Protein AF-A0A8J7JGV0-F1 (afdb_monomer)

Secondary structure (DSSP, 8-state):
-----PPPSB---HHHHEEEEE-TTT--EEEEEEE--TT-EEEE-HHHHHHHTB-SSSSPPPHHHHHHHHHH----PPPB--TTPPEEEE-TT-SSGGGSEEEEEEEEE-SS-----EEEEESSPPPTT--PPPB--TTSSSS-SS-EEEEEEEEEEETTEEEEEEEEEEEEE-PPPTT---SSPPEEEE-SS--TT-TT-EEEETTTTEEEEEEEEE--TTT-SSTTEEEEEEHHHHTTSTTSTTTSHHHHH-S-----TT----------TTS------SS--SSSEE-TTSPPPPTT----HHHHHHHHHHHH-TT--EEEEE--TTS-HHHHHHHHHHHHHHH-SSPPSEEEEEETTT---HHHHHHHHHHHH-TT--GGG--SHHHHHHHHHHHHHH--S-EEEEEE-GGGGB--SSTTTTSBS-HHHHHHHHHHHHH-SS-EEEEEESS--GGGTTBTTEEEEE--PPPHHHHHHHHHHTT-B--HHHHHHHHHHHTT-HHHHHHHHHHHHHHSTTBGGGS-GGGSPPTT--HHHHHHHHHHHHHHHS-HHHHHHHHHHTT-SSPEEGGGGGGGS-GGG--HHHHHHHHHHHHHTTSEEEETTTTEEEE-HHHHHHHHHHHTTSHHHHHHHHHHHHHHHHHHH-SPPSS--HHHHHHHHHHHHHHHHTT-HHHIIIIIIIIIII-GGG-HHHHTS--HHHHHHHHHTTSGGG-TTSPP--S-HHHHHHHHHHHHHHHHHTT-GGGSHHHHHHHHHHHHHTT-HHHHHHHHHHHHHHHHHTT-HHHHHHHHHHHHHHHTT-SSHHHHHHHHHHHHHHHHHHHHHTT-HHHHHHHHHHHHHH-SSSS--HHHHHHHHHHHHHTT-HHHHHHHHHHHHHHHHHTT-HHHHHHHHHHHHHHHTTT-HHHHHHHHHHHHHHHHTSS-HHHHHHHHHHHHHHHHHTT-HHHHHHHHHHHHHHHHHHT-HHHHHHHHHHHHHHHHHTT-HHHHHHHHHHHHHHHHHHT-HHHHHHHHHHHHHHHHHHT-

Solvent-accessible surface area (backbone atoms only — not comparable to full-atom values): 52807 Å² total; per-residue (Å²): 133,85,79,80,74,77,75,72,44,62,49,70,49,55,61,35,23,36,30,38,34,20,18,64,85,78,63,45,78,50,14,13,19,29,26,65,35,82,77,21,31,30,39,28,24,38,52,35,41,43,48,21,42,34,44,73,46,98,65,86,75,63,70,70,46,54,54,50,28,48,72,78,47,80,66,92,70,77,59,43,68,56,69,75,48,66,37,39,33,37,32,65,52,25,73,46,74,82,51,18,62,46,44,26,27,62,69,28,58,66,84,91,43,64,58,61,47,31,34,30,34,38,81,54,78,58,38,58,63,50,44,60,50,53,61,62,58,84,88,64,78,61,88,59,89,77,84,40,47,34,39,33,41,22,51,22,73,58,91,93,45,69,56,43,72,27,48,37,35,46,79,23,64,43,85,64,60,95,91,56,53,57,93,64,54,34,30,37,31,45,26,83,52,66,55,74,29,24,37,10,10,47,34,28,33,65,87,79,51,24,30,53,23,29,33,62,50,65,47,61,73,91,73,67,61,62,59,35,38,32,34,22,44,42,40,55,60,62,70,67,36,82,73,53,77,84,81,60,63,70,65,73,72,60,60,70,74,73,79,61,91,68,68,77,67,72,86,67,85,78,69,69,74,69,58,76,83,73,77,68,73,92,60,76,38,97,66,36,68,40,53,75,59,48,70,73,80,63,93,63,69,64,76,61,60,70,61,50,52,52,48,50,51,42,65,58,34,91,64,38,26,32,40,35,40,30,30,63,90,53,43,46,58,66,57,49,51,42,50,48,50,53,48,32,68,74,70,37,75,76,54,61,66,25,37,43,41,46,36,35,68,59,50,78,53,63,62,57,50,52,50,51,53,43,44,51,69,41,71,85,62,69,57,85,77,35,42,4,56,59,27,42,42,55,48,50,51,57,49,52,50,70,42,90,60,29,37,38,37,36,40,35,46,50,40,83,49,26,36,89,57,72,76,54,43,22,27,62,74,46,66,61,60,49,50,40,55,48,51,44,42,64,61,46,55,78,33,35,35,44,32,27,26,65,48,61,64,61,82,45,67,27,30,66,11,42,52,75,45,79,46,61,57,43,49,50,66,41,34,35,50,35,30,41,64,60,53,37,43,73,55,70,70,59,42,33,48,51,26,57,67,69,57,17,36,45,47,51,50,49,43,50,24,36,48,29,35,77,77,32,79,6,34,60,88,60,57,60,79,89,70,61,76,59,98,84,59,54,80,69,55,54,47,56,53,56,48,55,52,48,60,72,70,43,52,73,64,55,48,48,27,47,20,45,55,30,71,55,72,50,65,45,42,65,90,53,46,37,75,34,38,60,80,96,54,54,39,64,67,54,37,52,52,45,51,54,49,34,36,68,41,64,56,33,44,75,39,81,85,69,45,25,36,44,60,51,68,75,58,28,55,55,29,30,56,54,32,62,74,40,52,73,58,42,28,55,48,24,44,53,55,16,51,50,25,47,61,71,40,56,81,73,59,98,80,66,53,72,78,62,43,47,34,47,53,52,18,30,44,24,22,30,73,39,67,38,30,53,55,23,41,54,68,38,45,35,52,58,55,21,49,49,95,61,33,37,46,55,75,67,43,35,36,34,69,61,49,43,60,60,58,34,45,42,16,71,93,50,39,74,93,51,69,49,64,38,83,50,69,67,58,34,30,48,54,28,38,51,44,18,48,26,28,43,33,70,32,40,41,84,71,17,55,72,29,38,52,54,20,30,54,49,28,53,76,68,67,39,24,65,56,23,15,51,39,21,42,53,45,16,53,53,25,40,38,55,28,39,42,65,59,10,35,53,25,10,53,50,6,31,60,25,11,75,61,30,84,53,67,71,61,18,37,54,38,34,20,53,18,27,26,47,35,11,46,34,26,42,47,52,55,40,53,68,61,12,53,51,26,37,52,55,15,35,72,50,44,91,51,97,51,46,45,66,70,54,15,51,52,48,22,52,53,29,41,78,70,68,40,50,73,61,19,48,54,33,36,54,55,31,36,57,55,26,61,78,70,63,38,51,69,57,41,15,53,34,25,34,53,52,12,66,71,23,50,89,83,35,57,66,62,13,52,56,23,26,40,49,7,36,37,39,18,39,39,39,44,44,44,67,54,35,31,51,22,25,33,55,46,13,33,55,32,7,75,69,50,38,21,76,70,10,46,64,29,33,53,54,23,39,51,54,19,59,74,15,43,27,44,49,58,34,24,51,34,28,32,30,49,14,40,18,28,44,44,67,68,35,56,69,60,13,49,52,30,16,53,48,12,29,54,52,14,57,76,36,51,32,33,59,32,35,53,54,11,49,52,54,51,52,54,55,53,58,61,76,76,109

pLDDT: mean 85.63, std 14.45, range [22.05, 98.31]

Sequence (1028 aa):
MAESSTPSRKIQNLRSFTVQIRHIKTQAIVGTGFVVSEEGLIVTCTHVVVTAGVNPRFGEIPGHWELIRSSFFPSSDPLQTDRRAAIPVYFAQAKQKDQREQTAIVVGCFEDYSDDVVLLKLERDLPEGVEVALVDSVDDSVNVPDNRLFRSFGYRRLGNYQGLQAGGEIFGTVEPPADRILLKDPVQLLSSTVDSGMSGAAVLDVVRDRVVGIIAETSDIRTGADRDTSFAVDYAVVQMLPDLSETSLEVSLAQPDRPTSSTRSQAIPAASPGVKPVALSATLPPNPFDLKRAPKPLDEWVGRGELLENLDQDWESGDRCITGLIGFGGEGKSSLAQHWVDRVMQSGSPQPDGVFWWGFYENLDVEQFFEALLRYLEPTLDLSQYPSSSAKVAYLKATLHRSRHRYLLVLDGLEVLQHPQGDDYGLFTSVDLKNWLRNFAEATRGSFCLITTRAPLLDLIDYRTYTYREVEHLSANEGVELLQKLGVSGSEPELQQVVRQWGGYALVLSLLGSYLVDHCNGDIQQLPADLAPTATEAKYDRVSRVLRRYDEALTPVDREFLEGFSASRLPVPQEALTLLLPDLAADEATAINIVARLVKYRILRYNPDTATYTTHPLIRDHYLQRLNQHSDRAVALHRQIADFYLTTAGDTPEFPTLADLTPLMEAVHHRCQAGDYDQAFDEIAWEQIYQGNRAVLIYQLGAYGTDLNLLQDFFPVGNTNQTPQVSSPDKQRFILNEIGLSLMNMGRLIEAPPFYERSAAGVVSAEDWRNASAAYQNLAELYAYLGDLSASATAAESALTYAHRVDDEQQKKQKESNSLAYQGWAAHLKGNLDAAQTAFQQAEQLEQQQYLYSVPGIQHAEHLYRRRDTDYARRITEANQVICEQNRWQFILSLCHRLLGDLDAAHNPQAAQEHYNEALRLARSISKKNVLIEALLARGRWAAQRGEGAAAASDLEEALNYAVEGGYRIHEADIRVALAWMHRAQGNSGAAQREAERAQRMSQAMGYYWGQHDAAEVLTELTAVAGA

Nearest PDB structures (foldseek):
  6hc2-assembly1_C  TM=4.857E-01  e=9.477E-07  Homo sapiens
  4gyo-assembly3_B  TM=5.459E-01  e=1.047E-04  Bacillus subtilis subsp. subtilis str. 168
  4gyo-assembly2_A  TM=4.879E-01  e=1.587E-04  Bacillus subtilis subsp. subtilis str. 168
  8rsv-assembly1_A  TM=4.297E-01  e=6.814E-04  Bacillus phage phi3T
  8rte-assembly1_A  TM=4.168E-01  e=1.633E-03  Bacillus phage phi105

Foldseek 3Di:
DDDPQDFALFFDQLLQFKKFWAAPPPRHGQAIWGAAFQQAKIKFFQLSLVLSQANLDLDDDDPVSVVVNCVVPVDPRHRHNDQAPWTWMARLQFLDPVLRTFTWGWDWDDPPFPGGMTMIGTPDGDGHSHDHFQADDLPDDQPDDDWWKWKWWFQDDDPQDGIDIWMFTWHGFDQDDPPGGHPDGKTKTFTLGDDRRHGNIFTAGLRVSHGQFTWHFADDVVVVPPRRITITHGCSSVCPIPPNPDPGPCPSVPPDPPPSPPPPPPDPPPPLLFDDPPPFDLDAFPAQEACLVQFDADPLDFDPPVVLVVVLVLQVDQSAAEEEAAEDFQLCLSNSVVVSLVCLCVPHVVRFSGEAEDECLQPVAPQVVLVVVCCNRPVPDDCLLFLALLSSLVVVLSNQQVDPGAYEYEYEACQVQADCDGSRWLEGPAPSVLSSVCSSLRGGGRYHYYYYYHTHNSSCSRGSNYDYDYSAADQLVRLLSSLVSLPADDDSVLSSVQCVQLPRRNRLSLLVSLCCVVPVVNYSVSPDPVLGDDPPDDNLVNNLSSVVVVVVVDDPFLLQLLLLVLVDSHFAALVCQLLSGDPVQSDSVSSVVSVVSCVSSVQKGARPSRNTIDGRNSSSVSSPVVNVVVLVSLLVSLQSQLVVLCVVLPAADPQHDVVSLVSLLSSLLSCLSSLVNQCSVPVRVACRCCVHPVHCCCPSSVSLVSLLVSLLSQDDVSPPVDFRSHPDLLVSLVSLVSNLVSCQQLLNLVPNPVSLVVSLVSCVVVLVLLVNLVSLLSQLVSCVQLLQLVSNLVSLVSSLVSLCSDPDPLSSLLSNLSSLLSNLLSCLQLVVLVSSLVSLVSSCVSDPDNHDEDPSLLSNLVSCVVVVVLVVSLVSLVVNCVVCVVVVVLLSVLSSLLSVLVSCLPPPVPSSQVSLSSSCSSVSSHSGLVSNLSSLLSNLLSCLQVLNLVVNCVSLVVSCVSSSSSSRLLSNLSSLLSNLSSCVSVVNLVSSLVSLVVSLVSCVVSSGDVSNVSSVVSVVVSVVVVVD

Structure (mmCIF, N/CA/C/O backbone):
data_AF-A0A8J7JGV0-F1
#
_entry.id   AF-A0A8J7JGV0-F1
#
loop_
_atom_site.group_PDB
_atom_site.id
_atom_site.type_symbol
_atom_site.label_atom_id
_atom_site.label_alt_id
_atom_site.label_comp_id
_atom_site.label_asym_id
_atom_site.label_entity_id
_atom_site.label_seq_id
_atom_site.pdbx_PDB_ins_code
_atom_site.Cartn_x
_atom_site.Cartn_y
_atom_site.Cartn_z
_atom_site.occupancy
_atom_site.B_iso_or_equiv
_atom_site.auth_seq_id
_atom_site.auth_comp_id
_atom_site.auth_asym_id
_atom_site.auth_atom_id
_atom_site.pdbx_PDB_model_num
ATOM 1 N N . MET A 1 1 ? 25.355 -26.435 29.650 1.00 30.19 1 MET A N 1
ATOM 2 C CA . MET A 1 1 ? 24.413 -25.300 29.675 1.00 30.19 1 MET A CA 1
ATOM 3 C C . MET A 1 1 ? 23.802 -25.243 28.293 1.00 30.19 1 MET A C 1
ATOM 5 O O . MET A 1 1 ? 24.539 -24.988 27.353 1.00 30.19 1 MET A O 1
ATOM 9 N N . ALA A 1 2 ? 22.538 -25.642 28.164 1.00 27.20 2 ALA A N 1
ATOM 10 C CA . ALA A 1 2 ? 21.825 -25.613 26.894 1.00 27.20 2 ALA A CA 1
ATOM 11 C C . ALA A 1 2 ? 21.635 -24.146 26.484 1.00 27.20 2 ALA A C 1
ATOM 13 O O . ALA A 1 2 ? 21.039 -23.372 27.232 1.00 27.20 2 ALA A O 1
ATOM 14 N N . GLU A 1 3 ? 22.212 -23.748 25.353 1.00 25.81 3 GLU A N 1
ATOM 15 C CA . GLU A 1 3 ? 21.893 -22.470 24.725 1.00 25.81 3 GLU A CA 1
ATOM 16 C C . GLU A 1 3 ? 20.441 -22.562 24.240 1.00 25.81 3 GLU A C 1
ATOM 18 O O . GLU A 1 3 ? 20.131 -23.365 23.364 1.00 25.81 3 GLU A O 1
ATOM 23 N N . SER A 1 4 ? 19.531 -21.798 24.851 1.00 30.84 4 SER A N 1
ATOM 24 C CA . SER A 1 4 ? 18.144 -21.723 24.397 1.00 30.84 4 SER A CA 1
ATOM 25 C C . SER A 1 4 ? 18.117 -21.050 23.022 1.00 30.84 4 SER A C 1
ATOM 27 O O . SER A 1 4 ? 18.290 -19.831 22.922 1.00 30.84 4 SER A O 1
ATOM 29 N N . SER A 1 5 ? 17.922 -21.826 21.958 1.00 38.97 5 SER A N 1
ATOM 30 C CA . SER A 1 5 ? 17.563 -21.301 20.643 1.00 38.97 5 SER A CA 1
ATOM 31 C C . SER A 1 5 ? 16.238 -20.552 20.780 1.00 38.97 5 SER A C 1
ATOM 33 O O . SER A 1 5 ? 15.200 -21.162 21.032 1.00 38.97 5 SER A O 1
ATOM 35 N N . THR A 1 6 ? 16.262 -19.224 20.682 1.00 51.97 6 THR A N 1
ATOM 36 C CA . THR A 1 6 ? 15.028 -18.433 20.637 1.00 51.97 6 THR A CA 1
ATOM 37 C C . THR A 1 6 ? 14.239 -18.871 19.394 1.00 51.97 6 THR A C 1
ATOM 39 O O . THR A 1 6 ? 14.835 -18.895 18.314 1.00 51.97 6 THR A O 1
ATOM 42 N N . PRO A 1 7 ? 12.955 -19.257 19.513 1.00 60.06 7 PRO A N 1
ATOM 43 C CA . PRO A 1 7 ? 12.159 -19.684 18.364 1.00 60.06 7 PRO A CA 1
ATOM 44 C C . PRO A 1 7 ? 12.112 -18.597 17.282 1.00 60.06 7 PRO A C 1
ATOM 46 O O . PRO A 1 7 ? 12.160 -17.406 17.601 1.00 60.06 7 PRO A O 1
ATOM 49 N N . SER A 1 8 ? 11.984 -18.994 16.011 1.00 72.00 8 SER A N 1
ATOM 50 C CA . SER A 1 8 ? 11.766 -18.040 14.915 1.00 72.00 8 SER A CA 1
ATOM 51 C C . SER A 1 8 ? 10.558 -17.150 15.219 1.00 72.00 8 SER A C 1
ATOM 53 O O . SER A 1 8 ? 9.492 -17.638 15.597 1.00 72.00 8 SER A O 1
ATOM 55 N N . ARG A 1 9 ? 10.709 -15.835 15.032 1.00 83.12 9 ARG A N 1
ATOM 56 C CA . ARG A 1 9 ? 9.603 -14.872 15.167 1.00 83.12 9 ARG A CA 1
ATOM 57 C C . ARG A 1 9 ? 8.634 -14.919 13.986 1.00 83.12 9 ARG A C 1
ATOM 59 O O . ARG A 1 9 ? 7.516 -14.429 14.118 1.00 83.12 9 ARG A O 1
ATOM 66 N N . LYS A 1 10 ? 9.047 -15.514 12.865 1.00 87.19 10 LYS A N 1
ATOM 67 C CA . LYS A 1 10 ? 8.230 -15.720 11.668 1.00 87.19 10 LYS A CA 1
ATOM 68 C C . LYS A 1 10 ? 7.770 -17.177 11.583 1.00 87.19 10 LYS A C 1
ATOM 70 O O . LYS A 1 10 ? 8.590 -18.079 11.765 1.00 87.19 10 LYS A O 1
ATOM 75 N N . ILE A 1 11 ? 6.489 -17.380 11.304 1.00 89.12 11 ILE A N 1
ATOM 76 C CA . ILE A 1 11 ? 5.828 -18.668 11.052 1.00 89.12 11 ILE A CA 1
ATOM 77 C C . ILE A 1 11 ? 5.409 -18.763 9.582 1.00 89.12 11 ILE A C 1
ATOM 79 O O . ILE A 1 11 ? 5.742 -17.898 8.766 1.00 89.12 11 ILE A O 1
ATOM 83 N N . GLN A 1 12 ? 4.731 -19.836 9.205 1.00 90.31 12 GLN A N 1
ATOM 84 C CA . GLN A 1 12 ? 4.105 -19.950 7.902 1.00 90.31 12 GLN A CA 1
ATOM 85 C C . GLN A 1 12 ? 2.999 -18.903 7.736 1.00 90.31 12 GLN A C 1
ATOM 87 O O . GLN A 1 12 ? 2.253 -18.592 8.671 1.00 90.31 12 GLN A O 1
ATOM 92 N N . ASN A 1 13 ? 2.866 -18.368 6.523 1.00 91.19 13 ASN A N 1
ATOM 93 C CA . ASN A 1 13 ? 1.792 -17.442 6.213 1.00 91.19 13 ASN A CA 1
ATOM 94 C C . ASN A 1 13 ? 0.507 -18.221 5.933 1.00 91.19 13 ASN A C 1
ATOM 96 O O . ASN A 1 13 ? 0.335 -18.789 4.867 1.00 91.19 13 ASN A O 1
ATOM 100 N N . LEU A 1 14 ? -0.436 -18.207 6.874 1.00 92.19 14 LEU A N 1
ATOM 101 C CA . LEU A 1 14 ? -1.710 -18.917 6.720 1.00 92.19 14 LEU A CA 1
ATOM 102 C C . LEU A 1 14 ? -2.453 -18.565 5.421 1.00 92.19 14 LEU A C 1
ATOM 104 O O . LEU A 1 14 ? -3.143 -19.415 4.867 1.00 92.19 14 LEU A O 1
ATOM 108 N N . ARG A 1 15 ? -2.312 -17.341 4.894 1.00 91.81 15 ARG A N 1
ATOM 109 C CA . ARG A 1 15 ? -2.948 -16.955 3.625 1.00 91.81 15 ARG A CA 1
ATOM 110 C C . ARG A 1 15 ? -2.245 -17.529 2.402 1.00 91.81 15 ARG A C 1
ATOM 112 O O . ARG A 1 15 ? -2.912 -17.705 1.389 1.00 91.81 15 ARG A O 1
ATOM 119 N N . SER A 1 16 ? -0.939 -17.794 2.460 1.00 90.81 16 SER A N 1
ATOM 120 C CA . SER A 1 16 ? -0.182 -18.217 1.276 1.00 90.81 16 SER A CA 1
ATOM 121 C C . SER A 1 16 ? -0.614 -19.599 0.787 1.00 90.81 16 SER A C 1
ATOM 123 O O . SER A 1 16 ? -0.626 -19.831 -0.415 1.00 90.81 16 SER A O 1
ATOM 125 N N . PHE A 1 17 ? -1.078 -20.485 1.666 1.00 94.38 17 PHE A N 1
ATOM 126 C CA . PHE A 1 17 ? -1.516 -21.836 1.295 1.00 94.38 17 PHE A CA 1
ATOM 127 C C . PHE A 1 17 ? -3.032 -22.072 1.397 1.00 94.38 17 PHE A C 1
ATOM 129 O O . PHE A 1 17 ? -3.492 -23.167 1.089 1.00 94.38 17 PHE A O 1
ATOM 136 N N . THR A 1 18 ? -3.827 -21.085 1.826 1.00 95.94 18 THR A N 1
ATOM 137 C CA . THR A 1 18 ? -5.281 -21.249 2.026 1.00 95.94 18 THR A CA 1
ATOM 138 C C . THR A 1 18 ? -6.070 -20.992 0.738 1.00 95.94 18 THR A C 1
ATOM 140 O O . THR A 1 18 ? -5.825 -20.018 0.034 1.00 95.94 18 THR A O 1
ATOM 143 N N . VAL A 1 19 ? -7.063 -21.826 0.431 1.00 96.56 19 VAL A N 1
ATOM 144 C CA . VAL A 1 19 ? -7.845 -21.788 -0.816 1.00 96.56 19 VAL A CA 1
ATOM 145 C C . VAL A 1 19 ? -9.351 -21.763 -0.537 1.00 96.56 19 VAL A C 1
ATOM 147 O O . VAL A 1 19 ? -9.825 -22.358 0.430 1.00 96.56 19 VAL A O 1
ATOM 150 N N . GLN A 1 20 ? -10.120 -21.035 -1.353 1.00 96.19 20 GLN A N 1
ATOM 151 C CA . GLN A 1 20 ? -11.586 -21.063 -1.281 1.00 96.19 20 GLN A CA 1
ATOM 152 C C . GLN A 1 20 ? -12.093 -22.310 -1.989 1.00 96.19 20 GLN A C 1
ATOM 154 O O . GLN A 1 20 ? -11.716 -22.556 -3.135 1.00 96.19 20 GLN A O 1
ATOM 159 N N . ILE A 1 21 ? -13.025 -23.019 -1.362 1.00 96.25 21 ILE A N 1
ATOM 160 C CA . ILE A 1 21 ? -13.829 -24.026 -2.053 1.00 96.25 21 ILE A CA 1
ATOM 161 C C . ILE A 1 21 ? -15.141 -23.363 -2.469 1.00 96.25 21 ILE A C 1
ATOM 163 O O . ILE A 1 21 ? -15.807 -22.725 -1.645 1.00 96.25 21 ILE A O 1
ATOM 167 N N . ARG A 1 22 ? -15.503 -23.465 -3.752 1.00 94.88 22 ARG A N 1
ATOM 168 C CA . ARG A 1 22 ? -16.670 -22.781 -4.325 1.00 94.88 22 ARG A CA 1
ATOM 169 C C . ARG A 1 22 ? -17.685 -23.765 -4.901 1.00 94.88 22 ARG A C 1
ATOM 171 O O . ARG A 1 22 ? -17.344 -24.819 -5.427 1.00 94.88 22 ARG A O 1
ATOM 178 N N . HIS A 1 23 ? -18.958 -23.393 -4.819 1.00 92.94 23 HIS A N 1
ATOM 179 C CA . HIS A 1 23 ? -20.062 -24.190 -5.343 1.00 92.94 23 HIS A CA 1
ATOM 180 C C . HIS A 1 23 ? -20.022 -24.266 -6.878 1.00 92.94 23 HIS A C 1
ATOM 182 O O . HIS A 1 23 ? -19.973 -23.232 -7.548 1.00 92.94 23 HIS A O 1
ATOM 188 N N . ILE A 1 24 ? -20.173 -25.470 -7.443 1.00 91.50 24 ILE A N 1
ATOM 189 C CA . ILE A 1 24 ? -19.993 -25.754 -8.882 1.00 91.50 24 ILE A CA 1
ATOM 190 C C . ILE A 1 24 ? -20.847 -24.868 -9.811 1.00 91.50 24 ILE A C 1
ATOM 192 O O . ILE A 1 24 ? -20.384 -24.439 -10.863 1.00 91.50 24 ILE A O 1
ATOM 196 N N . LYS A 1 25 ? -22.092 -24.555 -9.419 1.00 88.88 25 LYS A N 1
ATOM 197 C CA . LYS A 1 25 ? -23.010 -23.699 -10.200 1.00 88.88 25 LYS A CA 1
ATOM 198 C C . LYS A 1 25 ? -22.957 -22.209 -9.857 1.00 88.88 25 LYS A C 1
ATOM 200 O O . LYS A 1 25 ? -22.943 -21.382 -10.759 1.00 88.88 25 LYS A O 1
ATOM 205 N N . THR A 1 26 ? -23.009 -21.853 -8.572 1.00 89.69 26 THR A N 1
ATOM 206 C CA . THR A 1 26 ? -23.185 -20.458 -8.134 1.00 89.69 26 THR A CA 1
ATOM 207 C C . THR A 1 26 ? -21.869 -19.719 -7.923 1.00 89.69 26 THR A C 1
ATOM 209 O O . THR A 1 26 ? -21.898 -18.505 -7.753 1.00 89.69 26 THR A O 1
ATOM 212 N N . GLN A 1 27 ? -20.737 -20.435 -7.887 1.00 91.00 27 GLN A N 1
ATOM 213 C CA . GLN A 1 27 ? -19.419 -19.904 -7.521 1.00 91.00 27 GLN A CA 1
ATOM 214 C C . GLN A 1 27 ? -19.369 -19.271 -6.116 1.00 91.00 27 GLN A C 1
ATOM 216 O O . GLN A 1 27 ? -18.390 -18.620 -5.756 1.00 91.00 27 GLN A O 1
ATOM 221 N N . ALA A 1 28 ? -20.401 -19.474 -5.289 1.00 89.81 28 ALA A N 1
ATOM 222 C CA . ALA A 1 28 ? -20.401 -19.018 -3.907 1.00 89.81 28 ALA A CA 1
ATOM 223 C C . ALA A 1 28 ? -19.361 -19.799 -3.095 1.00 89.81 28 ALA A C 1
ATOM 225 O O . ALA A 1 28 ? -19.238 -21.011 -3.254 1.00 89.81 28 ALA A O 1
ATOM 226 N N . ILE A 1 29 ? -18.642 -19.111 -2.207 1.00 91.12 29 ILE A N 1
ATOM 227 C CA . ILE A 1 29 ? -17.736 -19.747 -1.241 1.00 91.12 29 ILE A CA 1
ATOM 228 C C . ILE A 1 29 ? -18.557 -20.652 -0.317 1.00 91.12 29 ILE A C 1
ATOM 230 O O . ILE A 1 29 ? -19.509 -20.177 0.305 1.00 91.12 29 ILE A O 1
ATOM 234 N N . VAL A 1 30 ? -18.180 -21.928 -0.236 1.00 90.94 30 VAL A N 1
ATOM 235 C CA . VAL A 1 30 ? -18.836 -22.945 0.605 1.00 90.94 30 VAL A CA 1
ATOM 236 C C . VAL A 1 30 ? -17.973 -23.410 1.774 1.00 90.94 30 VAL A C 1
ATOM 238 O O . VAL A 1 30 ? -18.488 -24.006 2.712 1.00 90.94 30 VAL A O 1
ATOM 241 N N . GLY A 1 31 ? -16.673 -23.126 1.734 1.00 92.25 31 GLY A N 1
ATOM 242 C CA . GLY A 1 31 ? -15.736 -23.462 2.796 1.00 92.25 31 GLY A CA 1
ATOM 243 C C . GLY A 1 31 ? -14.304 -23.121 2.410 1.00 92.25 31 GLY A C 1
ATOM 244 O O . GLY A 1 31 ? -14.049 -22.414 1.428 1.00 92.25 31 GLY A O 1
ATOM 245 N N . THR A 1 32 ? -13.374 -23.636 3.200 1.00 96.19 32 THR A N 1
ATOM 246 C CA . THR A 1 32 ? -11.941 -23.371 3.091 1.00 96.19 32 THR A CA 1
ATOM 247 C C . THR A 1 32 ? -11.189 -24.677 2.825 1.00 96.19 32 THR A C 1
ATOM 249 O O . THR A 1 32 ? -11.645 -25.749 3.200 1.00 96.19 32 THR A O 1
ATOM 252 N N . GLY A 1 33 ? -10.046 -24.615 2.157 1.00 96.75 33 GLY A N 1
ATOM 253 C CA . GLY A 1 33 ? -9.071 -25.704 2.099 1.00 96.75 33 GLY A CA 1
ATOM 254 C C . GLY A 1 33 ? -7.654 -25.155 2.204 1.00 96.75 33 GLY A C 1
ATOM 255 O O . GLY A 1 33 ? -7.463 -23.937 2.255 1.00 96.75 33 GLY A O 1
ATOM 256 N N . PHE A 1 34 ? -6.650 -26.025 2.184 1.00 97.00 34 PHE A N 1
ATOM 257 C CA . PHE A 1 34 ? -5.251 -25.605 2.114 1.00 97.00 34 PHE A CA 1
ATOM 258 C C . PHE A 1 34 ? -4.367 -26.564 1.319 1.00 97.00 34 PHE A C 1
ATOM 260 O O . PHE A 1 34 ? -4.652 -27.754 1.215 1.00 97.00 34 PHE A O 1
ATOM 267 N N . VAL A 1 35 ? -3.293 -26.025 0.746 1.00 95.50 35 VAL A N 1
ATOM 268 C CA . VAL A 1 35 ? -2.347 -26.741 -0.118 1.00 95.50 35 VAL A CA 1
ATOM 269 C C . VAL A 1 35 ? -1.307 -27.483 0.716 1.00 95.50 35 VAL A C 1
ATOM 271 O O . VAL A 1 35 ? -0.677 -26.895 1.592 1.00 95.50 35 VAL A O 1
ATOM 274 N N . VAL A 1 36 ? -1.089 -28.761 0.402 1.00 92.00 36 VAL A N 1
ATOM 275 C CA . VAL A 1 36 ? -0.158 -29.658 1.115 1.00 92.00 36 VAL A CA 1
ATOM 276 C C . VAL A 1 36 ? 0.916 -30.276 0.214 1.00 92.00 36 VAL A C 1
ATOM 278 O O . VAL A 1 36 ? 1.743 -31.050 0.685 1.00 92.00 36 VAL A O 1
ATOM 281 N N . SER A 1 37 ? 0.931 -29.947 -1.083 1.00 86.00 37 SER A N 1
ATOM 282 C CA . SER A 1 37 ? 1.962 -30.408 -2.022 1.00 86.00 37 SER A CA 1
ATOM 283 C C . SER A 1 37 ? 2.181 -29.423 -3.168 1.00 86.00 37 SER A C 1
ATOM 285 O O . SER A 1 37 ? 1.231 -28.804 -3.648 1.00 86.00 37 SER A O 1
ATOM 287 N N . GLU A 1 38 ? 3.421 -29.359 -3.661 1.00 79.50 38 GLU A N 1
ATOM 288 C CA . GLU A 1 38 ? 3.807 -28.633 -4.883 1.00 79.50 38 GLU A CA 1
ATOM 289 C C . GLU A 1 38 ? 3.085 -29.182 -6.128 1.00 79.50 38 GLU A C 1
ATOM 291 O O . GLU A 1 38 ? 2.887 -28.465 -7.104 1.00 79.50 38 GLU A O 1
ATOM 296 N N . GLU A 1 39 ? 2.620 -30.439 -6.087 1.00 80.88 39 GLU A N 1
ATOM 297 C CA . GLU A 1 39 ? 1.789 -31.046 -7.140 1.00 80.88 39 GLU A CA 1
ATOM 298 C C . GLU A 1 39 ? 0.321 -30.575 -7.113 1.00 80.88 39 GLU A C 1
ATOM 300 O O . GLU A 1 39 ? -0.526 -31.129 -7.818 1.00 80.88 39 GLU A O 1
ATOM 305 N N . GLY A 1 40 ? -0.014 -29.596 -6.266 1.00 88.12 40 GLY A N 1
ATOM 306 C CA . GLY A 1 40 ? -1.366 -29.055 -6.167 1.00 88.12 40 GLY A CA 1
ATOM 307 C C . GLY A 1 40 ? -2.339 -29.952 -5.403 1.00 88.12 40 GLY A C 1
ATOM 308 O O . GLY A 1 40 ? -3.527 -29.976 -5.725 1.00 88.12 40 GLY A O 1
ATOM 309 N N . LEU A 1 41 ? -1.863 -30.705 -4.405 1.00 92.88 41 LEU A N 1
ATOM 310 C CA . LEU A 1 41 ? -2.756 -31.416 -3.484 1.00 92.88 41 LEU A CA 1
ATOM 311 C C . LEU A 1 41 ? -3.351 -30.439 -2.466 1.00 92.88 41 LEU A C 1
ATOM 313 O O . LEU A 1 41 ? -2.620 -29.660 -1.851 1.00 92.88 41 LEU A O 1
ATOM 317 N N . ILE A 1 42 ? -4.668 -30.502 -2.277 1.00 95.88 42 ILE A N 1
ATOM 318 C CA . ILE A 1 42 ? -5.441 -29.638 -1.379 1.00 95.88 42 ILE A CA 1
ATOM 319 C C . ILE A 1 42 ? -6.220 -30.503 -0.395 1.00 95.88 42 ILE A C 1
ATOM 321 O O . ILE A 1 42 ? -6.882 -31.461 -0.790 1.00 95.88 42 ILE A O 1
ATOM 325 N N . VAL A 1 43 ? -6.200 -30.122 0.875 1.00 95.81 43 VAL A N 1
ATOM 326 C CA . VAL A 1 43 ? -6.976 -30.750 1.946 1.00 95.81 43 VAL A CA 1
ATOM 327 C C . VAL A 1 43 ? -8.144 -29.842 2.331 1.00 95.81 43 VAL A C 1
ATOM 329 O O . VAL A 1 43 ? -7.984 -28.626 2.443 1.00 95.81 43 VAL A O 1
ATOM 332 N N . THR A 1 44 ? -9.330 -30.421 2.516 1.00 96.38 44 THR A N 1
ATOM 333 C CA . THR A 1 44 ? -10.532 -29.735 3.026 1.00 96.38 44 THR A CA 1
ATOM 334 C C . THR A 1 44 ? -11.459 -30.738 3.731 1.00 96.38 44 THR A C 1
ATOM 336 O O . THR A 1 44 ? -11.140 -31.924 3.824 1.00 96.38 44 THR A O 1
ATOM 339 N N . CYS A 1 45 ? -12.603 -30.274 4.236 1.00 94.31 45 CYS A N 1
ATOM 340 C CA . CYS A 1 45 ? -13.625 -31.123 4.841 1.00 94.31 45 CYS A CA 1
ATOM 341 C C . CYS A 1 45 ? -14.516 -31.788 3.788 1.00 94.31 45 CYS A C 1
ATOM 343 O O . CYS A 1 45 ? -14.859 -31.207 2.753 1.00 94.31 45 CYS A O 1
ATOM 345 N N . THR A 1 46 ? -14.969 -32.998 4.085 1.00 91.81 46 THR A N 1
ATOM 346 C CA . THR A 1 46 ? -15.852 -33.770 3.209 1.00 91.81 46 THR A CA 1
ATOM 347 C C . THR A 1 46 ? -17.203 -33.074 3.040 1.00 91.81 46 THR A C 1
ATOM 349 O O . THR A 1 46 ? -17.699 -32.946 1.916 1.00 91.81 46 THR A O 1
ATOM 352 N N . HIS A 1 47 ? -17.777 -32.532 4.121 1.00 90.00 47 HIS A N 1
ATOM 353 C CA . HIS A 1 47 ? -19.044 -31.795 4.036 1.00 90.00 47 HIS A CA 1
ATOM 354 C C . HIS A 1 47 ? -18.936 -30.500 3.211 1.00 90.00 47 HIS A C 1
ATOM 356 O O . HIS A 1 47 ? -19.928 -30.070 2.619 1.00 90.00 47 HIS A O 1
ATOM 362 N N . VAL A 1 48 ? -17.750 -29.883 3.125 1.00 92.38 48 VAL A N 1
ATOM 363 C CA . VAL A 1 48 ? -17.514 -28.699 2.282 1.00 92.38 48 VAL A CA 1
ATOM 364 C C . VAL A 1 48 ? -17.636 -29.075 0.803 1.00 92.38 48 VAL A C 1
ATOM 366 O O . VAL A 1 48 ? -18.286 -28.355 0.047 1.00 92.38 48 VAL A O 1
ATOM 369 N N . VAL A 1 49 ? -17.108 -30.233 0.390 1.00 93.56 49 VAL A N 1
ATOM 370 C CA . VAL A 1 49 ? -17.247 -30.741 -0.990 1.00 93.56 49 VAL A CA 1
ATOM 371 C C . VAL A 1 49 ? -18.692 -31.140 -1.309 1.00 93.56 49 VAL A C 1
ATOM 373 O O . VAL A 1 49 ? -19.200 -30.804 -2.382 1.00 93.56 49 VAL A O 1
ATOM 376 N N . VAL A 1 50 ? -19.400 -31.749 -0.351 1.00 91.31 50 VAL A N 1
ATOM 377 C CA . VAL A 1 50 ? -20.850 -32.005 -0.461 1.00 91.31 50 VAL A CA 1
ATOM 378 C C . VAL A 1 50 ? -21.621 -30.696 -0.657 1.00 91.31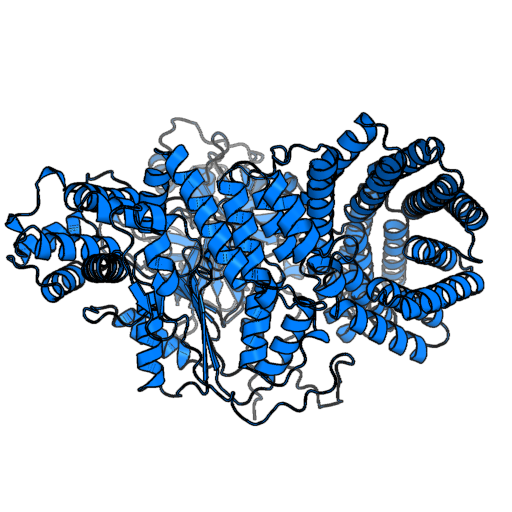 50 VAL A C 1
ATOM 380 O O . VAL A 1 50 ? -22.470 -30.586 -1.544 1.00 91.31 50 VAL A O 1
ATOM 383 N N . THR A 1 51 ? -21.277 -29.668 0.119 1.00 89.56 51 THR A N 1
ATOM 384 C CA . THR A 1 51 ? -21.854 -28.321 0.008 1.00 89.56 51 THR A CA 1
ATOM 385 C C . THR A 1 51 ? -21.488 -27.651 -1.320 1.00 89.56 51 THR A C 1
ATOM 387 O O . THR A 1 51 ? -22.294 -26.902 -1.868 1.00 89.56 51 THR A O 1
ATOM 390 N N . ALA A 1 52 ? -20.326 -27.969 -1.901 1.00 91.38 52 ALA A N 1
ATOM 391 C CA . ALA A 1 52 ? -19.933 -27.516 -3.234 1.00 91.38 52 ALA A CA 1
ATOM 392 C C . ALA A 1 52 ? -20.777 -28.139 -4.364 1.00 91.38 52 ALA A C 1
ATOM 394 O O . ALA A 1 52 ? -20.745 -27.630 -5.486 1.00 91.38 52 ALA A O 1
ATOM 395 N N . GLY A 1 53 ? -21.538 -29.204 -4.080 1.00 90.88 53 GLY A N 1
ATOM 396 C CA . GLY A 1 53 ? -22.407 -29.900 -5.032 1.00 90.88 53 GLY A CA 1
ATOM 397 C C . GLY A 1 53 ? -21.826 -31.198 -5.601 1.00 90.88 53 GLY A C 1
ATOM 398 O O . GLY A 1 53 ? -22.372 -31.729 -6.571 1.00 90.88 53 GLY A O 1
ATOM 399 N N . VAL A 1 54 ? -20.741 -31.719 -5.023 1.00 91.38 54 VAL A N 1
ATOM 400 C CA . VAL A 1 54 ? -20.075 -32.958 -5.456 1.00 91.38 54 VAL A CA 1
ATOM 401 C C . VAL A 1 54 ? -20.174 -33.995 -4.343 1.00 91.38 54 VAL A C 1
ATOM 403 O O . VAL A 1 54 ? -20.017 -33.658 -3.178 1.00 91.38 54 VAL A O 1
ATOM 406 N N . ASN A 1 55 ? -20.445 -35.256 -4.677 1.00 90.62 55 ASN A N 1
ATOM 407 C CA . ASN A 1 55 ? -20.334 -36.354 -3.726 1.00 90.62 55 ASN A CA 1
ATOM 408 C C . ASN A 1 55 ? -18.861 -36.802 -3.668 1.00 90.62 55 ASN A C 1
ATOM 410 O O . ASN A 1 55 ? -18.394 -37.427 -4.621 1.00 90.62 55 ASN A O 1
ATOM 414 N N . PRO A 1 56 ? -18.118 -36.496 -2.588 1.00 88.12 56 PRO A N 1
ATOM 415 C CA . PRO A 1 56 ? -16.727 -36.924 -2.451 1.00 88.12 56 PRO A CA 1
ATOM 416 C C . PRO A 1 56 ? -16.603 -38.434 -2.208 1.00 88.12 56 PRO A C 1
ATOM 418 O O . PRO A 1 56 ? -15.522 -38.991 -2.380 1.00 88.12 56 PRO A O 1
ATOM 421 N N . ARG A 1 57 ? -17.702 -39.100 -1.822 1.00 81.25 57 ARG A N 1
ATOM 422 C CA . ARG A 1 57 ? -17.778 -40.551 -1.672 1.00 81.25 57 ARG A CA 1
ATOM 423 C C . ARG A 1 57 ? -18.316 -41.174 -2.948 1.00 81.25 57 ARG A C 1
ATOM 425 O O . ARG A 1 57 ? -19.276 -40.703 -3.546 1.00 81.25 57 ARG A O 1
ATOM 432 N N . PHE A 1 58 ? -17.778 -42.326 -3.315 1.00 65.06 58 PHE A N 1
ATOM 433 C CA . PHE A 1 58 ? -18.314 -43.122 -4.421 1.00 65.06 58 PHE A CA 1
ATOM 434 C C . PHE A 1 58 ? -19.517 -43.992 -3.993 1.00 65.06 58 PHE A C 1
ATOM 436 O O . PHE A 1 58 ? -19.928 -44.886 -4.731 1.00 65.06 58 PHE A O 1
ATOM 443 N N . GLY A 1 59 ? -20.088 -43.703 -2.813 1.00 70.25 59 GLY A N 1
ATOM 444 C CA . GLY A 1 59 ? -21.190 -44.410 -2.157 1.00 70.25 59 GLY A CA 1
ATOM 445 C C . GLY A 1 59 ? -22.110 -43.471 -1.360 1.00 70.25 59 GLY A C 1
ATOM 446 O O . GLY A 1 59 ? -22.297 -42.309 -1.734 1.00 70.25 59 GLY A O 1
ATOM 447 N N . GLU A 1 60 ? -22.715 -43.975 -0.279 1.00 75.00 60 GLU A N 1
ATOM 448 C CA . GLU A 1 60 ? -23.653 -43.205 0.552 1.00 75.00 60 GLU A CA 1
ATOM 449 C C . GLU A 1 60 ? -22.953 -42.107 1.369 1.00 75.00 60 GLU A C 1
ATOM 451 O O . GLU A 1 60 ? -21.871 -42.298 1.930 1.00 75.00 60 GLU A O 1
ATOM 456 N N . ILE A 1 61 ? -23.608 -40.947 1.457 1.00 74.50 61 ILE A N 1
ATOM 457 C CA . ILE A 1 61 ? -23.188 -39.839 2.315 1.00 74.50 61 ILE A CA 1
ATOM 458 C C . ILE A 1 61 ? -23.857 -39.945 3.697 1.00 74.50 61 ILE A C 1
ATOM 460 O O . ILE A 1 61 ? -25.062 -40.196 3.777 1.00 74.50 61 ILE A O 1
ATOM 464 N N . PRO A 1 62 ? -23.117 -39.723 4.796 1.00 75.50 62 PRO A N 1
ATOM 465 C CA . PRO A 1 62 ? -23.682 -39.560 6.128 1.00 75.50 62 PRO A CA 1
ATOM 466 C C . PRO A 1 62 ? -24.819 -38.528 6.168 1.00 75.50 62 PRO A C 1
ATOM 468 O O . PRO A 1 62 ? -24.686 -37.410 5.668 1.00 75.50 62 PRO A O 1
ATOM 471 N N . GLY A 1 63 ? -25.933 -38.872 6.822 1.00 72.50 63 GLY A N 1
ATOM 472 C CA . GLY A 1 63 ? -27.133 -38.024 6.848 1.00 72.50 63 GLY A CA 1
ATOM 473 C C . GLY A 1 63 ? -26.921 -36.631 7.459 1.00 72.50 63 GLY A C 1
ATOM 474 O O . GLY A 1 63 ? -27.586 -35.677 7.060 1.00 72.50 63 GLY A O 1
ATOM 475 N N . HIS A 1 64 ? -25.964 -36.482 8.380 1.00 73.25 64 HIS A N 1
ATOM 476 C CA . HIS A 1 64 ? -25.641 -35.185 8.978 1.00 73.25 64 HIS A CA 1
ATOM 477 C C . HIS A 1 64 ? -24.972 -34.214 7.987 1.00 73.25 64 HIS A C 1
ATOM 479 O O . HIS A 1 64 ? -25.189 -33.009 8.089 1.00 73.25 64 HIS A O 1
ATOM 485 N N . TRP A 1 65 ? -24.249 -34.702 6.972 1.00 78.25 65 TRP A N 1
ATOM 486 C CA . TRP A 1 65 ? -23.700 -33.842 5.914 1.00 78.25 65 TRP A CA 1
ATOM 487 C C . TRP A 1 65 ? -24.783 -33.321 4.968 1.00 78.25 65 TRP A C 1
ATOM 489 O O . TRP A 1 65 ? -24.722 -32.169 4.543 1.00 78.25 65 TRP A O 1
ATOM 499 N N . GLU A 1 66 ? -25.820 -34.115 4.689 1.00 74.81 66 GLU A N 1
ATOM 500 C CA . GLU A 1 66 ? -26.956 -33.655 3.877 1.00 74.81 66 GLU A CA 1
ATOM 501 C C . GLU A 1 66 ? -27.793 -32.597 4.622 1.00 74.81 66 GLU A C 1
ATOM 503 O O . GLU A 1 66 ? -28.291 -31.639 4.022 1.00 74.81 66 GLU A O 1
ATOM 508 N N . LEU A 1 67 ? -27.891 -32.702 5.953 1.00 77.06 67 LEU A N 1
ATOM 509 C CA . LEU A 1 67 ? -28.483 -31.655 6.795 1.00 77.06 67 LEU A CA 1
ATOM 510 C C . LEU A 1 67 ? -27.695 -30.339 6.704 1.00 77.06 67 LEU A C 1
ATOM 512 O O . LEU A 1 67 ? -28.301 -29.275 6.561 1.00 77.06 67 LEU A O 1
ATOM 516 N N . ILE A 1 68 ? -26.361 -30.401 6.719 1.00 74.50 68 ILE A N 1
ATOM 517 C CA . ILE A 1 68 ? -25.496 -29.229 6.514 1.00 74.50 68 ILE A CA 1
ATOM 518 C C . ILE A 1 68 ? -25.739 -28.641 5.118 1.00 74.50 68 ILE A C 1
ATOM 520 O O . ILE A 1 68 ? -26.081 -27.463 5.001 1.00 74.50 68 ILE A O 1
ATOM 524 N N . ARG A 1 69 ? -25.675 -29.466 4.064 1.00 76.44 69 ARG A N 1
ATOM 525 C CA . ARG A 1 69 ? -25.909 -29.034 2.677 1.00 76.44 69 ARG A CA 1
ATOM 526 C C . ARG A 1 69 ? -27.241 -28.305 2.520 1.00 76.44 69 ARG A C 1
ATOM 528 O O . ARG A 1 69 ? -27.273 -27.188 2.010 1.00 76.44 69 ARG A O 1
ATOM 535 N N . SER A 1 70 ? -28.325 -28.913 3.001 1.00 75.56 70 SER A N 1
ATOM 536 C CA . SER A 1 70 ? -29.678 -28.348 2.913 1.00 75.56 70 SER A CA 1
ATOM 537 C C . SER A 1 70 ? -29.859 -27.062 3.728 1.00 75.56 70 SER A C 1
ATOM 539 O O . SER A 1 70 ? -30.668 -26.214 3.349 1.00 75.56 70 SER A O 1
ATOM 541 N N . SER A 1 71 ? -29.083 -26.882 4.802 1.00 73.25 71 SER A N 1
ATOM 542 C CA . SER A 1 71 ? -29.109 -25.672 5.633 1.00 73.25 71 SER A CA 1
ATOM 543 C C . SER A 1 71 ? -28.429 -24.476 4.965 1.00 73.25 71 SER A C 1
ATOM 545 O O . SER A 1 71 ? -28.897 -23.349 5.125 1.00 73.25 71 SER A O 1
ATOM 547 N N . PHE A 1 72 ? -27.348 -24.702 4.212 1.00 66.56 72 PHE A N 1
ATOM 548 C CA . PHE A 1 72 ? -26.598 -23.632 3.542 1.00 66.56 72 PHE A CA 1
ATOM 549 C C . PHE A 1 72 ? -27.064 -23.375 2.101 1.00 66.56 72 PHE A C 1
ATOM 551 O O . PHE A 1 72 ? -27.053 -22.230 1.648 1.00 66.56 72 PHE A O 1
ATOM 558 N N . PHE A 1 73 ? -27.519 -24.411 1.389 1.00 70.31 73 PHE A N 1
ATOM 559 C CA . PHE A 1 73 ? -27.988 -24.327 0.006 1.00 70.31 73 PHE A CA 1
ATOM 560 C C . PHE A 1 73 ? -29.258 -25.176 -0.173 1.00 70.31 73 PHE A C 1
ATOM 562 O O . PHE A 1 73 ? -29.164 -26.370 -0.458 1.00 70.31 73 PHE A O 1
ATOM 569 N N . PRO A 1 74 ? -30.465 -24.578 -0.094 1.00 60.31 74 PRO A N 1
ATOM 570 C CA . PRO A 1 74 ? -31.748 -25.291 -0.187 1.00 60.31 74 PRO A CA 1
ATOM 571 C C . PRO A 1 74 ? -32.059 -25.920 -1.560 1.00 60.31 74 PRO A C 1
ATOM 573 O O . PRO A 1 74 ? -33.211 -26.250 -1.842 1.00 60.31 74 PRO A O 1
ATOM 576 N N . SER A 1 75 ? -31.084 -26.010 -2.469 1.00 57.34 75 SER A N 1
ATOM 577 C CA . SER A 1 75 ? -31.324 -26.426 -3.849 1.00 57.34 75 SER A CA 1
ATOM 578 C C . SER A 1 75 ? -31.686 -27.912 -3.919 1.00 57.34 75 SER A C 1
ATOM 580 O O . SER A 1 75 ? -31.032 -28.751 -3.304 1.00 57.34 75 SER A O 1
ATOM 582 N N . SER A 1 76 ? -32.676 -28.258 -4.743 1.00 59.84 76 SER A N 1
ATOM 583 C CA . SER A 1 76 ? -33.022 -29.646 -5.079 1.00 59.84 76 SER A CA 1
ATOM 584 C C . SER A 1 76 ? -32.026 -30.292 -6.053 1.00 59.84 76 SER A C 1
ATOM 586 O O . SER A 1 76 ? -32.363 -31.273 -6.716 1.00 59.84 76 SER A O 1
ATOM 588 N N . ASP A 1 77 ? -30.839 -29.703 -6.225 1.00 68.44 77 ASP A N 1
ATOM 589 C CA . ASP A 1 77 ? -29.866 -30.171 -7.200 1.00 68.44 77 ASP A CA 1
ATOM 590 C C . ASP A 1 77 ? -29.230 -31.487 -6.729 1.00 68.44 77 ASP A C 1
ATOM 592 O O . ASP A 1 77 ? -28.752 -31.559 -5.587 1.00 68.44 77 ASP A O 1
ATOM 596 N N . PRO A 1 78 ? -29.205 -32.525 -7.587 1.00 78.56 78 PRO A N 1
ATOM 597 C CA . PRO A 1 78 ? -28.507 -33.763 -7.280 1.00 78.56 78 PRO A CA 1
ATOM 598 C C . PRO A 1 78 ? -26.995 -33.513 -7.224 1.00 78.56 78 PRO A C 1
ATOM 600 O O . PRO A 1 78 ? -26.455 -32.760 -8.038 1.00 78.56 78 PRO A O 1
ATOM 603 N N . LEU A 1 79 ? -26.319 -34.166 -6.276 1.00 87.00 79 LEU A N 1
ATOM 604 C CA . LEU A 1 79 ? -24.858 -34.151 -6.185 1.00 87.00 79 LEU A CA 1
ATOM 605 C C . LEU A 1 79 ? -24.241 -34.783 -7.438 1.00 87.00 79 LEU A C 1
ATOM 607 O O . LEU A 1 79 ? -24.717 -35.816 -7.914 1.00 87.00 79 LEU A O 1
ATOM 611 N N . GLN A 1 80 ? -23.159 -34.197 -7.953 1.00 86.88 80 GLN A N 1
ATOM 612 C CA . GLN A 1 80 ? -22.356 -34.866 -8.974 1.00 86.88 80 GLN A CA 1
ATOM 613 C C . GLN A 1 80 ? -21.588 -36.035 -8.360 1.00 86.88 80 GLN A C 1
ATOM 615 O O . GLN A 1 80 ? -20.897 -35.866 -7.364 1.00 86.88 80 GLN A O 1
ATOM 620 N N . THR A 1 81 ? -21.698 -37.211 -8.970 1.00 84.50 81 THR A N 1
ATOM 621 C CA . THR A 1 81 ? -21.064 -38.454 -8.500 1.00 84.50 81 THR A CA 1
ATOM 622 C C . THR A 1 81 ? -19.917 -38.925 -9.401 1.00 84.50 81 THR A C 1
ATOM 624 O O . THR A 1 81 ? -19.360 -39.997 -9.175 1.00 84.50 81 THR A O 1
ATOM 627 N N . ASP A 1 82 ? -19.560 -38.150 -10.432 1.00 82.31 82 ASP A N 1
ATOM 628 C CA . ASP A 1 82 ? -18.398 -38.434 -11.278 1.00 82.31 82 ASP A CA 1
ATOM 629 C C . ASP A 1 82 ? -17.104 -38.187 -10.485 1.00 82.31 82 ASP A C 1
ATOM 631 O O . ASP A 1 82 ? -16.926 -37.119 -9.900 1.00 82.31 82 ASP A O 1
ATOM 635 N N . ARG A 1 83 ? -16.172 -39.150 -10.505 1.00 74.69 83 ARG A N 1
ATOM 636 C CA . ARG A 1 83 ? -14.846 -39.011 -9.876 1.00 74.69 83 ARG A CA 1
ATOM 637 C C . ARG A 1 83 ? -14.048 -37.831 -10.439 1.00 74.69 83 ARG A C 1
ATOM 639 O O . ARG A 1 83 ? -13.160 -37.320 -9.771 1.00 74.69 83 ARG A O 1
ATOM 646 N N . ARG A 1 84 ? -14.345 -37.416 -11.675 1.00 85.19 84 ARG A N 1
ATOM 647 C CA . ARG A 1 84 ? -13.730 -36.264 -12.351 1.00 85.19 84 ARG A CA 1
ATOM 648 C C . ARG A 1 84 ? -14.596 -35.006 -12.301 1.00 85.19 84 ARG A C 1
ATOM 650 O O . ARG A 1 84 ? -14.377 -34.094 -13.094 1.00 85.19 84 ARG A O 1
ATOM 657 N N . ALA A 1 85 ? -15.587 -34.947 -11.412 1.00 89.50 85 ALA A N 1
ATOM 658 C CA . ALA A 1 85 ? -16.348 -33.725 -11.196 1.00 89.50 85 ALA A CA 1
ATOM 659 C C . ALA A 1 85 ? -15.394 -32.591 -10.786 1.00 89.50 85 ALA A C 1
ATOM 661 O O . ALA A 1 85 ? -14.738 -32.662 -9.747 1.00 89.50 85 ALA A O 1
ATOM 662 N N . ALA A 1 86 ? -15.311 -31.560 -11.627 1.00 93.50 86 ALA A N 1
ATOM 663 C CA . ALA A 1 86 ? -14.459 -30.407 -11.390 1.00 93.50 86 ALA A CA 1
ATOM 664 C C . ALA A 1 86 ? -15.055 -29.534 -10.278 1.00 93.50 86 ALA A C 1
ATOM 666 O O . ALA A 1 86 ? -16.161 -29.003 -10.408 1.00 93.50 86 ALA A O 1
ATOM 667 N N . ILE A 1 87 ? -14.305 -29.376 -9.193 1.00 96.56 87 ILE A N 1
ATOM 668 C CA . ILE A 1 87 ? -14.627 -28.513 -8.058 1.00 96.56 87 ILE A CA 1
ATOM 669 C C . ILE A 1 87 ? -13.906 -27.177 -8.271 1.00 96.56 87 ILE A C 1
ATOM 671 O O . ILE A 1 87 ? -12.673 -27.162 -8.304 1.00 96.56 87 ILE A O 1
ATOM 675 N N . PRO A 1 88 ? -14.629 -26.053 -8.419 1.00 97.38 88 PRO A N 1
ATOM 676 C CA . PRO A 1 88 ? -14.010 -24.740 -8.504 1.00 97.38 88 PRO A CA 1
ATOM 677 C C . PRO A 1 88 ? -13.283 -24.395 -7.203 1.00 97.38 88 PRO A C 1
ATOM 679 O O . PRO A 1 88 ? -13.865 -24.427 -6.113 1.00 97.38 88 PRO A O 1
ATOM 682 N N . VAL A 1 89 ? -12.015 -24.025 -7.338 1.00 97.25 89 VAL A N 1
ATOM 683 C CA . VAL A 1 89 ? -11.164 -23.555 -6.247 1.00 97.25 89 VAL A CA 1
ATOM 684 C C . VAL A 1 89 ? -10.617 -22.172 -6.582 1.00 97.25 89 VAL A C 1
ATOM 686 O O . VAL A 1 89 ? -10.361 -21.861 -7.747 1.00 97.25 89 VAL A O 1
ATOM 689 N N . TYR A 1 90 ? -10.473 -21.318 -5.566 1.00 96.25 90 TYR A N 1
ATOM 690 C CA . TYR A 1 90 ? -10.009 -19.943 -5.763 1.00 96.25 90 TYR A CA 1
ATOM 691 C C . TYR A 1 90 ? -8.875 -19.550 -4.820 1.00 96.25 90 TYR A C 1
ATOM 693 O O . TYR A 1 90 ? -9.023 -19.605 -3.596 1.00 96.25 90 TYR A O 1
ATOM 701 N N . PHE A 1 91 ? -7.766 -19.097 -5.398 1.00 94.38 91 PHE A N 1
ATOM 702 C CA . PHE A 1 91 ? -6.553 -18.674 -4.702 1.00 94.38 91 PHE A CA 1
ATOM 703 C C . PHE A 1 91 ? -6.468 -17.149 -4.668 1.00 94.38 91 PHE A C 1
ATOM 705 O O . PHE A 1 91 ? -5.897 -16.535 -5.565 1.00 94.38 91 PHE A O 1
ATOM 712 N N . ALA A 1 92 ? -7.016 -16.518 -3.628 1.00 88.50 92 ALA A N 1
ATOM 713 C CA . ALA A 1 92 ? -7.001 -15.055 -3.489 1.00 88.50 92 ALA A CA 1
ATOM 714 C C . ALA A 1 92 ? -5.574 -14.465 -3.493 1.00 88.50 92 ALA A C 1
ATOM 716 O O . ALA A 1 92 ? -5.353 -13.346 -3.948 1.00 88.50 92 ALA A O 1
ATOM 717 N N . GLN A 1 93 ? -4.605 -15.248 -3.024 1.00 85.19 93 GLN A N 1
ATOM 718 C CA . GLN A 1 93 ? -3.186 -14.929 -2.931 1.00 85.19 93 GLN A CA 1
ATOM 719 C C . GLN A 1 93 ? -2.395 -15.165 -4.225 1.00 85.19 93 GLN A C 1
ATOM 721 O O . GLN A 1 93 ? -1.207 -14.840 -4.265 1.00 85.19 93 GLN A O 1
ATOM 726 N N . ALA A 1 94 ? -3.006 -15.738 -5.272 1.00 86.00 94 ALA A N 1
ATOM 727 C CA . ALA A 1 94 ? -2.300 -15.906 -6.533 1.00 86.00 94 ALA A CA 1
ATOM 728 C C . ALA A 1 94 ? -1.971 -14.527 -7.119 1.00 86.00 94 ALA A C 1
ATOM 730 O O . ALA A 1 94 ? -2.830 -13.641 -7.238 1.00 86.00 94 ALA A O 1
ATOM 731 N N . LYS A 1 95 ? -0.697 -14.355 -7.468 1.00 72.56 95 LYS A N 1
ATOM 732 C CA . LYS A 1 95 ? -0.129 -13.091 -7.948 1.00 72.56 95 LYS A CA 1
ATOM 733 C C . LYS A 1 95 ? -0.678 -12.712 -9.318 1.00 72.56 95 LYS A C 1
ATOM 735 O O . LYS A 1 95 ? -0.868 -11.533 -9.599 1.00 72.56 95 LYS A O 1
ATOM 740 N N . GLN A 1 96 ? -0.977 -13.708 -10.149 1.00 70.94 96 GLN A N 1
ATOM 741 C CA . GLN A 1 96 ? -1.598 -13.516 -11.455 1.00 70.94 96 GLN A CA 1
ATOM 742 C C . GLN A 1 96 ? -3.106 -13.772 -11.364 1.00 70.94 96 GLN A C 1
ATOM 744 O O . GLN A 1 96 ? -3.543 -14.818 -10.881 1.00 70.94 96 GLN A O 1
ATOM 749 N N . LYS A 1 97 ? -3.917 -12.805 -11.815 1.00 75.06 97 LYS A N 1
ATOM 750 C CA . LYS A 1 97 ? -5.387 -12.855 -11.690 1.00 75.06 97 LYS A CA 1
ATOM 751 C C . LYS A 1 97 ? -6.012 -14.034 -12.437 1.00 75.06 97 LYS A C 1
ATOM 753 O O . LYS A 1 97 ? -6.969 -14.618 -11.945 1.00 75.06 97 LYS A O 1
ATOM 758 N N . ASP A 1 98 ? -5.465 -14.399 -13.588 1.00 78.25 98 ASP A N 1
ATOM 759 C CA . ASP A 1 98 ? -5.894 -15.537 -14.408 1.00 78.25 98 ASP A CA 1
ATOM 760 C C . ASP A 1 98 ? -5.557 -16.900 -13.782 1.00 78.25 98 ASP A C 1
ATOM 762 O O . ASP A 1 98 ? -6.152 -17.907 -14.155 1.00 78.25 98 ASP A O 1
ATOM 766 N N . GLN A 1 99 ? -4.650 -16.933 -12.800 1.00 84.06 99 GLN A N 1
ATOM 767 C CA . GLN A 1 99 ? -4.344 -18.130 -12.016 1.00 84.06 99 GLN A CA 1
ATOM 768 C C . GLN A 1 99 ? -5.180 -18.245 -10.732 1.00 84.06 99 GLN A C 1
ATOM 770 O O . GLN A 1 99 ? -5.110 -19.279 -10.066 1.00 84.06 99 GLN A O 1
ATOM 775 N N . ARG A 1 100 ? -5.957 -17.211 -10.361 1.00 91.75 100 ARG A N 1
ATOM 776 C CA . ARG A 1 100 ? -6.782 -17.229 -9.139 1.00 91.75 100 ARG A CA 1
ATOM 777 C C . ARG A 1 100 ? -7.895 -18.263 -9.230 1.00 91.75 100 ARG A C 1
ATOM 779 O O . ARG A 1 100 ? -8.178 -18.915 -8.233 1.00 91.75 100 ARG A O 1
ATOM 786 N N . GLU A 1 101 ? -8.503 -18.424 -10.402 1.00 94.75 101 GLU A N 1
ATOM 787 C CA . GLU A 1 101 ? -9.554 -19.413 -10.655 1.00 94.75 101 GLU A CA 1
ATOM 788 C C . GLU A 1 101 ? -8.959 -20.702 -11.226 1.00 94.75 101 GLU A C 1
ATOM 790 O O . GLU A 1 101 ? -8.397 -20.713 -12.322 1.00 94.75 101 GLU A O 1
ATOM 795 N N . GLN A 1 102 ? -9.112 -21.806 -10.495 1.00 95.69 102 GLN A N 1
ATOM 796 C CA . GLN A 1 102 ? -8.727 -23.138 -10.953 1.00 95.69 102 GLN A CA 1
ATOM 797 C C . GLN A 1 102 ? -9.800 -24.178 -10.607 1.00 95.69 102 GLN A C 1
ATOM 799 O O . GLN A 1 102 ? -10.814 -23.889 -9.968 1.00 95.69 102 GLN A O 1
ATOM 804 N N . THR A 1 103 ? -9.572 -25.411 -11.044 1.00 96.38 103 THR A N 1
ATOM 805 C CA . THR A 1 103 ? -10.415 -26.567 -10.754 1.00 96.38 103 THR A CA 1
ATOM 806 C C . THR A 1 103 ? -9.587 -27.681 -10.130 1.00 96.38 103 THR A C 1
ATOM 808 O O . THR A 1 103 ? -8.411 -27.871 -10.455 1.00 96.38 103 THR A O 1
ATOM 811 N N . ALA A 1 104 ? -10.215 -28.408 -9.211 1.00 96.50 104 ALA A N 1
ATOM 812 C CA . ALA A 1 104 ? -9.650 -29.578 -8.562 1.00 96.50 104 ALA A CA 1
ATOM 813 C C . ALA A 1 104 ? -10.610 -30.769 -8.665 1.00 96.50 104 ALA A C 1
ATOM 815 O O . ALA A 1 104 ? -11.818 -30.591 -8.815 1.00 96.50 104 ALA A O 1
ATOM 816 N N . ILE A 1 105 ? -10.079 -31.981 -8.548 1.00 94.69 105 ILE A N 1
ATOM 817 C CA . ILE A 1 105 ? -10.859 -33.225 -8.515 1.00 94.69 105 ILE A CA 1
ATOM 818 C C . ILE A 1 105 ? -10.600 -33.986 -7.218 1.00 94.69 105 ILE A C 1
ATOM 820 O O . ILE A 1 105 ? -9.526 -33.861 -6.631 1.00 94.69 105 ILE A O 1
ATOM 824 N N . VAL A 1 106 ? -11.571 -34.786 -6.777 1.00 92.56 106 VAL A N 1
ATOM 825 C CA . VAL A 1 106 ? -11.413 -35.649 -5.597 1.00 92.56 106 VAL A CA 1
ATOM 826 C C . VAL A 1 106 ? -10.475 -36.804 -5.940 1.00 92.56 106 VAL A C 1
ATOM 828 O O . VAL A 1 106 ? -10.750 -37.570 -6.863 1.00 92.56 106 VAL A O 1
ATOM 831 N N . VAL A 1 107 ? -9.389 -36.938 -5.179 1.00 90.31 107 VAL A N 1
ATOM 832 C CA . VAL A 1 107 ? -8.416 -38.035 -5.319 1.00 90.31 107 VAL A CA 1
ATOM 833 C C . VAL A 1 107 ? -8.396 -38.953 -4.093 1.00 90.31 107 VAL A C 1
ATOM 835 O O . VAL A 1 107 ? -8.194 -40.150 -4.237 1.00 90.31 107 VAL A O 1
ATOM 838 N N . GLY A 1 108 ? -8.748 -38.458 -2.899 1.00 87.94 108 GLY A N 1
ATOM 839 C CA . GLY A 1 108 ? -8.830 -39.294 -1.694 1.00 87.94 108 GLY A CA 1
ATOM 840 C C . GLY A 1 108 ? -9.998 -38.939 -0.776 1.00 87.94 108 GLY A C 1
ATOM 841 O O . GLY A 1 108 ? -10.187 -37.776 -0.439 1.00 87.94 108 GLY A O 1
ATOM 842 N N . CYS A 1 109 ? -10.764 -39.940 -0.337 1.00 87.94 109 CYS A N 1
ATOM 843 C CA . CYS A 1 109 ? -11.804 -39.829 0.694 1.00 87.94 109 CYS A CA 1
ATOM 844 C C . CYS A 1 109 ? -12.021 -41.206 1.348 1.00 87.94 109 CYS A C 1
ATOM 846 O O . CYS A 1 109 ? -11.919 -42.226 0.664 1.00 87.94 109 CYS A O 1
ATOM 848 N N . PHE A 1 110 ? -12.334 -41.256 2.646 1.00 85.75 110 PHE A N 1
ATOM 849 C CA . PHE A 1 110 ? -12.661 -42.512 3.328 1.00 85.75 110 PHE A CA 1
ATOM 850 C C . PHE A 1 110 ? -14.117 -42.927 3.074 1.00 85.75 110 PHE A C 1
ATOM 852 O O . PHE A 1 110 ? -15.047 -42.150 3.305 1.00 85.75 110 PHE A O 1
ATOM 859 N N . GLU A 1 111 ? -14.320 -44.172 2.637 1.00 79.94 111 GLU A N 1
ATOM 860 C CA . GLU A 1 111 ? -15.660 -44.746 2.437 1.00 79.94 111 GLU A CA 1
ATOM 861 C C . GLU A 1 111 ? -16.251 -45.275 3.758 1.00 79.94 111 GLU A C 1
ATOM 863 O O . GLU A 1 111 ? -17.416 -45.009 4.058 1.00 79.94 111 GLU A O 1
ATOM 868 N N . ASP A 1 112 ? -15.424 -45.932 4.582 1.00 82.25 112 ASP A N 1
ATOM 869 C CA . ASP A 1 112 ? -15.861 -46.665 5.783 1.00 82.25 112 ASP A CA 1
ATOM 870 C C . ASP A 1 112 ? -15.774 -45.867 7.101 1.00 82.25 112 ASP A C 1
ATOM 872 O O . ASP A 1 112 ? -16.323 -46.290 8.119 1.00 82.25 112 ASP A O 1
ATOM 876 N N . TYR A 1 113 ? -15.106 -44.710 7.104 1.00 84.88 113 TYR A N 1
ATOM 877 C CA . TYR A 1 113 ? -14.881 -43.888 8.302 1.00 84.88 113 TYR A CA 1
ATOM 878 C C . TYR A 1 113 ? -15.652 -42.577 8.227 1.00 84.88 113 TYR A C 1
ATOM 880 O O . TYR A 1 113 ? -15.911 -42.076 7.143 1.00 84.88 113 TYR A O 1
ATOM 888 N N . SER A 1 114 ? -16.043 -42.012 9.364 1.00 84.38 114 SER A N 1
ATOM 889 C CA . SER A 1 114 ? -16.784 -40.744 9.460 1.00 84.38 114 SER A CA 1
ATOM 890 C C . SER A 1 114 ? -15.881 -39.509 9.531 1.00 84.38 114 SER A C 1
ATOM 892 O O . SER A 1 114 ? -16.400 -38.410 9.712 1.00 84.38 114 SER A O 1
ATOM 894 N N . ASP A 1 115 ? -14.561 -39.675 9.397 1.00 88.50 115 ASP A N 1
ATOM 895 C CA . ASP A 1 115 ? -13.611 -38.565 9.376 1.00 88.50 115 ASP A CA 1
ATOM 896 C C . ASP A 1 115 ? -13.956 -37.562 8.269 1.00 88.50 115 ASP A C 1
ATOM 898 O O . ASP A 1 115 ? -14.132 -37.900 7.093 1.00 88.50 115 ASP A O 1
ATOM 902 N N . ASP A 1 116 ? -14.069 -36.299 8.663 1.00 89.56 116 ASP A N 1
ATOM 903 C CA . ASP A 1 116 ? -14.517 -35.213 7.802 1.00 89.56 116 ASP A CA 1
ATOM 904 C C . ASP A 1 116 ? -13.337 -34.573 7.063 1.00 89.56 116 ASP A C 1
ATOM 906 O O . ASP A 1 116 ? -13.003 -33.403 7.251 1.00 89.56 116 ASP A O 1
ATOM 910 N N . VAL A 1 117 ? -12.679 -35.385 6.236 1.00 92.00 117 VAL A N 1
ATOM 911 C CA . VAL A 1 117 ? -11.508 -34.999 5.451 1.00 92.00 117 VAL A CA 1
ATOM 912 C C . VAL A 1 117 ? -11.537 -35.585 4.039 1.00 92.00 117 VAL A C 1
ATOM 914 O O . VAL A 1 117 ? -11.888 -36.747 3.819 1.00 92.00 117 VAL A O 1
ATOM 917 N N . VAL A 1 118 ? -11.123 -34.770 3.072 1.00 92.50 118 VAL A N 1
ATOM 918 C CA . VAL A 1 118 ? -11.016 -35.137 1.659 1.00 92.50 118 VAL A CA 1
ATOM 919 C C . VAL A 1 118 ? -9.777 -34.494 1.035 1.00 92.50 118 VAL A C 1
ATOM 921 O O . VAL A 1 118 ? -9.421 -33.354 1.345 1.00 92.50 118 VAL A O 1
ATOM 924 N N . LEU A 1 119 ? -9.124 -35.241 0.145 1.00 93.75 119 LEU A N 1
ATOM 925 C CA . LEU A 1 119 ? -7.969 -34.815 -0.637 1.00 93.75 119 LEU A CA 1
ATOM 926 C C . LEU A 1 119 ? -8.399 -34.513 -2.072 1.00 93.75 119 LEU A C 1
ATOM 928 O O . LEU A 1 119 ? -8.983 -35.360 -2.758 1.00 93.75 119 LEU A O 1
ATOM 932 N N . LEU A 1 120 ? -8.078 -33.306 -2.522 1.00 94.94 120 LEU A N 1
ATOM 933 C CA . LEU A 1 120 ? -8.292 -32.832 -3.880 1.00 94.94 120 LEU A CA 1
ATOM 934 C C . LEU A 1 120 ? -6.949 -32.676 -4.602 1.00 94.94 120 LEU A C 1
ATOM 936 O O . LEU A 1 120 ? -5.927 -32.416 -3.968 1.00 94.94 120 LEU A O 1
ATOM 940 N N . LYS A 1 121 ? -6.958 -32.777 -5.931 1.00 93.75 121 LYS A N 1
ATOM 941 C CA . LYS A 1 121 ? -5.804 -32.488 -6.791 1.00 93.75 121 LYS A CA 1
ATOM 942 C C . LYS A 1 121 ? -6.167 -31.437 -7.828 1.00 93.75 121 LYS A C 1
ATOM 944 O O . LYS A 1 121 ? -7.179 -31.591 -8.514 1.00 93.75 121 LYS A O 1
ATOM 949 N N . LEU A 1 122 ? -5.348 -30.394 -7.939 1.00 94.06 122 LEU A N 1
ATOM 950 C CA . LEU A 1 122 ? -5.461 -29.395 -8.999 1.00 94.06 122 LEU A CA 1
ATOM 951 C C . LEU A 1 122 ? -5.271 -30.032 -10.377 1.00 94.06 122 LEU A C 1
ATOM 953 O O . LEU A 1 122 ? -4.432 -30.911 -10.573 1.00 94.06 122 LEU A O 1
ATOM 957 N N . GLU A 1 123 ? -6.031 -29.551 -11.356 1.00 90.00 123 GLU A N 1
ATOM 958 C CA . GLU A 1 123 ? -5.862 -29.962 -12.755 1.00 90.00 123 GLU A CA 1
ATOM 959 C C . GLU A 1 123 ? -4.698 -29.237 -13.458 1.00 90.00 123 GLU A C 1
ATOM 961 O O . GLU A 1 123 ? -4.319 -29.603 -14.572 1.00 90.00 123 GLU A O 1
ATOM 966 N N . ARG A 1 124 ? -4.142 -28.196 -12.828 1.00 87.69 124 ARG A N 1
ATOM 967 C CA . ARG A 1 124 ? -3.023 -27.378 -13.316 1.00 87.69 124 ARG A CA 1
ATOM 968 C C . ARG A 1 124 ? -1.965 -27.220 -12.225 1.00 87.69 124 ARG A C 1
ATOM 970 O O . ARG A 1 124 ? -2.202 -27.569 -11.072 1.00 87.69 124 ARG A O 1
ATOM 977 N N . ASP A 1 125 ? -0.820 -26.660 -12.603 1.00 83.56 125 ASP A N 1
ATOM 978 C CA . ASP A 1 125 ? 0.242 -26.318 -11.661 1.00 83.56 125 ASP A CA 1
ATOM 979 C C . ASP A 1 125 ? -0.251 -25.335 -10.587 1.00 83.56 125 ASP A C 1
ATOM 981 O O . ASP A 1 125 ? -1.137 -24.497 -10.819 1.00 83.56 125 ASP A O 1
ATOM 985 N N . LEU A 1 126 ? 0.374 -25.429 -9.412 1.00 86.06 126 LEU A N 1
ATOM 986 C CA . LEU A 1 126 ? 0.109 -24.549 -8.286 1.00 86.06 126 LEU A CA 1
ATOM 987 C C . LEU A 1 126 ? 0.304 -23.069 -8.692 1.00 86.06 126 LEU A C 1
ATOM 989 O O . LEU A 1 126 ? 1.341 -22.739 -9.280 1.00 86.06 126 LEU A O 1
ATOM 993 N N . PRO A 1 127 ? -0.655 -22.165 -8.399 1.00 87.81 127 PRO A N 1
ATOM 994 C CA . PRO A 1 127 ? -0.529 -20.760 -8.770 1.00 87.81 127 PRO A CA 1
ATOM 995 C C . PRO A 1 127 ? 0.694 -20.070 -8.164 1.00 87.81 127 PRO A C 1
ATOM 997 O O . PRO A 1 127 ? 1.113 -20.329 -7.035 1.00 87.81 127 PRO A O 1
ATOM 1000 N N . GLU A 1 128 ? 1.217 -19.082 -8.880 1.00 74.75 128 GLU A N 1
ATOM 1001 C CA . GLU A 1 128 ? 2.315 -18.258 -8.403 1.00 74.75 128 GLU A CA 1
ATOM 1002 C C . GLU A 1 128 ? 1.906 -17.426 -7.176 1.00 74.75 128 GLU A C 1
ATOM 1004 O O . GLU A 1 128 ? 0.949 -16.656 -7.213 1.00 74.75 128 GLU A O 1
ATOM 1009 N N . GLY A 1 129 ? 2.680 -17.539 -6.093 1.00 74.75 129 GLY A N 1
ATOM 1010 C CA . GLY A 1 129 ? 2.399 -16.864 -4.819 1.00 74.75 129 GLY A CA 1
ATOM 1011 C C . GLY A 1 129 ? 1.648 -17.734 -3.815 1.00 74.75 129 GLY A C 1
ATOM 1012 O O . GLY A 1 129 ? 1.512 -17.325 -2.664 1.00 74.75 129 GLY A O 1
ATOM 1013 N N . VAL A 1 130 ? 1.218 -18.928 -4.229 1.00 89.00 130 VAL A N 1
ATOM 1014 C CA . VAL A 1 130 ? 0.703 -19.953 -3.326 1.00 89.00 130 VAL A CA 1
ATOM 1015 C C . VAL A 1 130 ? 1.877 -20.767 -2.783 1.00 89.00 130 VAL A C 1
ATOM 1017 O O . VAL A 1 130 ? 2.769 -21.149 -3.537 1.00 89.00 130 VAL A O 1
ATOM 1020 N N . GLU A 1 131 ? 1.898 -20.994 -1.475 1.00 88.25 131 GLU A N 1
ATOM 1021 C CA . GLU A 1 131 ? 2.906 -21.826 -0.807 1.00 88.25 131 GLU A CA 1
ATOM 1022 C C . GLU A 1 131 ? 2.304 -23.182 -0.422 1.00 88.25 131 GLU A C 1
ATOM 1024 O O . GLU A 1 131 ? 1.084 -23.359 -0.399 1.00 88.25 131 GLU A O 1
ATOM 1029 N N . VAL A 1 132 ? 3.170 -24.140 -0.100 1.00 89.12 132 VAL A N 1
ATOM 1030 C CA . VAL A 1 132 ? 2.781 -25.432 0.469 1.00 89.12 132 VAL A CA 1
ATOM 1031 C C . VAL A 1 132 ? 2.852 -25.349 1.989 1.00 89.12 132 VAL A C 1
ATOM 1033 O O . VAL A 1 132 ? 3.862 -24.906 2.539 1.00 89.12 132 VAL A O 1
ATOM 1036 N N . ALA A 1 133 ? 1.793 -25.781 2.672 1.00 90.81 133 ALA A N 1
ATOM 1037 C CA . ALA A 1 133 ? 1.789 -25.846 4.125 1.00 90.81 133 ALA A CA 1
ATOM 1038 C C . ALA A 1 133 ? 2.835 -26.857 4.629 1.00 90.81 133 ALA A C 1
ATOM 1040 O O . ALA A 1 133 ? 2.902 -27.992 4.162 1.00 90.81 133 ALA A O 1
ATOM 1041 N N . LEU A 1 134 ? 3.621 -26.462 5.628 1.00 88.25 134 LEU A N 1
ATOM 1042 C CA . LEU A 1 134 ? 4.418 -27.363 6.451 1.00 88.25 134 LEU A CA 1
ATOM 1043 C C . LEU A 1 134 ? 3.486 -28.014 7.471 1.00 88.25 134 LEU A C 1
ATOM 1045 O O . LEU A 1 134 ? 2.893 -27.349 8.331 1.00 88.25 134 LEU A O 1
ATOM 1049 N N . VAL A 1 135 ? 3.374 -29.328 7.368 1.00 86.12 135 VAL A N 1
ATOM 1050 C CA . VAL A 1 135 ? 2.409 -30.151 8.099 1.00 86.12 135 VAL A CA 1
ATOM 1051 C C . VAL A 1 135 ? 3.110 -31.078 9.090 1.00 86.12 135 VAL A C 1
ATOM 1053 O O . VAL A 1 135 ? 4.302 -31.353 8.946 1.00 86.12 135 VAL A O 1
ATOM 1056 N N . ASP A 1 136 ? 2.395 -31.511 10.125 1.00 74.62 136 ASP A N 1
ATOM 1057 C CA . ASP A 1 136 ? 2.959 -32.341 11.197 1.00 74.62 136 ASP A CA 1
ATOM 1058 C C . ASP A 1 136 ? 3.135 -33.824 10.800 1.00 74.62 136 ASP A C 1
ATOM 1060 O O . ASP A 1 136 ? 2.590 -34.275 9.791 1.00 74.62 136 ASP A O 1
ATOM 1064 N N . SER A 1 137 ? 3.908 -34.592 11.577 1.00 66.38 137 SER A N 1
ATOM 1065 C CA . SER A 1 137 ? 4.154 -36.032 11.346 1.00 66.38 137 SER A CA 1
ATOM 1066 C C . SER A 1 137 ? 3.258 -36.943 12.201 1.00 66.38 137 SER A C 1
ATOM 1068 O O . SER A 1 137 ? 2.807 -36.532 13.263 1.00 66.38 137 SER A O 1
ATOM 1070 N N . VAL A 1 138 ? 3.044 -38.195 11.763 1.00 58.62 138 VAL A N 1
ATOM 1071 C CA . VAL A 1 138 ? 2.115 -39.182 12.370 1.00 58.62 138 VAL A CA 1
ATOM 1072 C C . VAL A 1 138 ? 2.348 -39.443 13.877 1.00 58.62 138 VAL A C 1
ATOM 1074 O O . VAL A 1 138 ? 1.408 -39.851 14.559 1.00 58.62 138 VAL A O 1
ATOM 1077 N N . ASP A 1 139 ? 3.562 -39.221 14.405 1.00 52.59 139 ASP A N 1
ATOM 1078 C CA . ASP A 1 139 ? 3.995 -39.743 15.720 1.00 52.59 139 ASP A CA 1
ATOM 1079 C C . ASP A 1 139 ? 4.391 -38.702 16.786 1.00 52.59 139 ASP A C 1
ATOM 1081 O O . ASP A 1 139 ? 4.828 -39.070 17.873 1.00 52.59 139 ASP A O 1
ATOM 1085 N N . ASP A 1 140 ? 4.156 -37.413 16.559 1.00 54.25 140 ASP A N 1
ATOM 1086 C CA . ASP A 1 140 ? 4.263 -36.384 17.596 1.00 54.25 140 ASP A CA 1
ATOM 1087 C C . ASP A 1 140 ? 3.078 -35.426 17.432 1.00 54.25 140 ASP A C 1
ATOM 1089 O O . ASP A 1 140 ? 2.786 -35.042 16.310 1.00 54.25 140 ASP A O 1
ATOM 1093 N N . SER A 1 141 ? 2.408 -35.009 18.520 1.00 53.78 141 SER A N 1
ATOM 1094 C CA . SER A 1 141 ? 2.185 -33.572 18.800 1.00 53.78 141 SER A CA 1
ATOM 1095 C C . SER A 1 141 ? 0.911 -33.181 19.565 1.00 53.78 141 SER A C 1
ATOM 1097 O O . SER A 1 141 ? 1.010 -32.201 20.304 1.00 53.78 141 SER A O 1
ATOM 1099 N N . VAL A 1 142 ? -0.248 -33.851 19.464 1.00 54.41 142 VAL A N 1
ATOM 1100 C CA . VAL A 1 142 ? -1.507 -33.297 20.041 1.00 54.41 142 VAL A CA 1
ATOM 1101 C C . VAL A 1 142 ? -1.685 -33.585 21.544 1.00 54.41 142 VAL A C 1
ATOM 1103 O O . VAL A 1 142 ? -2.227 -32.753 22.263 1.00 54.41 142 VAL A O 1
ATOM 1106 N N . ASN A 1 143 ? -1.129 -34.691 22.053 1.00 56.97 143 ASN A N 1
ATOM 1107 C CA . ASN A 1 143 ? -1.241 -35.116 23.460 1.00 56.97 143 ASN A CA 1
ATOM 1108 C C . ASN A 1 143 ? -0.024 -34.723 24.320 1.00 56.97 143 ASN A C 1
ATOM 1110 O O . ASN A 1 143 ? 0.532 -35.543 25.053 1.00 56.97 143 ASN A O 1
ATOM 1114 N N . VAL A 1 144 ? 0.419 -33.468 24.213 1.00 55.44 144 VAL A N 1
ATOM 1115 C CA . VAL A 1 144 ? 1.487 -32.891 25.054 1.00 55.44 144 VAL A CA 1
ATOM 1116 C C . VAL A 1 144 ? 0.859 -31.894 26.039 1.00 55.44 144 VAL A C 1
ATOM 1118 O O . VAL A 1 144 ? -0.009 -31.139 25.606 1.00 55.44 144 VAL A O 1
ATOM 1121 N N . PRO A 1 145 ? 1.251 -31.856 27.331 1.00 46.62 145 PRO A N 1
ATOM 1122 C CA . PRO A 1 145 ? 0.601 -30.982 28.308 1.00 46.62 145 PRO A CA 1
ATOM 1123 C C . PRO A 1 145 ? 0.892 -29.488 28.064 1.00 46.62 145 PRO A C 1
ATOM 1125 O O . PRO A 1 145 ? 2.024 -29.131 27.739 1.00 46.62 145 PRO A O 1
ATOM 1128 N N . ASP A 1 146 ? -0.130 -28.669 28.337 1.00 51.78 146 ASP A N 1
ATOM 1129 C CA . ASP A 1 146 ? -0.172 -27.209 28.564 1.00 51.78 146 ASP A CA 1
ATOM 1130 C C . ASP A 1 146 ? -0.298 -26.248 27.347 1.00 51.78 146 ASP A C 1
ATOM 1132 O O . ASP A 1 146 ? 0.576 -26.153 26.486 1.00 51.78 146 ASP A O 1
ATOM 1136 N N . ASN A 1 147 ? -1.409 -25.483 27.344 1.00 61.28 147 ASN A N 1
ATOM 1137 C CA . ASN A 1 147 ? -1.727 -24.222 26.636 1.00 61.28 147 ASN A CA 1
ATOM 1138 C C . ASN A 1 147 ? -1.008 -23.937 25.300 1.00 61.28 147 ASN A C 1
ATOM 1140 O O . ASN A 1 147 ? -0.354 -22.901 25.132 1.00 61.28 147 ASN A O 1
ATOM 1144 N N . ARG A 1 148 ? -1.160 -24.813 24.299 1.00 80.31 148 ARG A N 1
ATOM 1145 C CA . ARG A 1 148 ? -0.677 -24.519 22.938 1.00 80.31 148 ARG A CA 1
ATOM 1146 C C . ARG A 1 148 ? -1.598 -23.528 22.240 1.00 80.31 148 ARG A C 1
ATOM 1148 O O . ARG A 1 148 ? -2.808 -23.708 22.238 1.00 80.31 148 ARG A O 1
ATOM 1155 N N . LEU A 1 149 ? -1.018 -22.519 21.596 1.00 88.00 149 LEU A N 1
ATOM 1156 C CA . LEU A 1 149 ? -1.761 -21.544 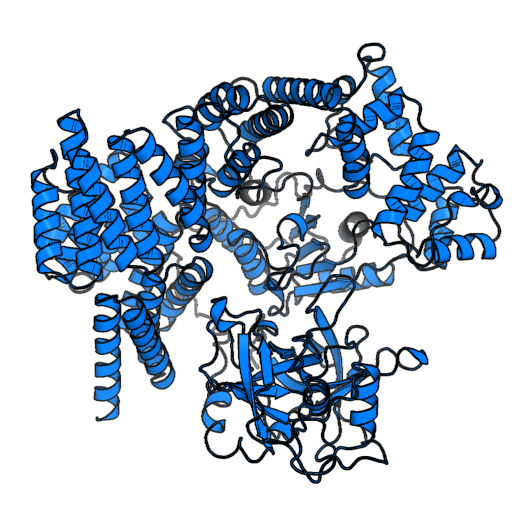20.804 1.00 88.00 149 LEU A CA 1
ATOM 1157 C C . LEU A 1 149 ? -1.844 -21.985 19.344 1.00 88.00 149 LEU A C 1
ATOM 1159 O O . LEU A 1 149 ? -0.830 -22.355 18.747 1.00 88.00 149 LEU A O 1
ATOM 1163 N N . PHE A 1 150 ? -3.026 -21.861 18.746 1.00 91.44 150 PHE A N 1
ATOM 1164 C CA . PHE A 1 150 ? -3.202 -22.025 17.306 1.00 91.44 150 PHE A CA 1
ATOM 1165 C C . PHE A 1 150 ? -3.583 -20.715 16.620 1.00 91.44 150 PHE A C 1
ATOM 1167 O O . PHE A 1 150 ? -4.179 -19.812 17.214 1.00 91.44 150 PHE A O 1
ATOM 1174 N N . ARG A 1 151 ? -3.261 -20.639 15.328 1.00 93.44 151 ARG A N 1
ATOM 1175 C CA . ARG A 1 151 ? -3.815 -19.658 14.392 1.00 93.44 151 ARG A CA 1
ATOM 1176 C C . ARG A 1 151 ? -4.443 -20.385 13.210 1.00 93.44 151 ARG A C 1
ATOM 1178 O O . ARG A 1 151 ? -4.002 -21.464 12.823 1.00 93.44 151 ARG A O 1
ATOM 1185 N N . SER A 1 152 ? -5.459 -19.772 12.624 1.00 93.81 152 SER A N 1
ATOM 1186 C CA . SER A 1 152 ? -6.110 -20.238 11.404 1.00 93.81 152 SER A CA 1
ATOM 1187 C C . SER A 1 152 ? -6.530 -19.051 10.539 1.00 93.81 152 SER A C 1
ATOM 1189 O O . SER A 1 152 ? -6.676 -17.927 11.027 1.00 93.81 152 SER A O 1
ATOM 1191 N N . PHE A 1 153 ? -6.704 -19.289 9.245 1.00 93.88 153 PHE A N 1
ATOM 1192 C CA . PHE A 1 153 ? -7.300 -18.342 8.314 1.00 93.88 153 PHE A CA 1
ATOM 1193 C C . PHE A 1 153 ? -8.323 -19.094 7.471 1.00 93.88 153 PHE A C 1
ATOM 1195 O O . PHE A 1 153 ? -8.017 -20.146 6.917 1.00 93.88 153 PHE A O 1
ATOM 1202 N N . GLY A 1 154 ? -9.534 -18.554 7.368 1.00 91.88 154 GLY A N 1
ATOM 1203 C CA . GLY A 1 154 ? -10.595 -19.178 6.589 1.00 91.88 154 GLY A CA 1
ATOM 1204 C C . GLY A 1 154 ? -11.613 -18.173 6.085 1.00 91.88 154 GLY A C 1
ATOM 1205 O O . GLY A 1 154 ? -11.721 -17.051 6.586 1.00 91.88 154 GLY A O 1
ATOM 1206 N N . TYR A 1 155 ? -12.380 -18.573 5.078 1.00 89.25 155 TYR A N 1
ATOM 1207 C CA . TYR A 1 155 ? -13.305 -17.703 4.356 1.00 89.25 155 TYR A CA 1
ATOM 1208 C C . TYR A 1 155 ? -14.665 -17.541 5.052 1.00 89.25 155 TYR A C 1
ATOM 1210 O O . TYR A 1 155 ? -15.718 -17.593 4.412 1.00 89.25 155 TYR A O 1
ATOM 1218 N N . ARG A 1 156 ? -14.642 -17.272 6.368 1.00 83.81 156 ARG A N 1
ATOM 1219 C CA . ARG A 1 156 ? -15.823 -16.795 7.106 1.00 83.81 156 ARG A CA 1
ATOM 1220 C C . ARG A 1 156 ? -16.244 -15.400 6.640 1.00 83.81 156 ARG A C 1
ATOM 1222 O O . ARG A 1 156 ? -15.417 -14.622 6.152 1.00 83.81 156 ARG A O 1
ATOM 1229 N N . ARG A 1 157 ? -17.532 -15.078 6.799 1.00 69.94 157 ARG A N 1
ATOM 1230 C CA . ARG A 1 157 ? -18.116 -13.778 6.426 1.00 69.94 157 ARG A CA 1
ATOM 1231 C C . ARG A 1 157 ? -18.486 -12.971 7.664 1.00 69.94 157 ARG A C 1
ATOM 1233 O O . ARG A 1 157 ? -19.270 -13.436 8.481 1.00 69.94 157 ARG A O 1
ATOM 1240 N N . LEU A 1 158 ? -17.991 -11.737 7.757 1.00 63.09 158 LEU A N 1
ATOM 1241 C CA . LEU A 1 158 ? -18.370 -10.787 8.809 1.00 63.09 158 LEU A CA 1
ATOM 1242 C C . LEU A 1 158 ? -18.769 -9.454 8.172 1.00 63.09 158 LEU A C 1
ATOM 1244 O O . LEU A 1 158 ? -17.920 -8.695 7.709 1.00 63.09 158 LEU A O 1
ATOM 1248 N N . GLY A 1 159 ? -20.069 -9.157 8.123 1.00 64.50 159 GLY A N 1
ATOM 1249 C CA . GLY A 1 159 ? -20.566 -7.997 7.377 1.00 64.50 159 GLY A CA 1
ATOM 1250 C C . GLY A 1 159 ? -20.180 -8.085 5.895 1.00 64.50 159 GLY A C 1
ATOM 1251 O O . GLY A 1 159 ? -20.559 -9.038 5.219 1.00 64.50 159 GLY A O 1
ATOM 1252 N N . ASN A 1 160 ? -19.406 -7.111 5.408 1.00 60.34 160 ASN A N 1
ATOM 1253 C CA . ASN A 1 160 ? -18.913 -7.073 4.025 1.00 60.34 160 ASN A CA 1
ATOM 1254 C C . ASN A 1 160 ? -17.538 -7.746 3.845 1.00 60.34 160 ASN A C 1
ATOM 1256 O O . ASN A 1 160 ? -17.007 -7.756 2.736 1.00 60.34 160 ASN A O 1
ATOM 1260 N N . TYR A 1 161 ? -16.946 -8.285 4.914 1.00 66.88 161 TYR A N 1
ATOM 1261 C CA . TYR A 1 161 ? -15.600 -8.855 4.894 1.00 66.88 161 TYR A CA 1
ATOM 1262 C C . TYR A 1 161 ? -15.627 -10.355 4.581 1.00 66.88 161 TYR A C 1
ATOM 1264 O O . TYR A 1 161 ? -16.499 -11.082 5.065 1.00 66.88 161 TYR A O 1
ATOM 1272 N N . GLN A 1 162 ? -14.656 -10.813 3.787 1.00 74.50 162 GLN A N 1
ATOM 1273 C CA . GLN A 1 162 ? -14.458 -12.215 3.412 1.00 74.50 162 GLN A CA 1
ATOM 1274 C C . GLN A 1 162 ? -13.022 -12.627 3.733 1.00 74.50 162 GLN A C 1
ATOM 1276 O O . GLN A 1 162 ? -12.096 -11.906 3.374 1.00 74.50 162 GLN A O 1
ATOM 1281 N N . GLY A 1 163 ? -12.838 -13.790 4.364 1.00 84.38 163 GLY A N 1
ATOM 1282 C CA . GLY A 1 163 ? -11.501 -14.256 4.740 1.00 84.38 163 GLY A CA 1
ATOM 1283 C C . GLY A 1 163 ? -11.007 -13.559 6.001 1.00 84.38 163 GLY A C 1
ATOM 1284 O O . GLY A 1 163 ? -10.612 -12.397 5.972 1.00 84.38 163 GLY A O 1
ATOM 1285 N N . LEU A 1 164 ? -11.033 -14.264 7.126 1.00 83.06 164 LEU A N 1
ATOM 1286 C CA . LEU A 1 164 ? -10.637 -13.709 8.415 1.00 83.06 164 LEU A CA 1
ATOM 1287 C C . LEU A 1 164 ? -9.721 -14.670 9.158 1.00 83.06 164 LEU A C 1
ATOM 1289 O O . LEU A 1 164 ? -9.766 -15.886 8.966 1.00 83.06 164 LEU A O 1
ATOM 1293 N N . GLN A 1 165 ? -8.906 -14.093 10.033 1.00 88.75 165 GLN A N 1
ATOM 1294 C CA . GLN A 1 165 ? -8.103 -14.843 10.981 1.00 88.75 165 GLN A CA 1
ATOM 1295 C C . GLN A 1 165 ? -8.984 -15.366 12.126 1.00 88.75 165 GLN A C 1
ATOM 1297 O O . GLN A 1 165 ? -9.992 -14.746 12.491 1.00 88.75 165 GLN A O 1
ATOM 1302 N N . ALA A 1 166 ? -8.576 -16.506 12.670 1.00 87.88 166 ALA A N 1
ATOM 1303 C CA . ALA A 1 166 ? -9.000 -17.026 13.959 1.00 87.88 166 ALA A CA 1
ATOM 1304 C C . ALA A 1 166 ? -7.780 -17.519 14.745 1.00 87.88 166 ALA A C 1
ATOM 1306 O O . ALA A 1 166 ? -6.706 -17.771 14.185 1.00 87.88 166 ALA A O 1
ATOM 1307 N N . GLY A 1 167 ? -7.942 -17.659 16.052 1.00 89.12 167 GLY A N 1
ATOM 1308 C CA . GLY A 1 167 ? -6.919 -18.220 16.923 1.00 89.12 167 GLY A CA 1
ATOM 1309 C C . GLY A 1 167 ? -7.469 -18.544 18.298 1.00 89.12 167 GLY A C 1
ATOM 1310 O O . GLY A 1 167 ? -8.593 -18.167 18.634 1.00 89.12 167 GLY A O 1
ATOM 1311 N N . GLY A 1 168 ? -6.683 -19.266 19.082 1.00 89.62 168 GLY A N 1
ATOM 1312 C CA . GLY A 1 168 ? -7.111 -19.741 20.388 1.00 89.62 168 GLY A CA 1
ATOM 1313 C C . GLY A 1 168 ? -6.163 -20.785 20.954 1.00 89.62 168 GLY A C 1
ATOM 1314 O O . GLY A 1 168 ? -4.990 -20.823 20.576 1.00 89.62 168 GLY A O 1
ATOM 1315 N N . GLU A 1 169 ? -6.679 -21.636 21.831 1.00 89.69 169 GLU A N 1
ATOM 1316 C CA . GLU A 1 169 ? -5.913 -22.690 22.498 1.00 89.69 169 GLU A CA 1
ATOM 1317 C C . GLU A 1 169 ? -6.257 -24.082 21.952 1.00 89.69 169 GLU A C 1
ATOM 1319 O O . GLU A 1 169 ? -7.397 -24.360 21.581 1.00 89.69 169 GLU A O 1
ATOM 1324 N N . ILE A 1 170 ? -5.255 -24.960 21.905 1.00 88.50 170 ILE A N 1
ATOM 1325 C CA . ILE A 1 170 ? -5.383 -26.390 21.612 1.00 88.50 170 ILE A CA 1
ATOM 1326 C C . ILE A 1 170 ? -5.387 -27.128 22.953 1.00 88.50 170 ILE A C 1
ATOM 1328 O O . ILE A 1 170 ? -4.393 -27.079 23.679 1.00 88.50 170 ILE A O 1
ATOM 1332 N N . PHE A 1 171 ? -6.481 -27.820 23.273 1.00 85.38 171 PHE A N 1
ATOM 1333 C CA . PHE A 1 171 ? -6.635 -28.534 24.551 1.00 85.38 171 PHE A CA 1
ATOM 1334 C C . PHE A 1 171 ? -6.140 -29.985 24.508 1.00 85.38 171 PHE A C 1
ATOM 1336 O O . PHE A 1 171 ? -5.845 -30.562 25.552 1.00 85.38 171 PHE A O 1
ATOM 1343 N N . GLY A 1 172 ? -6.022 -30.565 23.313 1.00 82.19 172 GLY A N 1
ATOM 1344 C CA . GLY A 1 172 ? -5.661 -31.969 23.114 1.00 82.19 172 GLY A CA 1
ATOM 1345 C C . GLY A 1 172 ? -6.740 -32.712 22.336 1.00 82.19 172 GLY A C 1
ATOM 1346 O O . GLY A 1 172 ? -7.571 -32.085 21.677 1.00 82.19 172 GLY A O 1
ATOM 1347 N N . THR A 1 173 ? -6.729 -34.042 22.398 1.00 85.81 173 THR A N 1
ATOM 1348 C CA . THR A 1 173 ? -7.772 -34.871 21.782 1.00 85.81 173 THR A CA 1
ATOM 1349 C C . THR A 1 173 ? -8.919 -35.164 22.753 1.00 85.81 173 THR A C 1
ATOM 1351 O O . THR A 1 173 ? -8.707 -35.256 23.962 1.00 85.81 173 THR A O 1
ATOM 1354 N N . VAL A 1 174 ? -10.135 -35.337 22.234 1.00 87.00 174 VAL A N 1
ATOM 1355 C CA . VAL A 1 174 ? -11.340 -35.684 23.011 1.00 87.00 174 VAL A CA 1
ATOM 1356 C C . VAL A 1 174 ? -12.010 -36.937 22.450 1.00 87.00 174 VAL A C 1
ATOM 1358 O O . VAL A 1 174 ? -11.849 -37.245 21.275 1.00 87.00 174 VAL A O 1
ATOM 1361 N N . GLU A 1 175 ? -12.772 -37.658 23.276 1.00 86.25 175 GLU A N 1
ATOM 1362 C CA . GLU A 1 175 ? -13.504 -38.850 22.831 1.00 86.25 175 GLU A CA 1
ATOM 1363 C C . GLU A 1 175 ? -14.453 -38.534 21.652 1.00 86.25 175 GLU A C 1
ATOM 1365 O O . GLU A 1 175 ? -15.128 -37.496 21.656 1.00 86.25 175 GLU A O 1
ATOM 1370 N N . PRO A 1 176 ? -14.535 -39.421 20.643 1.00 83.81 176 PRO A N 1
ATOM 1371 C CA . PRO A 1 176 ? -15.366 -39.207 19.466 1.00 83.81 176 PRO A CA 1
ATOM 1372 C C . PRO A 1 176 ? -16.870 -39.291 19.797 1.00 83.81 176 PRO A C 1
ATOM 1374 O O . PRO A 1 176 ? -17.267 -39.979 20.744 1.00 83.81 176 PRO A O 1
ATOM 1377 N N . PRO A 1 177 ? -17.748 -38.658 18.990 1.00 82.56 177 PRO A N 1
ATOM 1378 C CA . PRO A 1 177 ? -19.195 -38.814 19.125 1.00 82.56 177 PRO A CA 1
ATOM 1379 C C . PRO A 1 177 ? -19.624 -40.284 19.025 1.00 82.56 177 PRO A C 1
ATOM 1381 O O . PRO A 1 177 ? -19.155 -41.018 18.156 1.00 82.56 177 PRO A O 1
ATOM 1384 N N . ALA A 1 178 ? -20.559 -40.709 19.880 1.00 82.38 178 ALA A N 1
ATOM 1385 C CA . ALA A 1 178 ? -20.983 -42.110 19.980 1.00 82.38 178 ALA A CA 1
ATOM 1386 C C . ALA A 1 178 ? -21.614 -42.684 18.691 1.00 82.38 178 ALA A C 1
ATOM 1388 O O . ALA A 1 178 ? -21.749 -43.899 18.559 1.00 82.38 178 ALA A O 1
ATOM 1389 N N . ASP A 1 179 ? -22.030 -41.824 17.761 1.00 81.25 179 ASP A N 1
ATOM 1390 C CA . ASP A 1 179 ? -22.643 -42.168 16.479 1.00 81.25 179 ASP A CA 1
ATOM 1391 C C . ASP A 1 179 ? -21.657 -42.163 15.294 1.00 81.25 179 ASP A C 1
ATOM 1393 O O . ASP A 1 179 ? -22.080 -42.389 14.158 1.00 81.25 179 ASP A O 1
ATOM 1397 N N . ARG A 1 180 ? -20.355 -41.932 15.526 1.00 82.00 180 ARG A N 1
ATOM 1398 C CA . ARG A 1 180 ? -19.332 -41.818 14.473 1.00 82.00 180 ARG A CA 1
ATOM 1399 C C . ARG A 1 180 ? -18.173 -42.787 14.684 1.00 82.00 180 ARG A C 1
ATOM 1401 O O . ARG A 1 180 ? -17.736 -43.031 15.803 1.00 82.00 180 ARG A O 1
ATOM 1408 N N . ILE A 1 181 ? -17.643 -43.309 13.578 1.00 85.06 181 ILE A N 1
ATOM 1409 C CA . ILE A 1 181 ? -16.440 -44.154 13.566 1.00 85.06 181 ILE A CA 1
ATOM 1410 C C . ILE A 1 181 ? -15.300 -43.312 12.999 1.00 85.06 181 ILE A C 1
ATOM 1412 O O . ILE A 1 181 ? -15.271 -43.085 11.792 1.00 85.06 181 ILE A O 1
ATOM 1416 N N . LEU A 1 182 ? -14.403 -42.827 13.858 1.00 86.94 182 LEU A N 1
ATOM 1417 C CA . LEU A 1 182 ? -13.249 -42.009 13.468 1.00 86.94 182 LEU A CA 1
ATOM 1418 C C . LEU A 1 182 ? -11.948 -42.819 13.556 1.00 86.94 182 LEU A C 1
ATOM 1420 O O . LEU A 1 182 ? -11.820 -43.702 14.407 1.00 86.94 182 LEU A O 1
ATOM 1424 N N . LEU A 1 183 ? -10.988 -42.527 12.678 1.00 87.50 183 LEU A N 1
ATOM 1425 C CA . LEU A 1 183 ? -9.649 -43.134 12.680 1.00 87.50 183 LEU A CA 1
ATOM 1426 C C . LEU A 1 183 ? -8.798 -42.671 13.872 1.00 87.50 183 LEU A C 1
ATOM 1428 O O . LEU A 1 183 ? -7.958 -43.427 14.369 1.00 87.50 183 LEU A O 1
ATOM 1432 N N . LYS A 1 184 ? -9.007 -41.429 14.316 1.00 88.00 184 LYS A N 1
ATOM 1433 C CA . LYS A 1 184 ? -8.342 -40.794 15.459 1.00 88.00 184 LYS A CA 1
ATOM 1434 C C . LYS A 1 184 ? -9.341 -39.947 16.244 1.00 88.00 184 LYS A C 1
ATOM 1436 O O . LYS A 1 184 ? -10.351 -39.498 15.704 1.00 88.00 184 LYS A O 1
ATOM 1441 N N . ASP A 1 185 ? -9.021 -39.712 17.510 1.00 89.56 185 ASP A N 1
ATOM 1442 C CA . ASP A 1 185 ? -9.776 -38.799 18.362 1.00 89.56 185 ASP A CA 1
ATOM 1443 C C . ASP A 1 185 ? -9.663 -37.355 17.825 1.00 89.56 185 ASP A C 1
ATOM 1445 O O . ASP A 1 185 ? -8.562 -36.921 17.471 1.00 89.56 185 ASP A O 1
ATOM 1449 N N . PRO A 1 186 ? -10.770 -36.595 17.743 1.00 89.75 186 PRO A N 1
ATOM 1450 C CA . PRO A 1 186 ? -10.751 -35.212 17.274 1.00 89.75 186 PRO A CA 1
ATOM 1451 C C . PRO A 1 186 ? -9.978 -34.292 18.223 1.00 89.75 186 PRO A C 1
ATOM 1453 O O . PRO A 1 186 ? -9.962 -34.487 19.439 1.00 89.75 186 PRO A O 1
ATOM 1456 N N . VAL A 1 187 ? -9.389 -33.235 17.666 1.00 89.56 187 VAL A N 1
ATOM 1457 C CA . VAL A 1 187 ? -8.673 -32.200 18.420 1.00 89.56 187 VAL A CA 1
ATOM 1458 C C . VAL A 1 187 ? -9.663 -31.152 18.921 1.00 89.56 187 VAL A C 1
ATOM 1460 O O . VAL A 1 187 ? -10.394 -30.558 18.127 1.00 89.56 187 VAL A O 1
ATOM 1463 N N . GLN A 1 188 ? -9.669 -30.888 20.225 1.00 90.06 188 GLN A N 1
ATOM 1464 C CA . GLN A 1 188 ? -10.484 -29.845 20.840 1.00 90.06 188 GLN A CA 1
ATOM 1465 C C . GLN A 1 188 ? -9.758 -28.493 20.820 1.00 90.06 188 GLN A C 1
ATOM 1467 O O . GLN A 1 188 ? -8.598 -28.377 21.230 1.00 90.06 188 GLN A O 1
ATOM 1472 N N . LEU A 1 189 ? -10.476 -27.462 20.375 1.00 90.44 189 LEU A N 1
ATOM 1473 C CA . LEU A 1 189 ? -10.018 -26.081 20.286 1.00 90.44 189 LEU A CA 1
ATOM 1474 C C . LEU A 1 189 ? -10.904 -25.172 21.143 1.00 90.44 189 LEU A C 1
ATOM 1476 O O . LEU A 1 189 ? -12.131 -25.286 21.110 1.00 90.44 189 LEU A O 1
ATOM 1480 N N . LEU A 1 190 ? -10.282 -24.223 21.841 1.00 88.94 190 LEU A N 1
ATOM 1481 C CA . LEU A 1 190 ? -10.967 -23.111 22.498 1.00 88.94 190 LEU A CA 1
ATOM 1482 C C . LEU A 1 190 ? -10.724 -21.831 21.693 1.00 88.94 190 LEU A C 1
ATOM 1484 O O . LEU A 1 190 ? -9.596 -21.345 21.625 1.00 88.94 190 LEU A O 1
ATOM 1488 N N . SER A 1 191 ? -11.763 -21.285 21.067 1.00 87.31 191 SER A N 1
ATOM 1489 C CA . SER A 1 191 ? -11.714 -20.039 20.306 1.00 87.31 191 SER A CA 1
ATOM 1490 C C . SER A 1 191 ? -13.092 -19.403 20.145 1.00 87.31 191 SER A C 1
ATOM 1492 O O . SER A 1 191 ? -14.018 -20.031 19.645 1.00 87.31 191 SER A O 1
ATOM 1494 N N . SER A 1 192 ? -13.182 -18.107 20.442 1.00 81.38 192 SER A N 1
ATOM 1495 C CA . SER A 1 192 ? -14.358 -17.271 20.163 1.00 81.38 192 SER A CA 1
ATOM 1496 C C . SER A 1 192 ? -14.410 -16.733 18.723 1.00 81.38 192 SER A C 1
ATOM 1498 O O . SER A 1 192 ? -15.354 -16.035 18.350 1.00 81.38 192 SER A O 1
ATOM 1500 N N . THR A 1 193 ? -13.386 -17.019 17.905 1.00 82.69 193 THR A N 1
ATOM 1501 C CA . THR A 1 193 ? -13.198 -16.415 16.569 1.00 82.69 193 THR A CA 1
ATOM 1502 C C . THR A 1 193 ? -13.318 -17.402 15.407 1.00 82.69 193 THR A C 1
ATOM 1504 O O . THR A 1 193 ? -13.397 -16.964 14.254 1.00 82.69 193 THR A O 1
ATOM 1507 N N . VAL A 1 194 ? -13.361 -18.710 15.684 1.00 86.12 194 VAL A N 1
ATOM 1508 C CA . VAL A 1 194 ? -13.701 -19.732 14.684 1.00 86.12 194 VAL A CA 1
ATOM 1509 C C . VAL A 1 194 ? -15.211 -19.688 14.432 1.00 86.12 194 VAL A C 1
ATOM 1511 O O . VAL A 1 194 ? -16.002 -19.673 15.368 1.00 86.12 194 VAL A O 1
ATOM 1514 N N . ASP A 1 195 ? -15.616 -19.623 13.161 1.00 82.06 195 ASP A N 1
ATOM 1515 C CA . ASP A 1 195 ? -17.017 -19.421 12.763 1.00 82.06 195 ASP A CA 1
ATOM 1516 C C . ASP A 1 195 ? -17.308 -20.077 11.396 1.00 82.06 195 ASP A C 1
ATOM 1518 O O . ASP A 1 195 ? -16.404 -20.540 10.690 1.00 82.06 195 ASP A O 1
ATOM 1522 N N . SER A 1 196 ? -18.578 -20.079 10.992 1.00 79.75 196 SER A N 1
ATOM 1523 C CA . SER A 1 196 ? -19.076 -20.585 9.713 1.00 79.75 196 SER A CA 1
ATOM 1524 C C . SER A 1 196 ? -18.276 -20.062 8.510 1.00 79.75 196 SER A C 1
ATOM 1526 O O . SER A 1 196 ? -18.000 -18.869 8.369 1.00 79.75 196 SER A O 1
ATOM 1528 N N . GLY A 1 197 ? -17.893 -20.980 7.617 1.00 81.50 197 GLY A N 1
ATOM 1529 C CA . GLY A 1 197 ? -17.010 -20.717 6.474 1.00 81.50 197 GLY A CA 1
ATOM 1530 C C . GLY A 1 197 ? -15.528 -21.021 6.730 1.00 81.50 197 GLY A C 1
ATOM 1531 O O . GLY A 1 197 ? -14.756 -21.083 5.772 1.00 81.50 197 GLY A O 1
ATOM 1532 N N . MET A 1 198 ? -15.124 -21.271 7.983 1.00 90.56 198 MET A N 1
ATOM 1533 C CA . MET A 1 198 ? -13.776 -21.763 8.309 1.00 90.56 198 MET A CA 1
ATOM 1534 C C . MET A 1 198 ? -13.616 -23.284 8.205 1.00 90.56 198 MET A C 1
ATOM 1536 O O . MET A 1 198 ? -12.491 -23.763 8.297 1.00 90.56 198 MET A O 1
ATOM 1540 N N . SER A 1 199 ? -14.688 -24.048 7.984 1.00 92.44 199 SER A N 1
ATOM 1541 C CA . SER A 1 199 ? -14.585 -25.496 7.782 1.00 92.44 199 SER A CA 1
ATOM 1542 C C . SER A 1 199 ? -13.611 -25.825 6.649 1.00 92.44 199 SER A C 1
ATOM 1544 O O . SER A 1 199 ? -13.693 -25.246 5.562 1.00 92.44 199 SER A O 1
ATOM 1546 N N . GLY A 1 200 ? -12.672 -26.724 6.931 1.00 94.69 200 GLY A N 1
ATOM 1547 C CA . GLY A 1 200 ? -11.558 -27.099 6.067 1.00 94.69 200 GLY A CA 1
ATOM 1548 C C . GLY A 1 200 ? -10.313 -26.205 6.180 1.00 94.69 200 GLY A C 1
ATOM 1549 O O . GLY A 1 200 ? -9.324 -26.460 5.496 1.00 94.69 200 GLY A O 1
ATOM 1550 N N . ALA A 1 201 ? -10.316 -25.173 7.032 1.00 95.94 201 ALA A N 1
ATOM 1551 C CA . ALA A 1 201 ? -9.138 -24.342 7.288 1.00 95.94 201 ALA A CA 1
ATOM 1552 C C . ALA A 1 201 ? -8.082 -25.071 8.136 1.00 95.94 201 ALA A C 1
ATOM 1554 O O . ALA A 1 201 ? -8.403 -25.881 9.007 1.00 95.94 201 ALA A O 1
ATOM 1555 N N . ALA A 1 202 ? -6.811 -24.737 7.913 1.00 95.75 202 ALA A N 1
ATOM 1556 C CA . ALA A 1 202 ? -5.687 -25.304 8.650 1.00 95.75 202 ALA A CA 1
ATOM 1557 C C . ALA A 1 202 ? -5.646 -24.826 10.113 1.00 95.75 202 ALA A C 1
ATOM 1559 O O . ALA A 1 202 ? -5.818 -23.635 10.391 1.00 95.75 202 ALA A O 1
ATOM 1560 N N . VAL A 1 203 ? -5.331 -25.732 11.039 1.00 94.19 203 VAL A N 1
ATOM 1561 C CA . VAL A 1 203 ? -4.977 -25.422 12.432 1.00 94.19 203 VAL A CA 1
ATOM 1562 C C . VAL A 1 203 ? -3.454 -25.380 12.535 1.00 94.19 203 VAL A C 1
ATOM 1564 O O . VAL A 1 203 ? -2.808 -26.423 12.595 1.00 94.19 203 VAL A O 1
ATOM 1567 N N . LEU A 1 204 ? -2.866 -24.182 12.523 1.00 92.94 204 LEU A N 1
ATOM 1568 C CA . LEU A 1 204 ? -1.418 -23.986 12.643 1.00 92.94 204 LEU A CA 1
ATOM 1569 C C . LEU A 1 204 ? -1.033 -23.853 14.116 1.00 92.94 204 LEU A C 1
ATOM 1571 O O . LEU A 1 204 ? -1.424 -22.876 14.758 1.00 92.94 204 LEU A O 1
ATOM 1575 N N . ASP A 1 205 ? -0.223 -24.777 14.637 1.00 89.69 205 ASP A N 1
ATOM 1576 C CA . ASP A 1 205 ? 0.433 -24.566 15.928 1.00 89.69 205 ASP A CA 1
ATOM 1577 C C . ASP A 1 205 ? 1.495 -23.477 15.784 1.00 89.69 205 ASP A C 1
ATOM 1579 O O . ASP A 1 205 ? 2.499 -23.638 15.081 1.00 89.69 205 ASP A O 1
ATOM 1583 N N . VAL A 1 206 ? 1.282 -22.381 16.509 1.00 86.25 206 VAL A N 1
ATOM 1584 C CA . VAL A 1 206 ? 2.156 -21.212 16.493 1.00 86.25 206 VAL A CA 1
ATOM 1585 C C . VAL A 1 206 ? 3.563 -21.565 16.958 1.00 86.25 206 VAL A C 1
ATOM 1587 O O . VAL A 1 206 ? 4.510 -20.986 16.440 1.00 86.25 206 VAL A O 1
ATOM 1590 N N . VAL A 1 207 ? 3.733 -22.492 17.905 1.00 81.00 207 VAL A N 1
ATOM 1591 C CA . VAL A 1 207 ? 5.040 -22.827 18.490 1.00 81.00 207 VAL A CA 1
ATOM 1592 C C . VAL A 1 207 ? 5.855 -23.710 17.553 1.00 81.00 207 VAL A C 1
ATOM 1594 O O . VAL A 1 207 ? 7.017 -23.388 17.278 1.00 81.00 207 VAL A O 1
ATOM 1597 N N . ARG A 1 208 ? 5.250 -24.790 17.045 1.00 80.75 208 ARG A N 1
ATOM 1598 C CA . ARG A 1 208 ? 5.908 -25.749 16.143 1.00 80.75 208 ARG A CA 1
ATOM 1599 C C . ARG A 1 208 ? 6.011 -25.266 14.702 1.00 80.75 208 ARG A C 1
ATOM 1601 O O . ARG A 1 208 ? 6.815 -25.809 13.956 1.00 80.75 208 ARG A O 1
ATOM 1608 N N . ASP A 1 209 ? 5.236 -24.251 14.323 1.00 87.94 209 ASP A N 1
ATOM 1609 C CA . ASP A 1 209 ? 5.125 -23.808 12.935 1.00 87.94 209 ASP A CA 1
ATOM 1610 C C . ASP A 1 209 ? 4.738 -24.964 11.995 1.00 87.94 209 ASP A C 1
ATOM 1612 O O . ASP A 1 209 ? 5.375 -25.211 10.965 1.00 87.94 209 ASP A O 1
ATOM 1616 N N . ARG A 1 210 ? 3.716 -25.727 12.404 1.00 89.56 210 ARG A N 1
ATOM 1617 C CA . ARG A 1 210 ? 3.181 -26.893 11.687 1.00 89.56 210 ARG A CA 1
ATOM 1618 C C . ARG A 1 210 ? 1.661 -26.910 11.726 1.00 89.56 210 ARG A C 1
ATOM 1620 O O . ARG A 1 210 ? 1.064 -26.589 12.755 1.00 89.56 210 ARG A O 1
ATOM 1627 N N . VAL A 1 211 ? 1.045 -27.290 10.612 1.00 91.56 211 VAL A N 1
ATOM 1628 C CA . VAL A 1 211 ? -0.390 -27.578 10.570 1.00 91.56 211 VAL A CA 1
ATOM 1629 C C . VAL A 1 211 ? -0.637 -28.924 11.245 1.00 91.56 211 VAL A C 1
ATOM 1631 O O . VAL A 1 211 ? -0.104 -29.940 10.803 1.00 91.56 211 VAL A O 1
ATOM 1634 N N . VAL A 1 212 ? -1.433 -28.910 12.315 1.00 90.38 212 VAL A N 1
ATOM 1635 C CA . VAL A 1 212 ? -1.714 -30.077 13.173 1.00 90.38 212 VAL A CA 1
ATOM 1636 C C . VAL A 1 212 ? -3.134 -30.615 13.020 1.00 90.38 212 VAL A C 1
ATOM 1638 O O . VAL A 1 212 ? -3.465 -31.660 13.568 1.00 90.38 212 VAL A O 1
ATOM 1641 N N . GLY A 1 213 ? -3.986 -29.920 12.268 1.00 91.69 213 GLY A N 1
ATOM 1642 C CA . GLY A 1 213 ? -5.344 -30.377 12.020 1.00 91.69 213 GLY A CA 1
ATOM 1643 C C . GLY A 1 213 ? -6.124 -29.495 11.058 1.00 91.69 213 GLY A C 1
ATOM 1644 O O . GLY A 1 213 ? -5.601 -28.521 10.508 1.00 91.69 213 GLY A O 1
ATOM 1645 N N . ILE A 1 214 ? -7.390 -29.855 10.872 1.00 94.25 214 ILE A N 1
ATOM 1646 C CA . ILE A 1 214 ? -8.333 -29.221 9.946 1.00 94.25 214 ILE A CA 1
ATOM 1647 C C . ILE A 1 214 ? -9.593 -28.846 10.719 1.00 94.25 214 ILE A C 1
ATOM 1649 O O . ILE A 1 214 ? -10.225 -29.731 11.290 1.00 94.25 214 ILE A O 1
ATOM 1653 N N . ILE A 1 215 ? -9.986 -27.571 10.730 1.00 94.00 215 ILE A N 1
ATOM 1654 C CA . ILE A 1 215 ? -11.222 -27.131 11.397 1.00 94.00 215 ILE A CA 1
ATOM 1655 C C . ILE A 1 215 ? -12.419 -27.839 10.757 1.00 94.00 215 ILE A C 1
ATOM 1657 O O . ILE A 1 215 ? -12.649 -27.671 9.562 1.00 94.00 215 ILE A O 1
ATOM 1661 N N . ALA A 1 216 ? -13.184 -28.594 11.545 1.00 88.12 216 ALA A N 1
ATOM 1662 C CA . ALA A 1 216 ? -14.318 -29.378 11.057 1.00 88.12 216 ALA A CA 1
ATOM 1663 C C . ALA A 1 216 ? -15.656 -28.854 11.589 1.00 88.12 216 ALA A C 1
ATOM 1665 O O . ALA A 1 216 ? -16.587 -28.640 10.812 1.00 88.12 216 ALA A O 1
ATOM 1666 N N . GLU A 1 217 ? -15.743 -28.596 12.898 1.00 80.62 217 GLU A N 1
ATOM 1667 C CA . GLU A 1 217 ? -17.005 -28.263 13.568 1.00 80.62 217 GLU A CA 1
ATOM 1668 C C . GLU A 1 217 ? -16.857 -27.105 14.562 1.00 80.62 217 GLU A C 1
ATOM 1670 O O . GLU A 1 217 ? -15.842 -26.977 15.249 1.00 80.62 217 GLU A O 1
ATOM 1675 N N . THR A 1 218 ? -17.908 -26.291 14.674 1.00 70.12 218 THR A N 1
ATOM 1676 C CA . THR A 1 218 ? -18.086 -25.264 15.714 1.00 70.12 218 THR A CA 1
ATOM 1677 C C . THR A 1 218 ? -19.414 -25.510 16.426 1.00 70.12 218 THR A C 1
ATOM 1679 O O . THR A 1 218 ? -20.370 -25.956 15.785 1.00 70.12 218 THR A O 1
ATOM 1682 N N . SER A 1 219 ? -19.517 -25.222 17.727 1.00 59.84 219 SER A N 1
ATOM 1683 C CA . SER A 1 219 ? -20.791 -25.397 18.442 1.00 59.84 219 SER A CA 1
ATOM 1684 C C . SER A 1 219 ? -21.886 -24.451 17.901 1.00 59.84 219 SER A C 1
ATOM 1686 O O . SER A 1 219 ? -21.611 -23.340 17.439 1.00 59.84 219 SER A O 1
ATOM 1688 N N . ASP A 1 220 ? -23.144 -24.915 17.879 1.00 49.44 220 ASP A N 1
ATOM 1689 C CA . ASP A 1 220 ? -24.268 -24.178 17.281 1.00 49.44 220 ASP A CA 1
ATOM 1690 C C . ASP A 1 220 ? -24.632 -22.937 18.119 1.00 49.44 220 ASP A C 1
ATOM 1692 O O . ASP A 1 220 ? -25.116 -23.018 19.252 1.00 49.44 220 ASP A O 1
ATOM 1696 N N . ILE A 1 221 ? -24.466 -21.762 17.507 1.00 42.06 221 ILE A N 1
ATOM 1697 C CA . ILE A 1 221 ? -24.765 -20.436 18.070 1.00 42.06 221 ILE A CA 1
ATOM 1698 C C . ILE A 1 221 ? -26.227 -20.334 18.550 1.00 42.06 221 ILE A C 1
ATOM 1700 O O . ILE A 1 221 ? -26.541 -19.524 19.425 1.00 42.06 221 ILE A O 1
ATOM 1704 N N . ARG A 1 222 ? -27.143 -21.164 18.028 1.00 39.66 222 ARG A N 1
ATOM 1705 C CA . ARG A 1 222 ? -28.575 -21.115 18.373 1.00 39.66 222 ARG A CA 1
ATOM 1706 C C . ARG A 1 222 ? -28.887 -21.469 19.827 1.00 39.66 222 ARG A C 1
ATOM 1708 O O . ARG A 1 222 ? -29.928 -21.037 20.320 1.00 39.66 222 ARG A O 1
ATOM 1715 N N . THR A 1 223 ? -28.034 -22.236 20.510 1.00 44.94 223 THR A N 1
ATOM 1716 C CA . THR A 1 223 ? -28.283 -22.670 21.898 1.00 44.94 223 THR A CA 1
ATOM 1717 C C . THR A 1 223 ? -27.517 -21.872 22.951 1.00 44.94 223 THR A C 1
ATOM 1719 O O . THR A 1 223 ? -27.874 -21.941 24.124 1.00 44.94 223 THR A O 1
ATOM 1722 N N . GLY A 1 224 ? -26.489 -21.110 22.563 1.00 44.22 224 GLY A N 1
ATOM 1723 C CA . GLY A 1 224 ? -25.684 -20.276 23.468 1.00 44.22 224 GLY A CA 1
ATOM 1724 C C . GLY A 1 224 ? -24.800 -21.029 24.478 1.00 44.22 224 GLY A C 1
ATOM 1725 O O . GLY A 1 224 ? -24.015 -20.387 25.170 1.00 44.22 224 GLY A O 1
ATOM 1726 N N . ALA A 1 225 ?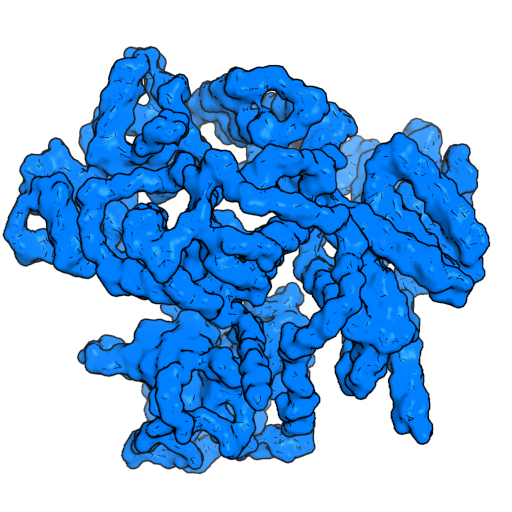 -24.900 -22.358 24.568 1.00 46.62 225 ALA A N 1
ATOM 1727 C CA . ALA A 1 225 ? -23.991 -23.203 25.339 1.00 46.62 225 ALA A CA 1
ATOM 1728 C C . ALA A 1 225 ? -22.695 -23.452 24.542 1.00 46.62 225 ALA A C 1
ATOM 1730 O O . ALA A 1 225 ? -22.765 -23.764 23.357 1.00 46.62 225 ALA A O 1
ATOM 1731 N N . ASP A 1 226 ? -21.538 -23.291 25.190 1.00 61.66 226 ASP A N 1
ATOM 1732 C CA . ASP A 1 226 ? -20.201 -23.639 24.679 1.00 61.66 226 ASP A CA 1
ATOM 1733 C C . ASP A 1 226 ? -19.777 -22.965 23.357 1.00 61.66 226 ASP A C 1
ATOM 1735 O O . ASP A 1 226 ? -19.083 -23.570 22.537 1.00 61.66 226 ASP A O 1
ATOM 1739 N N . ARG A 1 227 ? -20.164 -21.694 23.152 1.00 67.69 227 ARG A N 1
ATOM 1740 C CA . ARG A 1 227 ? -19.880 -20.891 21.937 1.00 67.69 227 ARG A CA 1
ATOM 1741 C C . ARG A 1 227 ? -18.404 -20.884 21.517 1.00 67.69 227 ARG A C 1
ATOM 1743 O O . ARG A 1 227 ? -18.121 -20.818 20.327 1.00 67.69 227 ARG A O 1
ATOM 1750 N N . ASP A 1 228 ? -17.490 -20.961 22.478 1.00 80.69 228 ASP A N 1
ATOM 1751 C CA . ASP A 1 228 ? -16.053 -20.851 22.218 1.00 80.69 228 ASP A CA 1
ATOM 1752 C C . ASP A 1 228 ? -15.383 -22.217 21.988 1.00 80.69 228 ASP A C 1
ATOM 1754 O O . ASP A 1 228 ? -14.163 -22.297 21.916 1.00 80.69 228 ASP A O 1
ATOM 1758 N N . THR A 1 229 ? -16.143 -23.314 21.885 1.00 85.12 229 THR A N 1
ATOM 1759 C CA . THR A 1 229 ? -15.586 -24.654 21.630 1.00 85.12 229 THR A CA 1
ATOM 1760 C C . THR A 1 229 ? -15.709 -25.032 20.155 1.00 85.12 229 THR A C 1
ATOM 1762 O O . THR A 1 229 ? -16.786 -24.957 19.562 1.00 85.12 229 THR A O 1
ATOM 1765 N N . SER A 1 230 ? -14.598 -25.470 19.563 1.00 89.31 230 SER A N 1
ATOM 1766 C CA . SER A 1 230 ? -14.516 -25.969 18.183 1.00 89.31 230 SER A CA 1
ATOM 1767 C C . SER A 1 230 ? -13.724 -27.276 18.120 1.00 89.31 230 SER A C 1
ATOM 1769 O O . SER A 1 230 ? -12.952 -27.584 19.029 1.00 89.31 230 SER A O 1
ATOM 1771 N N . PHE A 1 231 ? -13.886 -28.036 17.038 1.00 90.62 231 PHE A N 1
ATOM 1772 C CA . PHE A 1 231 ? -13.204 -29.315 16.833 1.00 90.62 231 PHE A CA 1
ATOM 1773 C C . PHE A 1 231 ? -12.491 -29.367 15.485 1.00 90.62 231 PHE A C 1
ATOM 1775 O O . PHE A 1 231 ? -12.975 -28.833 14.480 1.00 90.62 231 PHE A O 1
ATOM 1782 N N . ALA A 1 232 ? -11.347 -30.044 15.465 1.00 91.88 232 ALA A N 1
ATOM 1783 C CA . ALA A 1 232 ? -10.561 -30.273 14.265 1.00 91.88 232 ALA A CA 1
ATOM 1784 C C . ALA A 1 232 ? -10.275 -31.764 14.043 1.00 91.88 232 ALA A C 1
ATOM 1786 O O . ALA A 1 232 ? -10.087 -32.520 14.997 1.00 91.88 232 ALA A O 1
ATOM 1787 N N . VAL A 1 233 ? -10.202 -32.176 12.778 1.00 91.81 233 VAL A N 1
ATOM 1788 C CA . VAL A 1 233 ? -9.660 -33.487 12.394 1.00 91.81 233 VAL A CA 1
ATOM 1789 C C . VAL A 1 233 ? -8.143 -33.442 12.570 1.00 91.81 233 VAL A C 1
ATOM 1791 O O . VAL A 1 233 ? -7.502 -32.504 12.092 1.00 91.81 233 VAL A O 1
ATOM 1794 N N . ASP A 1 234 ? -7.578 -34.436 13.255 1.00 89.75 234 ASP A N 1
ATOM 1795 C CA . ASP A 1 234 ? -6.129 -34.587 13.430 1.00 89.75 234 ASP A CA 1
ATOM 1796 C C . ASP A 1 234 ? -5.444 -34.763 12.062 1.00 89.75 234 ASP A C 1
ATOM 1798 O O . ASP A 1 234 ? -5.886 -35.560 11.228 1.00 89.75 234 ASP A O 1
ATOM 1802 N N . TYR A 1 235 ? -4.356 -34.026 11.813 1.00 88.81 235 TYR A N 1
ATOM 1803 C CA . TYR A 1 235 ? -3.634 -34.116 10.544 1.00 88.81 235 TYR A CA 1
ATOM 1804 C C . TYR A 1 235 ? -3.085 -35.527 10.260 1.00 88.81 235 TYR A C 1
ATOM 1806 O O . TYR A 1 235 ? -2.970 -35.914 9.096 1.00 88.81 235 TYR A O 1
ATOM 1814 N N . ALA A 1 236 ? -2.830 -36.347 11.285 1.00 85.44 236 ALA A N 1
ATOM 1815 C CA . ALA A 1 236 ? -2.442 -37.747 11.109 1.00 85.44 236 ALA A CA 1
ATOM 1816 C C . ALA A 1 236 ? -3.471 -38.545 10.284 1.00 85.44 236 ALA A C 1
ATOM 1818 O O . ALA A 1 236 ? -3.097 -39.477 9.575 1.00 85.44 236 ALA A O 1
ATOM 1819 N N . VAL A 1 237 ? -4.754 -38.164 10.319 1.00 87.81 237 VAL A N 1
ATOM 1820 C CA . VAL A 1 237 ? -5.811 -38.783 9.503 1.00 87.81 237 VAL A CA 1
ATOM 1821 C C . VAL A 1 237 ? -5.620 -38.478 8.011 1.00 87.81 237 VAL A C 1
ATOM 1823 O O . VAL A 1 237 ? -5.835 -39.352 7.173 1.00 87.81 237 VAL A O 1
ATOM 1826 N N . VAL A 1 238 ? -5.146 -37.276 7.659 1.00 85.50 238 VAL A N 1
ATOM 1827 C CA . VAL A 1 238 ? -4.832 -36.891 6.267 1.00 85.50 238 VAL A CA 1
ATOM 1828 C C . VAL A 1 238 ? -3.773 -37.822 5.685 1.00 85.50 238 VAL A C 1
ATOM 1830 O O . VAL A 1 238 ? -3.907 -38.289 4.558 1.00 85.50 238 VAL A O 1
ATOM 1833 N N . GLN A 1 239 ? -2.741 -38.135 6.471 1.00 80.50 239 GLN A N 1
ATOM 1834 C CA . GLN A 1 239 ? -1.623 -38.989 6.058 1.00 80.50 239 GLN A CA 1
ATOM 1835 C C . GLN A 1 239 ? -2.028 -40.450 5.814 1.00 80.50 239 GLN A C 1
ATOM 1837 O O . GLN A 1 239 ? -1.273 -41.192 5.192 1.00 80.50 239 GLN A O 1
ATOM 1842 N N . MET A 1 240 ? -3.218 -40.860 6.262 1.00 85.25 240 MET A N 1
ATOM 1843 C CA . MET A 1 240 ? -3.771 -42.198 6.029 1.00 85.25 240 MET A CA 1
ATOM 1844 C C . MET A 1 240 ? -4.590 -42.295 4.730 1.00 85.25 240 MET A C 1
ATOM 1846 O O . MET A 1 240 ? -5.116 -43.367 4.427 1.00 85.25 240 MET A O 1
ATOM 1850 N N . LEU A 1 241 ? -4.723 -41.208 3.955 1.00 81.00 241 LEU A N 1
ATOM 1851 C CA . LEU A 1 241 ? -5.457 -41.235 2.688 1.00 81.00 241 LEU A CA 1
ATOM 1852 C C . LEU A 1 241 ? -4.670 -41.994 1.593 1.00 81.00 241 LEU A C 1
ATOM 1854 O O . LEU A 1 241 ? -3.471 -41.755 1.435 1.00 81.00 241 LEU A O 1
ATOM 1858 N N . PRO A 1 242 ? -5.332 -42.856 0.789 1.00 61.09 242 PRO A N 1
ATOM 1859 C CA . PRO A 1 242 ? -4.673 -43.814 -0.115 1.00 61.09 242 PRO A CA 1
ATOM 1860 C C . PRO A 1 242 ? -3.708 -43.229 -1.164 1.00 61.09 242 PRO A C 1
ATOM 1862 O O . PRO A 1 242 ? -2.792 -43.926 -1.586 1.00 61.09 242 PRO A O 1
ATOM 1865 N N . ASP A 1 243 ? -3.887 -41.967 -1.571 1.00 58.88 243 ASP A N 1
ATOM 1866 C CA . ASP A 1 243 ? -3.113 -41.319 -2.647 1.00 58.88 243 ASP A CA 1
ATOM 1867 C C . ASP A 1 243 ? -1.927 -40.466 -2.145 1.00 58.88 243 ASP A C 1
ATOM 1869 O O . ASP A 1 243 ? -1.160 -39.937 -2.948 1.00 58.88 243 ASP A O 1
ATOM 1873 N N . LEU A 1 244 ? -1.735 -40.331 -0.825 1.00 59.34 244 LEU A N 1
ATOM 1874 C CA . LEU A 1 244 ? -0.583 -39.619 -0.243 1.00 59.34 244 LEU A CA 1
ATOM 1875 C C . LEU A 1 244 ? 0.664 -40.510 -0.086 1.00 59.34 244 LEU A C 1
ATOM 1877 O O . LEU A 1 244 ? 1.763 -39.996 0.133 1.00 59.34 244 LEU A O 1
ATOM 1881 N N . SER A 1 245 ? 0.523 -41.836 -0.204 1.00 47.41 245 SER A N 1
ATOM 1882 C CA . SER A 1 245 ? 1.548 -42.795 0.227 1.00 47.41 245 SER A CA 1
ATOM 1883 C C . SER A 1 245 ? 2.617 -43.177 -0.807 1.00 47.41 245 SER A C 1
ATOM 1885 O O . SER A 1 245 ? 3.559 -43.862 -0.420 1.00 47.41 245 SER A O 1
ATOM 1887 N N . GLU A 1 246 ? 2.532 -42.764 -2.082 1.00 41.97 246 GLU A N 1
ATOM 1888 C CA . GLU A 1 246 ? 3.485 -43.239 -3.114 1.00 41.97 246 GLU A CA 1
ATOM 1889 C C . GLU A 1 246 ? 4.459 -42.200 -3.710 1.00 41.97 246 GLU A C 1
ATOM 1891 O O . GLU A 1 246 ? 5.464 -42.618 -4.282 1.00 41.97 246 GLU A O 1
ATOM 1896 N N . THR A 1 247 ? 4.292 -40.881 -3.530 1.00 40.19 247 THR A N 1
ATOM 1897 C CA . THR A 1 247 ? 5.241 -39.899 -4.130 1.00 40.19 247 THR A CA 1
ATOM 1898 C C . THR A 1 247 ? 5.477 -38.589 -3.362 1.00 40.19 247 THR A C 1
ATOM 1900 O O . THR A 1 247 ? 6.407 -37.861 -3.698 1.00 40.19 247 THR A O 1
ATOM 1903 N N . SER A 1 248 ? 4.707 -38.259 -2.317 1.00 42.06 248 SER A N 1
ATOM 1904 C CA . SER A 1 248 ? 4.692 -36.891 -1.746 1.00 42.06 248 SER A CA 1
ATOM 1905 C C . SER A 1 248 ? 5.447 -36.715 -0.416 1.00 42.06 248 SER A C 1
ATOM 1907 O O . SER A 1 248 ? 5.655 -35.589 0.035 1.00 42.06 248 SER A O 1
ATOM 1909 N N . LEU A 1 249 ? 5.855 -37.811 0.234 1.00 41.84 249 LEU A N 1
ATOM 1910 C CA . LEU A 1 249 ? 6.315 -37.804 1.632 1.00 41.84 249 LEU A CA 1
ATOM 1911 C C . LEU A 1 249 ? 7.766 -37.335 1.832 1.00 41.84 249 LEU A C 1
ATOM 1913 O O . LEU A 1 249 ? 8.072 -36.760 2.874 1.00 41.84 249 LEU A O 1
ATOM 1917 N N . GLU A 1 250 ? 8.656 -37.502 0.849 1.00 36.38 250 GLU A N 1
ATOM 1918 C CA . GLU A 1 250 ? 10.064 -37.102 1.018 1.00 36.38 250 GLU A CA 1
ATOM 1919 C C . GLU A 1 250 ? 10.281 -35.580 0.940 1.00 36.38 250 GLU A C 1
ATOM 1921 O O . GLU A 1 250 ? 11.265 -35.086 1.477 1.00 36.38 250 GLU A O 1
ATOM 1926 N N . VAL A 1 251 ? 9.369 -34.799 0.344 1.00 40.38 251 VAL A N 1
ATOM 1927 C CA . VAL A 1 251 ? 9.608 -33.360 0.093 1.00 40.38 251 VAL A CA 1
ATOM 1928 C C . VAL A 1 251 ? 9.173 -32.465 1.261 1.00 40.38 251 VAL A C 1
ATOM 1930 O O . VAL A 1 251 ? 9.856 -31.484 1.556 1.00 40.38 251 VAL A O 1
ATOM 1933 N N . SER A 1 252 ? 8.087 -32.802 1.968 1.00 38.59 252 SER A N 1
ATOM 1934 C CA . SER A 1 252 ? 7.598 -31.975 3.088 1.00 38.59 252 SER A CA 1
ATOM 1935 C C . SER A 1 252 ? 8.330 -32.245 4.409 1.00 38.59 252 SER A C 1
ATOM 1937 O O . SER A 1 252 ? 8.393 -31.358 5.258 1.00 38.59 252 SER A O 1
ATOM 1939 N N . LEU A 1 253 ? 8.901 -33.444 4.577 1.00 37.53 253 LEU A N 1
ATOM 1940 C CA . LEU A 1 253 ? 9.708 -33.823 5.746 1.00 37.53 253 LEU A CA 1
ATOM 1941 C C . LEU A 1 253 ? 11.184 -33.409 5.608 1.00 37.53 253 LEU A C 1
ATOM 1943 O O . LEU A 1 253 ? 11.881 -33.307 6.614 1.00 37.53 253 LEU A O 1
ATOM 1947 N N . ALA A 1 254 ? 11.660 -33.167 4.379 1.00 31.09 254 ALA A N 1
ATOM 1948 C CA . ALA A 1 254 ? 13.064 -32.874 4.089 1.00 31.09 254 ALA A CA 1
ATOM 1949 C C . ALA A 1 254 ? 13.387 -31.386 3.894 1.00 31.09 254 ALA A C 1
ATOM 1951 O O . ALA A 1 254 ? 14.524 -31.079 3.533 1.00 31.09 254 ALA A O 1
ATOM 1952 N N . GLN A 1 255 ? 12.457 -30.448 4.132 1.00 33.75 255 GLN A N 1
ATOM 1953 C CA . GLN A 1 255 ? 12.894 -29.065 4.331 1.00 33.75 255 GLN A CA 1
ATOM 1954 C C . GLN A 1 255 ? 13.715 -29.036 5.628 1.00 33.75 255 GLN A C 1
ATOM 1956 O O . GLN A 1 255 ? 13.143 -29.275 6.695 1.00 33.75 255 GLN A O 1
ATOM 1961 N N . PRO A 1 256 ? 15.038 -28.773 5.574 1.00 29.14 256 PRO A N 1
ATOM 1962 C CA . PRO A 1 256 ? 15.761 -28.456 6.791 1.00 29.14 256 PRO A CA 1
ATOM 1963 C C . PRO A 1 256 ? 15.050 -27.260 7.415 1.00 29.14 256 PRO A C 1
ATOM 1965 O O . PRO A 1 256 ? 14.542 -26.411 6.673 1.00 29.14 256 PRO A O 1
ATOM 1968 N N . ASP A 1 257 ? 15.004 -27.212 8.748 1.00 30.56 257 ASP A N 1
ATOM 1969 C CA . ASP A 1 257 ? 14.593 -26.031 9.501 1.00 30.56 257 ASP A CA 1
ATOM 1970 C C . ASP A 1 257 ? 14.955 -24.778 8.703 1.00 30.56 257 ASP A C 1
ATOM 1972 O O . ASP A 1 257 ? 16.134 -24.589 8.373 1.00 30.56 257 ASP A O 1
ATOM 1976 N N . ARG A 1 258 ? 13.947 -23.956 8.337 1.00 29.33 258 ARG A N 1
ATOM 1977 C CA . ARG A 1 258 ? 14.189 -22.581 7.860 1.00 29.33 258 ARG A CA 1
ATOM 1978 C C . ARG A 1 258 ? 15.341 -22.073 8.706 1.00 29.33 258 ARG A C 1
ATOM 1980 O O . ARG A 1 258 ? 15.177 -22.177 9.925 1.00 29.33 258 ARG A O 1
ATOM 1987 N N . PRO A 1 259 ? 16.469 -21.617 8.125 1.00 24.98 259 PRO A N 1
ATOM 1988 C CA . PRO A 1 259 ? 17.659 -21.321 8.899 1.00 24.98 259 PRO A CA 1
ATOM 1989 C C . PRO A 1 259 ? 17.219 -20.482 10.082 1.00 24.98 259 PRO A C 1
ATOM 1991 O O . PRO A 1 259 ? 16.774 -19.342 9.922 1.00 24.98 259 PRO A O 1
ATOM 1994 N N . THR A 1 260 ? 17.235 -21.090 11.270 1.00 27.33 260 THR A N 1
ATOM 1995 C CA . THR A 1 260 ? 16.989 -20.344 12.480 1.00 27.33 260 THR A CA 1
ATOM 1996 C C . THR A 1 260 ? 18.051 -19.267 12.420 1.00 27.33 260 THR A C 1
ATOM 1998 O O . THR A 1 260 ? 19.236 -19.553 12.219 1.00 27.33 260 THR A O 1
ATOM 2001 N N . SER A 1 261 ? 17.664 -18.006 12.565 1.00 28.59 261 SER A N 1
ATOM 2002 C CA . SER A 1 261 ? 18.613 -16.897 12.673 1.00 28.59 261 SER A CA 1
ATOM 2003 C C . SER A 1 261 ? 19.439 -16.990 13.977 1.00 28.59 261 SER A C 1
ATOM 2005 O O . SER A 1 261 ? 19.787 -15.979 14.585 1.00 28.59 261 SER A O 1
ATOM 2007 N N . SER A 1 262 ? 19.688 -18.206 14.473 1.00 26.59 262 SER A N 1
ATOM 2008 C CA . SER A 1 262 ? 20.315 -18.571 15.730 1.00 26.59 262 SER A CA 1
ATOM 2009 C C . SER A 1 262 ? 21.740 -19.081 15.553 1.00 26.59 262 SER A C 1
ATOM 2011 O O . SER A 1 262 ? 22.319 -19.576 16.519 1.00 26.59 262 SER A O 1
ATOM 2013 N N . THR A 1 263 ? 22.371 -18.923 14.389 1.00 23.06 263 THR A N 1
ATOM 2014 C CA . THR A 1 263 ? 23.827 -18.819 14.403 1.00 23.06 263 THR A CA 1
ATOM 2015 C C . THR A 1 263 ? 24.157 -17.489 15.063 1.00 23.06 263 THR A C 1
ATOM 2017 O O . THR A 1 263 ? 24.057 -16.418 14.468 1.00 23.06 263 THR A O 1
ATOM 2020 N N . ARG A 1 264 ? 24.567 -17.557 16.338 1.00 25.80 264 ARG A N 1
ATOM 2021 C CA . ARG A 1 264 ? 25.527 -16.596 16.883 1.00 25.80 264 ARG A CA 1
ATOM 2022 C C . ARG A 1 264 ? 26.643 -16.507 15.849 1.00 25.80 264 ARG A C 1
ATOM 2024 O O . ARG A 1 264 ? 27.549 -17.337 15.841 1.00 25.80 264 ARG A O 1
ATOM 2031 N N . SER A 1 265 ? 26.557 -15.515 14.965 1.00 24.98 265 SER A N 1
ATOM 2032 C CA . SER A 1 265 ? 27.707 -15.022 14.241 1.00 24.98 265 SER A CA 1
ATOM 2033 C C . SER A 1 265 ? 28.696 -14.686 15.342 1.00 24.98 265 SER A C 1
ATOM 2035 O O . SER A 1 265 ? 28.528 -13.700 16.063 1.00 24.98 265 SER A O 1
ATOM 2037 N N . GLN A 1 266 ? 29.705 -15.537 15.530 1.00 23.12 266 GLN A N 1
ATOM 2038 C CA . GLN A 1 266 ? 30.944 -15.047 16.099 1.00 23.12 266 GLN A CA 1
ATOM 2039 C C . GLN A 1 266 ? 31.259 -13.799 15.287 1.00 23.12 266 GLN A C 1
ATOM 2041 O O . GLN A 1 266 ? 31.219 -13.835 14.056 1.00 23.12 266 GLN A O 1
ATOM 2046 N N . ALA A 1 267 ? 31.361 -12.678 15.991 1.00 25.55 267 ALA A N 1
AT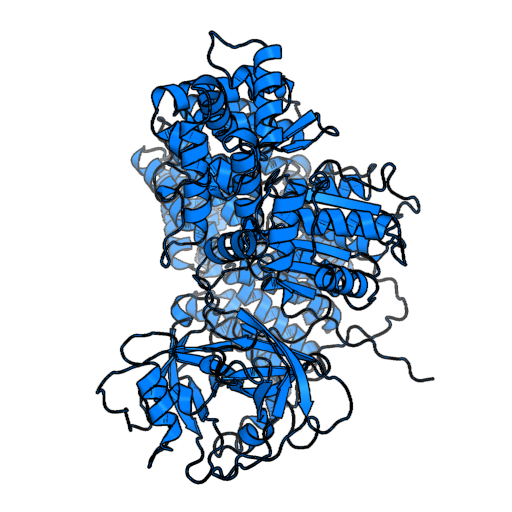OM 2047 C CA . ALA A 1 267 ? 31.465 -11.361 15.407 1.00 25.55 267 ALA A CA 1
ATOM 2048 C C . ALA A 1 267 ? 32.729 -11.288 14.543 1.00 25.55 267 ALA A C 1
ATOM 2050 O O . ALA A 1 267 ? 33.796 -10.901 15.005 1.00 25.55 267 ALA A O 1
ATOM 2051 N N . ILE A 1 268 ? 32.599 -11.665 13.278 1.00 22.05 268 ILE A N 1
ATOM 2052 C CA . ILE A 1 268 ? 33.346 -11.057 12.197 1.00 22.05 268 ILE A CA 1
ATOM 2053 C C . ILE A 1 268 ? 32.465 -9.875 11.794 1.00 22.05 268 ILE A C 1
ATOM 2055 O O . ILE A 1 268 ? 31.275 -10.079 11.543 1.00 22.05 268 ILE A O 1
ATOM 2059 N N . PRO A 1 269 ? 32.970 -8.633 11.834 1.00 23.34 269 PRO A N 1
ATOM 2060 C CA . PRO A 1 269 ? 32.157 -7.457 11.585 1.00 23.34 269 PRO A CA 1
ATOM 2061 C C . PRO A 1 269 ? 31.688 -7.473 10.128 1.00 23.34 269 PRO A C 1
ATOM 2063 O O . PRO A 1 269 ? 32.369 -6.971 9.240 1.00 23.34 269 PRO A O 1
ATOM 2066 N N . ALA A 1 270 ? 30.500 -8.025 9.885 1.00 24.34 270 ALA A N 1
ATOM 2067 C CA . ALA A 1 270 ? 29.708 -7.721 8.709 1.00 24.34 270 ALA A CA 1
ATOM 2068 C C . ALA A 1 270 ? 29.223 -6.276 8.872 1.00 24.34 270 ALA A C 1
ATOM 2070 O O . ALA A 1 270 ? 28.105 -5.997 9.307 1.00 24.34 270 ALA A O 1
ATOM 2071 N N . ALA A 1 271 ? 30.121 -5.330 8.607 1.00 23.55 271 ALA A N 1
ATOM 2072 C CA . ALA A 1 271 ? 29.715 -3.980 8.295 1.00 23.55 271 ALA A CA 1
ATOM 2073 C C . ALA A 1 271 ? 28.821 -4.088 7.060 1.00 23.55 271 ALA A C 1
ATOM 2075 O O . ALA A 1 271 ? 29.297 -4.461 5.995 1.00 23.55 271 ALA A O 1
ATOM 2076 N N . SER A 1 272 ? 27.532 -3.785 7.200 1.00 25.52 272 SER A N 1
ATOM 2077 C CA . SER A 1 272 ? 26.739 -3.319 6.068 1.00 25.52 272 SER A CA 1
ATOM 2078 C C . SER A 1 272 ? 27.496 -2.118 5.485 1.00 25.52 272 SER A C 1
ATOM 2080 O O . SER A 1 272 ? 27.546 -1.080 6.151 1.00 25.52 272 SER A O 1
ATOM 2082 N N . PRO A 1 273 ? 28.145 -2.214 4.313 1.00 30.34 273 PRO A N 1
ATOM 2083 C CA . PRO A 1 273 ? 28.793 -1.059 3.723 1.00 30.34 273 PRO A CA 1
ATOM 2084 C C . PRO A 1 273 ? 27.666 -0.281 3.046 1.00 30.34 273 PRO A C 1
ATOM 2086 O O . PRO A 1 273 ? 27.164 -0.693 2.006 1.00 30.34 273 PRO A O 1
ATOM 2089 N N . GLY A 1 274 ? 27.169 0.777 3.686 1.00 38.47 274 GLY A N 1
ATOM 2090 C CA . GLY A 1 274 ? 26.140 1.610 3.056 1.00 38.47 274 GLY A CA 1
ATOM 2091 C C . GLY A 1 274 ? 25.517 2.690 3.931 1.00 38.47 274 GLY A C 1
ATOM 2092 O O . GLY A 1 274 ? 25.102 3.718 3.415 1.00 38.47 274 GLY A O 1
ATOM 2093 N N . VAL A 1 275 ? 25.535 2.524 5.252 1.00 35.94 275 VAL A N 1
ATOM 2094 C CA . VAL A 1 275 ? 25.321 3.622 6.202 1.00 35.94 275 VAL A CA 1
ATOM 2095 C C . VAL A 1 275 ? 26.608 3.683 7.009 1.00 35.94 275 VAL A C 1
ATOM 2097 O O . VAL A 1 275 ? 27.038 2.643 7.519 1.00 35.94 275 VAL A O 1
ATOM 2100 N N . LYS A 1 276 ? 27.271 4.850 7.105 1.00 33.84 276 LYS A N 1
ATOM 2101 C CA . LYS A 1 276 ? 28.355 5.024 8.096 1.00 33.84 276 LYS A CA 1
ATOM 2102 C C . LYS A 1 276 ? 27.848 4.417 9.405 1.00 33.84 276 LYS A C 1
ATOM 2104 O O . LYS A 1 276 ? 26.686 4.676 9.710 1.00 33.84 276 LYS A O 1
ATOM 2109 N N . PRO A 1 277 ? 28.628 3.607 10.148 1.00 34.78 277 PRO A N 1
ATOM 2110 C CA . PRO A 1 277 ? 28.166 3.086 11.426 1.00 34.78 277 PRO A CA 1
ATOM 2111 C C . PRO A 1 277 ? 27.649 4.270 12.234 1.00 34.78 277 PRO A C 1
ATOM 2113 O O . PRO A 1 277 ? 28.428 5.140 12.620 1.00 34.78 277 PRO A O 1
ATOM 2116 N N . VAL A 1 278 ? 26.321 4.357 12.357 1.00 46.31 278 VAL A N 1
ATOM 2117 C CA . VAL A 1 278 ? 25.676 5.470 13.035 1.00 46.31 278 VAL A CA 1
ATOM 2118 C C . VAL A 1 278 ? 26.152 5.328 14.465 1.00 46.31 278 VAL A C 1
ATOM 2120 O O . VAL A 1 278 ? 25.862 4.325 15.124 1.00 46.31 278 VAL A O 1
ATOM 2123 N N . ALA A 1 279 ? 26.977 6.273 14.907 1.00 40.94 279 ALA A N 1
ATOM 2124 C CA . ALA A 1 279 ? 27.189 6.478 16.321 1.00 40.94 279 ALA A CA 1
ATOM 2125 C C . ALA A 1 279 ? 25.818 6.891 16.846 1.00 40.94 279 ALA A C 1
ATOM 2127 O O . ALA A 1 279 ? 25.436 8.048 16.703 1.00 40.94 279 ALA A O 1
ATOM 2128 N N . LEU A 1 280 ? 25.039 5.911 17.313 1.00 48.38 280 LEU A N 1
ATOM 2129 C CA . LEU A 1 280 ? 23.728 6.171 17.882 1.00 48.38 280 LEU A CA 1
ATOM 2130 C C . LEU A 1 280 ? 23.910 7.208 18.970 1.00 48.38 280 LEU A C 1
ATOM 2132 O O . LEU A 1 280 ? 24.787 7.057 19.833 1.00 48.38 280 LEU A O 1
ATOM 2136 N N . SER A 1 281 ? 23.084 8.241 18.925 1.00 48.28 281 SER A N 1
ATOM 2137 C CA . SER A 1 281 ? 22.988 9.131 20.054 1.00 48.28 281 SER A CA 1
ATOM 2138 C C . SER A 1 281 ? 22.533 8.289 21.246 1.00 48.28 281 SER A C 1
ATOM 2140 O O . SER A 1 281 ? 21.440 7.734 21.258 1.00 48.28 281 SER A O 1
ATOM 2142 N N . ALA A 1 282 ? 23.394 8.124 22.252 1.00 52.44 282 ALA A N 1
ATOM 2143 C CA . ALA A 1 282 ? 23.042 7.424 23.491 1.00 52.44 282 ALA A CA 1
ATOM 2144 C C . ALA A 1 282 ? 22.052 8.233 24.355 1.00 52.44 282 ALA A C 1
ATOM 2146 O O . ALA A 1 282 ? 21.798 7.876 25.505 1.00 52.44 282 ALA A O 1
ATOM 2147 N N . THR A 1 283 ? 21.561 9.358 23.835 1.00 62.53 283 THR A N 1
ATOM 2148 C CA . THR A 1 283 ? 20.642 10.269 24.501 1.00 62.53 283 THR A CA 1
ATOM 2149 C C . THR A 1 283 ? 19.261 10.157 23.879 1.00 62.53 283 THR A C 1
ATOM 2151 O O . THR A 1 283 ? 19.132 10.184 22.657 1.00 62.53 283 THR A O 1
ATOM 2154 N N . LEU A 1 284 ? 18.248 10.100 24.741 1.00 66.50 284 LEU A N 1
ATOM 2155 C CA . LEU A 1 284 ? 16.837 10.167 24.375 1.00 66.50 284 LEU A CA 1
ATOM 2156 C C . LEU A 1 284 ? 16.520 11.388 23.493 1.00 66.50 284 LEU A C 1
ATOM 2158 O O . LEU A 1 284 ? 17.228 12.401 23.575 1.00 66.50 284 LEU A O 1
ATOM 2162 N N . PRO A 1 285 ? 15.425 11.329 22.712 1.00 69.00 285 PRO A N 1
ATOM 216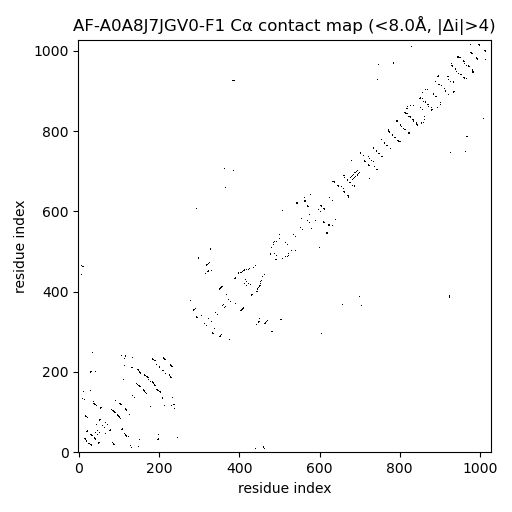3 C CA . PRO A 1 285 ? 14.898 12.493 22.018 1.00 69.00 285 PRO A CA 1
ATOM 2164 C C . PRO A 1 285 ? 14.732 13.686 22.976 1.00 69.00 285 PRO A C 1
ATOM 2166 O O . PRO A 1 285 ? 14.332 13.487 24.125 1.00 69.00 285 PRO A O 1
ATOM 2169 N N . PRO A 1 286 ? 14.958 14.935 22.526 1.00 68.81 286 PRO A N 1
ATOM 2170 C CA . PRO A 1 286 ? 14.738 16.134 23.338 1.00 68.81 286 PRO A CA 1
ATOM 2171 C C . PRO A 1 286 ? 13.307 16.233 23.877 1.00 68.81 286 PRO A C 1
ATOM 2173 O O . PRO A 1 286 ? 13.094 16.734 24.978 1.00 68.81 286 PRO A O 1
ATOM 2176 N N . ASN A 1 287 ? 12.337 15.741 23.098 1.00 79.94 287 ASN A N 1
ATOM 2177 C CA . ASN A 1 287 ? 10.967 15.512 23.532 1.00 79.94 287 ASN A CA 1
ATOM 2178 C C . ASN A 1 287 ? 10.652 14.009 23.431 1.00 79.94 287 ASN A C 1
ATOM 2180 O O . ASN A 1 287 ? 10.240 13.557 22.362 1.00 79.94 287 ASN A O 1
ATOM 2184 N N . PRO A 1 288 ? 10.861 13.222 24.502 1.00 82.00 288 PRO A N 1
ATOM 2185 C CA . PRO A 1 288 ? 10.660 11.776 24.457 1.00 82.00 288 PRO A CA 1
ATOM 2186 C C . PRO A 1 288 ? 9.192 11.387 24.243 1.00 82.00 288 PRO A C 1
ATOM 2188 O O . PRO A 1 288 ? 8.935 10.284 23.772 1.00 82.00 288 PRO A O 1
ATOM 2191 N N . PHE A 1 289 ? 8.232 12.278 24.508 1.00 88.81 289 PHE A N 1
ATOM 2192 C CA . PHE A 1 289 ? 6.798 12.025 24.342 1.00 88.81 289 PHE A CA 1
ATOM 2193 C C . PHE A 1 289 ? 6.198 12.980 23.295 1.00 88.81 289 PHE A C 1
ATOM 2195 O O . PHE A 1 289 ? 5.803 14.106 23.606 1.00 88.81 289 PHE A O 1
ATOM 2202 N N . ASP A 1 290 ? 6.130 12.544 22.035 1.00 89.06 290 ASP A N 1
ATOM 2203 C CA . ASP A 1 290 ? 5.446 13.268 20.958 1.00 89.06 290 ASP A CA 1
ATOM 2204 C C . ASP A 1 290 ? 3.992 12.791 20.827 1.00 89.06 290 ASP A C 1
ATOM 2206 O O . ASP A 1 290 ? 3.666 11.898 20.044 1.00 89.06 290 ASP A O 1
ATOM 2210 N N . LEU A 1 291 ? 3.123 13.391 21.646 1.00 87.94 291 LEU A N 1
ATOM 2211 C CA . LEU A 1 291 ? 1.685 13.105 21.716 1.00 87.94 291 LEU A CA 1
ATOM 2212 C C . LEU A 1 291 ? 0.826 14.200 21.070 1.00 87.94 291 LEU A C 1
ATOM 2214 O O . LEU A 1 291 ? -0.386 14.225 21.253 1.00 87.94 291 LEU A O 1
ATOM 2218 N N . LYS A 1 292 ? 1.424 15.117 20.300 1.00 84.62 292 LYS A N 1
ATOM 2219 C CA . LYS A 1 292 ? 0.707 16.278 19.737 1.00 84.62 292 LYS A CA 1
ATOM 2220 C C . LYS A 1 292 ? -0.451 15.890 18.815 1.00 84.62 292 LYS A C 1
ATOM 2222 O O . LYS A 1 292 ? -1.379 16.675 18.657 1.00 84.62 292 LYS A O 1
ATOM 2227 N N . ARG A 1 293 ? -0.381 14.701 18.210 1.00 84.81 293 ARG A N 1
ATOM 2228 C CA . ARG A 1 293 ? -1.402 14.117 17.319 1.00 84.81 293 ARG A CA 1
ATOM 2229 C C . ARG A 1 293 ? -2.319 13.115 18.023 1.00 84.81 293 ARG A C 1
ATOM 2231 O O . ARG A 1 293 ? -3.161 12.491 17.386 1.00 84.81 293 ARG A O 1
ATOM 2238 N N . ALA A 1 294 ? -2.131 12.908 19.324 1.00 87.94 294 ALA A N 1
ATOM 2239 C CA . ALA A 1 294 ? -2.970 12.001 20.078 1.00 87.94 294 ALA A CA 1
ATOM 2240 C C . ALA A 1 294 ? -4.326 12.662 20.378 1.00 87.94 294 ALA A C 1
ATOM 2242 O O . ALA A 1 294 ? -4.376 13.855 20.707 1.00 87.94 294 ALA A O 1
ATOM 2243 N N . PRO A 1 295 ? -5.448 11.926 20.280 1.00 84.00 295 PRO A N 1
ATOM 2244 C CA . PRO A 1 295 ? -6.735 12.462 20.688 1.00 84.00 295 PRO A CA 1
ATOM 2245 C C . PRO A 1 295 ? -6.707 12.749 22.191 1.00 84.00 295 PRO A C 1
ATOM 2247 O O . PRO A 1 295 ? -6.076 12.024 22.954 1.00 84.00 295 PRO A O 1
ATOM 2250 N N . LYS A 1 296 ? -7.426 13.776 22.651 1.00 81.25 296 LYS A N 1
ATOM 2251 C CA . LYS A 1 296 ? -7.527 14.026 24.094 1.00 81.25 296 LYS A CA 1
ATOM 2252 C C . LYS A 1 296 ? -8.289 12.888 24.799 1.00 81.25 296 LYS A C 1
ATOM 2254 O O . LYS A 1 296 ? -9.224 12.331 24.206 1.00 81.25 296 LYS A O 1
ATOM 2259 N N . PRO A 1 297 ? -7.912 12.549 26.048 1.00 81.56 297 PRO A N 1
ATOM 2260 C CA . PRO A 1 297 ? -8.676 11.626 26.879 1.00 81.56 297 PRO A CA 1
ATOM 2261 C C . PRO A 1 297 ? -10.132 12.075 27.021 1.00 81.56 297 PRO A C 1
ATOM 2263 O O . PRO A 1 297 ? -10.433 13.267 26.992 1.00 81.56 297 PRO A O 1
ATOM 2266 N N . LEU A 1 298 ? -11.039 11.109 27.146 1.00 80.75 298 LEU A N 1
ATOM 2267 C CA . LEU A 1 298 ? -12.457 11.376 27.378 1.00 80.75 298 LEU A CA 1
ATOM 2268 C C . LEU A 1 298 ? -12.711 11.424 28.887 1.00 80.75 298 LEU A C 1
ATOM 2270 O O . LEU A 1 298 ? -12.389 10.453 29.572 1.00 80.75 298 LEU A O 1
ATOM 2274 N N . ASP A 1 299 ? -13.330 12.495 29.386 1.00 80.50 299 ASP A N 1
ATOM 2275 C CA . ASP A 1 299 ? -13.665 12.625 30.814 1.00 80.50 299 ASP A CA 1
ATOM 2276 C C . ASP A 1 299 ? -14.655 11.526 31.265 1.00 80.50 299 ASP A C 1
ATOM 2278 O O . ASP A 1 299 ? -14.576 10.988 32.369 1.00 80.50 299 ASP A O 1
ATOM 2282 N N . GLU A 1 300 ? -15.560 11.124 30.374 1.00 86.69 300 GLU A N 1
ATOM 2283 C CA . GLU A 1 300 ? -16.632 10.148 30.583 1.00 86.69 300 GLU A CA 1
ATOM 2284 C C . GLU A 1 300 ? -16.265 8.769 30.017 1.00 86.69 300 GLU A C 1
ATOM 2286 O O . GLU A 1 300 ? -17.082 8.093 29.388 1.00 86.69 300 GLU A O 1
ATOM 2291 N N . TRP A 1 301 ? -15.017 8.344 30.215 1.00 89.38 301 TRP A N 1
ATOM 2292 C CA . TRP A 1 301 ? -14.580 6.992 29.869 1.00 89.38 301 TRP A CA 1
ATOM 2293 C C . TRP A 1 301 ? -15.336 5.919 30.668 1.00 89.38 301 TRP A C 1
ATOM 2295 O O . TRP A 1 301 ? -15.599 6.092 31.863 1.00 89.38 301 TRP A O 1
ATOM 2305 N N . VAL A 1 302 ? -15.643 4.785 30.029 1.00 91.06 302 VAL A N 1
ATOM 2306 C CA . VAL A 1 302 ? -16.293 3.627 30.660 1.00 91.06 302 VAL A CA 1
ATOM 2307 C C . VAL A 1 302 ? -15.676 2.310 30.202 1.00 91.06 302 VAL A C 1
ATOM 2309 O O . VAL A 1 302 ? -15.284 2.167 29.043 1.00 91.06 302 VAL A O 1
ATOM 2312 N N . GLY A 1 303 ? -15.666 1.330 31.107 1.00 87.62 303 GLY A N 1
ATOM 2313 C CA . GLY A 1 303 ? -15.442 -0.073 30.769 1.00 87.62 303 GLY A CA 1
ATOM 2314 C C . GLY A 1 303 ? -14.085 -0.409 30.143 1.00 87.62 303 GLY A C 1
ATOM 2315 O O . GLY A 1 303 ? -13.067 0.230 30.421 1.00 87.62 303 GLY A O 1
ATOM 2316 N N . ARG A 1 304 ? -14.090 -1.453 29.300 1.00 89.38 304 ARG A N 1
ATOM 2317 C CA . ARG A 1 304 ? -12.924 -1.988 28.558 1.00 89.38 304 ARG A CA 1
ATOM 2318 C C . ARG A 1 304 ? -11.796 -2.580 29.417 1.00 89.38 304 ARG A C 1
ATOM 2320 O O . ARG A 1 304 ? -10.665 -2.673 28.946 1.00 89.38 304 ARG A O 1
ATOM 2327 N N . GLY A 1 305 ? -12.096 -3.001 30.647 1.00 90.25 305 GLY A N 1
ATOM 2328 C CA . GLY A 1 305 ? -11.104 -3.547 31.585 1.00 90.25 305 GLY A CA 1
ATOM 2329 C C . GLY A 1 305 ? -10.288 -4.701 30.997 1.00 90.25 305 GLY A C 1
ATOM 2330 O O . GLY A 1 305 ? -9.066 -4.617 30.950 1.00 90.25 305 GLY A O 1
ATOM 2331 N N . GLU A 1 306 ? -10.964 -5.707 30.439 1.00 89.56 306 GLU A N 1
ATOM 2332 C CA . GLU A 1 306 ? -10.311 -6.871 29.825 1.00 89.56 306 GLU A CA 1
ATOM 2333 C C . GLU A 1 306 ? -9.411 -6.487 28.637 1.00 89.56 306 GLU A C 1
ATOM 2335 O O . GLU A 1 306 ? -8.308 -7.008 28.491 1.00 89.56 306 GLU A O 1
ATOM 2340 N N . LEU A 1 307 ? -9.838 -5.540 27.791 1.00 92.31 307 LEU A N 1
ATOM 2341 C CA . LEU A 1 307 ? -9.016 -5.053 26.677 1.00 92.31 307 LEU A CA 1
ATOM 2342 C C . LEU A 1 307 ? -7.765 -4.318 27.175 1.00 92.31 307 LEU A C 1
ATOM 2344 O O . LEU A 1 307 ? -6.689 -4.522 26.621 1.00 92.31 307 LEU A O 1
ATOM 2348 N N . LEU A 1 308 ? -7.889 -3.495 28.219 1.00 94.19 308 LEU A N 1
ATOM 2349 C CA . LEU A 1 308 ? -6.755 -2.792 28.824 1.00 94.19 308 LEU A CA 1
ATOM 2350 C C . LEU A 1 308 ? -5.770 -3.763 29.489 1.00 94.19 308 LEU A C 1
ATOM 2352 O O . LEU A 1 308 ? -4.568 -3.621 29.303 1.00 94.19 308 LEU A O 1
ATOM 2356 N N . GLU A 1 309 ? -6.264 -4.766 30.216 1.00 93.25 309 GLU A N 1
ATOM 2357 C CA . GLU A 1 309 ? -5.430 -5.814 30.823 1.00 93.25 309 GLU A CA 1
ATOM 2358 C C . GLU A 1 309 ? -4.698 -6.641 29.763 1.00 93.25 309 GLU A C 1
ATOM 2360 O O . GLU A 1 309 ? -3.511 -6.931 29.898 1.00 93.25 309 GLU A O 1
ATOM 2365 N N . ASN A 1 310 ? -5.382 -6.973 28.669 1.00 92.25 310 ASN A N 1
ATOM 2366 C CA . ASN A 1 310 ? -4.779 -7.648 27.527 1.00 92.25 310 ASN A CA 1
ATOM 2367 C C . ASN A 1 310 ? -3.676 -6.810 26.862 1.00 92.25 310 ASN A C 1
ATOM 2369 O O . ASN A 1 310 ? -2.647 -7.367 26.482 1.00 92.25 310 ASN A O 1
ATOM 2373 N N . LEU A 1 311 ? -3.865 -5.492 26.737 1.00 94.81 311 LEU A N 1
ATOM 2374 C CA . LEU A 1 311 ? -2.843 -4.585 26.207 1.00 94.81 311 LEU A CA 1
ATOM 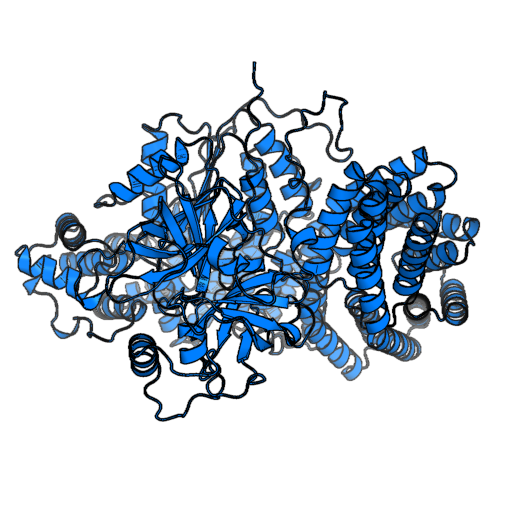2375 C C . LEU A 1 311 ? -1.650 -4.429 27.158 1.00 94.81 311 LEU A C 1
ATOM 2377 O O . LEU A 1 311 ? -0.512 -4.384 26.695 1.00 94.81 311 LEU A O 1
ATOM 2381 N N . ASP A 1 312 ? -1.885 -4.395 28.472 1.00 93.88 312 ASP A N 1
ATOM 2382 C CA . ASP A 1 312 ? -0.808 -4.419 29.466 1.00 93.88 312 ASP A CA 1
ATOM 2383 C C . ASP A 1 312 ? 0.024 -5.697 29.314 1.00 93.88 312 ASP A C 1
ATOM 2385 O O . ASP A 1 312 ? 1.241 -5.618 29.180 1.00 93.88 312 ASP A O 1
ATOM 2389 N N . GLN A 1 313 ? -0.619 -6.864 29.199 1.00 92.06 313 GLN A N 1
ATOM 2390 C CA . GLN A 1 313 ? 0.075 -8.128 28.922 1.00 92.06 313 GLN A CA 1
ATOM 2391 C C . GLN A 1 313 ? 0.830 -8.101 27.584 1.00 92.06 313 GLN A C 1
ATOM 2393 O O . GLN A 1 313 ? 1.926 -8.655 27.479 1.00 92.06 313 GLN A O 1
ATOM 2398 N N . ASP A 1 314 ? 0.253 -7.478 26.549 1.00 92.44 314 ASP A N 1
ATOM 2399 C CA . ASP A 1 314 ? 0.901 -7.325 25.244 1.00 92.44 314 ASP A CA 1
ATOM 2400 C C . ASP A 1 314 ? 2.187 -6.506 25.348 1.00 92.44 314 ASP A C 1
ATOM 2402 O O . ASP A 1 314 ? 3.207 -6.893 24.784 1.00 92.44 314 ASP A O 1
ATOM 2406 N N . TRP A 1 315 ? 2.153 -5.403 26.091 1.00 91.50 315 TRP A N 1
ATOM 2407 C CA . TRP A 1 315 ? 3.316 -4.560 26.328 1.00 91.50 315 TRP A CA 1
ATOM 2408 C C . TRP A 1 315 ? 4.331 -5.214 27.260 1.00 91.50 315 TRP A C 1
ATOM 2410 O O . TRP A 1 315 ? 5.523 -5.180 26.989 1.00 91.50 315 TRP A O 1
ATOM 2420 N N . GLU A 1 316 ? 3.916 -5.845 28.347 1.00 89.94 316 GLU A N 1
ATOM 2421 C CA . GLU A 1 316 ? 4.848 -6.482 29.281 1.00 89.94 316 GLU A CA 1
ATOM 2422 C C . GLU A 1 316 ? 5.581 -7.673 28.645 1.00 89.94 316 GLU A C 1
ATOM 2424 O O . GLU A 1 316 ? 6.734 -7.958 28.987 1.00 89.94 316 GLU A O 1
ATOM 2429 N N . SER A 1 317 ? 4.952 -8.321 27.661 1.00 83.12 317 SER A N 1
ATOM 2430 C CA . SER A 1 317 ? 5.543 -9.418 26.904 1.00 83.12 317 SER A CA 1
ATOM 2431 C C . SER A 1 317 ? 6.757 -8.976 26.077 1.00 83.12 317 SER A C 1
ATOM 2433 O O . SER A 1 317 ? 6.701 -8.057 25.264 1.00 83.12 317 SER A O 1
ATOM 2435 N N . GLY A 1 318 ? 7.873 -9.697 26.225 1.00 71.62 318 GLY A N 1
ATOM 2436 C CA . GLY A 1 318 ? 9.036 -9.567 25.336 1.00 71.62 318 GLY A CA 1
ATOM 2437 C C . GLY A 1 318 ? 8.843 -10.223 23.962 1.00 71.62 318 GLY A C 1
ATOM 2438 O O . GLY A 1 318 ? 9.667 -10.016 23.065 1.00 71.62 318 GLY A O 1
ATOM 2439 N N . ASP A 1 319 ? 7.765 -10.995 23.803 1.00 79.94 319 ASP A N 1
ATOM 2440 C CA . ASP A 1 319 ? 7.452 -11.771 22.603 1.00 79.94 319 ASP A CA 1
ATOM 2441 C C . ASP A 1 319 ? 6.440 -11.073 21.692 1.00 79.94 319 ASP A C 1
ATOM 2443 O O . ASP A 1 319 ? 6.208 -11.551 20.587 1.00 79.94 319 ASP A O 1
ATOM 2447 N N . ARG A 1 320 ? 5.858 -9.942 22.115 1.00 88.69 320 ARG A N 1
ATOM 2448 C CA . ARG A 1 320 ? 4.927 -9.127 21.323 1.00 88.69 320 ARG A CA 1
ATOM 2449 C C . ARG A 1 320 ? 5.569 -7.778 21.003 1.00 88.69 320 ARG A C 1
ATOM 2451 O O . ARG A 1 320 ? 6.048 -7.068 21.879 1.00 88.69 320 ARG A O 1
ATOM 2458 N N . CYS A 1 321 ? 5.591 -7.427 19.722 1.00 92.44 321 CYS A N 1
ATOM 2459 C CA . CYS A 1 321 ? 6.110 -6.149 19.235 1.00 92.44 321 CYS A CA 1
ATOM 2460 C C . CYS A 1 321 ? 5.010 -5.301 18.605 1.00 92.44 321 CYS A C 1
ATOM 2462 O O . CYS A 1 321 ? 5.125 -4.082 18.615 1.00 92.44 321 CYS A O 1
ATOM 2464 N N . ILE A 1 322 ? 3.964 -5.912 18.045 1.00 96.00 322 ILE A N 1
ATOM 2465 C CA . ILE A 1 322 ? 2.887 -5.187 17.371 1.00 96.00 322 ILE A CA 1
ATOM 2466 C C . ILE A 1 322 ? 1.538 -5.692 17.868 1.00 96.00 322 ILE A C 1
ATOM 2468 O O . ILE A 1 322 ? 1.281 -6.895 17.843 1.00 96.00 322 ILE A O 1
ATOM 2472 N N . THR A 1 323 ? 0.661 -4.769 18.259 1.00 96.62 323 THR A N 1
ATOM 2473 C CA . THR A 1 323 ? -0.737 -5.079 18.573 1.00 96.62 323 THR A CA 1
ATOM 2474 C C . THR A 1 323 ? -1.679 -4.232 17.734 1.00 96.62 323 THR A C 1
ATOM 2476 O O . THR A 1 323 ? -1.594 -3.007 17.736 1.00 96.62 323 THR A O 1
ATOM 2479 N N . GLY A 1 324 ? -2.588 -4.886 17.011 1.00 96.31 324 GLY A N 1
ATOM 2480 C CA . GLY A 1 324 ? -3.671 -4.220 16.291 1.00 96.31 324 GLY A CA 1
ATOM 2481 C C . GLY A 1 324 ? -4.941 -4.123 17.135 1.00 96.31 324 GLY A C 1
ATOM 2482 O O . GLY A 1 324 ? -5.495 -5.145 17.520 1.00 96.31 324 GLY A O 1
ATOM 2483 N N . LEU A 1 325 ? -5.446 -2.918 17.370 1.00 95.94 325 LEU A N 1
ATOM 2484 C CA . LEU A 1 325 ? -6.816 -2.666 17.809 1.00 95.94 32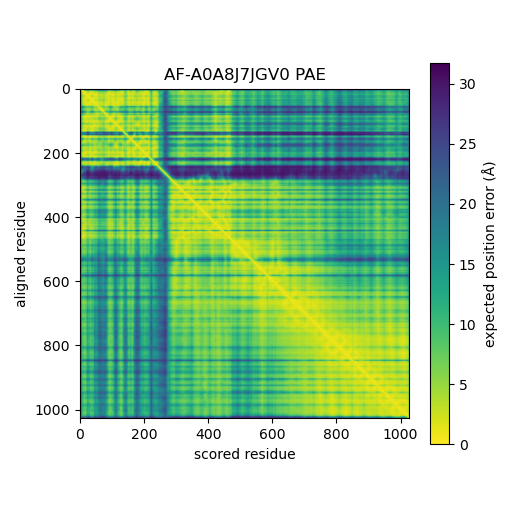5 LEU A CA 1
ATOM 2485 C C . LEU A 1 325 ? -7.713 -2.621 16.576 1.00 95.94 325 LEU A C 1
ATOM 2487 O O . LEU A 1 325 ? -7.643 -1.675 15.786 1.00 95.94 325 LEU A O 1
ATOM 2491 N N . ILE A 1 326 ? -8.546 -3.644 16.408 1.00 90.62 326 ILE A N 1
ATOM 2492 C CA . ILE A 1 326 ? -9.334 -3.847 15.189 1.00 90.62 326 ILE A CA 1
ATOM 2493 C C . ILE A 1 326 ? -10.811 -3.762 15.528 1.00 90.62 326 ILE A C 1
ATOM 2495 O O . ILE A 1 326 ? -11.282 -4.411 16.449 1.00 90.62 326 ILE A O 1
ATOM 2499 N N . GLY A 1 327 ? -11.565 -2.951 14.799 1.00 84.50 327 GLY A N 1
ATOM 2500 C CA . GLY A 1 327 ? -12.993 -2.799 15.063 1.00 84.50 327 GLY A CA 1
ATOM 2501 C C . GLY A 1 327 ? -13.643 -1.776 14.153 1.00 84.50 327 GLY A C 1
ATOM 2502 O O . GLY A 1 327 ? -12.968 -1.049 13.417 1.00 84.50 327 GLY A O 1
ATOM 2503 N N . PHE A 1 328 ? -14.966 -1.670 14.213 1.00 80.50 328 PHE A N 1
ATOM 2504 C CA . PHE A 1 328 ? -15.709 -0.741 13.364 1.00 80.50 328 PHE A CA 1
ATOM 2505 C C . PHE A 1 328 ? -15.356 0.732 13.654 1.00 80.50 328 PHE A C 1
ATOM 2507 O O . PHE A 1 328 ? -14.772 1.096 14.684 1.00 80.50 328 PHE A O 1
ATOM 2514 N N . GLY A 1 329 ? -15.651 1.609 12.691 1.00 79.94 329 GLY A N 1
ATOM 2515 C CA . GLY A 1 329 ? -15.513 3.055 12.884 1.00 79.94 329 GLY A CA 1
ATOM 2516 C C . GLY A 1 329 ? -16.468 3.535 13.980 1.00 79.94 329 GLY A C 1
ATOM 2517 O O . GLY A 1 329 ? -17.643 3.187 13.949 1.00 79.94 329 GLY A O 1
ATOM 2518 N N . GLY A 1 330 ? -15.973 4.324 14.937 1.00 79.56 330 GLY A N 1
ATOM 2519 C CA . GLY A 1 330 ? -16.783 4.850 16.044 1.00 79.56 330 GLY A CA 1
ATOM 2520 C C . GLY A 1 330 ? -16.848 3.993 17.319 1.00 79.56 330 GLY A C 1
ATOM 2521 O O . GLY A 1 330 ? -17.483 4.425 18.276 1.00 79.56 330 GLY A O 1
ATOM 2522 N N . GLU A 1 331 ? -16.166 2.841 17.389 1.00 86.38 331 GLU A N 1
ATOM 2523 C CA . GLU A 1 331 ? -16.139 1.977 18.598 1.00 86.38 331 GLU A CA 1
ATOM 2524 C C . GLU A 1 331 ? -15.198 2.471 19.714 1.00 86.38 331 GLU A C 1
ATOM 2526 O O . GLU A 1 331 ? -15.174 1.927 20.818 1.00 86.38 331 GLU A O 1
ATOM 2531 N N . GLY A 1 332 ? -14.415 3.520 19.436 1.00 88.00 332 GLY A N 1
ATOM 2532 C CA . GLY A 1 332 ? -13.523 4.147 20.414 1.00 88.00 332 GLY A CA 1
ATOM 2533 C C . GLY A 1 332 ? -12.078 3.645 20.407 1.00 88.00 332 GLY A C 1
ATOM 2534 O O . GLY A 1 332 ? -11.380 3.874 21.385 1.00 88.00 332 GLY A O 1
ATOM 2535 N N . LYS A 1 333 ? -11.596 3.017 19.324 1.00 93.12 333 LYS A N 1
ATOM 2536 C CA . LYS A 1 333 ? -10.213 2.498 19.216 1.00 93.12 333 LYS A CA 1
ATOM 2537 C C . LYS A 1 333 ? -9.133 3.532 19.556 1.00 93.12 333 LYS A C 1
ATOM 2539 O O . LYS A 1 333 ? -8.284 3.261 20.393 1.00 93.12 333 LYS A O 1
ATOM 2544 N N . SER A 1 334 ? -9.191 4.720 18.953 1.00 92.06 334 SER A N 1
ATOM 2545 C CA . SER A 1 334 ? -8.225 5.801 19.198 1.00 92.06 334 SER A CA 1
ATOM 2546 C C . SER A 1 334 ? -8.282 6.300 20.646 1.00 92.06 334 SER A C 1
ATOM 2548 O O . SER A 1 334 ? -7.254 6.562 21.260 1.00 92.06 334 SER A O 1
ATOM 2550 N N . SER A 1 335 ? -9.483 6.363 21.232 1.00 91.31 335 SER A N 1
ATOM 2551 C CA . SER A 1 335 ? -9.668 6.716 22.645 1.00 91.31 335 SER A CA 1
ATOM 2552 C C . SER A 1 335 ? -9.173 5.614 23.594 1.00 91.31 335 SER A C 1
ATOM 2554 O O . SER A 1 335 ? -8.586 5.938 24.620 1.00 91.31 335 SER A O 1
ATOM 2556 N N . LEU A 1 336 ? -9.344 4.333 23.241 1.00 94.81 336 LEU A N 1
ATOM 2557 C CA . LEU A 1 336 ? -8.780 3.190 23.969 1.00 94.81 336 LEU A CA 1
ATOM 2558 C C . LEU A 1 336 ? -7.252 3.210 23.932 1.00 94.81 336 LEU A C 1
ATOM 2560 O O . LEU A 1 336 ? -6.623 3.068 24.975 1.00 94.81 336 LEU A O 1
ATOM 2564 N N . ALA A 1 337 ? -6.671 3.437 22.752 1.00 95.88 337 ALA A N 1
ATOM 2565 C CA . ALA A 1 337 ? -5.231 3.572 22.581 1.00 95.88 337 ALA A CA 1
ATOM 2566 C C . ALA A 1 337 ? -4.677 4.712 23.443 1.00 95.88 337 ALA A C 1
ATOM 2568 O O . ALA A 1 337 ? -3.746 4.481 24.206 1.00 95.88 337 ALA A O 1
ATOM 2569 N N . GLN A 1 338 ? -5.287 5.904 23.393 1.00 93.88 338 GLN A N 1
ATOM 2570 C CA . GLN A 1 338 ? -4.848 7.042 24.204 1.00 93.88 338 GLN A CA 1
ATOM 2571 C C . GLN A 1 338 ? -4.924 6.734 25.698 1.00 93.88 338 GLN A C 1
ATOM 2573 O O . GLN A 1 338 ? -3.953 6.948 26.419 1.00 93.88 338 GLN A O 1
ATOM 2578 N N . HIS A 1 339 ? -6.060 6.214 26.169 1.00 94.00 339 HIS A N 1
ATOM 2579 C CA . HIS A 1 339 ? -6.213 5.920 27.589 1.00 94.00 339 HIS A CA 1
ATOM 2580 C C . HIS A 1 339 ? -5.196 4.869 28.054 1.00 94.00 339 HIS A C 1
ATOM 2582 O O . HIS A 1 339 ? -4.629 4.985 29.144 1.00 94.00 339 HIS A O 1
ATOM 2588 N N . TRP A 1 340 ? -4.938 3.856 27.230 1.00 95.38 340 TRP A N 1
ATOM 2589 C CA . TRP A 1 340 ? -3.927 2.857 27.532 1.00 95.38 340 TRP A CA 1
ATOM 2590 C C . TRP A 1 340 ? -2.509 3.450 27.554 1.00 95.38 340 TRP A C 1
ATOM 2592 O O . TRP A 1 340 ? -1.759 3.174 28.488 1.00 95.38 340 TRP A O 1
ATOM 2602 N N . VAL A 1 341 ? -2.159 4.327 26.605 1.00 95.06 341 VAL A N 1
ATOM 2603 C CA . VAL A 1 341 ? -0.874 5.051 26.620 1.00 95.06 341 VAL A CA 1
ATOM 2604 C C . VAL A 1 341 ? -0.708 5.848 27.915 1.00 95.06 341 VAL A C 1
ATOM 2606 O O . VAL A 1 341 ? 0.330 5.723 28.566 1.00 95.06 341 VAL A O 1
ATOM 2609 N N . ASP A 1 342 ? -1.731 6.592 28.346 1.00 92.19 342 ASP A N 1
ATOM 2610 C CA . ASP A 1 342 ? -1.689 7.343 29.607 1.00 92.19 342 ASP A CA 1
ATOM 2611 C C . ASP A 1 342 ? -1.484 6.415 30.817 1.00 92.19 342 ASP A C 1
ATOM 2613 O O . ASP A 1 342 ? -0.660 6.696 31.692 1.00 92.19 342 ASP A O 1
ATOM 2617 N N . ARG A 1 343 ? -2.183 5.272 30.849 1.00 91.75 343 ARG A N 1
ATOM 2618 C CA . ARG A 1 343 ? -2.045 4.242 31.895 1.00 91.75 343 ARG A CA 1
ATOM 2619 C C . ARG A 1 343 ? -0.621 3.684 31.955 1.00 91.75 343 ARG A C 1
ATOM 2621 O O . ARG A 1 343 ? -0.044 3.601 33.044 1.00 91.75 343 ARG A O 1
ATOM 2628 N N . VAL A 1 344 ? -0.040 3.345 30.805 1.00 92.25 344 VAL A N 1
ATOM 2629 C CA . VAL A 1 344 ? 1.318 2.792 30.692 1.00 92.25 344 VAL A CA 1
ATOM 2630 C C . VAL A 1 344 ? 2.381 3.828 31.057 1.00 92.25 344 VAL A C 1
ATOM 2632 O O . VAL A 1 344 ? 3.325 3.504 31.777 1.00 92.25 344 VAL A O 1
ATOM 2635 N N . MET A 1 345 ? 2.215 5.087 30.646 1.00 91.25 345 MET A N 1
ATOM 2636 C CA . MET A 1 345 ? 3.119 6.177 31.032 1.00 91.25 345 MET A CA 1
ATOM 2637 C C . MET A 1 345 ? 3.090 6.460 32.540 1.00 91.25 345 MET A C 1
ATOM 2639 O O . MET A 1 345 ? 4.122 6.785 33.122 1.00 91.25 345 MET A O 1
ATOM 2643 N N . GLN A 1 346 ? 1.929 6.328 33.187 1.00 88.38 346 GLN A N 1
ATOM 2644 C CA . GLN A 1 346 ? 1.785 6.593 34.622 1.00 88.38 346 GLN A CA 1
ATOM 2645 C C . GLN A 1 346 ? 2.219 5.412 35.500 1.00 88.38 346 GLN A C 1
ATOM 2647 O O . GLN A 1 346 ? 2.798 5.621 36.565 1.00 88.38 346 GLN A O 1
ATOM 2652 N N . SER A 1 347 ? 1.927 4.178 35.081 1.00 84.31 347 SER A N 1
ATOM 2653 C CA . SER A 1 347 ? 1.983 3.000 35.963 1.00 84.31 347 SER A CA 1
ATOM 2654 C C . SER A 1 347 ? 2.493 1.708 35.315 1.00 84.31 347 SER A C 1
ATOM 2656 O O . SER A 1 347 ? 2.571 0.690 35.998 1.00 84.31 347 SER A O 1
ATOM 2658 N N . GLY A 1 348 ? 2.868 1.731 34.032 1.00 78.69 348 GLY A N 1
ATOM 2659 C CA . GLY A 1 348 ? 3.351 0.548 33.316 1.00 78.69 348 GLY A CA 1
ATOM 2660 C C . GLY A 1 348 ? 4.701 0.039 33.829 1.00 78.69 348 GLY A C 1
ATOM 2661 O O . GLY A 1 348 ? 5.546 0.816 34.278 1.00 78.69 348 GLY A O 1
ATOM 2662 N N . SER A 1 349 ? 4.928 -1.273 33.736 1.00 78.50 349 SER A N 1
ATOM 2663 C CA . SER A 1 349 ? 6.183 -1.913 34.142 1.00 78.50 349 SER A CA 1
ATOM 2664 C C . SER A 1 349 ? 6.698 -2.853 33.041 1.00 78.50 349 SER A C 1
ATOM 2666 O O . SER A 1 349 ? 6.243 -3.988 32.958 1.00 78.50 349 SER A O 1
ATOM 2668 N N . PRO A 1 350 ? 7.674 -2.443 32.208 1.00 83.81 350 PRO A N 1
ATOM 2669 C CA . PRO A 1 350 ? 8.426 -1.186 32.273 1.00 83.81 350 PRO A CA 1
ATOM 2670 C C . PRO A 1 350 ? 7.653 0.004 31.687 1.00 83.81 350 PRO A C 1
ATOM 2672 O O . PRO A 1 350 ? 6.793 -0.172 30.831 1.00 83.81 350 PRO A O 1
ATOM 2675 N N . GLN A 1 351 ? 8.001 1.224 32.094 1.00 88.81 351 GLN A N 1
ATOM 2676 C CA . GLN A 1 351 ? 7.532 2.436 31.414 1.00 88.81 351 GLN A CA 1
ATOM 2677 C C . GLN A 1 351 ? 8.250 2.610 30.061 1.00 88.81 351 GLN A C 1
ATOM 2679 O O . GLN A 1 351 ? 9.395 2.167 29.920 1.00 88.81 351 GLN A O 1
ATOM 2684 N N . PRO A 1 352 ? 7.607 3.235 29.059 1.00 92.06 352 PRO A N 1
ATOM 2685 C CA . PRO A 1 352 ? 8.254 3.561 27.796 1.00 92.06 352 PRO A CA 1
ATOM 2686 C C . PRO A 1 352 ? 9.304 4.658 28.000 1.00 92.06 352 PRO A C 1
ATOM 2688 O O . PRO A 1 352 ? 9.059 5.652 28.681 1.00 92.06 352 PRO A O 1
ATOM 2691 N N . ASP A 1 353 ? 10.455 4.501 27.350 1.00 91.25 353 ASP A N 1
ATOM 2692 C CA . ASP A 1 353 ? 11.509 5.522 27.295 1.00 91.25 353 ASP A CA 1
ATOM 2693 C C . ASP A 1 353 ? 11.107 6.717 26.412 1.00 91.25 353 ASP A C 1
ATOM 2695 O O . ASP A 1 353 ? 11.613 7.828 26.568 1.00 91.25 353 ASP A O 1
ATOM 2699 N N . GLY A 1 354 ? 10.185 6.481 25.477 1.00 92.44 354 GLY A N 1
ATOM 2700 C CA . GLY A 1 354 ? 9.573 7.510 24.657 1.00 92.44 354 GLY A CA 1
ATOM 2701 C C . GLY A 1 354 ? 8.325 7.006 23.939 1.00 92.44 354 GLY A C 1
ATOM 2702 O O . GLY A 1 354 ? 8.186 5.808 23.685 1.00 92.44 354 GLY A O 1
ATOM 2703 N N . VAL A 1 355 ? 7.414 7.927 23.627 1.00 94.75 355 VAL A N 1
ATOM 2704 C CA . VAL A 1 355 ? 6.176 7.662 22.891 1.00 94.75 355 VAL A CA 1
ATOM 2705 C C . VAL A 1 355 ? 6.114 8.547 21.650 1.00 94.75 355 VAL A C 1
ATOM 2707 O O . VAL A 1 355 ? 6.362 9.749 21.737 1.00 94.75 355 VAL A O 1
ATOM 2710 N N . PHE A 1 356 ? 5.751 7.960 20.513 1.00 95.31 356 PHE A N 1
ATOM 2711 C CA . PHE A 1 356 ? 5.501 8.674 19.262 1.00 95.31 356 PHE A CA 1
ATOM 2712 C C . PHE A 1 356 ? 4.109 8.326 18.738 1.00 95.31 356 PHE A C 1
ATOM 2714 O O . PHE A 1 356 ? 3.827 7.156 18.474 1.00 95.31 356 PHE A O 1
ATOM 2721 N N . TRP A 1 357 ? 3.252 9.334 18.575 1.00 95.19 357 TRP A N 1
ATOM 2722 C CA . TRP A 1 357 ? 1.903 9.171 18.038 1.00 95.19 357 TRP A CA 1
ATOM 2723 C C . TRP A 1 357 ? 1.784 9.755 16.628 1.00 95.19 357 TRP A C 1
ATOM 2725 O O . TRP A 1 357 ? 2.043 10.942 16.403 1.00 95.19 357 TRP A O 1
ATOM 2735 N N . TRP A 1 358 ? 1.312 8.940 15.684 1.00 94.31 358 TRP A N 1
ATOM 2736 C CA . TRP A 1 358 ? 0.989 9.364 14.325 1.00 94.31 358 TRP A CA 1
ATOM 2737 C C . TRP A 1 358 ? -0.444 8.988 13.949 1.00 94.31 358 TRP A C 1
ATOM 2739 O O . TRP A 1 358 ? -0.824 7.822 14.035 1.00 94.31 358 TRP A O 1
ATOM 2749 N N . GLY A 1 359 ? -1.231 9.976 13.518 1.00 91.00 359 GLY A N 1
ATOM 2750 C CA . GLY A 1 359 ? -2.599 9.784 13.039 1.00 91.00 359 GLY A CA 1
ATOM 2751 C C . GLY A 1 359 ? -2.679 9.878 11.518 1.00 91.00 359 GLY A C 1
ATOM 2752 O O . GLY A 1 359 ? -2.512 10.957 10.954 1.00 91.00 359 GLY A O 1
ATOM 2753 N N . PHE A 1 360 ? -3.000 8.771 10.849 1.00 88.81 360 PHE A N 1
ATOM 2754 C CA . PHE A 1 360 ? -3.118 8.728 9.389 1.00 88.81 360 PHE A CA 1
ATOM 2755 C C . PHE A 1 360 ? -4.375 9.422 8.855 1.00 88.81 360 PHE A C 1
ATOM 2757 O O . PHE A 1 360 ? -4.413 9.791 7.687 1.00 88.81 360 PHE A O 1
ATOM 2764 N N . TYR A 1 361 ? -5.379 9.686 9.697 1.00 80.44 361 TYR A N 1
ATOM 2765 C CA . TYR A 1 361 ? -6.488 10.566 9.315 1.00 80.44 361 TYR A CA 1
ATOM 2766 C C . TYR A 1 361 ? -6.056 12.025 9.134 1.00 80.44 361 TYR A C 1
ATOM 2768 O O . TYR A 1 361 ? -6.688 12.746 8.369 1.00 80.44 361 TYR A O 1
ATOM 2776 N N . GLU A 1 362 ? -5.016 12.456 9.853 1.00 74.69 362 GLU A N 1
ATOM 2777 C CA . GLU A 1 362 ? -4.492 13.823 9.790 1.00 74.69 362 GLU A CA 1
ATOM 2778 C C . GLU A 1 362 ? -3.429 13.962 8.703 1.00 74.69 362 GLU A C 1
ATOM 2780 O O . GLU A 1 362 ? -3.284 15.032 8.126 1.00 74.69 362 GLU A O 1
ATOM 2785 N N . ASN A 1 363 ? -2.673 12.895 8.428 1.00 77.25 363 ASN A N 1
ATOM 2786 C CA . ASN A 1 363 ? -1.681 12.873 7.365 1.00 77.25 363 ASN A CA 1
ATOM 2787 C C . ASN A 1 363 ? -1.503 11.454 6.806 1.00 77.25 363 ASN A C 1
ATOM 2789 O O . ASN A 1 363 ? -0.964 10.565 7.471 1.00 77.25 363 ASN A O 1
ATOM 2793 N N . LEU A 1 364 ? -1.952 11.273 5.565 1.00 79.31 364 LEU A N 1
ATOM 2794 C CA . LEU A 1 364 ? -1.957 10.003 4.834 1.00 79.31 364 LEU A CA 1
ATOM 2795 C C . LEU A 1 364 ? -0.585 9.666 4.220 1.00 79.31 364 LEU A C 1
ATOM 2797 O O . LEU A 1 364 ? -0.389 8.562 3.721 1.00 79.31 364 LEU A O 1
ATOM 2801 N N . ASP A 1 365 ? 0.352 10.614 4.212 1.00 81.25 365 ASP A N 1
ATOM 2802 C CA . ASP A 1 365 ? 1.621 10.507 3.501 1.00 81.25 365 ASP A CA 1
ATOM 2803 C C . ASP A 1 365 ? 2.634 9.658 4.297 1.00 81.25 365 ASP A C 1
ATOM 2805 O O . ASP A 1 365 ? 3.052 9.992 5.414 1.00 81.25 365 ASP A O 1
ATOM 2809 N N . VAL A 1 366 ? 3.017 8.519 3.712 1.00 85.12 366 VAL A N 1
ATOM 2810 C CA . VAL A 1 366 ? 3.926 7.540 4.323 1.00 85.12 366 VAL A CA 1
ATOM 2811 C C . VAL A 1 366 ? 5.359 8.077 4.380 1.00 85.12 366 VAL A C 1
ATOM 2813 O O . VAL A 1 366 ? 6.067 7.846 5.364 1.00 85.12 366 VAL A O 1
ATOM 2816 N N . GLU A 1 367 ? 5.789 8.824 3.365 1.00 83.50 367 GLU A N 1
ATOM 2817 C CA . GLU A 1 367 ? 7.090 9.484 3.321 1.00 83.50 367 GLU A CA 1
ATOM 2818 C C . GLU A 1 367 ? 7.215 10.490 4.475 1.00 83.50 367 GLU A C 1
ATOM 2820 O O . GLU A 1 367 ? 8.233 10.496 5.177 1.00 83.50 367 GLU A O 1
ATOM 2825 N N . GLN A 1 368 ? 6.178 11.300 4.715 1.00 84.62 368 GLN A N 1
ATOM 2826 C CA . GLN A 1 368 ? 6.133 12.261 5.822 1.00 84.62 368 GLN A CA 1
ATOM 2827 C C . GLN A 1 368 ? 6.106 11.573 7.188 1.00 84.62 368 GLN A C 1
ATOM 2829 O O . GLN A 1 368 ? 6.788 12.033 8.109 1.00 84.62 368 GLN A O 1
ATOM 2834 N N . PHE A 1 369 ? 5.385 10.456 7.322 1.00 91.31 369 PHE A N 1
ATOM 2835 C CA . PHE A 1 369 ? 5.434 9.621 8.524 1.00 91.31 369 PHE A CA 1
ATOM 2836 C C . PHE A 1 369 ? 6.871 9.174 8.833 1.00 91.31 369 PHE A C 1
ATOM 2838 O O . PHE A 1 369 ? 7.351 9.363 9.956 1.00 91.31 369 PHE A O 1
ATOM 2845 N N . PHE A 1 370 ? 7.589 8.631 7.844 1.00 89.88 370 PHE A N 1
ATOM 2846 C CA . PHE A 1 370 ? 8.969 8.191 8.046 1.00 89.88 370 PHE A CA 1
ATOM 2847 C C . PHE A 1 370 ? 9.907 9.344 8.398 1.00 89.88 370 PHE A C 1
ATOM 2849 O O . PHE A 1 370 ? 10.761 9.188 9.271 1.00 89.88 370 PHE A O 1
ATOM 2856 N N . GLU A 1 371 ? 9.752 10.508 7.763 1.00 87.19 371 GLU A N 1
ATOM 2857 C CA . GLU A 1 371 ? 10.539 11.685 8.129 1.00 87.19 371 GLU A CA 1
ATOM 2858 C C . GLU A 1 371 ? 10.252 12.162 9.551 1.00 87.19 371 GLU A C 1
ATOM 2860 O O . GLU A 1 371 ? 11.181 12.506 10.279 1.00 87.19 371 GLU A O 1
ATOM 2865 N N . ALA A 1 372 ? 8.985 12.185 9.965 1.00 89.19 372 ALA A N 1
ATOM 2866 C CA . ALA A 1 372 ? 8.607 12.582 11.313 1.00 89.19 372 ALA A CA 1
ATOM 2867 C C . ALA A 1 372 ? 9.166 11.615 12.362 1.00 89.19 372 ALA A C 1
ATOM 2869 O O . ALA A 1 372 ? 9.735 12.062 13.357 1.00 89.19 372 ALA A O 1
ATOM 2870 N N . LEU A 1 373 ? 9.081 10.305 12.110 1.00 92.00 373 LEU A N 1
ATOM 2871 C CA . LEU A 1 373 ? 9.644 9.290 12.996 1.00 92.00 373 LEU A CA 1
ATOM 2872 C C . LEU A 1 373 ? 11.176 9.388 13.074 1.00 92.00 373 LEU A C 1
ATOM 2874 O O . LEU A 1 373 ? 11.745 9.272 14.158 1.00 92.00 373 LEU A O 1
ATOM 2878 N N . LEU A 1 374 ? 11.856 9.647 11.953 1.00 89.50 374 LEU A N 1
ATOM 2879 C CA . LEU A 1 374 ? 13.304 9.869 11.947 1.00 89.50 374 LEU A CA 1
ATOM 2880 C C . LEU A 1 374 ? 13.698 11.134 12.705 1.00 89.50 374 LEU A C 1
ATOM 2882 O O . LEU A 1 374 ? 14.623 11.074 13.505 1.00 89.50 374 LEU A O 1
ATOM 2886 N N . ARG A 1 375 ? 12.996 12.257 12.507 1.00 87.25 375 ARG A N 1
ATOM 2887 C CA . ARG A 1 375 ? 13.251 13.494 13.269 1.00 87.25 375 ARG A CA 1
ATOM 2888 C C . ARG A 1 375 ? 12.981 13.307 14.762 1.00 87.25 375 ARG A C 1
ATOM 2890 O O . ARG A 1 375 ? 13.666 13.919 15.573 1.00 87.25 375 ARG A O 1
ATOM 2897 N N . TYR A 1 376 ? 12.003 12.477 15.124 1.00 89.56 376 TYR A N 1
ATOM 2898 C CA . TYR A 1 376 ? 11.736 12.115 16.514 1.00 89.56 376 TYR A CA 1
ATOM 2899 C C . TYR A 1 376 ? 12.897 11.309 17.118 1.00 89.56 376 TYR A C 1
ATOM 2901 O O . TYR A 1 376 ? 13.387 11.662 18.187 1.00 89.56 376 TYR A O 1
ATOM 2909 N N . LEU A 1 377 ? 13.369 10.264 16.430 1.00 86.88 377 LEU A N 1
ATOM 2910 C CA . LEU A 1 377 ? 14.437 9.392 16.936 1.00 86.88 377 LEU A CA 1
ATOM 2911 C C . LEU A 1 377 ? 15.829 10.043 16.879 1.00 86.88 377 LEU A C 1
ATOM 2913 O O . LEU A 1 377 ? 16.623 9.864 17.796 1.00 86.88 377 LEU A O 1
ATOM 2917 N N . GLU A 1 378 ? 16.128 10.785 15.812 1.00 85.75 378 GLU A N 1
ATOM 2918 C CA . GLU A 1 378 ? 17.436 11.384 15.514 1.00 85.75 378 GLU A CA 1
ATOM 2919 C C . GLU A 1 378 ? 17.263 12.834 14.997 1.00 85.75 378 GLU A C 1
ATOM 2921 O O . GLU A 1 378 ? 17.403 13.104 13.802 1.00 85.75 378 GLU A O 1
ATOM 2926 N N . PRO A 1 379 ? 16.975 13.815 15.877 1.00 83.25 379 PRO A N 1
ATOM 2927 C CA . PRO A 1 379 ? 16.640 15.191 15.477 1.00 83.25 379 PRO A CA 1
ATOM 2928 C C . PRO A 1 379 ? 17.744 15.946 14.727 1.00 83.25 379 PRO A C 1
ATOM 2930 O O . PRO A 1 379 ? 17.475 16.956 14.082 1.00 83.25 379 PRO A O 1
ATOM 2933 N N . THR A 1 380 ? 18.995 15.500 14.850 1.00 82.94 380 THR A N 1
ATOM 2934 C CA . THR A 1 380 ? 20.164 16.100 14.191 1.00 82.94 380 THR A CA 1
ATOM 2935 C C . THR A 1 380 ? 20.479 15.456 12.840 1.00 82.94 380 THR A C 1
ATOM 2937 O O . THR A 1 380 ? 21.444 15.860 12.187 1.00 82.94 380 THR A O 1
ATOM 2940 N N . LEU A 1 381 ? 19.696 14.456 12.418 1.00 82.88 381 LEU A N 1
ATOM 2941 C CA . LEU A 1 381 ? 19.888 13.763 11.153 1.00 82.88 381 LEU A CA 1
ATOM 2942 C C . LEU A 1 381 ? 19.558 14.681 9.973 1.00 82.88 381 LEU A C 1
ATOM 2944 O O . LEU A 1 381 ? 18.454 15.210 9.851 1.00 82.88 381 LEU A O 1
ATOM 2948 N N . ASP A 1 382 ? 20.511 14.808 9.056 1.00 78.62 382 ASP A N 1
ATOM 2949 C CA . ASP A 1 382 ? 20.300 15.462 7.771 1.00 78.62 382 ASP A CA 1
ATOM 2950 C C . ASP A 1 382 ? 19.545 14.522 6.817 1.00 78.62 382 ASP A C 1
ATOM 2952 O O . ASP A 1 382 ? 20.125 13.627 6.195 1.00 78.62 382 ASP A O 1
ATOM 2956 N N . LEU A 1 383 ? 18.229 14.722 6.717 1.00 74.69 383 LEU A N 1
ATOM 2957 C CA . LEU A 1 383 ? 17.347 13.904 5.880 1.00 74.69 383 LEU A CA 1
ATOM 2958 C C . LEU A 1 383 ? 17.599 14.063 4.377 1.00 74.69 383 LEU A C 1
ATOM 2960 O O . LEU A 1 383 ? 17.196 13.185 3.617 1.00 74.69 383 LEU A O 1
ATOM 2964 N N . SER A 1 384 ? 18.307 15.109 3.932 1.00 68.00 384 SER A N 1
ATOM 2965 C CA . SER A 1 384 ? 18.661 15.261 2.512 1.00 68.00 384 SER A CA 1
ATOM 2966 C C . SER A 1 384 ? 19.571 14.133 2.004 1.00 68.00 384 SER A C 1
ATOM 2968 O O . SER A 1 384 ? 19.632 13.866 0.806 1.00 68.00 384 SER A O 1
ATOM 2970 N N . GLN A 1 385 ? 20.233 13.416 2.920 1.00 69.62 385 GLN A N 1
ATOM 2971 C CA . GLN A 1 385 ? 21.051 12.237 2.624 1.00 69.62 385 GLN A CA 1
ATOM 2972 C C . GLN A 1 385 ? 20.226 10.947 2.473 1.00 69.62 385 GLN A C 1
ATOM 2974 O O . GLN A 1 385 ? 20.766 9.923 2.054 1.00 69.62 385 GLN A O 1
ATOM 2979 N N . TYR A 1 386 ? 18.930 10.986 2.801 1.00 73.38 386 TYR A N 1
ATOM 2980 C CA . TYR A 1 386 ? 18.008 9.848 2.767 1.00 73.38 386 TYR A CA 1
ATOM 2981 C C . TYR A 1 386 ? 16.683 10.251 2.094 1.00 73.38 386 TYR A C 1
ATOM 2983 O O . TYR A 1 386 ? 15.639 10.209 2.746 1.00 73.38 386 TYR A O 1
ATOM 2991 N N . PRO A 1 387 ? 16.688 10.665 0.811 1.00 63.62 387 PRO A N 1
ATOM 2992 C CA . PRO A 1 387 ? 15.489 11.219 0.186 1.00 63.62 387 PRO A CA 1
ATOM 2993 C C . PRO A 1 387 ? 14.388 10.161 -0.020 1.00 63.62 387 PRO A C 1
ATOM 2995 O O . PRO A 1 387 ? 13.208 10.478 0.106 1.00 63.62 387 PRO A O 1
ATOM 2998 N N . SER A 1 388 ? 14.742 8.888 -0.241 1.00 68.12 388 SER A N 1
ATOM 2999 C CA . SER A 1 388 ? 13.763 7.822 -0.495 1.00 68.12 388 SER A CA 1
ATOM 3000 C C . SER A 1 388 ? 13.184 7.168 0.765 1.00 68.12 388 SER A C 1
ATOM 3002 O O . SER A 1 388 ? 13.860 7.010 1.785 1.00 68.12 388 SER A O 1
ATOM 3004 N N . SER A 1 389 ? 11.943 6.680 0.666 1.00 72.62 389 SER A N 1
ATOM 3005 C CA . SER A 1 389 ? 11.288 5.880 1.714 1.00 72.62 389 SER A CA 1
ATOM 3006 C C . SER A 1 389 ? 12.090 4.632 2.079 1.00 72.62 389 SER A C 1
ATOM 3008 O O . SER A 1 389 ? 12.269 4.339 3.258 1.00 72.62 389 SER A O 1
ATOM 3010 N N . SER A 1 390 ? 12.684 3.939 1.106 1.00 69.00 390 SER A N 1
ATOM 3011 C CA . SER A 1 390 ? 13.512 2.758 1.381 1.00 69.00 390 SER A CA 1
ATOM 3012 C C . SER A 1 390 ? 14.795 3.087 2.157 1.00 69.00 390 SER A C 1
ATOM 3014 O O . SER A 1 390 ? 15.162 2.335 3.065 1.00 69.00 390 SER A O 1
ATOM 3016 N N . ALA A 1 391 ? 15.447 4.223 1.874 1.00 69.81 391 ALA A N 1
ATOM 3017 C CA . ALA A 1 391 ? 16.589 4.702 2.656 1.00 69.81 391 ALA A CA 1
ATOM 3018 C C . ALA A 1 391 ? 16.186 4.967 4.114 1.00 69.81 391 ALA A C 1
ATOM 3020 O O . ALA A 1 391 ? 16.861 4.520 5.047 1.00 69.81 391 ALA A O 1
ATOM 3021 N N . LYS A 1 392 ? 15.048 5.649 4.300 1.00 81.31 392 LYS A N 1
ATOM 3022 C CA . LYS A 1 392 ? 14.473 5.963 5.614 1.00 81.31 392 LYS A CA 1
ATOM 3023 C C . LYS A 1 392 ? 14.129 4.683 6.386 1.00 81.31 392 LYS A C 1
ATOM 3025 O O . LYS A 1 392 ? 14.532 4.543 7.538 1.00 81.31 392 LYS A O 1
ATOM 3030 N N . VAL A 1 393 ? 13.482 3.704 5.745 1.00 81.94 393 VAL A N 1
ATOM 3031 C CA . VAL A 1 393 ? 13.139 2.390 6.329 1.00 81.94 393 VAL A CA 1
ATOM 3032 C C . VAL A 1 393 ? 14.391 1.634 6.777 1.00 81.94 393 VAL A C 1
ATOM 3034 O O . VAL A 1 393 ? 14.426 1.107 7.891 1.00 81.94 393 VAL A O 1
ATOM 3037 N N . ALA A 1 394 ? 15.434 1.591 5.943 1.00 75.38 394 ALA A N 1
ATOM 3038 C CA . ALA A 1 394 ? 16.684 0.909 6.272 1.00 75.38 394 ALA A CA 1
ATOM 3039 C C . ALA A 1 394 ? 17.384 1.548 7.483 1.00 75.38 394 ALA A C 1
ATOM 3041 O O . ALA A 1 394 ? 17.895 0.839 8.357 1.00 75.38 394 ALA A O 1
ATOM 3042 N N . TYR A 1 395 ? 17.364 2.882 7.562 1.00 81.19 395 TYR A N 1
ATOM 3043 C CA . TYR A 1 395 ? 17.891 3.619 8.705 1.00 81.19 395 TYR A CA 1
ATOM 3044 C C . TYR A 1 395 ? 17.068 3.348 9.972 1.00 81.19 395 TYR A C 1
ATOM 3046 O O . TYR A 1 395 ? 17.628 2.933 10.984 1.00 81.19 395 TYR A O 1
ATOM 3054 N N . LEU A 1 396 ? 15.739 3.489 9.904 1.00 86.25 396 LEU A N 1
ATOM 3055 C CA . LEU A 1 396 ? 14.822 3.220 11.018 1.00 86.25 396 LEU A CA 1
ATOM 3056 C C . LEU A 1 396 ? 14.995 1.810 11.576 1.00 86.25 396 LEU A C 1
ATOM 3058 O O . LEU A 1 396 ? 15.063 1.637 12.794 1.00 86.25 396 LEU A O 1
ATOM 3062 N N . LYS A 1 397 ? 15.122 0.816 10.685 1.00 83.25 397 LYS A N 1
ATOM 3063 C CA . LYS A 1 397 ? 15.456 -0.562 11.044 1.00 83.25 397 LYS A CA 1
ATOM 3064 C C . LYS A 1 397 ? 16.728 -0.569 11.890 1.00 83.25 397 LYS A C 1
ATOM 3066 O O . LYS A 1 397 ? 16.683 -0.988 13.042 1.00 83.25 397 LYS A O 1
ATOM 3071 N N . ALA A 1 398 ? 17.846 -0.065 11.366 1.00 79.38 398 ALA A N 1
ATOM 3072 C CA . ALA A 1 398 ? 19.124 -0.058 12.080 1.00 79.38 398 ALA A CA 1
ATOM 3073 C C . ALA A 1 398 ? 19.063 0.669 13.441 1.00 79.38 398 ALA A C 1
ATOM 3075 O O . ALA A 1 398 ? 19.646 0.177 14.412 1.00 79.38 398 ALA A O 1
ATOM 3076 N N . THR A 1 399 ? 18.345 1.791 13.520 1.00 81.88 399 THR A N 1
ATOM 3077 C CA . THR A 1 399 ? 18.203 2.611 14.731 1.00 81.88 399 THR A CA 1
ATOM 3078 C C . THR A 1 399 ? 17.393 1.903 15.811 1.00 81.88 399 THR A C 1
ATOM 3080 O O . THR A 1 399 ? 17.900 1.684 16.912 1.00 81.88 399 THR A O 1
ATOM 3083 N N . LEU A 1 400 ? 16.169 1.466 15.502 1.00 83.69 400 LEU A N 1
ATOM 3084 C CA . LEU A 1 400 ? 15.288 0.801 16.472 1.00 83.69 400 LEU A CA 1
ATOM 3085 C C . LEU A 1 400 ? 15.861 -0.534 16.955 1.00 83.69 400 LEU A C 1
ATOM 3087 O O . LEU A 1 400 ? 15.692 -0.907 18.112 1.00 83.69 400 LEU A O 1
ATOM 3091 N N . HIS A 1 401 ? 16.596 -1.228 16.092 1.00 78.75 401 HIS A N 1
ATOM 3092 C CA . HIS A 1 401 ? 17.259 -2.481 16.423 1.00 78.75 401 HIS A CA 1
ATOM 3093 C C . HIS A 1 401 ? 18.385 -2.388 17.437 1.00 78.75 401 HIS A C 1
ATOM 3095 O O . HIS A 1 401 ? 18.597 -3.311 18.225 1.00 78.75 401 HIS A O 1
ATOM 3101 N N . ARG A 1 402 ? 19.185 -1.331 17.324 1.00 76.25 402 ARG A N 1
ATOM 3102 C CA . ARG A 1 402 ? 20.388 -1.126 18.134 1.00 76.25 402 ARG A CA 1
ATOM 3103 C C . ARG A 1 402 ? 20.113 -0.228 19.339 1.00 76.25 402 ARG A C 1
ATOM 3105 O O . ARG A 1 402 ? 20.966 -0.128 20.221 1.00 76.25 402 ARG A O 1
ATOM 3112 N N . SER A 1 403 ? 18.938 0.401 19.373 1.00 78.12 403 SER A N 1
ATOM 3113 C CA . SER A 1 403 ? 18.441 1.178 20.500 1.00 78.12 403 SER A CA 1
ATOM 3114 C C . SER A 1 403 ? 18.434 0.345 21.782 1.00 78.12 403 SER A C 1
ATOM 3116 O O . SER A 1 403 ? 18.029 -0.817 21.796 1.00 78.12 403 SER A O 1
ATOM 3118 N N . ARG A 1 404 ? 18.869 0.965 22.883 1.00 81.19 404 ARG A N 1
ATOM 3119 C CA . ARG A 1 404 ? 18.654 0.444 24.243 1.00 81.19 404 ARG A CA 1
ATOM 3120 C C . ARG A 1 404 ? 17.362 0.968 24.870 1.00 81.19 404 ARG A C 1
ATOM 3122 O O . ARG A 1 404 ? 16.984 0.479 25.927 1.00 81.19 404 ARG A O 1
ATOM 3129 N N . HIS A 1 405 ? 16.730 1.948 24.228 1.00 86.00 405 HIS A N 1
ATOM 3130 C CA . HIS A 1 405 ? 15.481 2.560 24.652 1.00 86.00 405 HIS A CA 1
ATOM 3131 C C . HIS A 1 405 ? 14.281 1.786 24.112 1.00 86.00 405 HIS A C 1
ATOM 3133 O O . HIS A 1 405 ? 14.289 1.323 22.966 1.00 86.00 405 HIS A O 1
ATOM 3139 N N . ARG A 1 406 ? 13.256 1.688 24.952 1.00 88.00 406 ARG A N 1
ATOM 3140 C CA . ARG A 1 406 ? 11.979 1.029 24.733 1.00 88.00 406 ARG A CA 1
ATOM 3141 C C . ARG A 1 406 ? 10.937 2.045 24.255 1.00 88.00 406 ARG A C 1
ATOM 3143 O O . ARG A 1 406 ? 10.269 2.684 25.067 1.00 88.00 406 ARG A O 1
ATOM 3150 N N . TYR A 1 407 ? 10.798 2.198 22.941 1.00 91.75 407 TYR A N 1
ATOM 3151 C CA . TYR A 1 407 ? 9.845 3.148 22.357 1.00 91.75 407 TYR A CA 1
ATOM 3152 C C . TYR A 1 407 ? 8.447 2.541 22.210 1.00 91.75 407 TYR A C 1
ATOM 3154 O O . TYR A 1 407 ? 8.311 1.385 21.808 1.00 91.75 407 TYR A O 1
ATOM 3162 N N . LEU A 1 408 ? 7.410 3.330 22.479 1.00 94.56 408 LEU A N 1
ATOM 3163 C CA . LEU A 1 408 ? 6.024 3.011 22.148 1.00 94.56 408 LEU A CA 1
ATOM 3164 C C . LEU A 1 408 ? 5.583 3.857 20.947 1.00 94.56 408 LEU A C 1
ATOM 3166 O O . LEU A 1 408 ? 5.509 5.079 21.026 1.00 94.56 408 LEU A O 1
ATOM 3170 N N . LEU A 1 409 ? 5.297 3.204 19.826 1.00 96.44 409 LEU A N 1
ATOM 3171 C CA . LEU A 1 409 ? 4.809 3.848 18.609 1.00 96.44 409 LEU A CA 1
ATOM 3172 C C . LEU A 1 409 ? 3.303 3.608 18.489 1.00 96.44 409 LEU A C 1
ATOM 3174 O O . LEU A 1 409 ? 2.871 2.459 18.548 1.00 96.44 409 LEU A O 1
ATOM 3178 N N . VAL A 1 410 ? 2.508 4.656 18.288 1.00 97.81 410 VAL A N 1
ATOM 3179 C CA . VAL A 1 410 ? 1.066 4.535 18.036 1.00 97.81 410 VAL A CA 1
ATOM 3180 C C . VAL A 1 410 ? 0.754 4.996 16.620 1.00 97.81 410 VAL A C 1
ATOM 3182 O O . VAL A 1 410 ? 1.047 6.137 16.265 1.00 97.81 410 VAL A O 1
ATOM 3185 N N . LEU A 1 411 ? 0.166 4.105 15.821 1.00 97.44 411 LEU A N 1
ATOM 3186 C CA . LEU A 1 411 ? -0.280 4.371 14.454 1.00 97.44 411 LEU A CA 1
ATOM 3187 C C . LEU A 1 411 ? -1.808 4.329 14.414 1.00 97.44 411 LEU A C 1
ATOM 3189 O O . LEU A 1 411 ? -2.414 3.257 14.432 1.00 97.44 411 LEU A O 1
ATOM 3193 N N . ASP A 1 412 ? -2.432 5.499 14.401 1.00 94.81 412 ASP A N 1
ATOM 3194 C CA . ASP A 1 412 ? -3.880 5.654 14.519 1.00 94.81 412 ASP A CA 1
ATOM 3195 C C . ASP A 1 412 ? -4.537 5.836 13.140 1.00 94.81 412 ASP A C 1
ATOM 3197 O O . ASP A 1 412 ? -4.146 6.715 12.372 1.00 94.81 412 ASP A O 1
ATOM 3201 N N . GLY A 1 413 ? -5.540 5.015 12.818 1.00 92.06 413 GLY A N 1
ATOM 3202 C CA . GLY A 1 413 ? -6.320 5.105 11.579 1.00 92.06 413 GLY A CA 1
ATOM 3203 C C . GLY A 1 413 ? -5.660 4.460 10.359 1.00 92.06 413 GLY A C 1
ATOM 3204 O O . GLY A 1 413 ? -5.812 4.965 9.249 1.00 92.06 413 GLY A O 1
ATOM 3205 N N . LEU A 1 414 ? -4.912 3.366 10.540 1.00 93.50 414 LEU A N 1
ATOM 3206 C CA . LEU A 1 414 ? -4.094 2.754 9.482 1.00 93.50 414 LEU A CA 1
ATOM 3207 C C . LEU A 1 414 ? -4.913 2.182 8.309 1.00 93.50 414 LEU A C 1
ATOM 3209 O O . LEU A 1 414 ? -4.356 1.937 7.240 1.00 93.50 414 LEU A O 1
ATOM 3213 N N . GLU A 1 415 ? -6.230 1.992 8.461 1.00 90.56 415 GLU A N 1
ATOM 3214 C CA . GLU A 1 415 ? -7.081 1.425 7.405 1.00 90.56 415 GLU A CA 1
ATOM 3215 C C . GLU A 1 415 ? -7.118 2.252 6.119 1.00 90.56 415 GLU A C 1
ATOM 3217 O O . GLU A 1 415 ? -7.414 1.710 5.059 1.00 90.56 415 GLU A O 1
ATOM 3222 N N . VAL A 1 416 ? -6.813 3.549 6.198 1.00 88.12 416 VAL A N 1
ATOM 3223 C CA . VAL A 1 416 ? -6.757 4.441 5.030 1.00 88.12 416 VAL A CA 1
ATOM 3224 C C . VAL A 1 416 ? -5.611 4.083 4.080 1.00 88.12 416 VAL A C 1
ATOM 3226 O O . VAL A 1 416 ? -5.638 4.469 2.917 1.00 88.12 416 VAL A O 1
ATOM 3229 N N . LEU A 1 417 ? -4.630 3.313 4.563 1.00 90.19 417 LEU A N 1
ATOM 3230 C CA . LEU A 1 417 ? -3.500 2.794 3.794 1.00 90.19 417 LEU A CA 1
ATOM 3231 C C . LEU A 1 417 ? -3.631 1.297 3.487 1.00 90.19 417 LEU A C 1
ATOM 3233 O O . LEU A 1 417 ? -2.673 0.687 3.004 1.00 90.19 417 LEU A O 1
ATOM 3237 N N . GLN A 1 418 ? -4.796 0.701 3.743 1.00 91.38 418 GLN A N 1
ATOM 3238 C CA . GLN A 1 418 ? -5.099 -0.692 3.424 1.00 91.38 418 GLN A CA 1
ATOM 3239 C C . GLN A 1 418 ? -6.108 -0.778 2.277 1.00 91.38 418 GLN A C 1
ATOM 3241 O O . GLN A 1 418 ? -6.946 0.105 2.093 1.00 91.38 418 GLN A O 1
ATOM 3246 N N . HIS A 1 419 ? -6.073 -1.871 1.518 1.00 85.62 419 HIS A N 1
ATOM 3247 C CA . HIS A 1 419 ? -7.129 -2.143 0.549 1.00 85.62 419 HIS A CA 1
ATOM 3248 C C . HIS A 1 419 ? -8.468 -2.330 1.288 1.00 85.62 419 HIS A C 1
ATOM 3250 O O . HIS A 1 419 ? -8.570 -3.187 2.175 1.00 85.62 419 HIS A O 1
ATOM 3256 N N . PRO A 1 420 ? -9.515 -1.560 0.938 1.00 80.31 420 PRO A N 1
ATOM 3257 C CA . PRO A 1 420 ? -10.764 -1.541 1.699 1.00 80.31 420 PRO A CA 1
ATOM 3258 C C . PRO A 1 420 ? -11.693 -2.721 1.384 1.00 80.31 420 PRO A C 1
ATOM 3260 O O . PRO A 1 420 ? -12.649 -2.954 2.121 1.00 80.31 420 PRO A O 1
ATOM 3263 N N . GLN A 1 421 ? -11.436 -3.459 0.298 1.00 80.00 421 GLN A N 1
ATOM 3264 C CA . GLN A 1 421 ? -12.266 -4.567 -0.186 1.00 80.00 421 GLN A CA 1
ATOM 3265 C C . GLN A 1 421 ? -11.507 -5.447 -1.194 1.00 80.00 421 GLN A C 1
ATOM 3267 O O . GLN A 1 421 ? -10.424 -5.082 -1.651 1.00 80.00 421 GLN A O 1
ATOM 3272 N N . GLY A 1 422 ? -12.123 -6.561 -1.599 1.00 80.81 422 GLY A N 1
ATOM 3273 C CA . GLY A 1 422 ? -11.576 -7.494 -2.589 1.00 80.81 422 GLY A CA 1
ATOM 3274 C C . GLY A 1 422 ? -10.585 -8.496 -1.992 1.00 80.81 422 GLY A C 1
ATOM 3275 O O . GLY A 1 422 ? -10.484 -8.626 -0.775 1.00 80.81 422 GLY A O 1
ATOM 3276 N N . ASP A 1 423 ? -9.855 -9.204 -2.855 1.00 82.19 423 ASP A N 1
ATOM 3277 C CA . ASP A 1 423 ? -8.909 -10.260 -2.443 1.00 82.19 423 ASP A CA 1
ATOM 3278 C C . ASP A 1 423 ? -7.727 -9.736 -1.617 1.00 82.19 423 ASP A C 1
ATOM 3280 O O . ASP A 1 423 ? -7.163 -10.456 -0.788 1.00 82.19 423 ASP A O 1
ATOM 3284 N N . ASP A 1 424 ? -7.384 -8.465 -1.827 1.00 83.50 424 ASP A N 1
ATOM 3285 C CA . ASP A 1 424 ? -6.284 -7.786 -1.149 1.00 83.50 424 ASP A CA 1
ATOM 3286 C C . ASP A 1 424 ? -6.747 -7.064 0.126 1.00 83.50 424 ASP A C 1
ATOM 3288 O O . ASP A 1 424 ? -5.949 -6.384 0.761 1.00 83.50 424 ASP A O 1
ATOM 3292 N N . TYR A 1 425 ? -8.018 -7.210 0.528 1.00 86.19 425 TYR A N 1
ATOM 3293 C CA . TYR A 1 425 ? -8.584 -6.574 1.721 1.00 86.19 425 TYR A CA 1
ATOM 3294 C C . TYR A 1 425 ? -7.678 -6.725 2.953 1.00 86.19 425 TYR A C 1
ATOM 3296 O O . TYR A 1 425 ? -7.272 -7.830 3.308 1.00 86.19 425 TYR A O 1
ATOM 3304 N N . GLY A 1 426 ? -7.375 -5.609 3.619 1.00 88.19 426 GLY A N 1
ATOM 3305 C CA . GLY A 1 426 ? -6.503 -5.588 4.797 1.00 88.19 426 GLY A CA 1
ATOM 3306 C C . GLY A 1 426 ? -4.999 -5.668 4.497 1.00 88.19 426 GLY A C 1
ATOM 3307 O O . GLY A 1 426 ? -4.195 -5.526 5.419 1.00 88.19 426 GLY A O 1
ATOM 3308 N N . LEU A 1 427 ? -4.590 -5.836 3.236 1.00 89.31 427 LEU A N 1
ATOM 3309 C CA . LEU A 1 427 ? -3.196 -5.646 2.833 1.00 89.31 427 LEU A CA 1
ATOM 3310 C C . LEU A 1 427 ? -2.873 -4.164 2.665 1.00 89.31 427 LEU A C 1
ATOM 3312 O O . LEU A 1 427 ? -3.732 -3.368 2.279 1.00 89.31 427 LEU A O 1
ATOM 3316 N N . PHE A 1 428 ? -1.630 -3.796 2.955 1.00 90.69 428 PHE A N 1
ATOM 3317 C CA . PHE A 1 428 ? -1.128 -2.441 2.776 1.00 90.69 428 PHE A CA 1
ATOM 3318 C C . PHE A 1 428 ? -0.979 -2.086 1.299 1.00 90.69 428 PHE A C 1
ATOM 3320 O O . PHE A 1 428 ? -0.468 -2.864 0.498 1.00 90.69 428 PHE A O 1
ATOM 3327 N N . THR A 1 429 ? -1.346 -0.852 0.975 1.00 83.44 429 THR A N 1
ATOM 3328 C CA . THR A 1 429 ? -1.135 -0.252 -0.350 1.00 83.44 429 THR A CA 1
ATOM 3329 C C . THR A 1 429 ? 0.302 0.250 -0.541 1.00 83.44 429 THR A C 1
ATOM 3331 O O . THR A 1 429 ? 0.794 0.307 -1.666 1.00 83.44 429 THR A O 1
ATOM 3334 N N . SER A 1 430 ? 0.997 0.591 0.553 1.00 81.06 430 SER A N 1
ATOM 3335 C CA . SER A 1 430 ? 2.398 1.028 0.544 1.00 81.06 430 SER A CA 1
ATOM 3336 C C . SER A 1 430 ? 3.348 -0.124 0.872 1.00 81.06 430 SER A C 1
ATOM 3338 O O . SER A 1 430 ? 3.354 -0.657 1.986 1.00 81.06 430 SER A O 1
ATOM 3340 N N . VAL A 1 431 ? 4.210 -0.459 -0.092 1.00 77.31 431 VAL A N 1
ATOM 3341 C CA . VAL A 1 431 ? 5.260 -1.481 0.052 1.00 77.31 431 VAL A CA 1
ATOM 3342 C C . VAL A 1 431 ? 6.280 -1.088 1.126 1.00 77.31 431 VAL A C 1
ATOM 3344 O O . VAL A 1 431 ? 6.706 -1.930 1.916 1.00 77.31 431 VAL A O 1
ATOM 3347 N N . ASP A 1 432 ? 6.661 0.189 1.210 1.00 79.62 432 ASP A N 1
ATOM 3348 C CA . ASP A 1 432 ? 7.654 0.641 2.189 1.00 79.62 432 ASP A CA 1
ATOM 3349 C C . ASP A 1 432 ? 7.101 0.597 3.628 1.00 79.62 432 ASP A C 1
ATOM 3351 O O . ASP A 1 432 ? 7.807 0.149 4.536 1.00 79.62 432 ASP A O 1
ATOM 3355 N N . LEU A 1 433 ? 5.826 0.961 3.841 1.00 89.00 433 LEU A N 1
ATOM 3356 C CA . LEU A 1 433 ? 5.154 0.820 5.143 1.00 89.00 433 LEU A CA 1
ATOM 3357 C C . LEU A 1 433 ? 5.061 -0.648 5.572 1.00 89.00 433 LEU A C 1
ATOM 3359 O O . LEU A 1 433 ? 5.421 -0.992 6.702 1.00 89.00 433 LEU A O 1
ATOM 3363 N N . LYS A 1 434 ? 4.628 -1.518 4.652 1.00 89.31 434 LYS A N 1
ATOM 3364 C CA . LYS A 1 434 ? 4.586 -2.971 4.842 1.00 89.31 434 LYS A CA 1
ATOM 3365 C C . LYS A 1 434 ? 5.950 -3.512 5.263 1.00 89.31 434 LYS A C 1
ATOM 3367 O O . LYS A 1 434 ? 6.056 -4.211 6.271 1.00 89.31 434 LYS A O 1
ATOM 3372 N N . ASN A 1 435 ? 7.003 -3.157 4.529 1.00 83.94 435 ASN A N 1
ATOM 3373 C CA . ASN A 1 435 ? 8.362 -3.611 4.809 1.00 83.94 435 ASN A CA 1
ATOM 3374 C C . ASN A 1 435 ? 8.871 -3.098 6.156 1.00 83.94 435 ASN A C 1
ATOM 3376 O O . ASN A 1 435 ? 9.501 -3.849 6.900 1.00 83.94 435 ASN A O 1
ATOM 3380 N N . TRP A 1 436 ? 8.590 -1.845 6.511 1.00 90.75 436 TRP A N 1
ATOM 3381 C CA . TRP A 1 436 ? 8.966 -1.308 7.815 1.00 90.75 436 TRP A CA 1
ATOM 3382 C C . TRP A 1 436 ? 8.265 -2.034 8.970 1.00 90.75 436 TRP A C 1
ATOM 3384 O O . TRP A 1 436 ? 8.950 -2.472 9.894 1.00 90.75 436 TRP A O 1
ATOM 3394 N N . LEU A 1 437 ? 6.945 -2.249 8.903 1.00 94.50 437 LEU A N 1
ATOM 3395 C CA . LEU A 1 437 ? 6.202 -2.974 9.944 1.00 94.50 437 LEU A CA 1
ATOM 3396 C C . LEU A 1 437 ? 6.653 -4.434 10.073 1.00 94.50 437 LEU A C 1
ATOM 3398 O O . LEU A 1 437 ? 6.803 -4.936 11.185 1.00 94.50 437 LEU A O 1
ATOM 3402 N N . ARG A 1 438 ? 6.943 -5.106 8.953 1.00 91.06 438 ARG A N 1
ATOM 3403 C CA . ARG A 1 438 ? 7.517 -6.460 8.954 1.00 91.06 438 ARG A CA 1
ATOM 3404 C C . ARG A 1 438 ? 8.895 -6.502 9.606 1.00 91.06 438 ARG A C 1
ATOM 3406 O O . ARG A 1 438 ? 9.133 -7.333 10.477 1.00 91.06 438 ARG A O 1
ATOM 3413 N N . ASN A 1 439 ? 9.778 -5.565 9.254 1.00 87.31 439 ASN A N 1
ATOM 3414 C CA . ASN A 1 439 ? 11.082 -5.418 9.905 1.00 87.31 439 ASN A CA 1
ATOM 3415 C C . ASN A 1 439 ? 10.931 -5.144 11.411 1.00 87.31 439 ASN A C 1
ATOM 3417 O O . ASN A 1 439 ? 11.686 -5.688 12.219 1.00 87.31 439 ASN A O 1
ATOM 3421 N N . PHE A 1 440 ? 9.943 -4.330 11.793 1.00 90.75 440 PHE A N 1
ATOM 3422 C CA . PHE A 1 440 ? 9.653 -4.026 13.188 1.00 90.75 440 PHE A CA 1
ATOM 3423 C C . PHE A 1 440 ? 9.208 -5.281 13.950 1.00 90.75 440 PHE A C 1
ATOM 3425 O O . PHE A 1 440 ? 9.746 -5.571 15.019 1.00 90.75 440 PHE A O 1
ATOM 3432 N N . ALA A 1 441 ? 8.280 -6.056 13.383 1.00 91.06 441 ALA A N 1
ATOM 3433 C CA . ALA A 1 441 ? 7.794 -7.308 13.955 1.00 91.06 441 ALA A CA 1
ATOM 3434 C C . ALA A 1 441 ? 8.910 -8.353 14.082 1.00 91.06 441 ALA A C 1
ATOM 3436 O O . ALA A 1 441 ? 9.027 -9.039 15.099 1.00 91.06 441 ALA A O 1
ATOM 3437 N N . GLU A 1 442 ? 9.753 -8.480 13.063 1.00 85.00 442 GLU A N 1
ATOM 3438 C CA . GLU A 1 442 ? 10.784 -9.508 13.029 1.00 85.00 442 GLU A CA 1
ATOM 3439 C C . GLU A 1 442 ? 11.872 -9.252 14.068 1.00 85.00 442 GLU A C 1
ATOM 3441 O O . GLU A 1 442 ? 12.371 -10.169 14.716 1.00 85.00 442 GLU A O 1
ATOM 3446 N N . ALA A 1 443 ? 12.270 -8.000 14.246 1.00 72.81 443 ALA A N 1
ATOM 3447 C CA . ALA A 1 443 ? 13.673 -7.787 14.526 1.00 72.81 443 ALA A CA 1
ATOM 3448 C C . ALA A 1 443 ? 13.893 -6.744 15.656 1.00 72.81 443 ALA A C 1
ATOM 3450 O O . ALA A 1 443 ? 14.910 -6.792 16.361 1.00 72.81 443 ALA A O 1
ATOM 3451 N N . THR A 1 444 ? 12.890 -5.913 15.962 1.00 74.12 444 THR A N 1
ATOM 3452 C CA . THR A 1 444 ? 12.901 -4.980 17.101 1.00 74.12 444 THR A CA 1
ATOM 3453 C C . THR A 1 444 ? 12.889 -5.707 18.449 1.00 74.12 444 THR A C 1
ATOM 3455 O O . THR A 1 444 ? 12.226 -6.732 18.630 1.00 74.12 444 THR A O 1
ATOM 3458 N N . ARG A 1 445 ? 13.642 -5.189 19.424 1.00 74.19 445 ARG A N 1
ATOM 3459 C CA . ARG A 1 445 ? 13.652 -5.690 20.805 1.00 74.19 445 ARG A CA 1
ATOM 3460 C C . ARG A 1 445 ? 13.275 -4.553 21.744 1.00 74.19 445 ARG A C 1
ATOM 3462 O O . ARG A 1 445 ? 13.868 -3.484 21.673 1.00 74.19 445 ARG A O 1
ATOM 3469 N N . GLY A 1 446 ? 12.297 -4.786 22.612 1.00 78.69 446 GLY A N 1
ATOM 3470 C CA . GLY A 1 446 ? 11.832 -3.809 23.596 1.00 78.69 446 GLY A CA 1
ATOM 3471 C C . GLY A 1 446 ? 10.766 -2.849 23.067 1.00 78.69 446 GLY A C 1
ATOM 3472 O O . GLY A 1 446 ? 9.738 -2.700 23.718 1.00 78.69 446 GLY A O 1
ATOM 3473 N N . SER A 1 447 ? 10.966 -2.207 21.914 1.00 90.12 447 SER A N 1
ATOM 3474 C CA . SER A 1 447 ? 9.960 -1.265 21.394 1.00 90.12 447 SER A CA 1
ATOM 3475 C C . SER A 1 447 ? 8.679 -1.969 20.930 1.00 90.12 447 SER A C 1
ATOM 3477 O O . SER A 1 447 ? 8.714 -3.109 20.465 1.00 90.12 447 SER A O 1
ATOM 3479 N N . PHE A 1 448 ? 7.556 -1.260 21.031 1.00 94.31 448 PHE A N 1
ATOM 3480 C CA . PHE A 1 448 ? 6.210 -1.761 20.760 1.00 94.31 448 PHE A CA 1
ATOM 3481 C C . PHE A 1 448 ? 5.464 -0.818 19.819 1.00 94.31 448 PHE A C 1
ATOM 3483 O O . PHE A 1 448 ? 5.618 0.399 19.913 1.00 94.31 448 PHE A O 1
ATOM 3490 N N . CYS A 1 449 ? 4.643 -1.369 18.933 1.00 96.50 449 CYS A N 1
ATOM 3491 C CA . CYS A 1 449 ? 3.789 -0.618 18.028 1.00 96.50 449 CYS A CA 1
ATOM 3492 C C . CYS A 1 449 ? 2.318 -0.982 18.262 1.00 96.50 449 CYS A C 1
ATOM 3494 O O . CYS A 1 449 ? 1.908 -2.123 18.053 1.00 96.50 449 CYS A O 1
ATOM 3496 N N . LEU A 1 450 ? 1.524 -0.005 18.692 1.00 97.94 450 LEU A N 1
ATOM 3497 C CA . LEU A 1 450 ? 0.075 -0.115 18.783 1.00 97.94 450 LEU A CA 1
ATOM 3498 C C . LEU A 1 450 ? -0.546 0.477 17.517 1.00 97.94 450 LEU A C 1
ATOM 3500 O O . LEU A 1 450 ? -0.273 1.622 17.166 1.00 97.94 450 LEU A O 1
ATOM 3504 N N . ILE A 1 451 ? -1.390 -0.287 16.837 1.00 98.12 451 ILE A N 1
ATOM 3505 C CA . ILE A 1 451 ? -2.024 0.123 15.582 1.00 98.12 451 ILE A CA 1
ATOM 3506 C C . ILE A 1 451 ? -3.532 0.161 15.785 1.00 98.12 451 ILE A C 1
ATOM 3508 O O . ILE A 1 451 ? -4.092 -0.817 16.268 1.00 98.12 451 ILE A O 1
ATOM 3512 N N . THR A 1 452 ? -4.216 1.228 15.376 1.00 96.25 452 THR A N 1
ATOM 3513 C CA . THR A 1 452 ? -5.682 1.219 15.266 1.00 96.25 452 THR A CA 1
ATOM 3514 C C . THR A 1 452 ? -6.087 1.079 13.800 1.00 96.25 452 THR A C 1
ATOM 3516 O O . THR A 1 452 ? -5.534 1.739 12.919 1.00 96.25 452 THR A O 1
ATOM 3519 N N . THR A 1 453 ? -7.035 0.184 13.519 1.00 93.19 453 THR A N 1
ATOM 3520 C CA . THR A 1 453 ? -7.529 -0.039 12.153 1.00 93.19 453 THR A CA 1
ATOM 3521 C C . THR A 1 453 ? -8.951 -0.614 12.135 1.00 93.19 453 THR A C 1
ATOM 3523 O O . THR A 1 453 ? -9.466 -1.117 13.139 1.00 93.19 453 THR A O 1
ATOM 3526 N N . ARG A 1 454 ? -9.638 -0.505 10.993 1.00 87.62 454 ARG A N 1
ATOM 3527 C CA . ARG A 1 454 ? -10.913 -1.192 10.705 1.00 87.62 454 ARG A CA 1
ATOM 3528 C C . ARG A 1 454 ? -10.729 -2.547 10.025 1.00 87.62 454 ARG A C 1
ATOM 3530 O O . ARG A 1 454 ? -11.686 -3.316 9.998 1.00 87.62 454 ARG A O 1
ATOM 3537 N N . ALA A 1 455 ? -9.552 -2.813 9.463 1.00 86.94 455 ALA A N 1
ATOM 3538 C CA . ALA A 1 455 ? -9.264 -4.003 8.674 1.00 86.94 455 ALA A CA 1
ATOM 3539 C C . ALA A 1 455 ? -8.170 -4.866 9.329 1.00 86.94 455 ALA A C 1
ATOM 3541 O O . ALA A 1 455 ? -7.297 -4.331 10.011 1.00 86.94 455 ALA A O 1
ATOM 3542 N N . PRO A 1 456 ? -8.187 -6.198 9.138 1.00 88.19 456 PRO A N 1
ATOM 3543 C CA . PRO A 1 456 ? -7.126 -7.076 9.623 1.00 88.19 456 PRO A CA 1
ATOM 3544 C C . PRO A 1 456 ? -5.771 -6.701 9.013 1.00 88.19 456 PRO A C 1
ATOM 3546 O O . PRO A 1 456 ? -5.702 -6.334 7.845 1.00 88.19 456 PRO A O 1
ATOM 3549 N N . LEU A 1 457 ? -4.684 -6.812 9.784 1.00 91.94 457 LEU A N 1
ATOM 3550 C CA . LEU A 1 457 ? -3.318 -6.529 9.314 1.00 91.94 457 LEU A CA 1
ATOM 3551 C C . LEU A 1 457 ? -2.712 -7.801 8.707 1.00 91.94 457 LEU A C 1
ATOM 3553 O O . LEU A 1 457 ? -1.807 -8.417 9.270 1.00 91.94 457 LEU A O 1
ATOM 3557 N N . LEU A 1 458 ? -3.254 -8.230 7.565 1.00 90.94 458 LEU A N 1
ATOM 3558 C CA . LEU A 1 458 ? -2.937 -9.535 6.969 1.00 90.94 458 LEU A CA 1
ATOM 3559 C C . LEU A 1 458 ? -1.476 -9.664 6.511 1.00 90.94 458 LEU A C 1
ATOM 3561 O O . LEU A 1 458 ? -0.970 -10.779 6.409 1.00 90.94 458 LEU A O 1
ATOM 3565 N N . ASP A 1 459 ? -0.774 -8.550 6.297 1.00 91.88 459 ASP A N 1
ATOM 3566 C CA . ASP A 1 459 ? 0.664 -8.538 6.005 1.00 91.88 459 ASP A CA 1
ATOM 3567 C C . ASP A 1 459 ? 1.550 -9.001 7.169 1.00 91.88 459 ASP A C 1
ATOM 3569 O O . ASP A 1 459 ? 2.730 -9.277 6.931 1.00 91.88 459 ASP A O 1
ATOM 3573 N N . LEU A 1 460 ? 0.997 -9.057 8.389 1.00 93.44 460 LEU A N 1
ATOM 3574 C CA . LEU A 1 460 ? 1.685 -9.429 9.627 1.00 93.44 460 LEU A CA 1
ATOM 3575 C C . LEU A 1 460 ? 1.237 -10.791 10.190 1.00 93.44 460 LEU A C 1
ATOM 3577 O O . LEU A 1 460 ? 1.700 -11.196 11.257 1.00 93.44 460 LEU A O 1
ATOM 3581 N N . ILE A 1 461 ? 0.336 -11.507 9.502 1.00 90.50 461 ILE A N 1
ATOM 3582 C CA . ILE A 1 461 ? -0.288 -12.748 10.004 1.00 90.50 461 ILE A CA 1
ATOM 3583 C C . ILE A 1 461 ? 0.735 -13.847 10.346 1.00 90.50 461 ILE A C 1
ATOM 3585 O O . ILE A 1 461 ? 0.514 -14.656 11.252 1.00 90.50 461 ILE A O 1
ATOM 3589 N N . ASP A 1 462 ? 1.875 -13.837 9.655 1.00 91.19 462 ASP A N 1
ATOM 3590 C CA . ASP A 1 462 ? 2.993 -14.767 9.775 1.00 91.19 462 ASP A CA 1
ATOM 3591 C C . ASP A 1 462 ? 4.025 -14.369 10.841 1.00 91.19 462 ASP A C 1
ATOM 3593 O O . ASP A 1 462 ? 5.057 -15.024 10.967 1.00 91.19 462 ASP A O 1
ATOM 3597 N N . TYR A 1 463 ? 3.767 -13.339 11.652 1.00 91.56 463 TYR A N 1
ATOM 3598 C CA . TYR A 1 463 ? 4.661 -12.926 12.737 1.00 91.56 463 TYR A CA 1
ATOM 3599 C C . TYR A 1 463 ? 4.083 -13.292 14.108 1.00 91.56 463 TYR A C 1
ATOM 3601 O O . TYR A 1 463 ? 2.983 -12.874 14.477 1.00 91.56 463 TYR A O 1
ATOM 3609 N N . ARG A 1 464 ? 4.845 -14.047 14.912 1.00 88.69 464 ARG A N 1
ATOM 3610 C CA . ARG A 1 464 ? 4.489 -14.393 16.306 1.00 88.69 464 ARG A CA 1
ATOM 3611 C C . ARG A 1 464 ? 4.435 -13.160 17.205 1.00 88.69 464 ARG A C 1
ATOM 3613 O O . ARG A 1 464 ? 3.656 -13.119 18.148 1.00 88.69 464 ARG A O 1
ATOM 3620 N N . THR A 1 465 ? 5.237 -12.153 16.868 1.00 91.50 465 THR A N 1
ATOM 3621 C CA . THR A 1 465 ? 5.315 -10.862 17.556 1.00 91.50 465 THR A CA 1
ATOM 3622 C C . THR A 1 465 ? 4.153 -9.926 17.247 1.00 91.50 465 THR A C 1
ATOM 3624 O O . THR A 1 465 ? 4.043 -8.875 17.879 1.00 91.50 465 THR A O 1
ATOM 3627 N N . TYR A 1 466 ? 3.285 -10.294 16.304 1.00 92.94 466 TYR A N 1
ATOM 3628 C CA . TYR A 1 466 ? 2.042 -9.596 16.017 1.00 92.94 466 TYR A CA 1
ATOM 3629 C C . TYR A 1 466 ? 0.858 -10.295 16.694 1.00 92.94 466 TYR A C 1
ATOM 3631 O O . TYR A 1 466 ? 0.720 -11.517 16.610 1.00 92.94 466 TYR A O 1
ATOM 3639 N N . THR A 1 467 ? -0.017 -9.516 17.325 1.00 91.06 467 THR A N 1
ATOM 3640 C CA . THR A 1 467 ? -1.335 -9.951 17.803 1.00 91.06 467 THR A CA 1
ATOM 3641 C C . THR A 1 467 ? -2.389 -8.882 17.508 1.00 91.06 467 THR A C 1
ATOM 3643 O O . THR A 1 467 ? -2.062 -7.754 17.133 1.00 91.06 467 THR A O 1
ATOM 3646 N N . TYR A 1 468 ? -3.666 -9.209 17.673 1.00 91.19 468 TYR A N 1
ATOM 3647 C CA . TYR A 1 468 ? -4.746 -8.233 17.573 1.00 91.19 468 TYR A CA 1
ATOM 3648 C C . TYR A 1 468 ? -5.765 -8.401 18.694 1.00 91.19 468 TYR A C 1
ATOM 3650 O O . TYR A 1 468 ? -5.894 -9.474 19.281 1.00 91.19 468 TYR A O 1
ATOM 3658 N N . ARG A 1 469 ? -6.483 -7.315 18.982 1.00 90.56 469 ARG A N 1
ATOM 3659 C CA . ARG A 1 469 ? -7.575 -7.240 19.948 1.00 90.56 469 ARG A CA 1
ATOM 3660 C C . ARG A 1 469 ? -8.785 -6.636 19.245 1.00 90.56 469 ARG A C 1
ATOM 3662 O O . ARG A 1 469 ? -8.698 -5.533 18.697 1.00 90.56 469 ARG A O 1
ATOM 3669 N N . GLU A 1 470 ? -9.893 -7.370 19.226 1.00 87.44 470 GLU A N 1
ATOM 3670 C CA . GLU A 1 470 ? -11.142 -6.860 18.664 1.00 87.44 470 GLU A CA 1
ATOM 3671 C C . GLU A 1 470 ? -11.758 -5.834 19.623 1.00 87.44 470 GLU A C 1
ATOM 3673 O O . GLU A 1 470 ? -11.963 -6.096 20.806 1.00 87.44 470 GLU A O 1
ATOM 3678 N N . VAL A 1 471 ? -12.027 -4.633 19.118 1.00 89.19 471 VAL A N 1
ATOM 3679 C CA . VAL A 1 471 ? -12.709 -3.570 19.856 1.00 89.19 471 VAL A CA 1
ATOM 3680 C C . VAL A 1 471 ? -14.190 -3.650 19.513 1.00 89.19 471 VAL A C 1
ATOM 3682 O O . VAL A 1 471 ? -14.645 -3.095 18.509 1.00 89.19 471 VAL A O 1
ATOM 3685 N N . GLU A 1 472 ? -14.921 -4.386 20.345 1.00 85.12 472 GLU A N 1
ATOM 3686 C CA . GLU A 1 472 ? -16.363 -4.600 20.211 1.00 85.12 472 GLU A CA 1
ATOM 3687 C C . GLU A 1 472 ? -17.181 -3.382 20.662 1.00 85.12 472 GLU A C 1
ATOM 3689 O O . GLU A 1 472 ? -16.643 -2.409 21.190 1.00 85.12 472 GLU A O 1
ATOM 3694 N N . HIS A 1 473 ? -18.502 -3.430 20.501 1.00 85.50 473 HIS A N 1
ATOM 3695 C CA . HIS A 1 473 ? -19.403 -2.420 21.059 1.00 85.50 473 HIS A CA 1
ATOM 3696 C C . HIS A 1 473 ? -19.400 -2.445 22.596 1.00 85.50 473 HIS A C 1
ATOM 3698 O O . HIS A 1 473 ? -18.929 -3.393 23.223 1.00 85.50 473 HIS A O 1
ATOM 3704 N N . LEU A 1 474 ? -19.933 -1.395 23.223 1.00 90.19 474 LEU A N 1
ATOM 3705 C CA . LEU A 1 474 ? -20.132 -1.389 24.670 1.00 90.19 474 LEU A CA 1
ATOM 3706 C C . LEU A 1 474 ? -21.189 -2.431 25.051 1.00 90.19 474 LEU A C 1
ATOM 3708 O O . LEU A 1 474 ? -22.190 -2.618 24.348 1.00 90.19 474 LEU A O 1
ATOM 3712 N N . SER A 1 475 ? -20.981 -3.103 26.179 1.00 91.12 475 SER A N 1
ATOM 3713 C CA . SER A 1 475 ? -22.018 -3.919 26.806 1.00 91.12 475 SER A CA 1
ATOM 3714 C C . SER A 1 475 ? -23.204 -3.049 27.237 1.00 91.12 475 SER A C 1
ATOM 3716 O O . SER A 1 475 ? -23.107 -1.823 27.337 1.00 91.12 475 SER A O 1
ATOM 3718 N N . ALA A 1 476 ? -24.347 -3.679 27.534 1.00 91.88 476 ALA A N 1
ATOM 3719 C CA . ALA A 1 476 ? -25.516 -2.949 28.023 1.00 91.88 476 ALA A CA 1
ATOM 3720 C C . ALA A 1 476 ? -25.180 -2.107 29.267 1.00 91.88 476 ALA A C 1
ATOM 3722 O O . ALA A 1 476 ? -25.577 -0.950 29.340 1.00 91.88 476 ALA A O 1
ATOM 3723 N N . ASN A 1 477 ? -24.399 -2.663 30.196 1.00 92.81 477 ASN A N 1
ATOM 3724 C CA . ASN A 1 477 ? -24.029 -1.993 31.440 1.00 92.81 477 ASN A CA 1
ATOM 3725 C C . ASN A 1 477 ? -23.059 -0.830 31.197 1.00 92.81 477 ASN A C 1
ATOM 3727 O O . ASN A 1 477 ? -23.295 0.264 31.700 1.00 92.81 477 ASN A O 1
ATOM 3731 N N . GLU A 1 478 ? -22.022 -1.031 30.377 1.00 93.75 478 GLU A N 1
ATOM 3732 C CA . GLU A 1 478 ? -21.085 0.044 30.015 1.00 93.75 478 GLU A CA 1
ATOM 3733 C C . GLU A 1 478 ? -21.797 1.174 29.253 1.00 93.75 478 GLU A C 1
ATOM 3735 O O . GLU A 1 478 ? -21.530 2.349 29.486 1.00 93.75 478 GLU A O 1
ATOM 3740 N N . GLY A 1 479 ? -22.744 0.841 28.369 1.00 94.19 479 GLY A N 1
ATOM 3741 C CA . GLY A 1 479 ? -23.547 1.834 27.660 1.00 94.19 479 GLY A CA 1
ATOM 3742 C C . GLY A 1 479 ? -24.456 2.644 28.590 1.00 94.19 479 GLY A C 1
ATOM 3743 O O . GLY A 1 479 ? -24.584 3.853 28.406 1.00 94.19 479 GLY A O 1
ATOM 3744 N N . VAL A 1 480 ? -25.060 2.010 29.604 1.00 95.50 480 VAL A N 1
ATOM 3745 C CA . VAL A 1 480 ? -25.838 2.719 30.636 1.00 95.50 480 VAL A CA 1
ATOM 3746 C C . VAL A 1 480 ? -24.936 3.644 31.447 1.00 95.50 480 VAL A C 1
ATOM 3748 O O . VAL A 1 480 ? -25.289 4.807 31.639 1.00 95.50 480 VAL A O 1
ATOM 3751 N N . GLU A 1 481 ? -23.767 3.163 31.870 1.00 95.31 481 GLU A N 1
ATOM 3752 C CA . GLU A 1 481 ? -22.789 3.971 32.602 1.00 95.31 481 GLU A CA 1
ATOM 3753 C C . GLU A 1 481 ? -22.352 5.193 31.781 1.00 95.31 481 GLU A C 1
ATOM 3755 O O . GLU A 1 481 ? -22.285 6.301 32.315 1.00 95.31 481 GLU A O 1
ATOM 3760 N N . LEU A 1 482 ? -22.118 5.020 30.473 1.00 94.62 482 LEU A N 1
ATOM 3761 C CA . LEU A 1 482 ? -21.771 6.121 29.576 1.00 94.62 482 LEU A CA 1
ATOM 3762 C C . LEU A 1 482 ? -22.887 7.167 29.541 1.00 94.62 482 LEU A C 1
ATOM 3764 O O . LEU A 1 482 ? -22.623 8.344 29.765 1.00 94.62 482 LEU A O 1
ATOM 3768 N N . LEU A 1 483 ? -24.134 6.753 29.296 1.00 95.19 483 LEU A N 1
ATOM 3769 C CA . LEU A 1 483 ? -25.278 7.670 29.260 1.00 95.19 483 LEU A CA 1
ATOM 3770 C C . LEU A 1 483 ? -25.441 8.422 30.590 1.00 95.19 483 LEU A C 1
ATOM 3772 O O . LEU A 1 483 ? -25.654 9.632 30.586 1.00 95.19 483 LEU A O 1
ATOM 3776 N N . GLN A 1 484 ? -25.275 7.741 31.724 1.00 94.94 484 GLN A N 1
ATOM 3777 C CA . GLN A 1 484 ? -25.342 8.364 33.047 1.00 94.94 484 GLN A CA 1
ATOM 3778 C C . GLN A 1 484 ? -24.219 9.380 33.274 1.00 94.94 484 GLN A C 1
ATOM 3780 O O . GLN A 1 484 ? -24.489 10.481 33.752 1.00 94.94 484 GLN A O 1
ATOM 3785 N N . LYS A 1 485 ? -22.973 9.054 32.898 1.00 94.00 485 LYS A N 1
ATOM 3786 C CA . LYS A 1 485 ? -21.834 9.986 32.981 1.00 94.00 485 LYS A CA 1
ATOM 3787 C C . LYS A 1 485 ? -22.020 11.214 32.095 1.00 94.00 485 LYS A C 1
ATOM 3789 O O . LYS A 1 485 ? -21.624 12.302 32.494 1.00 94.00 485 LYS A O 1
ATOM 3794 N N . LEU A 1 486 ? -22.674 11.055 30.944 1.00 92.88 486 LEU A N 1
ATOM 3795 C CA . LEU A 1 486 ? -23.064 12.172 30.078 1.00 92.88 486 LEU A CA 1
ATOM 3796 C C . LEU A 1 486 ? -24.140 13.070 30.705 1.00 92.88 486 LEU A C 1
ATOM 3798 O O . LEU A 1 486 ? -24.336 14.184 30.234 1.00 92.88 486 LEU A O 1
ATOM 3802 N N . GLY A 1 487 ? -24.826 12.612 31.757 1.00 94.44 487 GLY A N 1
ATOM 3803 C CA . GLY A 1 487 ? -25.905 13.339 32.425 1.00 94.44 487 GLY A CA 1
ATOM 3804 C C . GLY A 1 487 ? -27.311 12.904 32.006 1.00 94.44 487 GLY A C 1
ATOM 3805 O O . GLY A 1 487 ? -28.274 13.610 32.300 1.00 94.44 487 GLY A O 1
ATOM 3806 N N . VAL A 1 488 ? -27.455 11.759 31.330 1.00 96.06 488 VAL A N 1
ATOM 3807 C CA . VAL A 1 488 ? -28.764 11.185 31.000 1.00 96.06 488 VAL A CA 1
ATOM 3808 C C . VAL A 1 488 ? -29.352 10.479 32.225 1.00 96.06 488 VAL A C 1
ATOM 3810 O O . VAL A 1 488 ? -28.697 9.705 32.920 1.00 96.06 488 VAL A O 1
ATOM 3813 N N . SER A 1 489 ? -30.628 10.737 32.464 1.00 95.00 489 SER A N 1
ATOM 3814 C CA . SER A 1 489 ? -31.459 10.252 33.553 1.00 95.00 489 SER A CA 1
ATOM 3815 C C . SER A 1 489 ? -32.581 9.359 33.016 1.00 95.00 489 SER A C 1
ATOM 3817 O O . SER A 1 489 ? -33.082 9.544 31.907 1.00 95.00 489 SER A O 1
ATOM 3819 N N . GLY A 1 490 ? -32.949 8.350 33.800 1.00 93.19 490 GLY A N 1
ATOM 3820 C CA . GLY A 1 490 ? -33.924 7.326 33.432 1.00 93.19 490 GLY A CA 1
ATOM 3821 C C . GLY A 1 490 ? -33.783 6.102 34.329 1.00 93.19 490 GLY A C 1
ATOM 3822 O O . GLY A 1 490 ? -32.793 5.973 35.055 1.00 93.19 490 GLY A O 1
ATOM 3823 N N . SER A 1 491 ? -34.760 5.197 34.302 1.00 94.06 491 SER A N 1
ATOM 3824 C CA . SER A 1 491 ? -34.607 3.919 34.997 1.00 94.06 491 SER A CA 1
ATOM 3825 C C . SER A 1 491 ? -33.597 3.025 34.269 1.00 94.06 491 SER A C 1
ATOM 3827 O O . SER A 1 491 ? -33.445 3.083 33.048 1.00 94.06 491 SER A O 1
ATOM 3829 N N . GLU A 1 492 ? -32.901 2.165 35.012 1.00 92.62 492 GLU A N 1
ATOM 3830 C CA . GLU A 1 492 ? -31.906 1.257 34.433 1.00 92.62 492 GLU A CA 1
ATOM 3831 C C . GLU A 1 492 ? -32.473 0.363 33.307 1.00 92.62 492 GLU A C 1
ATOM 3833 O O . GLU A 1 492 ? -31.820 0.261 32.267 1.00 92.62 492 GLU A O 1
ATOM 3838 N N . PRO A 1 493 ? -33.693 -0.213 33.410 1.00 94.31 493 PRO A N 1
ATOM 3839 C CA . PRO A 1 493 ? -34.284 -0.973 32.308 1.00 94.31 493 PRO A CA 1
ATOM 3840 C C . PRO A 1 493 ? -34.520 -0.142 31.038 1.00 94.31 493 PRO A C 1
ATOM 3842 O O . PRO A 1 493 ? -34.295 -0.647 29.939 1.00 94.31 493 PRO A O 1
ATOM 3845 N N . GLU A 1 494 ? -34.939 1.122 31.170 1.00 93.50 494 GLU A N 1
ATOM 3846 C CA . GLU A 1 494 ? -35.143 2.025 30.026 1.00 93.50 494 GLU A CA 1
ATOM 3847 C C . GLU A 1 494 ? -33.811 2.342 29.338 1.00 93.50 494 GLU A C 1
ATOM 3849 O O . GLU A 1 494 ? -33.698 2.235 28.115 1.00 93.50 494 GLU A O 1
ATOM 3854 N N . LEU A 1 495 ? -32.775 2.659 30.120 1.00 94.19 495 LEU A N 1
ATOM 3855 C CA . LEU A 1 495 ? -31.438 2.931 29.594 1.00 94.19 495 LEU A CA 1
ATOM 3856 C C . LEU A 1 495 ? -30.851 1.688 28.909 1.00 94.19 495 LEU A C 1
ATOM 3858 O O . LEU A 1 495 ? -30.364 1.783 27.783 1.00 94.19 495 LEU A O 1
ATOM 3862 N N . GLN A 1 496 ? -30.961 0.503 29.523 1.00 94.81 496 GLN A N 1
ATOM 3863 C CA . GLN A 1 496 ? -30.516 -0.751 28.906 1.00 94.81 496 GLN A CA 1
ATOM 3864 C C . GLN A 1 496 ? -31.271 -1.049 27.605 1.00 94.81 496 GLN A C 1
ATOM 3866 O O . GLN A 1 496 ? -30.667 -1.524 26.640 1.00 94.81 496 GLN A O 1
ATOM 3871 N N . GLN A 1 497 ? -32.579 -0.775 27.555 1.00 91.56 497 GLN A N 1
ATOM 3872 C CA . GLN A 1 497 ? -33.374 -0.949 26.344 1.00 91.56 497 GLN A CA 1
ATOM 3873 C C . GLN A 1 497 ? -32.865 -0.046 25.216 1.00 91.56 497 GLN A C 1
ATOM 3875 O O . GLN A 1 497 ? -32.662 -0.537 24.104 1.00 91.56 497 GLN A O 1
ATOM 3880 N N . VAL A 1 498 ? -32.611 1.235 25.494 1.00 91.25 498 VAL A N 1
ATOM 3881 C CA . VAL A 1 498 ? -32.058 2.169 24.502 1.00 91.25 498 VAL A CA 1
ATOM 3882 C C . VAL A 1 498 ? -30.675 1.704 24.044 1.00 91.25 498 VAL A C 1
ATOM 3884 O O . VAL A 1 498 ? -30.445 1.577 22.843 1.00 91.25 498 VAL A O 1
ATOM 3887 N N . VAL A 1 499 ? -29.778 1.338 24.963 1.00 92.50 499 VAL A N 1
ATOM 3888 C CA . VAL A 1 499 ? -28.439 0.833 24.610 1.00 92.50 499 VAL A CA 1
ATOM 3889 C C . VAL A 1 499 ? -28.522 -0.378 23.674 1.00 92.50 499 VAL A C 1
ATOM 3891 O O . VAL A 1 499 ? -27.828 -0.414 22.656 1.00 92.50 499 VAL A O 1
ATOM 3894 N N . ARG A 1 500 ? -29.412 -1.342 23.955 1.00 89.62 500 ARG A N 1
ATOM 3895 C CA . ARG A 1 500 ? -29.623 -2.524 23.100 1.00 89.62 500 ARG A CA 1
ATOM 3896 C C . ARG A 1 500 ? -30.222 -2.167 21.740 1.00 89.62 500 ARG A C 1
ATOM 3898 O O . ARG A 1 500 ? -29.762 -2.694 20.731 1.00 89.62 500 ARG A O 1
ATOM 3905 N N . GLN A 1 501 ? -31.206 -1.264 21.688 1.00 87.38 501 GLN A N 1
ATOM 3906 C CA . GLN A 1 501 ? -31.801 -0.801 20.426 1.00 87.38 501 GLN A CA 1
ATOM 3907 C C . GLN A 1 501 ? -30.746 -0.159 19.517 1.00 87.38 501 GLN A C 1
ATOM 3909 O O . GLN A 1 501 ? -30.674 -0.462 18.324 1.00 87.38 501 GLN A O 1
ATOM 3914 N N . TRP A 1 502 ? -29.873 0.669 20.091 1.00 85.75 502 TRP A N 1
ATOM 3915 C CA . TRP A 1 502 ? -28.796 1.332 19.362 1.00 85.75 502 TRP A CA 1
ATOM 3916 C C . TRP A 1 502 ? -27.553 0.463 19.164 1.00 85.75 502 TRP A C 1
ATOM 3918 O O . TRP A 1 502 ? -26.724 0.807 18.327 1.00 85.75 502 TRP A O 1
ATOM 3928 N N . GLY A 1 503 ? -27.478 -0.712 19.793 1.00 82.31 503 GLY A N 1
ATOM 3929 C CA . GLY A 1 503 ? -26.440 -1.721 19.563 1.00 82.31 503 GLY A CA 1
ATOM 3930 C C . GLY A 1 503 ? -25.127 -1.475 20.307 1.00 82.31 503 GLY A C 1
ATOM 3931 O O . GLY A 1 503 ? -24.120 -2.051 19.924 1.00 82.31 503 GLY A O 1
ATOM 3932 N N . GLY A 1 504 ? -25.114 -0.611 21.329 1.00 88.31 504 GLY A N 1
ATOM 3933 C CA . GLY A 1 504 ? -23.918 -0.370 22.148 1.00 88.31 504 GLY A CA 1
ATOM 3934 C C . GLY A 1 504 ? -22.804 0.460 21.491 1.00 88.31 504 GLY A C 1
ATOM 3935 O O . GLY A 1 504 ? -21.728 0.583 22.069 1.00 88.31 504 GLY A O 1
ATOM 3936 N N . TYR A 1 505 ? -23.018 1.035 20.302 1.00 86.88 505 TYR A N 1
ATOM 3937 C CA . TYR A 1 505 ? -21.976 1.782 19.581 1.00 86.88 505 TYR A CA 1
ATOM 3938 C C . TYR A 1 505 ? -21.562 3.058 20.323 1.00 86.88 505 TYR A C 1
ATOM 3940 O O . TYR A 1 505 ? -22.369 3.977 20.486 1.00 86.88 505 TYR A O 1
ATOM 3948 N N . ALA A 1 506 ? -20.289 3.153 20.713 1.00 88.94 506 ALA A N 1
ATOM 3949 C CA . ALA A 1 506 ? -19.794 4.223 21.582 1.00 88.94 506 ALA A CA 1
ATOM 3950 C C . ALA A 1 506 ? -20.022 5.638 21.011 1.00 88.94 506 ALA A C 1
ATOM 3952 O O . ALA A 1 506 ? -20.514 6.519 21.722 1.00 88.94 506 ALA A O 1
ATOM 3953 N N . LEU A 1 507 ? -19.723 5.862 19.723 1.00 88.81 507 LEU A N 1
ATOM 3954 C CA . LEU A 1 507 ? -19.969 7.151 19.060 1.00 88.81 507 LEU A CA 1
ATOM 3955 C C . LEU A 1 507 ? -21.459 7.512 19.028 1.00 88.81 507 LEU A C 1
ATOM 3957 O O . LEU A 1 507 ? -21.823 8.646 19.325 1.00 88.81 507 LEU A O 1
ATOM 3961 N N . VAL A 1 508 ? -22.319 6.550 18.683 1.00 90.19 508 VAL A N 1
ATOM 3962 C CA . VAL A 1 508 ? -23.768 6.772 18.577 1.00 90.19 508 VAL A CA 1
ATOM 3963 C C . VAL A 1 508 ? -24.352 7.109 19.942 1.00 90.19 508 VAL A C 1
ATOM 3965 O O . VAL A 1 508 ? -25.092 8.079 20.055 1.00 90.19 508 VAL A O 1
ATOM 3968 N N . LEU A 1 509 ? -23.986 6.354 20.983 1.00 92.00 509 LEU A N 1
ATOM 3969 C CA . LEU A 1 509 ? -24.436 6.614 22.350 1.00 92.00 509 LEU A CA 1
ATOM 3970 C C . LEU A 1 509 ? -23.912 7.949 22.884 1.00 92.00 509 LEU A C 1
ATOM 3972 O O . LEU A 1 509 ? -24.647 8.644 23.576 1.00 92.00 509 LEU A O 1
ATOM 3976 N N . SER A 1 510 ? -22.686 8.338 22.521 1.00 91.44 510 SER A N 1
ATOM 3977 C CA . SER A 1 510 ? -22.135 9.648 22.885 1.00 91.44 510 SER A CA 1
ATOM 3978 C C . SER A 1 510 ? -22.927 10.795 22.255 1.00 91.44 510 SER A C 1
ATOM 3980 O O . SER A 1 510 ? -23.328 11.713 22.963 1.00 91.44 510 SER A O 1
ATOM 3982 N N . LEU A 1 511 ? -23.198 10.724 20.946 1.00 91.38 511 LEU A N 1
ATOM 3983 C CA . LEU A 1 511 ? -24.001 11.729 20.240 1.00 91.38 511 LEU A CA 1
ATOM 3984 C C . LEU A 1 511 ? -25.446 11.758 20.758 1.00 91.38 511 LEU A C 1
ATOM 3986 O O . LEU A 1 511 ? -26.009 12.825 20.972 1.00 91.38 511 LEU A O 1
ATOM 3990 N N . LEU A 1 512 ? -26.045 10.589 20.995 1.00 91.81 512 LEU A N 1
ATOM 3991 C CA . LEU A 1 512 ? -27.405 10.487 21.516 1.00 91.81 512 LEU A CA 1
ATOM 3992 C C . LEU A 1 512 ? -27.515 11.051 22.937 1.00 91.81 512 LEU A C 1
ATOM 3994 O O . LEU A 1 512 ? -28.458 11.779 23.234 1.00 91.81 512 LEU A O 1
ATOM 3998 N N . GLY A 1 513 ? -26.557 10.730 23.809 1.00 93.12 513 GLY A N 1
ATOM 3999 C CA . GLY A 1 513 ? -26.521 11.228 25.180 1.00 93.12 513 GLY A CA 1
ATOM 4000 C C . GLY A 1 513 ? -26.361 12.744 25.229 1.00 93.12 513 GLY A C 1
ATOM 4001 O O . GLY A 1 513 ? -27.154 13.411 25.889 1.00 93.12 513 GLY A O 1
ATOM 4002 N N . SER A 1 514 ? -25.418 13.301 24.460 1.00 91.88 514 SER A N 1
ATOM 4003 C CA . SER A 1 514 ? -25.267 14.756 24.319 1.00 91.88 514 SER A CA 1
ATOM 4004 C C . SER A 1 514 ? -26.544 15.418 23.789 1.00 91.88 514 SER A C 1
ATOM 4006 O O . SER A 1 514 ? -26.963 16.446 24.318 1.00 91.88 514 SER A O 1
ATOM 4008 N N . TYR A 1 515 ? -27.211 14.815 22.799 1.00 91.19 515 TYR A N 1
ATOM 4009 C CA . TYR A 1 515 ? -28.477 15.327 22.273 1.00 91.19 515 TYR A CA 1
ATOM 4010 C C . TYR A 1 515 ? -29.572 15.352 23.346 1.00 91.19 515 TYR A C 1
ATOM 4012 O O . TYR A 1 515 ? -30.250 16.365 23.512 1.00 91.19 515 TYR A O 1
ATOM 4020 N N . LEU A 1 516 ? -29.727 14.263 24.105 1.00 91.94 516 LEU A N 1
ATOM 4021 C CA . LEU A 1 516 ? -30.723 14.168 25.173 1.00 91.94 516 LEU A CA 1
ATOM 4022 C C . LEU A 1 516 ? -30.483 15.206 26.269 1.00 91.94 516 LEU A C 1
ATOM 4024 O O . LEU A 1 516 ? -31.426 15.846 26.724 1.00 91.94 516 LEU A O 1
ATOM 4028 N N . VAL A 1 517 ? -29.236 15.397 26.689 1.00 92.75 517 VAL A N 1
ATOM 4029 C CA . VAL A 1 517 ? -28.884 16.370 27.733 1.00 92.75 517 VAL A CA 1
ATOM 4030 C C . VAL A 1 517 ? -29.243 17.787 27.301 1.00 92.75 517 VAL A C 1
ATOM 4032 O O . VAL A 1 517 ? -29.876 18.517 28.062 1.00 92.75 517 VAL A O 1
ATOM 4035 N N . ASP A 1 518 ? -28.902 18.157 26.068 1.00 89.69 518 ASP A N 1
ATOM 4036 C CA . ASP A 1 518 ? -29.062 19.531 25.598 1.00 89.69 518 ASP A CA 1
ATOM 4037 C C . ASP A 1 518 ? -30.465 19.857 25.061 1.00 89.69 518 ASP A C 1
ATOM 4039 O O . ASP A 1 518 ? -30.901 21.004 25.172 1.00 89.69 518 ASP A O 1
ATOM 4043 N N . HIS A 1 519 ? -31.197 18.879 24.518 1.00 88.06 519 HIS A N 1
ATOM 4044 C CA . HIS A 1 519 ? -32.509 19.103 23.890 1.00 88.06 519 HIS A CA 1
ATOM 4045 C C . HIS A 1 519 ? -33.684 18.425 24.605 1.00 88.06 519 HIS A C 1
ATOM 4047 O O . HIS A 1 519 ? -34.835 18.790 24.363 1.00 88.06 519 HIS A O 1
ATOM 4053 N N . CYS A 1 520 ? -33.414 17.481 25.507 1.00 89.31 520 CYS A N 1
ATOM 4054 C CA . CYS A 1 520 ? -34.422 16.689 26.218 1.00 89.31 520 CYS A CA 1
ATOM 4055 C C . CYS A 1 520 ? -34.232 16.728 27.748 1.00 89.31 520 CYS A C 1
ATOM 4057 O O . CYS A 1 520 ? -34.729 15.857 28.458 1.00 89.31 520 CYS A O 1
ATOM 4059 N N . ASN A 1 521 ? -33.497 17.720 28.272 1.00 91.19 521 ASN A N 1
ATOM 4060 C CA . ASN A 1 521 ? -33.169 17.879 29.701 1.00 91.19 521 ASN A CA 1
ATOM 4061 C C . ASN A 1 521 ? -32.492 16.650 30.340 1.00 91.19 521 ASN A C 1
ATOM 4063 O O . ASN A 1 521 ? -32.577 16.448 31.550 1.00 91.19 521 ASN A O 1
ATOM 4067 N N . GLY A 1 522 ? -31.859 15.808 29.523 1.00 91.69 522 GLY A N 1
ATOM 4068 C CA . GLY A 1 522 ? -31.264 14.546 29.942 1.00 91.69 522 GLY A CA 1
ATOM 4069 C C . GLY A 1 522 ? -32.280 13.455 30.272 1.00 91.69 522 GLY A C 1
ATOM 4070 O O . GLY A 1 522 ? -31.880 12.437 30.807 1.00 91.69 522 GLY A O 1
ATOM 4071 N N . ASP A 1 523 ? -33.573 13.607 30.000 1.00 93.06 523 ASP A N 1
ATOM 4072 C CA . ASP A 1 523 ? -34.584 12.591 30.319 1.00 93.06 523 ASP A CA 1
ATOM 4073 C C . ASP A 1 523 ? -34.752 11.593 29.162 1.00 93.06 523 ASP A C 1
ATOM 4075 O O . ASP A 1 523 ? -35.169 11.963 28.061 1.00 93.06 523 ASP A O 1
ATOM 4079 N N . ILE A 1 524 ? -34.458 10.310 29.404 1.00 91.44 524 ILE A N 1
ATOM 4080 C CA . ILE A 1 524 ? -34.571 9.256 28.385 1.00 91.44 524 ILE A CA 1
ATOM 4081 C C . ILE A 1 524 ? -36.004 9.092 27.855 1.00 91.44 524 ILE A C 1
ATOM 4083 O O . ILE A 1 524 ? -36.188 8.669 26.714 1.00 91.44 524 ILE A O 1
ATOM 4087 N N . GLN A 1 525 ? -37.026 9.454 28.641 1.00 89.31 525 GLN A N 1
ATOM 4088 C CA . GLN A 1 525 ? -38.431 9.361 28.228 1.00 89.31 525 GLN A CA 1
ATOM 4089 C C . GLN A 1 525 ? -38.819 10.433 27.203 1.00 89.31 525 GLN A C 1
ATOM 4091 O O . GLN A 1 525 ? -39.829 10.295 26.513 1.00 89.31 525 GLN A O 1
ATOM 4096 N N . GLN A 1 526 ? -38.010 11.485 27.072 1.00 88.88 526 GLN A N 1
ATOM 4097 C CA . GLN A 1 526 ? -38.190 12.541 26.079 1.00 88.88 526 GLN A CA 1
ATOM 4098 C C . GLN A 1 526 ? -37.499 12.218 24.744 1.00 88.88 526 GLN A C 1
ATOM 4100 O O . GLN A 1 526 ? -37.536 13.038 23.825 1.00 88.88 526 GLN A O 1
ATOM 4105 N N . LEU A 1 527 ? -36.908 11.022 24.604 1.00 85.50 527 LEU A N 1
ATOM 4106 C CA . LEU A 1 527 ? -36.349 10.544 23.344 1.00 85.50 527 LEU A CA 1
ATOM 4107 C C . LEU A 1 527 ? -37.454 10.453 22.267 1.00 85.50 527 LEU A C 1
ATOM 4109 O O . LEU A 1 527 ? -38.408 9.688 22.441 1.00 85.50 527 LEU A O 1
ATOM 4113 N N . PRO A 1 528 ? -37.344 11.175 21.135 1.00 82.19 528 PRO A N 1
ATOM 4114 C CA . PRO A 1 528 ? -38.369 11.140 20.096 1.00 82.19 528 PRO A CA 1
ATOM 4115 C C . PRO A 1 528 ? -38.568 9.728 19.532 1.00 82.19 528 PRO A C 1
ATOM 4117 O O . PRO A 1 528 ? -37.614 9.066 19.123 1.00 82.19 528 PRO A O 1
ATOM 4120 N N . ALA A 1 529 ? -39.816 9.256 19.476 1.00 78.31 529 ALA A N 1
ATOM 4121 C CA . ALA A 1 529 ? -40.127 7.886 19.054 1.00 78.31 529 ALA A CA 1
ATOM 4122 C C . ALA A 1 529 ? -39.706 7.584 17.602 1.00 78.31 529 ALA A C 1
ATOM 4124 O O . ALA A 1 529 ? -39.370 6.451 17.264 1.00 78.31 529 ALA A O 1
ATOM 4125 N N . ASP A 1 530 ? -39.695 8.600 16.744 1.00 78.31 530 ASP A N 1
ATOM 4126 C CA . ASP A 1 530 ? -39.275 8.534 15.344 1.00 78.31 530 ASP A CA 1
ATOM 4127 C C . ASP A 1 530 ? -37.743 8.580 15.156 1.00 78.31 530 ASP A C 1
ATOM 4129 O O . ASP A 1 530 ? -37.242 8.381 14.043 1.00 78.31 530 ASP A O 1
ATOM 4133 N N . LEU A 1 531 ? -36.988 8.788 16.243 1.00 80.81 531 LEU A N 1
ATOM 4134 C CA . LEU A 1 531 ? -35.530 8.674 16.276 1.00 80.81 531 LEU A CA 1
ATOM 4135 C C . LEU A 1 531 ? -35.047 7.232 16.494 1.00 80.81 531 LEU A C 1
ATOM 4137 O O . LEU A 1 531 ? -33.887 6.943 16.214 1.00 80.81 531 LEU A O 1
ATOM 4141 N N . ALA A 1 532 ? -35.907 6.318 16.955 1.00 76.88 532 ALA A N 1
ATOM 4142 C CA . ALA A 1 532 ? -35.518 4.933 17.208 1.00 76.88 532 ALA A CA 1
ATOM 4143 C C . ALA A 1 532 ? -34.986 4.238 15.929 1.00 76.88 532 ALA A C 1
ATOM 4145 O O . ALA A 1 532 ? -35.551 4.425 14.843 1.00 76.88 532 ALA A O 1
ATOM 4146 N N . PRO A 1 533 ? -33.907 3.435 16.027 1.00 76.94 533 PRO A N 1
ATOM 4147 C CA . PRO A 1 533 ? -33.350 2.728 14.881 1.00 76.94 533 PRO A CA 1
ATOM 4148 C C . PRO A 1 533 ? -34.278 1.589 14.446 1.00 76.94 533 PRO A C 1
ATOM 4150 O O . PRO A 1 533 ? -34.997 1.001 15.259 1.00 76.94 533 PRO A O 1
ATOM 4153 N N . THR A 1 534 ? -34.246 1.236 13.160 1.00 73.44 534 THR A N 1
ATOM 4154 C CA . THR A 1 534 ? -35.006 0.069 12.666 1.00 73.44 534 THR A CA 1
ATOM 4155 C C . THR A 1 534 ? -34.190 -1.219 12.805 1.00 73.44 534 THR A C 1
ATOM 4157 O O . THR A 1 534 ? -32.960 -1.191 12.752 1.00 73.44 534 THR A O 1
ATOM 4160 N N . ALA A 1 535 ? -34.855 -2.371 12.966 1.00 60.34 535 ALA A N 1
ATOM 4161 C CA . ALA A 1 535 ? -34.181 -3.658 13.192 1.00 60.34 535 ALA A CA 1
ATOM 4162 C C . ALA A 1 535 ? -33.224 -4.072 12.052 1.00 60.34 535 ALA A C 1
ATOM 4164 O O . ALA A 1 535 ? -32.279 -4.817 12.290 1.00 60.34 535 ALA A O 1
ATOM 4165 N N . THR A 1 536 ? -33.448 -3.573 10.833 1.00 61.62 536 THR A N 1
ATOM 4166 C CA . THR A 1 536 ? -32.660 -3.874 9.625 1.00 61.62 536 THR A CA 1
ATOM 4167 C C . THR A 1 536 ? -31.690 -2.756 9.229 1.00 61.62 536 THR A C 1
ATOM 4169 O O . THR A 1 536 ? -31.070 -2.839 8.174 1.00 61.62 536 THR A O 1
ATOM 4172 N N . GLU A 1 537 ? -31.581 -1.686 10.022 1.00 69.81 537 GLU A N 1
ATOM 4173 C CA . GLU A 1 537 ? -30.742 -0.527 9.699 1.00 69.81 537 GLU A CA 1
ATOM 4174 C C . GLU A 1 537 ? -29.252 -0.863 9.800 1.00 69.81 537 GLU A C 1
ATOM 4176 O O . GLU A 1 537 ? -28.793 -1.382 10.828 1.00 69.81 537 GLU A O 1
ATOM 4181 N N . ALA A 1 538 ? -28.491 -0.537 8.750 1.00 69.25 538 ALA A N 1
ATOM 4182 C CA . ALA A 1 538 ? -27.050 -0.737 8.739 1.00 69.25 538 ALA A CA 1
ATOM 4183 C C . ALA A 1 538 ? -26.367 0.139 9.802 1.00 69.25 538 ALA A C 1
ATOM 4185 O O . ALA A 1 538 ? -26.871 1.184 10.213 1.00 69.25 538 ALA A O 1
ATOM 4186 N N . LYS A 1 539 ? -25.184 -0.288 10.258 1.00 67.06 539 LYS A N 1
ATOM 4187 C CA . LYS A 1 539 ? -24.477 0.356 11.380 1.00 67.06 539 LYS A CA 1
ATOM 4188 C C . LYS A 1 539 ? -24.219 1.851 11.143 1.00 67.06 539 LYS A C 1
ATOM 4190 O O . LYS A 1 539 ? -24.443 2.655 12.043 1.00 67.06 539 LYS A O 1
ATOM 4195 N N . TYR A 1 540 ? -23.784 2.216 9.936 1.00 68.50 540 TYR A N 1
ATOM 4196 C CA . TYR A 1 540 ? -23.467 3.601 9.573 1.00 68.50 540 TYR A CA 1
ATOM 4197 C C . TYR A 1 540 ? -24.706 4.503 9.512 1.00 68.50 540 TYR A C 1
ATOM 4199 O O . TYR A 1 540 ? -24.651 5.647 9.961 1.00 68.50 540 TYR A O 1
ATOM 4207 N N . ASP A 1 541 ? -25.846 3.962 9.083 1.00 77.44 541 ASP A N 1
ATOM 4208 C CA . ASP A 1 541 ? -27.099 4.714 8.969 1.00 77.44 541 ASP A CA 1
ATOM 4209 C C . ASP A 1 541 ? -27.608 5.202 10.334 1.00 77.44 541 ASP A C 1
ATOM 4211 O O . ASP A 1 541 ? -28.254 6.250 10.422 1.00 77.44 541 ASP A O 1
ATOM 4215 N N . ARG A 1 542 ? -27.258 4.496 11.421 1.00 82.38 542 ARG A N 1
ATOM 4216 C CA . ARG A 1 542 ? -27.593 4.896 12.798 1.00 82.38 542 ARG A CA 1
ATOM 4217 C C . ARG A 1 542 ? -26.904 6.198 13.210 1.00 82.38 542 ARG A C 1
ATOM 4219 O O . ARG A 1 542 ? -27.532 7.019 13.872 1.00 82.38 542 ARG A O 1
ATOM 4226 N N . VAL A 1 543 ? -25.652 6.422 12.795 1.00 83.50 543 VAL A N 1
ATOM 4227 C CA . VAL A 1 543 ? -24.952 7.698 13.042 1.00 83.50 543 VAL A CA 1
ATOM 4228 C C . VAL A 1 543 ? -25.667 8.818 12.288 1.00 83.50 543 VAL A C 1
ATOM 4230 O O . VAL A 1 543 ? -26.102 9.788 12.904 1.00 83.50 543 VAL A O 1
ATOM 4233 N N . SER A 1 544 ? -25.895 8.648 10.982 1.00 82.94 544 SER A N 1
ATOM 4234 C CA . SER A 1 544 ? -26.617 9.627 10.156 1.00 82.94 544 SER A CA 1
ATOM 4235 C C . SER A 1 544 ? -28.047 9.885 10.643 1.00 82.94 544 SER A C 1
ATOM 4237 O O . SER A 1 544 ? -28.596 10.966 10.434 1.00 82.94 544 SER A O 1
ATOM 4239 N N . ARG A 1 545 ? -28.691 8.913 11.299 1.00 87.00 545 ARG A N 1
ATOM 4240 C CA . ARG A 1 545 ? -30.004 9.089 11.934 1.00 87.00 545 ARG A CA 1
ATOM 4241 C C . ARG A 1 545 ? -29.948 10.052 13.121 1.00 87.00 545 ARG A C 1
ATOM 4243 O O . ARG A 1 545 ? -30.792 10.941 13.187 1.00 87.00 545 ARG A O 1
ATOM 4250 N N . VAL A 1 546 ? -28.966 9.917 14.014 1.00 88.56 546 VAL A N 1
ATOM 4251 C CA . VAL A 1 546 ? -28.774 10.874 15.120 1.00 88.56 546 VAL A CA 1
ATOM 4252 C C . VAL A 1 546 ? -28.380 12.249 14.575 1.00 88.56 546 VAL A C 1
ATOM 4254 O O . VAL A 1 546 ? -28.948 13.258 14.986 1.00 88.56 546 VAL A O 1
ATOM 4257 N N . LEU A 1 547 ? -27.478 12.300 13.589 1.00 89.12 547 LEU A N 1
ATOM 4258 C CA . LEU A 1 547 ? -27.045 13.562 12.980 1.00 89.12 547 LEU A CA 1
ATOM 4259 C C . LEU A 1 547 ? -28.191 14.323 12.301 1.00 89.12 547 LEU A C 1
ATOM 4261 O O . LEU A 1 547 ? -28.229 15.541 12.397 1.00 89.12 547 LEU A O 1
ATOM 4265 N N . ARG A 1 548 ? -29.193 13.641 11.727 1.00 87.06 548 ARG A N 1
ATOM 4266 C CA . ARG A 1 548 ? -30.408 14.297 11.204 1.00 87.06 548 ARG A CA 1
ATOM 4267 C C . ARG A 1 548 ? -31.209 15.061 12.267 1.00 87.06 548 ARG A C 1
ATOM 4269 O O . ARG A 1 548 ? -31.879 16.028 11.928 1.00 87.06 548 ARG A O 1
ATOM 4276 N N . ARG A 1 549 ? -31.140 14.674 13.545 1.00 86.69 549 ARG A N 1
ATOM 4277 C CA . ARG A 1 549 ? -31.765 15.450 14.636 1.00 86.69 549 ARG A CA 1
ATOM 4278 C C . ARG A 1 549 ? -30.929 16.630 15.064 1.00 86.69 549 ARG A C 1
ATOM 4280 O O . ARG A 1 549 ? -31.483 17.678 15.378 1.00 86.69 549 ARG A O 1
ATOM 4287 N N . TYR A 1 550 ? -29.610 16.472 15.045 1.00 88.69 550 TYR A N 1
ATOM 4288 C CA . TYR A 1 550 ? -28.725 17.618 15.177 1.00 88.69 550 TYR A CA 1
ATOM 4289 C C . TYR A 1 550 ? -28.955 18.614 14.047 1.00 88.69 550 TYR A C 1
ATOM 4291 O O . TYR A 1 550 ? -29.036 19.800 14.332 1.00 88.69 550 TYR A O 1
ATOM 4299 N N . ASP A 1 551 ? -29.179 18.160 12.811 1.00 86.38 551 ASP A N 1
ATOM 4300 C CA . ASP A 1 551 ? -29.525 19.054 11.707 1.00 86.38 551 ASP A CA 1
ATOM 4301 C C . ASP A 1 551 ? -30.723 19.936 12.089 1.00 86.38 551 ASP A C 1
ATOM 4303 O O . ASP A 1 551 ? -30.626 21.152 11.981 1.00 86.38 551 ASP A O 1
ATOM 4307 N N . GLU A 1 552 ? -31.816 19.365 12.601 1.00 85.75 552 GLU A N 1
ATOM 4308 C CA . GLU A 1 552 ? -33.015 20.107 13.030 1.00 85.75 552 GLU A CA 1
ATOM 4309 C C . GLU A 1 552 ? -32.773 21.043 14.227 1.00 85.75 552 GLU A C 1
ATOM 4311 O O . GLU A 1 552 ? -33.391 22.106 14.308 1.00 85.75 552 GLU A O 1
ATOM 4316 N N . ALA A 1 553 ? -31.892 20.652 15.148 1.00 86.19 553 ALA A N 1
ATOM 4317 C CA . ALA A 1 553 ? -31.643 21.364 16.397 1.00 86.19 553 ALA A CA 1
ATOM 4318 C C . ALA A 1 553 ? -30.578 22.472 16.290 1.00 86.19 553 ALA A C 1
ATOM 4320 O O . ALA A 1 553 ? -30.609 23.436 17.059 1.00 86.19 553 ALA A O 1
ATOM 4321 N N . LEU A 1 554 ? -29.638 22.344 15.351 1.00 89.38 554 LEU A N 1
ATOM 4322 C CA . LEU A 1 554 ? -28.596 23.330 15.086 1.00 89.38 554 LEU A CA 1
ATOM 4323 C C . LEU A 1 554 ? -29.191 24.592 14.458 1.00 89.38 554 LEU A C 1
ATOM 4325 O O . LEU A 1 554 ? -30.090 24.536 13.612 1.00 89.38 554 LEU A O 1
ATOM 4329 N N . THR A 1 555 ? -28.643 25.753 14.833 1.00 90.19 555 THR A N 1
ATOM 4330 C CA . THR A 1 555 ? -28.985 26.998 14.138 1.00 90.19 555 THR A CA 1
ATOM 4331 C C . THR A 1 555 ? -28.527 26.918 12.675 1.00 90.19 555 THR A C 1
ATOM 4333 O O . THR A 1 555 ? -27.594 26.167 12.370 1.00 90.19 555 THR A O 1
ATOM 4336 N N . PRO A 1 556 ? -29.124 27.702 11.755 1.00 90.00 556 PRO A N 1
ATOM 4337 C CA . PRO A 1 556 ? -28.649 27.753 10.377 1.00 90.00 556 PRO A CA 1
ATOM 4338 C C . PRO A 1 556 ? -27.145 28.037 10.282 1.00 90.00 556 PRO A C 1
ATOM 4340 O O . PRO A 1 556 ? -26.471 27.366 9.515 1.00 90.00 556 PRO A O 1
ATOM 4343 N N . VAL A 1 557 ? -26.616 28.938 11.119 1.00 91.06 557 VAL A N 1
ATOM 4344 C CA . VAL A 1 557 ? -25.189 29.305 11.138 1.00 91.06 557 VAL A CA 1
ATOM 4345 C C . VAL A 1 557 ? -24.314 28.157 11.649 1.00 91.06 557 VAL A C 1
ATOM 4347 O O . VAL A 1 557 ? -23.275 27.882 11.062 1.00 91.06 557 VAL A O 1
ATOM 4350 N N . ASP A 1 558 ? -24.728 27.448 12.703 1.00 91.81 558 ASP A N 1
ATOM 4351 C CA . ASP A 1 558 ? -23.951 26.322 13.247 1.00 91.81 558 ASP A CA 1
ATOM 4352 C C . ASP A 1 558 ? -23.860 25.173 12.237 1.00 91.81 558 ASP A C 1
ATOM 4354 O O . ASP A 1 558 ? -22.811 24.548 12.078 1.00 91.81 558 ASP A O 1
ATOM 4358 N N . ARG A 1 559 ? -24.979 24.893 11.557 1.00 91.62 559 ARG A N 1
ATOM 4359 C CA . ARG A 1 559 ? -25.044 23.868 10.516 1.00 91.62 559 ARG A CA 1
ATOM 4360 C C . ARG A 1 559 ? -24.198 24.273 9.315 1.00 91.62 559 ARG A C 1
ATOM 4362 O O . ARG A 1 559 ? -23.448 23.452 8.800 1.00 91.62 559 ARG A O 1
ATOM 4369 N N . GLU A 1 560 ? -24.289 25.541 8.918 1.00 91.38 560 GLU A N 1
ATOM 4370 C CA . GLU A 1 560 ? -23.489 26.120 7.845 1.00 91.38 560 GLU A CA 1
ATOM 4371 C C . GLU A 1 560 ? -21.988 25.966 8.131 1.00 91.38 560 GLU A C 1
ATOM 4373 O O . GLU A 1 560 ? -21.249 25.427 7.305 1.00 91.38 560 GLU A O 1
ATOM 4378 N N . PHE A 1 561 ? -21.566 26.343 9.338 1.00 94.00 561 PHE A N 1
ATOM 4379 C CA . PHE A 1 561 ? -20.198 26.184 9.817 1.00 94.00 561 PHE A CA 1
ATOM 4380 C C . PHE A 1 561 ? -19.737 24.724 9.772 1.00 94.00 561 PHE A C 1
ATOM 4382 O O . PHE A 1 561 ? -18.643 24.440 9.299 1.00 94.00 561 PHE A O 1
ATOM 4389 N N . LEU A 1 562 ? -20.559 23.782 10.239 1.00 94.06 562 LEU A N 1
ATOM 4390 C CA . LEU A 1 562 ? -20.191 22.366 10.307 1.00 94.06 562 LEU A CA 1
ATOM 4391 C C . LEU A 1 562 ? -20.113 21.698 8.923 1.00 94.06 562 LEU A C 1
ATOM 4393 O O . LEU A 1 562 ? -19.245 20.855 8.691 1.00 94.06 562 LEU A O 1
ATOM 4397 N N . GLU A 1 563 ? -20.984 22.102 7.996 1.00 93.50 563 GLU A N 1
ATOM 4398 C CA . GLU A 1 563 ? -20.887 21.751 6.575 1.00 93.50 563 GLU A CA 1
ATOM 4399 C C . GLU A 1 563 ? -19.555 22.239 5.994 1.00 93.50 563 GLU A C 1
ATOM 4401 O O . GLU A 1 563 ? -18.852 21.458 5.356 1.00 93.50 563 GLU A O 1
ATOM 4406 N N . GLY A 1 564 ? -19.164 23.485 6.284 1.00 93.75 564 GLY A N 1
ATOM 4407 C CA . GLY A 1 564 ? -17.897 24.037 5.810 1.00 93.75 564 GLY A CA 1
ATOM 4408 C C . GLY A 1 564 ? -16.661 23.407 6.456 1.00 93.75 564 GLY A C 1
ATOM 4409 O O . GLY A 1 564 ? -15.722 23.035 5.758 1.00 93.75 564 GLY A O 1
ATOM 4410 N N . PHE A 1 565 ? -16.693 23.187 7.770 1.00 95.19 565 PHE A N 1
ATOM 4411 C CA . PHE A 1 565 ? -15.663 22.466 8.523 1.00 95.19 565 PHE A CA 1
ATOM 4412 C C . PHE A 1 565 ? -15.393 21.080 7.932 1.00 95.19 565 PHE A C 1
ATOM 4414 O O . PHE A 1 565 ? -14.258 20.610 7.898 1.00 95.19 565 PHE A O 1
ATOM 4421 N N . SER A 1 566 ? -16.443 20.424 7.436 1.00 94.44 566 SER A N 1
ATOM 4422 C CA . SER A 1 566 ? -16.350 19.074 6.887 1.00 94.44 566 SER A CA 1
ATOM 4423 C C . SER A 1 566 ? -15.692 19.004 5.505 1.00 94.44 566 SER A C 1
ATOM 4425 O O . SER A 1 566 ? -15.379 17.903 5.050 1.00 94.44 566 SER A O 1
ATOM 4427 N N . ALA A 1 567 ? -15.440 20.148 4.858 1.00 93.81 567 ALA A N 1
ATOM 4428 C CA . ALA A 1 567 ? -14.644 20.233 3.634 1.00 93.81 567 ALA A CA 1
ATOM 4429 C C . ALA A 1 567 ? -13.133 20.094 3.890 1.00 93.81 567 ALA A C 1
ATOM 4431 O O . ALA A 1 567 ? -12.399 19.709 2.982 1.00 93.81 567 ALA A O 1
ATOM 4432 N N . SER A 1 568 ? -12.656 20.390 5.103 1.00 91.56 568 SER A N 1
ATOM 4433 C CA . SER A 1 568 ? -11.235 20.299 5.448 1.00 91.56 568 SER A CA 1
ATOM 4434 C C . SER A 1 568 ? -10.798 18.850 5.672 1.00 91.56 568 SER A C 1
ATOM 4436 O O . SER A 1 568 ? -11.445 18.077 6.391 1.00 91.56 568 SER A O 1
ATOM 4438 N N . ARG A 1 569 ? -9.665 18.472 5.064 1.00 86.50 569 ARG A N 1
ATOM 4439 C CA . ARG A 1 569 ? -9.080 17.134 5.238 1.00 86.50 569 ARG A CA 1
ATOM 4440 C C . ARG A 1 569 ? -8.107 17.041 6.407 1.00 86.50 569 ARG A C 1
ATOM 4442 O O . ARG A 1 569 ? -8.013 15.977 7.010 1.00 86.50 569 ARG A O 1
ATOM 4449 N N . LEU A 1 570 ? -7.455 18.153 6.732 1.00 87.44 570 LEU A N 1
ATOM 4450 C CA . LEU A 1 570 ? -6.535 18.302 7.857 1.00 87.44 570 LEU A CA 1
ATOM 4451 C C . LEU A 1 570 ? -7.251 18.853 9.105 1.00 87.44 570 LEU A C 1
ATOM 4453 O O . LEU A 1 570 ? -8.337 19.429 8.983 1.00 87.44 570 LEU A O 1
ATOM 4457 N N . PRO A 1 571 ? -6.648 18.730 10.304 1.00 89.44 571 PRO A N 1
ATOM 4458 C CA . PRO A 1 571 ? -7.094 19.469 11.482 1.00 89.44 571 PRO A CA 1
ATOM 4459 C C . PRO A 1 571 ? -7.198 20.974 11.202 1.00 89.44 571 PRO A C 1
ATOM 4461 O O . PRO A 1 571 ? -6.273 21.578 10.659 1.00 89.44 571 PRO A O 1
ATOM 4464 N N . VAL A 1 572 ? -8.320 21.586 11.587 1.00 92.94 572 VAL A N 1
ATOM 4465 C CA . VAL A 1 572 ? -8.602 23.002 11.312 1.00 92.94 572 VAL A CA 1
ATOM 4466 C C . VAL A 1 572 ? -8.001 23.861 12.428 1.00 92.94 572 VAL A C 1
ATOM 4468 O O . VAL A 1 572 ? -8.431 23.721 13.578 1.00 92.94 572 VAL A O 1
ATOM 4471 N N . PRO A 1 573 ? -7.023 24.741 12.149 1.00 92.31 573 PRO A N 1
ATOM 4472 C CA . PRO A 1 573 ? -6.448 25.611 13.169 1.00 92.31 573 PRO A CA 1
ATOM 4473 C C . PRO A 1 573 ? -7.448 26.687 13.605 1.00 92.31 573 PRO A C 1
ATOM 4475 O O . PRO A 1 573 ? -8.303 27.112 12.829 1.00 92.31 573 PRO A O 1
ATOM 4478 N N . GLN A 1 574 ? -7.336 27.153 14.853 1.00 91.94 574 GLN A N 1
ATOM 4479 C CA . GLN A 1 574 ? -8.251 28.154 15.417 1.00 91.94 574 GLN A CA 1
ATOM 4480 C C . GLN A 1 574 ? -8.350 29.434 14.563 1.00 91.94 574 GLN A C 1
ATOM 4482 O O . GLN A 1 574 ? -9.428 30.007 14.426 1.00 91.94 574 GLN A O 1
ATOM 4487 N N . GLU A 1 575 ? -7.246 29.859 13.950 1.00 90.88 575 GLU A N 1
ATOM 4488 C CA . GLU A 1 575 ? -7.188 31.035 13.070 1.00 90.88 575 GLU A CA 1
ATOM 4489 C C . GLU A 1 575 ? -7.970 30.876 11.754 1.00 90.88 575 GLU A C 1
ATOM 4491 O O . GLU A 1 575 ? -8.333 31.876 11.140 1.00 90.88 575 GLU A O 1
ATOM 4496 N N . ALA A 1 576 ? -8.289 29.643 11.345 1.00 92.31 576 ALA A N 1
ATOM 4497 C CA . ALA A 1 576 ? -9.080 29.358 10.149 1.00 92.31 576 ALA A CA 1
ATOM 4498 C C . ALA A 1 576 ? -10.590 29.260 10.427 1.00 92.31 576 ALA A C 1
ATOM 4500 O O . ALA A 1 576 ? -11.373 29.120 9.493 1.00 92.31 576 ALA A O 1
ATOM 4501 N N . LEU A 1 577 ? -11.045 29.319 11.686 1.00 92.38 577 LEU A N 1
ATOM 4502 C CA . LEU A 1 577 ? -12.459 29.072 12.006 1.00 92.38 577 LEU A CA 1
ATOM 4503 C C . LEU A 1 577 ? -13.400 30.132 11.424 1.00 92.38 577 LEU A C 1
ATOM 4505 O O . LEU A 1 577 ? -14.509 29.805 11.008 1.00 92.38 577 LEU A O 1
ATOM 4509 N N . THR A 1 578 ? -12.975 31.394 11.382 1.00 91.69 578 THR A N 1
ATOM 4510 C CA . THR A 1 578 ? -13.787 32.493 10.835 1.00 91.69 578 THR A CA 1
ATOM 4511 C C . THR A 1 578 ? -14.010 32.359 9.331 1.00 91.69 578 THR A C 1
ATOM 4513 O O . THR A 1 578 ? -15.036 32.817 8.840 1.00 91.69 578 THR A O 1
ATOM 4516 N N . LEU A 1 579 ? -13.111 31.668 8.621 1.00 90.88 579 LEU A N 1
ATOM 4517 C CA . LEU A 1 579 ? -13.237 31.344 7.197 1.00 90.88 579 LEU A CA 1
ATOM 4518 C C . LEU A 1 579 ? -14.445 30.448 6.899 1.00 90.88 579 LEU A C 1
ATOM 4520 O O . LEU A 1 579 ? -14.970 30.453 5.794 1.00 90.88 579 LEU A O 1
ATOM 4524 N N . LEU A 1 580 ? -14.863 29.649 7.881 1.00 90.62 580 LEU A N 1
ATOM 4525 C CA . LEU A 1 580 ? -15.936 28.668 7.734 1.00 90.62 580 LEU A CA 1
ATOM 4526 C C . LEU A 1 580 ? -17.320 29.265 8.027 1.00 90.62 580 LEU A C 1
ATOM 4528 O O . LEU A 1 580 ? -18.328 28.564 7.920 1.00 90.62 580 LEU A O 1
ATOM 4532 N N . LEU A 1 581 ? -17.374 30.533 8.444 1.00 86.25 581 LEU A N 1
ATOM 4533 C CA . LEU A 1 581 ? -18.611 31.226 8.775 1.00 86.25 581 LEU A CA 1
ATOM 4534 C C . LEU A 1 581 ? -19.172 31.988 7.571 1.00 86.25 581 LEU A C 1
ATOM 4536 O O . LEU A 1 581 ? -18.413 32.495 6.750 1.00 86.25 581 LEU A O 1
ATOM 4540 N N . PRO A 1 582 ? -20.504 32.145 7.491 1.00 75.75 582 PRO A N 1
ATOM 4541 C CA . PRO A 1 582 ? -21.101 33.085 6.553 1.00 75.75 582 PRO A CA 1
ATOM 4542 C C . PRO A 1 582 ? -20.668 34.527 6.867 1.00 75.75 582 PRO A C 1
ATOM 4544 O O . PRO A 1 582 ? -20.551 34.900 8.034 1.00 75.75 582 PRO A O 1
ATOM 4547 N N . ASP A 1 583 ? -20.515 35.366 5.835 1.00 75.69 583 ASP A N 1
ATOM 4548 C CA . ASP A 1 583 ? -19.966 36.735 5.935 1.00 75.69 583 ASP A CA 1
ATOM 4549 C C . ASP A 1 583 ? -20.616 37.604 7.028 1.00 75.69 583 ASP A C 1
ATOM 4551 O O . ASP A 1 583 ? -19.949 38.369 7.720 1.00 75.69 583 ASP A O 1
ATOM 4555 N N . LEU A 1 584 ? -21.935 37.483 7.218 1.00 70.75 584 LEU A N 1
ATOM 4556 C CA . LEU A 1 584 ? -22.686 38.252 8.221 1.00 70.75 584 LEU A CA 1
ATOM 4557 C C . LEU A 1 584 ? -22.381 37.841 9.673 1.00 70.75 584 LEU A C 1
ATOM 4559 O O . LEU A 1 584 ? -22.780 38.548 10.597 1.00 70.75 584 LEU A O 1
ATOM 4563 N N . ALA A 1 585 ? -21.715 36.704 9.865 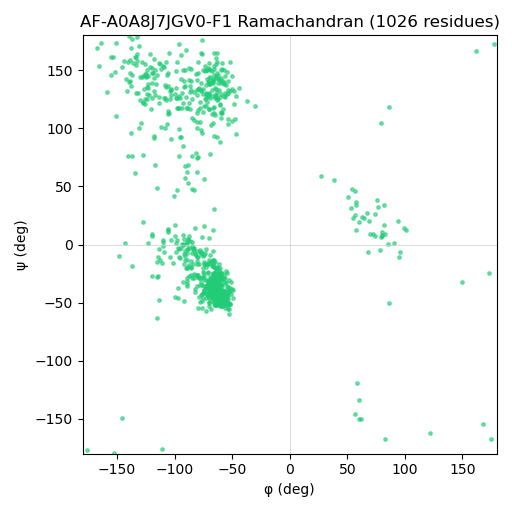1.00 75.75 585 ALA A N 1
ATOM 4564 C CA . ALA A 1 585 ? -21.358 36.110 11.147 1.00 75.75 585 ALA A CA 1
ATOM 4565 C C . ALA A 1 585 ? -19.834 35.959 11.325 1.00 75.75 585 ALA A C 1
ATOM 4567 O O . ALA A 1 585 ? -19.414 35.330 12.290 1.00 75.75 585 ALA A O 1
ATOM 4568 N N . ALA A 1 586 ? -19.016 36.503 10.412 1.00 78.25 586 ALA A N 1
ATOM 4569 C CA . ALA A 1 586 ? -17.566 36.303 10.342 1.00 78.25 586 ALA A CA 1
ATOM 4570 C C . ALA A 1 586 ? -16.778 37.076 11.423 1.00 78.25 586 ALA A C 1
ATOM 4572 O O . ALA A 1 586 ? -15.883 37.869 11.129 1.00 78.25 586 ALA A O 1
ATOM 4573 N N . ASP A 1 587 ? -17.112 36.853 12.694 1.00 88.12 587 ASP A N 1
ATOM 4574 C CA . ASP A 1 587 ? -16.348 37.322 13.845 1.00 88.12 587 ASP A CA 1
ATOM 4575 C C . ASP A 1 587 ? -15.841 36.147 14.694 1.00 88.12 587 ASP A C 1
ATOM 4577 O O . ASP A 1 587 ? -16.466 35.088 14.803 1.00 88.12 587 ASP A O 1
ATOM 4581 N N . GLU A 1 588 ? -14.674 36.340 15.304 1.00 88.19 588 GLU A N 1
ATOM 4582 C CA . GLU A 1 588 ? -13.982 35.298 16.064 1.00 88.19 588 GLU A CA 1
ATOM 4583 C C . GLU A 1 588 ? -14.800 34.811 17.272 1.00 88.19 588 GLU A C 1
ATOM 4585 O O . GLU A 1 588 ? -14.798 33.619 17.583 1.00 88.19 588 GLU A O 1
ATOM 4590 N N . ALA A 1 589 ? -15.554 35.697 17.933 1.00 90.31 589 ALA A N 1
ATOM 4591 C CA . ALA A 1 589 ? -16.348 35.322 19.100 1.00 90.31 589 ALA A CA 1
ATOM 4592 C C . ALA A 1 589 ? -17.508 34.393 18.710 1.00 90.31 589 ALA A C 1
ATOM 4594 O O . ALA A 1 589 ? -17.785 33.420 19.417 1.00 90.31 589 ALA A O 1
ATOM 4595 N N . THR A 1 590 ? -18.157 34.647 17.572 1.00 90.56 590 THR A N 1
ATOM 4596 C CA . THR A 1 590 ? -19.176 33.755 17.009 1.00 90.56 590 THR A CA 1
ATOM 4597 C C . THR A 1 590 ? -18.584 32.390 16.657 1.00 90.56 590 THR A C 1
ATOM 4599 O O . THR A 1 590 ? -19.144 31.370 17.071 1.00 90.56 590 THR A O 1
ATOM 4602 N N . ALA A 1 591 ? -17.424 32.351 15.991 1.00 90.88 591 ALA A N 1
ATOM 4603 C CA . ALA A 1 591 ? -16.725 31.104 15.664 1.00 90.88 591 ALA A CA 1
ATOM 4604 C C . ALA A 1 591 ? -16.427 30.271 16.920 1.00 90.88 591 ALA A C 1
ATOM 4606 O O . ALA A 1 591 ? -16.791 29.096 16.990 1.00 90.88 591 ALA A O 1
ATOM 4607 N N . ILE A 1 592 ? -15.835 30.906 17.940 1.00 90.62 592 ILE A N 1
ATOM 4608 C CA . ILE A 1 592 ? -15.482 30.280 19.222 1.00 90.62 592 ILE A CA 1
ATOM 4609 C C . ILE A 1 592 ? -16.728 29.727 19.928 1.00 90.62 592 ILE A C 1
ATOM 4611 O O . ILE A 1 592 ? -16.705 28.603 20.430 1.00 90.62 592 ILE A O 1
ATOM 4615 N N . ASN A 1 593 ? -17.837 30.471 19.938 1.00 92.06 593 ASN A N 1
ATOM 4616 C CA . ASN A 1 593 ? -19.087 30.009 20.548 1.00 92.06 593 ASN A CA 1
ATOM 4617 C C . ASN A 1 593 ? -19.676 28.790 19.820 1.00 92.06 593 ASN A C 1
ATOM 4619 O O . ASN A 1 593 ? -20.185 27.871 20.467 1.00 92.06 593 ASN A O 1
ATOM 4623 N N . ILE A 1 594 ? -19.597 28.759 18.485 1.00 93.69 594 ILE A N 1
ATOM 4624 C CA . ILE A 1 594 ? -20.046 27.616 17.683 1.00 93.69 594 ILE A CA 1
ATOM 4625 C C . ILE A 1 594 ? -19.189 26.390 17.985 1.00 93.69 594 ILE A C 1
ATOM 4627 O O . ILE A 1 594 ? -19.747 25.355 18.352 1.00 93.69 594 ILE A O 1
ATOM 4631 N N . VAL A 1 595 ? -17.858 26.493 17.909 1.00 93.88 595 VAL A N 1
ATOM 4632 C CA . VAL A 1 595 ? -16.990 25.339 18.190 1.00 93.88 595 VAL A CA 1
ATOM 4633 C C . VAL A 1 595 ? -17.104 24.878 19.639 1.00 93.88 595 VAL A C 1
ATOM 4635 O O . VAL A 1 595 ? -17.165 23.676 19.864 1.00 93.88 595 VAL A O 1
ATOM 4638 N N . ALA A 1 596 ? -17.243 25.779 20.618 1.00 92.50 596 ALA A N 1
ATOM 4639 C CA . ALA A 1 596 ? -17.454 25.402 22.018 1.00 92.50 596 ALA A CA 1
ATOM 4640 C C . ALA A 1 596 ? -18.724 24.555 22.194 1.00 92.50 596 ALA A C 1
ATOM 4642 O O . ALA A 1 596 ? -18.721 23.538 22.890 1.00 92.50 596 ALA A O 1
ATOM 4643 N N . ARG A 1 597 ? -19.808 24.934 21.510 1.00 91.31 597 ARG A N 1
ATOM 4644 C CA . ARG A 1 597 ? -21.069 24.187 21.514 1.00 91.31 597 ARG A CA 1
ATOM 4645 C C . ARG A 1 597 ? -20.959 22.859 20.758 1.00 91.31 597 ARG A C 1
ATOM 4647 O O . ARG A 1 597 ? -21.421 21.845 21.266 1.00 91.31 597 ARG A O 1
ATOM 4654 N N . LEU A 1 598 ? -20.300 22.820 19.601 1.00 93.56 598 LEU A N 1
ATOM 4655 C CA . LEU A 1 598 ? -20.095 21.577 18.843 1.00 93.56 598 LEU A CA 1
ATOM 4656 C C . LEU A 1 598 ? -19.128 20.600 19.538 1.00 93.56 598 LEU A C 1
ATOM 4658 O O . LEU A 1 598 ? -19.293 19.386 19.413 1.00 93.56 598 LEU A O 1
ATOM 4662 N N . VAL A 1 599 ? -18.155 21.108 20.301 1.00 91.88 599 VAL A N 1
ATOM 4663 C CA . VAL A 1 599 ? -17.305 20.312 21.201 1.00 91.88 599 VAL A CA 1
ATOM 4664 C C . VAL A 1 599 ? -18.134 19.752 22.354 1.00 91.88 599 VAL A C 1
ATOM 4666 O O . VAL A 1 599 ? -18.042 18.559 22.638 1.00 91.88 599 VAL A O 1
ATOM 4669 N N . LYS A 1 600 ? -19.020 20.557 22.959 1.00 88.88 600 LYS A N 1
ATOM 4670 C CA . LYS A 1 600 ? -19.977 20.082 23.975 1.00 88.88 600 LYS A CA 1
ATOM 4671 C C . LYS A 1 600 ? -20.884 18.967 23.434 1.00 88.88 600 LYS A C 1
ATOM 4673 O O . LYS A 1 600 ? -21.109 17.969 24.115 1.00 88.88 600 LYS A O 1
ATOM 4678 N N . TYR A 1 601 ? -21.341 19.094 22.188 1.00 89.12 601 TYR A N 1
ATOM 4679 C CA . TYR A 1 601 ? -22.117 18.060 21.490 1.00 89.12 601 TYR A CA 1
ATOM 4680 C C . TYR A 1 601 ? -21.290 16.841 21.066 1.00 89.12 601 TYR A C 1
ATOM 4682 O O . TYR A 1 601 ? -21.851 15.892 20.522 1.00 89.12 601 TYR A O 1
ATOM 4690 N N . ARG A 1 602 ? -19.966 16.856 21.281 1.00 87.81 602 ARG A N 1
ATOM 4691 C CA . ARG A 1 602 ? -19.017 15.808 20.862 1.00 87.81 602 ARG A CA 1
ATOM 4692 C C . ARG A 1 602 ? -18.969 15.572 19.353 1.00 87.81 602 ARG A C 1
ATOM 4694 O O . ARG A 1 602 ? -18.501 14.528 18.899 1.00 87.81 602 ARG A O 1
ATOM 4701 N N . ILE A 1 603 ? -19.435 16.550 18.583 1.00 92.06 603 ILE A N 1
ATOM 4702 C CA . ILE A 1 603 ? -19.341 16.578 17.124 1.00 92.06 603 ILE A CA 1
ATOM 4703 C C . ILE A 1 603 ? -17.915 16.961 16.723 1.00 92.06 603 ILE A C 1
ATOM 4705 O O . ILE A 1 603 ? -17.328 16.330 15.843 1.00 92.06 603 ILE A O 1
ATOM 4709 N N . LEU A 1 604 ? -17.349 17.966 17.396 1.00 92.62 604 LEU A N 1
ATOM 4710 C CA . LEU A 1 604 ? -15.958 18.382 17.234 1.00 92.62 604 LEU A CA 1
ATOM 4711 C C . LEU A 1 604 ? -15.117 17.973 18.444 1.00 92.62 604 LEU A C 1
ATOM 4713 O O . LEU A 1 604 ? -15.622 17.796 19.551 1.00 92.62 604 LEU A O 1
ATOM 4717 N N . ARG A 1 605 ? -13.809 17.852 18.231 1.00 89.25 605 ARG A N 1
ATOM 4718 C CA . ARG A 1 605 ? -12.796 17.684 19.274 1.00 89.25 605 ARG A CA 1
ATOM 4719 C C . ARG A 1 605 ? -11.779 18.805 19.154 1.00 89.25 605 ARG A C 1
ATOM 4721 O O . ARG A 1 605 ? -11.376 19.139 18.046 1.00 89.25 605 ARG A O 1
ATOM 4728 N N . TYR A 1 606 ? -11.370 19.364 20.288 1.00 90.25 606 TYR A N 1
ATOM 4729 C CA . TYR A 1 606 ? -10.343 20.398 20.352 1.00 90.25 606 TYR A CA 1
ATOM 4730 C C . TYR A 1 606 ? -9.025 19.813 20.857 1.00 90.25 606 TYR A C 1
ATOM 4732 O O . TYR A 1 606 ? -8.998 19.112 21.872 1.00 90.25 606 TYR A O 1
ATOM 4740 N N . ASN A 1 607 ? -7.936 20.124 20.160 1.00 86.50 607 ASN A N 1
ATOM 4741 C CA . ASN A 1 607 ? -6.582 19.795 20.565 1.00 86.50 607 ASN A CA 1
ATOM 4742 C C . ASN A 1 607 ? -5.838 21.073 21.004 1.00 86.50 607 ASN A C 1
ATOM 4744 O O . ASN A 1 607 ? 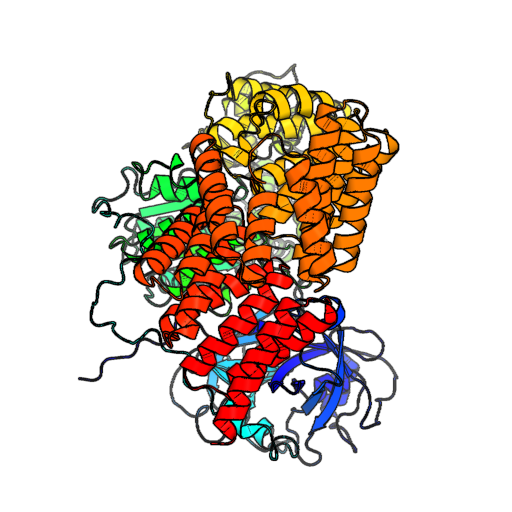-5.354 21.817 20.149 1.00 86.50 607 ASN A O 1
ATOM 4748 N N . PRO A 1 608 ? -5.708 21.338 22.318 1.00 84.75 608 PRO A N 1
ATOM 4749 C CA . PRO A 1 608 ? -4.992 22.506 22.831 1.00 84.75 608 PRO A CA 1
ATOM 4750 C C . PRO A 1 608 ? -3.493 22.536 22.508 1.00 84.75 608 PRO A C 1
ATOM 4752 O O . PRO A 1 608 ? -2.922 23.622 22.502 1.00 84.75 608 PRO A O 1
ATOM 4755 N N . ASP A 1 609 ? -2.849 21.395 22.234 1.00 82.56 609 ASP A N 1
ATOM 4756 C CA . ASP A 1 609 ? -1.395 21.353 21.999 1.00 82.56 609 ASP A CA 1
ATOM 4757 C C . ASP A 1 609 ? -1.025 21.909 20.619 1.00 82.56 609 ASP A C 1
ATOM 4759 O O . ASP A 1 609 ? 0.080 22.410 20.412 1.00 82.56 609 ASP A O 1
ATOM 4763 N N . THR A 1 610 ? -1.963 21.820 19.675 1.00 84.19 610 THR A N 1
ATOM 4764 C CA . THR A 1 610 ? -1.830 22.334 18.307 1.00 84.19 610 THR A CA 1
ATOM 4765 C C . THR A 1 610 ? -2.790 23.487 18.014 1.00 84.19 610 THR A C 1
ATOM 4767 O O . THR A 1 610 ? -2.717 24.066 16.937 1.00 84.19 610 THR A O 1
ATOM 4770 N N . ALA A 1 611 ? -3.674 23.834 18.958 1.00 90.56 611 ALA A N 1
ATOM 4771 C CA . ALA A 1 611 ? -4.777 24.778 18.773 1.00 90.56 611 ALA A CA 1
ATOM 4772 C C . ALA A 1 611 ? -5.634 24.459 17.529 1.00 90.56 611 ALA A C 1
ATOM 4774 O O . ALA A 1 611 ? -6.039 25.353 16.782 1.00 90.56 611 ALA A O 1
ATOM 4775 N N . THR A 1 612 ? -5.904 23.168 17.304 1.00 91.69 612 THR A N 1
ATOM 4776 C CA . THR A 1 612 ? -6.681 22.680 16.154 1.00 91.69 612 THR A CA 1
ATOM 4777 C C . THR A 1 612 ? -7.958 21.964 16.576 1.00 91.69 612 THR A C 1
ATOM 4779 O O . THR A 1 612 ? -8.098 21.490 17.706 1.00 91.69 612 THR A O 1
ATOM 4782 N N . TYR A 1 613 ? -8.898 21.872 15.642 1.00 92.50 613 TYR A N 1
ATOM 4783 C CA . TYR A 1 613 ? -10.159 21.166 15.791 1.00 92.50 613 TYR A CA 1
ATOM 4784 C C . TYR A 1 613 ? -10.245 20.024 14.780 1.00 92.50 613 TYR A C 1
ATOM 4786 O O . TYR A 1 613 ? -9.836 20.162 13.627 1.00 92.50 613 TYR A O 1
ATOM 4794 N N . THR A 1 614 ? -10.831 18.905 15.195 1.00 90.81 614 THR A N 1
ATOM 4795 C CA . THR A 1 614 ? -11.106 17.746 14.334 1.00 90.81 614 THR A CA 1
ATOM 4796 C C . THR A 1 614 ? -12.539 17.257 14.523 1.00 90.81 614 THR A C 1
ATOM 4798 O O . THR A 1 614 ? -13.212 17.599 15.496 1.00 90.81 614 THR A O 1
ATOM 4801 N N . THR A 1 615 ? -13.030 16.440 13.593 1.00 90.69 615 THR A N 1
ATOM 4802 C CA . THR A 1 615 ? -14.310 15.732 13.728 1.00 90.69 615 THR A CA 1
ATOM 4803 C C . THR A 1 615 ? -14.140 14.263 13.360 1.00 90.69 615 THR A C 1
ATOM 4805 O O . THR A 1 615 ? -13.199 13.886 12.664 1.00 90.69 615 THR A O 1
ATOM 4808 N N . HIS A 1 616 ? -15.044 13.412 13.839 1.00 86.94 616 HIS A N 1
ATOM 4809 C CA . HIS A 1 616 ? -15.012 11.993 13.506 1.00 86.94 616 HIS A CA 1
ATOM 4810 C C . HIS A 1 616 ? -15.307 11.789 12.004 1.00 86.94 616 HIS A C 1
ATOM 4812 O O . HIS A 1 616 ? -16.254 12.403 11.509 1.00 86.94 616 HIS A O 1
ATOM 4818 N N . PRO A 1 617 ? -14.614 10.879 11.282 1.00 84.94 617 PRO A N 1
ATOM 4819 C CA . PRO A 1 617 ? -14.804 10.693 9.837 1.00 84.94 617 PRO A CA 1
ATOM 4820 C C . PRO A 1 617 ? -16.267 10.505 9.403 1.00 84.94 617 PRO A C 1
ATOM 4822 O O . PRO A 1 617 ? -16.720 11.153 8.474 1.00 84.94 617 PRO A O 1
ATOM 4825 N N . LEU A 1 618 ? -17.051 9.710 10.143 1.00 84.94 618 LEU A N 1
ATOM 4826 C CA . LEU A 1 618 ? -18.484 9.510 9.847 1.00 84.94 618 LEU A CA 1
ATOM 4827 C C . LEU A 1 618 ? -19.342 10.775 9.986 1.00 84.94 618 LEU A C 1
ATOM 4829 O O . LEU A 1 618 ? -20.363 10.897 9.317 1.00 84.94 618 LEU A O 1
ATOM 4833 N N . ILE A 1 619 ? -18.955 11.690 10.876 1.00 90.56 619 ILE A N 1
ATOM 4834 C CA . ILE A 1 619 ? -19.626 12.982 11.027 1.00 90.56 619 ILE A CA 1
ATOM 4835 C C . ILE A 1 619 ? -19.216 13.883 9.860 1.00 90.56 619 ILE A C 1
ATOM 4837 O O . ILE A 1 619 ? -20.091 14.460 9.217 1.00 90.56 619 ILE A O 1
ATOM 4841 N N . ARG A 1 620 ? -17.913 13.929 9.539 1.00 91.38 620 ARG A N 1
ATOM 4842 C CA . ARG A 1 620 ? -17.385 14.665 8.382 1.00 91.38 620 ARG A CA 1
ATOM 4843 C C . ARG A 1 620 ? -18.115 14.282 7.099 1.00 91.38 620 ARG A C 1
ATOM 4845 O O . ARG A 1 620 ? -18.624 15.151 6.404 1.00 91.38 620 ARG A O 1
ATOM 4852 N N . ASP A 1 621 ? -18.217 12.985 6.822 1.00 88.56 621 ASP A N 1
ATOM 4853 C CA . ASP A 1 621 ? -18.826 12.471 5.595 1.00 88.56 621 ASP A CA 1
ATOM 4854 C C . ASP A 1 621 ? -20.306 12.877 5.476 1.00 88.56 621 ASP A C 1
ATOM 4856 O O . ASP A 1 621 ? -20.749 13.277 4.399 1.00 88.56 621 ASP A O 1
ATOM 4860 N N . HIS A 1 622 ? -21.064 12.843 6.582 1.00 90.62 622 HIS A N 1
ATOM 4861 C CA . HIS A 1 622 ? -22.471 13.272 6.611 1.00 90.62 622 HIS A CA 1
ATOM 4862 C C . HIS A 1 622 ? -22.626 14.750 6.232 1.00 90.62 622 HIS A C 1
ATOM 4864 O O . HIS A 1 622 ? -23.437 15.084 5.370 1.00 90.62 622 HIS A O 1
ATOM 4870 N N . TYR A 1 623 ? -21.849 15.645 6.846 1.00 93.56 623 TYR A N 1
ATOM 4871 C CA . TYR A 1 623 ? -21.971 17.087 6.603 1.00 93.56 623 TYR A CA 1
ATOM 4872 C C . TYR A 1 623 ? -21.301 17.541 5.300 1.00 93.56 623 TYR A C 1
ATOM 4874 O O . TYR A 1 623 ? -21.801 18.464 4.659 1.00 93.56 623 TYR A O 1
ATOM 4882 N N . LEU A 1 624 ? -20.257 16.852 4.833 1.00 92.69 624 LEU A N 1
ATOM 4883 C CA . LEU A 1 624 ? -19.681 17.077 3.506 1.00 92.69 624 LEU A CA 1
ATOM 4884 C C . LEU A 1 624 ? -20.687 16.733 2.396 1.00 92.69 624 LEU A C 1
ATOM 4886 O O . LEU A 1 624 ? -20.846 17.491 1.440 1.00 92.69 624 LEU A O 1
ATOM 4890 N N . GLN A 1 625 ? -21.438 15.634 2.539 1.00 91.12 625 GLN A N 1
ATOM 4891 C CA . GLN A 1 625 ? -22.523 15.308 1.604 1.00 91.12 625 GLN A CA 1
ATOM 4892 C C . GLN A 1 625 ? -23.609 16.388 1.567 1.00 91.12 625 GLN A C 1
ATOM 4894 O O . GLN A 1 625 ? -24.171 16.643 0.503 1.00 91.12 625 GLN A O 1
ATOM 4899 N N . ARG A 1 626 ? -23.900 17.033 2.703 1.00 91.69 626 ARG A N 1
ATOM 4900 C CA . ARG A 1 626 ? -24.842 18.159 2.768 1.00 91.69 626 ARG A CA 1
ATOM 4901 C C . ARG A 1 626 ? -24.288 19.408 2.086 1.00 91.69 626 ARG A C 1
ATOM 4903 O O . ARG A 1 626 ? -25.004 20.006 1.288 1.00 91.69 626 ARG A O 1
ATOM 4910 N N . LEU A 1 627 ? -23.022 19.761 2.326 1.00 93.12 627 LEU A N 1
ATOM 4911 C CA . LEU A 1 627 ? -22.354 20.871 1.634 1.00 93.12 627 LEU A CA 1
ATOM 4912 C C . LEU A 1 627 ? -22.450 20.703 0.110 1.00 93.12 627 LEU A C 1
ATOM 4914 O O . LEU A 1 627 ? -22.826 21.634 -0.600 1.00 93.12 627 LEU A O 1
ATOM 4918 N N . ASN A 1 628 ? -22.209 19.486 -0.382 1.00 90.38 628 ASN A N 1
ATOM 4919 C CA . ASN A 1 628 ? -22.243 19.162 -1.809 1.00 90.38 628 ASN A CA 1
ATOM 4920 C C . ASN A 1 628 ? -23.644 19.253 -2.448 1.00 90.38 628 ASN A C 1
ATOM 4922 O O . ASN A 1 628 ? -23.749 19.295 -3.672 1.00 90.38 628 ASN A O 1
ATOM 4926 N N . GLN A 1 629 ? -24.725 19.332 -1.660 1.00 91.56 629 GLN A N 1
ATOM 4927 C CA . GLN A 1 629 ? -26.072 19.638 -2.174 1.00 91.56 629 GLN A CA 1
ATOM 4928 C C . GLN A 1 629 ? -26.230 21.124 -2.548 1.00 91.56 629 GLN A C 1
ATOM 4930 O O . GLN A 1 629 ? -27.165 21.484 -3.264 1.00 91.56 629 GLN A O 1
ATOM 4935 N N . HIS A 1 630 ? -25.310 21.981 -2.096 1.00 89.88 630 HIS A N 1
ATOM 4936 C CA . HIS A 1 630 ? -25.260 23.417 -2.359 1.00 89.88 630 HIS A CA 1
ATOM 4937 C C . HIS A 1 630 ? -23.984 23.776 -3.138 1.00 89.88 630 HIS A C 1
ATOM 4939 O O . HIS A 1 630 ? -23.091 24.442 -2.614 1.00 89.88 630 HIS A O 1
ATOM 4945 N N . SER A 1 631 ? -23.904 23.341 -4.402 1.00 87.44 631 SER A N 1
ATOM 4946 C CA . SER A 1 631 ? -22.691 23.416 -5.237 1.00 87.44 631 SER A CA 1
ATOM 4947 C C . SER A 1 631 ? -22.014 24.789 -5.251 1.00 87.44 631 SER A C 1
ATOM 4949 O O . SER A 1 631 ? -20.806 24.869 -5.060 1.00 87.44 631 SER A O 1
ATOM 4951 N N . ASP A 1 632 ? -22.775 25.873 -5.419 1.00 92.44 632 ASP A N 1
ATOM 4952 C CA . ASP A 1 632 ? -22.207 27.224 -5.546 1.00 92.44 632 ASP A CA 1
ATOM 4953 C C . ASP A 1 632 ? -21.493 27.668 -4.263 1.00 92.44 632 ASP A C 1
ATOM 4955 O O . ASP A 1 632 ? -20.426 28.282 -4.306 1.00 92.44 632 ASP A O 1
ATOM 4959 N N . ARG A 1 633 ? -22.065 27.308 -3.110 1.00 91.19 633 ARG A N 1
ATOM 4960 C CA . ARG A 1 633 ? -21.482 27.585 -1.798 1.00 91.19 633 ARG A CA 1
ATOM 4961 C C . ARG A 1 633 ? -20.263 26.707 -1.540 1.00 91.19 633 ARG A C 1
ATOM 4963 O O . ARG A 1 633 ? -19.257 27.219 -1.058 1.00 91.19 633 ARG A O 1
ATOM 4970 N N . ALA A 1 634 ? -20.334 25.422 -1.888 1.00 93.38 634 ALA A N 1
ATOM 4971 C CA . ALA A 1 634 ? -19.197 24.512 -1.787 1.00 93.38 634 ALA A CA 1
ATOM 4972 C C . ALA A 1 634 ? -17.999 25.039 -2.593 1.00 93.38 634 ALA A C 1
ATOM 4974 O O . ALA A 1 634 ? -16.901 25.163 -2.056 1.00 93.38 634 ALA A O 1
ATOM 4975 N N . VAL A 1 635 ? -18.226 25.446 -3.846 1.00 95.19 635 VAL A N 1
ATOM 4976 C CA . VAL A 1 635 ? -17.194 26.031 -4.714 1.00 95.19 635 VAL A CA 1
ATOM 4977 C C . VAL A 1 635 ? -16.593 27.301 -4.107 1.00 95.19 635 VAL A C 1
ATOM 4979 O O . VAL A 1 635 ? -15.370 27.425 -4.043 1.00 95.19 635 VAL A O 1
ATOM 4982 N N . ALA A 1 636 ? -17.421 28.240 -3.639 1.00 94.12 636 ALA A N 1
ATOM 4983 C CA . ALA A 1 636 ? -16.932 29.473 -3.020 1.00 94.12 636 ALA A CA 1
ATOM 4984 C C . ALA A 1 636 ? -16.076 29.197 -1.772 1.00 94.12 636 ALA A C 1
ATOM 4986 O O . ALA A 1 636 ? -14.996 29.771 -1.629 1.00 94.12 636 ALA A O 1
ATOM 4987 N N . LEU A 1 637 ? -16.517 28.274 -0.915 1.00 94.50 637 LEU A N 1
ATOM 4988 C CA . LEU A 1 637 ? -15.785 27.888 0.286 1.00 94.50 637 LEU A CA 1
ATOM 4989 C C . LEU A 1 637 ? -14.461 27.188 -0.045 1.00 94.50 637 LEU A C 1
ATOM 4991 O O . LEU A 1 637 ? -13.434 27.504 0.547 1.00 94.50 637 LEU A O 1
ATOM 4995 N N . HIS A 1 638 ? -14.448 26.262 -1.006 1.00 96.25 638 HIS A N 1
ATOM 4996 C CA . HIS A 1 638 ? -13.213 25.604 -1.427 1.00 96.25 638 HIS A CA 1
ATOM 4997 C C . HIS A 1 638 ? -12.177 26.624 -1.929 1.00 96.25 638 HIS A C 1
ATOM 4999 O O . HIS A 1 638 ? -11.008 26.521 -1.567 1.00 96.25 638 HIS A O 1
ATOM 5005 N N . ARG A 1 639 ? -12.589 27.668 -2.661 1.00 96.75 639 ARG A N 1
ATOM 5006 C CA . ARG A 1 639 ? -11.683 28.768 -3.047 1.00 96.75 639 ARG A CA 1
ATOM 5007 C C . ARG A 1 639 ? -11.115 29.511 -1.839 1.00 96.75 639 ARG A C 1
ATOM 5009 O O . ARG A 1 639 ? -9.910 29.728 -1.788 1.00 96.75 639 ARG A O 1
ATOM 5016 N N . GLN A 1 640 ? -11.960 29.843 -0.866 1.00 95.00 640 GLN A N 1
ATOM 5017 C CA . GLN A 1 640 ? -11.545 30.515 0.369 1.00 95.00 640 GLN A CA 1
ATOM 5018 C C . GLN A 1 640 ? -10.541 29.677 1.177 1.00 95.00 640 GLN A C 1
ATOM 5020 O O . GLN A 1 640 ? -9.533 30.204 1.646 1.00 95.00 640 GLN A O 1
ATOM 5025 N N . ILE A 1 641 ? -10.772 28.365 1.302 1.00 95.62 641 ILE A N 1
ATOM 5026 C CA . ILE A 1 641 ? -9.837 27.450 1.975 1.00 95.62 641 ILE A CA 1
ATOM 5027 C C . ILE A 1 641 ? -8.514 27.349 1.203 1.00 95.62 641 ILE A C 1
ATOM 5029 O O . ILE A 1 641 ? -7.447 27.361 1.816 1.00 95.62 641 ILE A O 1
ATOM 5033 N N . ALA A 1 642 ? -8.554 27.314 -0.132 1.00 96.88 642 ALA A N 1
ATOM 5034 C CA . ALA A 1 642 ? -7.337 27.348 -0.940 1.00 96.88 642 ALA A CA 1
ATOM 5035 C C . ALA A 1 642 ? -6.531 28.643 -0.721 1.00 96.88 642 ALA A C 1
ATOM 5037 O O . ALA A 1 642 ? -5.316 28.578 -0.552 1.00 96.88 642 ALA A O 1
ATOM 5038 N N . ASP A 1 643 ? -7.193 29.805 -0.673 1.00 96.06 643 ASP A N 1
ATOM 5039 C CA . ASP A 1 643 ? -6.548 31.100 -0.402 1.00 96.06 643 ASP A CA 1
ATOM 5040 C C . ASP A 1 643 ? -5.887 31.143 0.985 1.00 96.06 643 ASP A C 1
ATOM 5042 O O . ASP A 1 643 ? -4.779 31.671 1.135 1.00 96.06 643 ASP A O 1
ATOM 5046 N N . PHE A 1 644 ? -6.535 30.548 1.993 1.00 95.50 644 PHE A N 1
ATOM 5047 C CA . PHE A 1 644 ? -5.959 30.393 3.328 1.00 95.50 644 PHE A CA 1
ATOM 5048 C C . PHE A 1 644 ? -4.653 29.595 3.271 1.00 95.50 644 PHE A C 1
ATOM 5050 O O . PHE A 1 644 ? -3.620 30.094 3.714 1.00 95.50 644 PHE A O 1
ATOM 5057 N N . TYR A 1 645 ? -4.662 28.411 2.654 1.00 95.88 645 TYR A N 1
ATOM 5058 C CA . TYR A 1 645 ? -3.465 27.573 2.570 1.00 95.88 645 TYR A CA 1
ATOM 5059 C C . TYR A 1 645 ? -2.339 28.187 1.730 1.00 95.88 645 TYR A C 1
ATOM 5061 O O . TYR A 1 645 ? -1.173 28.040 2.093 1.00 95.88 645 TYR A O 1
ATOM 5069 N N . LEU A 1 646 ? -2.657 28.918 0.657 1.00 95.69 646 LEU A N 1
ATOM 5070 C CA . LEU A 1 646 ? -1.661 29.686 -0.104 1.00 95.69 646 LEU A CA 1
ATOM 5071 C C . LEU A 1 646 ? -1.011 30.773 0.758 1.00 95.69 646 LEU A C 1
ATOM 5073 O O . LEU A 1 646 ? 0.203 30.962 0.717 1.00 95.69 646 LEU A O 1
ATOM 5077 N N . THR A 1 647 ? -1.808 31.451 1.585 1.00 95.06 647 THR A N 1
ATOM 5078 C CA . THR A 1 647 ? -1.297 32.449 2.533 1.00 95.06 647 THR A CA 1
ATOM 5079 C C . THR A 1 647 ? -0.416 31.796 3.599 1.00 95.06 647 THR A C 1
ATOM 5081 O O . THR A 1 647 ? 0.632 32.341 3.939 1.00 95.06 647 THR A O 1
ATOM 5084 N N . THR A 1 648 ? -0.803 30.618 4.100 1.00 92.81 648 THR A N 1
ATOM 5085 C CA . THR A 1 648 ? -0.006 29.832 5.052 1.00 92.81 648 THR A CA 1
ATOM 5086 C C . THR A 1 648 ? 1.318 29.361 4.450 1.00 92.81 648 THR A C 1
ATOM 5088 O O . THR A 1 648 ? 2.325 29.356 5.154 1.00 92.81 648 THR A O 1
ATOM 5091 N N . ALA A 1 649 ? 1.329 28.970 3.171 1.00 92.94 649 ALA A N 1
ATOM 5092 C CA . ALA A 1 649 ? 2.534 28.521 2.477 1.00 92.94 649 ALA A CA 1
ATOM 5093 C C . ALA A 1 649 ? 3.586 29.636 2.364 1.00 92.94 649 ALA A C 1
ATOM 5095 O O . ALA A 1 649 ? 4.772 29.393 2.580 1.00 92.94 649 ALA A O 1
ATOM 5096 N N . GLY A 1 650 ? 3.148 30.858 2.040 1.00 91.31 650 GLY A N 1
ATOM 5097 C CA . GLY A 1 650 ? 4.051 31.966 1.739 1.00 91.31 650 GLY A CA 1
ATOM 5098 C C . GLY A 1 650 ? 4.955 31.673 0.534 1.00 91.31 650 GLY A C 1
ATOM 5099 O O . GLY A 1 650 ? 4.579 30.941 -0.381 1.00 91.31 650 GLY A O 1
ATOM 5100 N N . ASP A 1 651 ? 6.158 32.253 0.527 1.00 89.31 651 ASP A N 1
ATOM 5101 C CA . ASP A 1 651 ? 7.137 32.023 -0.539 1.00 89.31 651 ASP A CA 1
ATOM 5102 C C . ASP A 1 651 ? 7.749 30.620 -0.431 1.00 89.31 651 ASP A C 1
ATOM 5104 O O . ASP A 1 651 ? 8.328 30.254 0.596 1.00 89.31 651 ASP A O 1
ATOM 5108 N N . THR A 1 652 ? 7.688 29.843 -1.516 1.00 87.69 652 THR A N 1
ATOM 5109 C CA . THR A 1 652 ? 8.285 28.502 -1.534 1.00 87.69 652 THR A CA 1
ATOM 5110 C C . THR A 1 652 ? 9.817 28.587 -1.568 1.00 87.69 652 THR A C 1
ATOM 5112 O O . THR A 1 652 ? 10.374 29.231 -2.464 1.00 87.69 652 THR A O 1
ATOM 5115 N N . PRO A 1 653 ? 10.536 27.917 -0.647 1.00 88.38 653 PRO A N 1
ATOM 5116 C CA . PRO A 1 653 ? 11.995 27.871 -0.673 1.00 88.38 653 PRO A CA 1
ATOM 5117 C C . PRO A 1 653 ? 12.551 27.270 -1.973 1.00 88.38 653 PRO A C 1
ATOM 5119 O O . PRO A 1 653 ? 11.921 26.427 -2.611 1.00 88.38 653 PRO A O 1
ATOM 5122 N N . GLU A 1 654 ? 13.794 27.619 -2.323 1.00 82.38 654 GLU A N 1
ATOM 5123 C CA . GLU A 1 654 ? 14.487 27.028 -3.482 1.00 82.38 654 GLU A CA 1
ATOM 5124 C C . GLU A 1 654 ? 14.698 25.510 -3.323 1.00 82.38 654 GLU A C 1
ATOM 5126 O O . GLU A 1 654 ? 14.700 24.777 -4.311 1.00 82.38 654 GLU A O 1
ATOM 5131 N N . PHE A 1 655 ? 14.856 25.024 -2.088 1.00 81.81 655 PHE A N 1
ATOM 5132 C CA . PHE A 1 655 ? 15.001 23.605 -1.754 1.00 81.81 655 PHE A CA 1
ATOM 5133 C C . PHE A 1 655 ? 13.980 23.233 -0.666 1.00 81.81 655 PHE A C 1
ATOM 5135 O O . PHE A 1 655 ? 14.350 23.152 0.506 1.00 81.81 655 PHE A O 1
ATOM 5142 N N . PRO A 1 656 ? 12.697 23.067 -1.029 1.00 86.69 656 PRO A N 1
ATOM 5143 C CA . PRO A 1 656 ? 11.635 22.813 -0.066 1.00 86.69 656 PRO A CA 1
ATOM 5144 C C . PRO A 1 656 ? 11.712 21.383 0.483 1.00 86.69 656 PRO A C 1
ATOM 5146 O O . PRO A 1 656 ? 12.201 20.466 -0.179 1.00 86.69 656 PRO A O 1
ATOM 5149 N N . THR A 1 657 ? 11.199 21.188 1.693 1.00 83.06 657 THR A N 1
ATOM 5150 C CA . THR A 1 657 ? 10.853 19.882 2.265 1.00 83.06 657 THR A CA 1
ATOM 5151 C C . THR A 1 657 ? 9.405 19.517 1.930 1.00 83.06 657 THR A C 1
ATOM 5153 O O . THR A 1 657 ? 8.627 20.376 1.523 1.00 83.06 657 THR A O 1
ATOM 5156 N N . LEU A 1 658 ? 8.992 18.261 2.151 1.00 82.94 658 LEU A N 1
ATOM 5157 C CA . LEU A 1 658 ? 7.577 17.885 1.994 1.00 82.94 658 LEU A CA 1
ATOM 5158 C C . LEU A 1 658 ? 6.652 18.706 2.905 1.00 82.94 658 LEU A C 1
ATOM 5160 O O . LEU A 1 658 ? 5.568 19.085 2.481 1.00 82.94 658 LEU A O 1
ATOM 5164 N N . ALA A 1 659 ? 7.104 19.045 4.116 1.00 83.12 659 ALA A N 1
ATOM 5165 C CA . ALA A 1 659 ? 6.334 19.874 5.040 1.00 83.12 659 ALA A CA 1
ATOM 5166 C C . ALA A 1 659 ? 6.102 21.299 4.506 1.00 83.12 659 ALA A C 1
ATOM 5168 O O . ALA A 1 659 ? 5.021 21.844 4.715 1.00 83.12 659 ALA A O 1
ATOM 5169 N N . ASP A 1 660 ? 7.076 21.867 3.786 1.00 88.62 660 ASP A N 1
ATOM 5170 C CA . ASP A 1 660 ? 6.938 23.185 3.149 1.00 88.62 660 ASP A CA 1
ATOM 5171 C C . ASP A 1 660 ? 5.922 23.151 1.992 1.00 88.62 660 ASP A C 1
ATOM 5173 O O . ASP A 1 660 ? 5.272 24.152 1.703 1.00 88.62 660 ASP A O 1
ATOM 5177 N N . LEU A 1 661 ? 5.759 21.993 1.339 1.00 92.19 661 LEU A N 1
ATOM 5178 C CA . LEU A 1 661 ? 4.840 21.812 0.212 1.00 92.19 661 LEU A CA 1
ATOM 5179 C C . LEU A 1 661 ? 3.416 21.419 0.636 1.00 92.19 661 LEU A C 1
ATOM 5181 O O . LEU A 1 661 ? 2.486 21.619 -0.144 1.00 92.19 661 LEU A O 1
ATOM 5185 N N . THR A 1 662 ? 3.211 20.897 1.850 1.00 90.75 662 THR A N 1
ATOM 5186 C CA . THR A 1 662 ? 1.895 20.431 2.328 1.00 90.75 662 THR A CA 1
ATOM 5187 C C . THR A 1 662 ? 0.783 21.485 2.201 1.00 90.75 662 THR A C 1
ATOM 5189 O O . THR A 1 662 ? -0.276 21.144 1.669 1.00 90.75 662 THR A O 1
ATOM 5192 N N . PRO A 1 663 ? 0.966 22.763 2.603 1.00 94.06 663 PRO A N 1
ATOM 5193 C CA . PRO A 1 663 ? -0.075 23.775 2.410 1.00 94.06 663 PRO A CA 1
ATOM 5194 C C . PRO A 1 663 ? -0.414 23.998 0.927 1.00 94.06 663 PRO A C 1
ATOM 5196 O O . PRO A 1 663 ? -1.583 24.106 0.568 1.00 94.06 663 PRO A O 1
ATOM 5199 N N . LEU A 1 664 ? 0.584 23.988 0.037 1.00 96.69 664 LEU A N 1
ATOM 5200 C CA . LEU A 1 664 ? 0.362 24.128 -1.407 1.00 96.69 664 LEU A CA 1
ATOM 5201 C C . LEU A 1 664 ? -0.421 22.942 -1.983 1.00 96.69 664 LEU A C 1
ATOM 5203 O O . LEU A 1 664 ? -1.285 23.133 -2.835 1.00 96.69 664 LEU A O 1
ATOM 5207 N N . MET A 1 665 ? -0.155 21.724 -1.507 1.00 94.88 665 MET A N 1
ATOM 5208 C CA . MET A 1 665 ? -0.888 20.523 -1.921 1.00 94.88 665 MET A CA 1
ATOM 5209 C C . MET A 1 665 ? -2.362 20.586 -1.498 1.00 94.88 665 MET A C 1
ATOM 5211 O O . MET A 1 665 ? -3.241 20.272 -2.301 1.00 94.88 665 MET A O 1
ATOM 5215 N N . GLU A 1 666 ? -2.661 21.068 -0.287 1.00 94.62 666 GLU A N 1
ATOM 5216 C CA . GLU A 1 666 ? -4.052 21.310 0.118 1.00 94.62 666 GLU A CA 1
ATOM 5217 C C . GLU A 1 666 ? -4.697 22.437 -0.697 1.00 94.62 666 GLU A C 1
ATOM 5219 O O . GLU A 1 666 ? -5.863 22.328 -1.079 1.00 94.62 666 GLU A O 1
ATOM 5224 N N . ALA A 1 667 ? -3.951 23.488 -1.051 1.00 97.38 667 ALA A N 1
ATOM 5225 C CA . ALA A 1 667 ? -4.459 24.515 -1.954 1.00 97.38 667 ALA A CA 1
ATOM 5226 C C . ALA A 1 667 ? -4.816 23.942 -3.339 1.00 97.38 667 ALA A C 1
ATOM 5228 O O . ALA A 1 667 ? -5.884 24.264 -3.863 1.00 97.38 667 ALA A O 1
ATOM 5229 N N . VAL A 1 668 ? -3.989 23.050 -3.905 1.00 97.81 668 VAL A N 1
ATOM 5230 C CA . VAL A 1 668 ? -4.309 22.326 -5.152 1.00 97.81 668 VAL A CA 1
ATOM 5231 C C . VAL A 1 668 ? -5.592 21.519 -4.993 1.00 97.81 668 VAL A C 1
ATOM 5233 O O . VAL A 1 668 ? -6.499 21.668 -5.813 1.00 97.81 668 VAL A O 1
ATOM 5236 N N . HIS A 1 669 ? -5.713 20.726 -3.924 1.00 95.88 669 HIS A N 1
ATOM 5237 C CA . HIS A 1 669 ? -6.919 19.945 -3.664 1.00 95.88 669 HIS A CA 1
ATOM 5238 C C . HIS A 1 669 ? -8.168 20.824 -3.647 1.00 95.88 669 HIS A C 1
ATOM 5240 O O . HIS A 1 669 ? -9.125 20.573 -4.381 1.00 95.88 669 HIS A O 1
ATOM 5246 N N . HIS A 1 670 ? -8.154 21.885 -2.840 1.00 96.88 670 HIS A N 1
ATOM 5247 C CA . HIS A 1 670 ? -9.297 22.772 -2.691 1.00 96.88 670 HIS A CA 1
ATOM 5248 C C . HIS A 1 670 ? -9.619 23.523 -3.998 1.00 96.88 670 HIS A C 1
ATOM 5250 O O . HIS A 1 670 ? -10.793 23.627 -4.352 1.00 96.88 670 HIS A O 1
ATOM 5256 N N . ARG A 1 671 ? -8.628 23.950 -4.794 1.00 97.94 671 ARG A N 1
ATOM 5257 C CA . ARG A 1 671 ? -8.879 24.509 -6.139 1.00 97.94 671 ARG A CA 1
ATOM 5258 C C . ARG A 1 671 ? -9.517 23.492 -7.083 1.00 97.94 671 ARG A C 1
ATOM 5260 O O . ARG A 1 671 ? -10.479 23.828 -7.771 1.00 97.94 671 ARG A O 1
ATOM 5267 N N . CYS A 1 672 ? -9.050 22.247 -7.080 1.00 97.31 672 CYS A N 1
ATOM 5268 C CA . CYS A 1 672 ? -9.646 21.170 -7.868 1.00 97.31 672 CYS A CA 1
ATOM 5269 C C . CYS A 1 672 ? -11.097 20.878 -7.445 1.00 97.31 672 CYS A C 1
ATOM 5271 O O . CYS A 1 672 ? -11.958 20.720 -8.309 1.00 97.31 672 CYS A O 1
ATOM 5273 N N . GLN A 1 673 ? -11.408 20.878 -6.142 1.00 95.12 673 GLN A N 1
ATOM 5274 C CA . GLN A 1 673 ? -12.790 20.735 -5.650 1.00 95.12 673 GLN A CA 1
ATOM 5275 C C . GLN A 1 673 ? -13.687 21.926 -6.039 1.00 95.12 673 GLN A C 1
ATOM 5277 O O . GLN A 1 673 ? -14.886 21.753 -6.253 1.00 95.12 673 GLN A O 1
ATOM 5282 N N . ALA A 1 674 ? -13.119 23.128 -6.182 1.00 95.94 674 ALA A N 1
ATOM 5283 C CA . ALA A 1 674 ? -13.818 24.304 -6.703 1.00 95.94 674 ALA A CA 1
ATOM 5284 C C . ALA A 1 674 ? -13.996 24.297 -8.237 1.00 95.94 674 ALA A C 1
ATOM 5286 O O . ALA A 1 674 ? -14.670 25.175 -8.779 1.00 95.94 674 ALA A O 1
ATOM 5287 N N . GLY A 1 675 ? -13.406 23.326 -8.944 1.00 96.00 675 GLY A N 1
ATOM 5288 C CA . GLY A 1 675 ? -13.393 23.259 -10.407 1.00 96.00 675 GLY A CA 1
ATOM 5289 C C . GLY A 1 675 ? -12.349 24.164 -11.076 1.00 96.00 675 GLY A C 1
ATOM 5290 O O . GLY A 1 675 ? -12.326 24.264 -12.302 1.00 96.00 675 GLY A O 1
ATOM 5291 N N . ASP A 1 676 ? -11.461 24.793 -10.302 1.00 97.56 676 ASP A N 1
ATOM 5292 C CA . ASP A 1 676 ? -10.415 25.705 -10.780 1.00 97.56 676 ASP A CA 1
ATOM 5293 C C . ASP A 1 676 ? -9.151 24.930 -11.208 1.00 97.56 676 ASP A C 1
ATOM 5295 O O . ASP A 1 676 ? -8.030 25.252 -10.811 1.00 97.56 676 ASP A O 1
ATOM 5299 N N . TYR A 1 677 ? -9.324 23.874 -12.008 1.00 98.06 677 TYR A N 1
ATOM 5300 C CA . TYR A 1 677 ? -8.258 22.917 -12.338 1.00 98.06 677 TYR A CA 1
ATOM 5301 C C . TYR A 1 677 ? -7.046 23.559 -13.021 1.00 98.06 677 TYR A C 1
ATOM 5303 O O . TYR A 1 677 ? -5.910 23.209 -12.713 1.00 98.06 677 TYR A O 1
ATOM 5311 N N . ASP A 1 678 ? -7.261 24.500 -13.944 1.00 98.00 678 ASP A N 1
ATOM 5312 C CA . ASP A 1 678 ? -6.153 25.175 -14.628 1.00 98.00 678 ASP A CA 1
ATOM 5313 C C . ASP A 1 678 ? -5.349 26.070 -13.688 1.00 98.00 678 ASP A C 1
ATOM 5315 O O . ASP A 1 678 ? -4.125 26.072 -13.772 1.00 98.00 678 ASP A O 1
ATOM 5319 N N . GLN A 1 679 ? -6.019 26.768 -12.766 1.00 97.25 679 GLN A N 1
ATOM 5320 C CA . GLN A 1 679 ? -5.348 27.582 -11.756 1.00 97.25 679 GLN A CA 1
ATOM 5321 C C . GLN A 1 679 ? -4.554 26.699 -10.787 1.00 97.25 679 GLN A C 1
ATOM 5323 O O . GLN A 1 679 ? -3.397 26.986 -10.488 1.00 97.25 679 GLN A O 1
ATOM 5328 N N . ALA A 1 680 ? -5.161 25.594 -10.339 1.00 98.00 680 ALA A N 1
ATOM 5329 C CA . ALA A 1 680 ? -4.511 24.610 -9.481 1.00 98.00 680 ALA A CA 1
ATOM 5330 C C . ALA A 1 680 ? -3.232 24.057 -10.125 1.00 98.00 680 ALA A C 1
ATOM 5332 O O . ALA A 1 680 ? -2.205 23.922 -9.459 1.00 98.00 680 ALA A O 1
ATOM 5333 N N . PHE A 1 681 ? -3.289 23.756 -11.426 1.00 98.31 681 PHE A N 1
ATOM 5334 C CA . PHE A 1 681 ? -2.148 23.224 -12.156 1.00 98.31 681 PHE A CA 1
ATOM 5335 C C . PHE A 1 681 ? -1.078 24.288 -12.410 1.00 98.31 681 PHE A C 1
ATOM 5337 O O . PHE A 1 681 ? 0.062 24.092 -12.005 1.00 98.31 681 PHE A O 1
ATOM 5344 N N . ASP A 1 682 ? -1.423 25.397 -13.068 1.00 96.81 682 ASP A N 1
ATOM 5345 C CA . ASP A 1 682 ? -0.433 26.369 -13.542 1.00 96.81 682 ASP A CA 1
ATOM 5346 C C . ASP A 1 682 ? 0.205 27.125 -12.375 1.00 96.81 682 ASP A C 1
ATOM 5348 O O . ASP A 1 682 ? 1.423 27.149 -12.242 1.00 96.81 682 ASP A O 1
ATOM 5352 N N . GLU A 1 683 ? -0.606 27.721 -11.502 1.00 95.88 683 GLU A N 1
ATOM 5353 C CA . GLU A 1 683 ? -0.112 28.676 -10.503 1.00 95.88 683 GLU A CA 1
ATOM 5354 C C . GLU A 1 683 ? 0.479 27.994 -9.267 1.00 95.88 683 GLU A C 1
ATOM 5356 O O . GLU A 1 683 ? 1.316 28.585 -8.582 1.00 95.88 683 GLU A O 1
ATOM 5361 N N . ILE A 1 684 ? 0.041 26.769 -8.958 1.00 97.62 684 ILE A N 1
ATOM 5362 C CA . ILE A 1 684 ? 0.393 26.087 -7.707 1.00 97.62 684 ILE A CA 1
ATOM 5363 C C . ILE A 1 684 ? 1.217 24.833 -7.990 1.00 97.62 684 ILE A C 1
ATOM 5365 O O . ILE A 1 684 ? 2.384 24.768 -7.601 1.00 97.62 684 ILE A O 1
ATOM 5369 N N . ALA A 1 685 ? 0.647 23.841 -8.682 1.00 96.62 685 ALA A N 1
ATOM 5370 C CA . ALA A 1 685 ? 1.336 22.574 -8.904 1.00 96.62 685 ALA A CA 1
ATOM 5371 C C . ALA A 1 685 ? 2.610 22.755 -9.744 1.00 96.62 685 ALA A C 1
ATOM 5373 O O . ALA A 1 685 ? 3.676 22.298 -9.345 1.00 96.62 685 ALA A O 1
ATOM 5374 N N . TRP A 1 686 ? 2.532 23.454 -10.874 1.00 95.38 686 TRP A N 1
ATOM 5375 C CA . TRP A 1 686 ? 3.657 23.637 -11.785 1.00 95.38 686 TRP A CA 1
ATOM 5376 C C . TRP A 1 686 ? 4.677 24.660 -11.268 1.00 95.38 686 TRP A C 1
ATOM 5378 O O . TRP A 1 686 ? 5.859 24.337 -11.132 1.00 95.38 686 TRP A O 1
ATOM 5388 N N . GLU A 1 687 ? 4.237 25.881 -10.951 1.00 95.31 687 GLU A N 1
ATOM 5389 C CA . GLU A 1 687 ? 5.143 26.978 -10.580 1.00 95.31 687 GLU A CA 1
ATOM 5390 C C . GLU A 1 687 ? 5.723 26.840 -9.164 1.00 95.31 687 GLU A C 1
ATOM 5392 O O . GLU A 1 687 ? 6.915 27.071 -8.972 1.00 95.31 687 GLU A O 1
ATOM 5397 N N . GLN A 1 688 ? 4.929 26.430 -8.167 1.00 95.56 688 GLN A N 1
ATOM 5398 C CA . GLN A 1 688 ? 5.368 26.437 -6.762 1.00 95.56 688 GLN A CA 1
ATOM 5399 C C . GLN A 1 688 ? 5.825 25.056 -6.272 1.00 95.56 688 GLN A C 1
ATOM 5401 O O . GLN A 1 688 ? 6.890 24.942 -5.664 1.00 95.56 688 GLN A O 1
ATOM 5406 N N . ILE A 1 689 ? 5.069 23.992 -6.573 1.00 94.75 689 ILE A N 1
ATOM 5407 C CA . ILE A 1 689 ? 5.393 22.627 -6.115 1.00 94.75 689 ILE A CA 1
ATOM 5408 C C . ILE A 1 689 ? 6.486 21.993 -6.987 1.00 94.75 689 ILE A C 1
ATOM 5410 O O . ILE A 1 689 ? 7.520 21.554 -6.480 1.00 94.75 689 ILE A O 1
ATOM 5414 N N . TYR A 1 690 ? 6.284 21.942 -8.305 1.00 93.25 690 TYR A N 1
ATOM 5415 C CA . TYR A 1 690 ? 7.262 21.389 -9.246 1.00 93.25 690 TYR A CA 1
ATOM 5416 C C . TYR A 1 690 ? 8.441 22.341 -9.483 1.00 93.25 690 TYR A C 1
ATOM 5418 O O . TYR A 1 690 ? 9.554 21.876 -9.748 1.00 93.25 690 TYR A O 1
ATOM 5426 N N . GLN A 1 691 ? 8.215 23.652 -9.354 1.00 93.06 691 GLN A N 1
ATOM 5427 C CA . GLN A 1 691 ? 9.173 24.707 -9.700 1.00 93.06 691 GLN A CA 1
ATOM 5428 C C . GLN A 1 691 ? 9.614 24.602 -11.168 1.00 93.06 691 GLN A C 1
ATOM 5430 O O . GLN A 1 691 ? 10.802 24.628 -11.515 1.00 93.06 691 GLN A O 1
ATOM 5435 N N . GLY A 1 692 ? 8.615 24.415 -12.033 1.00 89.94 692 GLY A N 1
ATOM 5436 C CA . GLY A 1 692 ? 8.758 24.208 -13.464 1.00 89.94 692 GLY A CA 1
ATOM 5437 C C . GLY A 1 692 ? 9.574 22.961 -13.802 1.00 89.94 692 GLY A C 1
ATOM 5438 O O . GLY A 1 692 ? 9.413 21.890 -13.220 1.00 89.94 692 GLY A O 1
ATOM 5439 N N . ASN A 1 693 ? 10.521 23.112 -14.730 1.00 85.25 693 ASN A N 1
ATOM 5440 C CA . ASN A 1 693 ? 11.350 22.006 -15.225 1.00 85.25 693 ASN A CA 1
ATOM 5441 C C . ASN A 1 693 ? 12.316 21.419 -14.182 1.00 85.25 693 ASN A C 1
ATOM 5443 O O . ASN A 1 693 ? 12.992 20.434 -14.475 1.00 85.25 693 ASN A O 1
ATOM 5447 N N . ARG A 1 694 ? 12.414 22.010 -12.982 1.00 83.94 694 ARG A N 1
ATOM 5448 C CA . ARG A 1 694 ? 13.163 21.404 -11.875 1.00 83.94 694 ARG A CA 1
ATOM 5449 C C . ARG A 1 694 ? 12.484 20.136 -11.357 1.00 83.94 694 ARG A C 1
ATOM 5451 O O . ARG A 1 694 ? 13.196 19.266 -10.864 1.00 83.94 694 ARG A O 1
ATOM 5458 N N . ALA A 1 695 ? 11.152 20.057 -11.458 1.00 85.38 695 ALA A N 1
ATOM 5459 C CA . ALA A 1 695 ? 10.300 18.985 -10.939 1.00 85.38 695 ALA A CA 1
ATOM 5460 C C . ALA A 1 695 ? 10.778 18.465 -9.570 1.00 85.38 695 ALA A C 1
ATOM 5462 O O . ALA A 1 695 ? 11.080 17.283 -9.379 1.00 85.38 695 ALA A O 1
ATOM 5463 N N . VAL A 1 696 ? 10.897 19.402 -8.622 1.00 85.12 696 VAL A N 1
ATOM 5464 C CA . VAL A 1 696 ? 11.521 19.199 -7.304 1.00 85.12 696 VAL A CA 1
ATOM 5465 C C . VAL A 1 696 ? 10.921 18.000 -6.568 1.00 85.12 696 VAL A C 1
ATOM 5467 O O . VAL A 1 696 ? 11.664 17.198 -5.997 1.00 85.12 696 VAL A O 1
ATOM 5470 N N . LEU A 1 697 ? 9.599 17.830 -6.637 1.00 84.12 697 LEU A N 1
ATOM 5471 C CA . LEU A 1 697 ? 8.880 16.756 -5.954 1.00 84.12 697 LEU A CA 1
ATOM 5472 C C . LEU A 1 697 ? 9.393 15.351 -6.333 1.00 84.12 697 LEU A C 1
ATOM 5474 O O . LEU A 1 697 ? 9.611 14.513 -5.458 1.00 84.12 697 LEU A O 1
ATOM 5478 N N . ILE A 1 698 ? 9.669 15.104 -7.616 1.00 83.38 698 ILE A N 1
ATOM 5479 C CA . ILE A 1 698 ? 10.078 13.779 -8.110 1.00 83.38 698 ILE A CA 1
ATOM 5480 C C . ILE A 1 698 ? 11.598 13.626 -8.251 1.00 83.38 698 ILE A C 1
ATOM 5482 O O . ILE A 1 698 ? 12.134 12.564 -7.929 1.00 83.38 698 ILE A O 1
ATOM 5486 N N . TYR A 1 699 ? 12.325 14.665 -8.681 1.00 76.19 699 TYR A N 1
ATOM 5487 C CA . TYR A 1 699 ? 13.769 14.553 -8.932 1.00 76.19 699 TYR A CA 1
ATOM 5488 C C . TYR A 1 699 ? 14.629 14.849 -7.710 1.00 76.19 699 TYR A C 1
ATOM 5490 O O . TYR A 1 699 ? 15.688 14.241 -7.559 1.00 76.19 699 TYR A O 1
ATOM 5498 N N . GLN A 1 700 ? 14.196 15.768 -6.846 1.00 75.12 700 GLN A N 1
ATOM 5499 C CA . GLN A 1 700 ? 14.957 16.146 -5.658 1.00 75.12 700 GLN A CA 1
ATOM 5500 C C . GLN A 1 700 ? 14.462 15.404 -4.415 1.00 75.12 700 GLN A C 1
ATOM 5502 O O . GLN A 1 700 ? 15.279 14.880 -3.660 1.00 75.12 700 GLN A O 1
ATOM 5507 N N . LEU A 1 701 ? 13.143 15.346 -4.208 1.00 75.81 701 LEU A N 1
ATOM 5508 C CA . LEU A 1 701 ? 12.548 14.700 -3.034 1.00 75.81 701 LEU A CA 1
ATOM 5509 C C . LEU A 1 701 ? 12.267 13.209 -3.248 1.00 75.81 701 LEU A C 1
ATOM 5511 O O . LEU A 1 701 ? 12.147 12.472 -2.275 1.00 75.81 701 LEU A O 1
ATOM 5515 N N . GLY A 1 702 ? 12.187 12.741 -4.500 1.00 75.31 702 GLY A N 1
ATOM 5516 C CA . GLY A 1 702 ? 11.894 11.335 -4.801 1.00 75.31 702 GLY A CA 1
ATOM 5517 C C . GLY A 1 702 ? 10.512 10.882 -4.315 1.00 75.31 702 GLY A C 1
ATOM 5518 O O . GLY A 1 702 ? 10.318 9.685 -4.083 1.00 75.31 702 GLY A O 1
ATOM 5519 N N . ALA A 1 703 ? 9.577 11.821 -4.143 1.00 79.31 703 ALA A N 1
ATOM 5520 C CA . ALA A 1 703 ? 8.283 11.630 -3.497 1.00 79.31 703 ALA A CA 1
ATOM 5521 C C . ALA A 1 703 ? 7.187 11.239 -4.505 1.00 79.31 703 ALA A C 1
ATOM 5523 O O . ALA A 1 703 ? 6.161 11.902 -4.630 1.00 79.31 703 ALA A O 1
ATOM 5524 N N . TYR A 1 704 ? 7.411 10.143 -5.240 1.00 83.62 704 TYR A N 1
ATOM 5525 C CA . TYR A 1 704 ? 6.481 9.643 -6.266 1.00 83.62 704 TYR A CA 1
ATOM 5526 C C . TYR A 1 704 ? 5.096 9.265 -5.703 1.00 83.62 704 TYR A C 1
ATOM 5528 O O . TYR A 1 704 ? 4.096 9.364 -6.409 1.00 83.62 704 TYR A O 1
ATOM 5536 N N . GLY A 1 705 ? 5.018 8.845 -4.433 1.00 80.06 705 GLY A N 1
ATOM 5537 C CA . GLY A 1 705 ? 3.744 8.573 -3.754 1.00 80.06 705 GLY A CA 1
ATOM 5538 C C . GLY A 1 705 ? 2.937 9.847 -3.507 1.00 80.06 705 GLY A C 1
ATOM 5539 O O . GLY A 1 705 ? 1.762 9.918 -3.866 1.00 80.06 705 GLY A O 1
ATOM 5540 N N . THR A 1 706 ? 3.589 10.877 -2.964 1.00 85.38 706 THR A N 1
ATOM 5541 C CA . THR A 1 706 ? 3.000 12.208 -2.774 1.00 85.38 706 THR A CA 1
ATOM 5542 C C . THR A 1 706 ? 2.573 12.826 -4.105 1.00 85.38 706 THR A C 1
ATOM 5544 O O . THR A 1 706 ? 1.477 13.373 -4.203 1.00 85.38 706 THR A O 1
ATOM 5547 N N . ASP A 1 707 ? 3.397 12.685 -5.145 1.00 90.62 707 ASP A N 1
ATOM 5548 C CA . ASP A 1 707 ? 3.073 13.145 -6.494 1.00 90.62 707 ASP A CA 1
ATOM 5549 C C . ASP A 1 707 ? 1.826 12.453 -7.065 1.00 90.62 707 ASP A C 1
ATOM 5551 O O . ASP A 1 707 ? 0.903 13.114 -7.539 1.00 90.62 707 ASP A O 1
ATOM 5555 N N . LEU A 1 708 ? 1.731 11.125 -6.934 1.00 88.88 708 LEU A N 1
ATOM 5556 C CA . LEU A 1 708 ? 0.544 10.385 -7.356 1.00 88.88 708 LEU A CA 1
ATOM 5557 C C . LEU A 1 708 ? -0.727 10.883 -6.644 1.00 88.88 708 LEU A C 1
ATOM 5559 O O . LEU A 1 708 ? -1.759 11.044 -7.294 1.00 88.88 708 LEU A O 1
ATOM 5563 N N . ASN A 1 709 ? -0.659 11.140 -5.335 1.00 86.69 709 ASN A N 1
ATOM 5564 C CA . ASN A 1 709 ? -1.798 11.649 -4.565 1.00 86.69 709 ASN A CA 1
ATOM 5565 C C . ASN A 1 709 ? -2.206 13.063 -5.010 1.00 86.69 709 ASN A C 1
ATOM 5567 O O . ASN A 1 709 ? -3.395 13.326 -5.178 1.00 86.69 709 ASN A O 1
ATOM 5571 N N . LEU A 1 710 ? -1.234 13.946 -5.261 1.00 93.44 710 LEU A N 1
ATOM 5572 C CA . LEU A 1 710 ? -1.472 15.293 -5.784 1.00 93.44 710 LEU A CA 1
ATOM 5573 C C . LEU A 1 710 ? -2.155 15.250 -7.160 1.00 93.44 710 LEU A C 1
ATOM 5575 O O . LEU A 1 710 ? -3.132 15.954 -7.406 1.00 93.44 710 LEU A O 1
ATOM 5579 N N . LEU A 1 711 ? -1.655 14.407 -8.067 1.00 95.81 711 LEU A N 1
ATOM 5580 C CA . LEU A 1 711 ? -2.154 14.331 -9.440 1.00 95.81 711 LEU A CA 1
ATOM 5581 C C . LEU A 1 711 ? -3.556 13.707 -9.540 1.00 95.81 711 LEU A C 1
ATOM 5583 O O . LEU A 1 711 ? -4.295 14.008 -10.481 1.00 95.81 711 LEU A O 1
ATOM 5587 N N . GLN A 1 712 ? -3.957 12.877 -8.572 1.00 93.56 712 GLN A N 1
ATOM 5588 C CA . GLN A 1 712 ? -5.309 12.308 -8.507 1.00 93.56 712 GLN A CA 1
ATOM 5589 C C . GLN A 1 712 ? -6.402 13.368 -8.312 1.00 93.56 712 GLN A C 1
ATOM 5591 O O . GLN A 1 712 ? -7.509 13.180 -8.820 1.00 93.56 712 GLN A O 1
ATOM 5596 N N . ASP A 1 713 ? -6.104 14.498 -7.660 1.00 95.50 713 ASP A N 1
ATOM 5597 C CA . ASP A 1 713 ? -7.081 15.575 -7.439 1.00 95.50 713 ASP A CA 1
ATOM 5598 C C . ASP A 1 713 ? -7.558 16.227 -8.752 1.00 95.50 713 ASP A C 1
ATOM 5600 O O . ASP A 1 713 ? -8.644 16.805 -8.804 1.00 95.50 713 ASP A O 1
ATOM 5604 N N . PHE A 1 714 ? -6.805 16.088 -9.849 1.00 97.88 714 PHE A N 1
ATOM 5605 C CA . PHE A 1 714 ? -7.204 16.594 -11.166 1.00 97.88 714 PHE A CA 1
ATOM 5606 C C . PHE A 1 714 ? -8.240 15.715 -11.878 1.00 97.88 714 PHE A C 1
ATOM 5608 O O . PHE A 1 714 ? -8.707 16.078 -12.960 1.00 97.88 714 PHE A O 1
ATOM 5615 N N . PHE A 1 715 ? -8.607 14.563 -11.315 1.00 96.56 715 PHE A N 1
ATOM 5616 C CA . PHE A 1 715 ? -9.613 13.666 -11.878 1.00 96.56 715 PHE A CA 1
ATOM 5617 C C . PHE A 1 715 ? -10.972 13.868 -11.198 1.00 96.56 715 PHE A C 1
ATOM 5619 O O . PHE A 1 715 ? -11.028 14.161 -10.001 1.00 96.56 715 PHE A O 1
ATOM 5626 N N . PRO A 1 716 ? -12.097 13.653 -11.904 1.00 92.06 716 PRO A N 1
ATOM 5627 C CA . PRO A 1 716 ? -13.420 13.781 -11.301 1.00 92.06 716 PRO A CA 1
ATOM 5628 C C . PRO A 1 716 ? -13.588 12.805 -10.134 1.00 92.06 716 PRO A C 1
ATOM 5630 O O . PRO A 1 716 ? -13.585 11.588 -10.326 1.00 92.06 716 PRO A O 1
ATOM 5633 N N . VAL A 1 717 ? -13.726 13.341 -8.918 1.00 85.50 717 VAL A N 1
ATOM 5634 C CA . VAL A 1 717 ? -13.835 12.552 -7.676 1.00 85.50 717 VAL A CA 1
ATOM 5635 C C . VAL A 1 717 ? -12.669 11.549 -7.526 1.00 85.50 717 VAL A C 1
ATOM 5637 O O . VAL A 1 717 ? -12.847 10.441 -7.025 1.00 85.50 717 VAL A O 1
ATOM 5640 N N . GLY A 1 718 ? -11.480 11.892 -8.040 1.00 85.50 718 GLY A N 1
ATOM 5641 C CA . GLY A 1 718 ? -10.302 11.017 -8.031 1.00 85.50 718 GLY A CA 1
ATOM 5642 C C . GLY A 1 718 ? -10.389 9.789 -8.951 1.00 85.50 718 GLY A C 1
ATOM 5643 O O . GLY A 1 718 ? -9.532 8.909 -8.884 1.00 85.50 718 GLY A O 1
ATOM 5644 N N . ASN A 1 719 ? -11.405 9.680 -9.819 1.00 89.06 719 ASN A N 1
ATOM 5645 C CA . ASN A 1 719 ? -11.565 8.527 -10.705 1.00 89.06 719 ASN A CA 1
ATOM 5646 C C . ASN A 1 719 ? -10.585 8.579 -11.887 1.00 89.06 719 ASN A C 1
ATOM 5648 O O . ASN A 1 719 ? -10.865 9.156 -12.941 1.00 89.06 719 ASN A O 1
ATOM 5652 N N . THR A 1 720 ? -9.457 7.893 -11.734 1.00 90.81 720 THR A N 1
ATOM 5653 C CA . THR A 1 720 ? -8.361 7.851 -12.710 1.00 90.81 720 THR A CA 1
ATOM 5654 C C . THR A 1 720 ? -8.705 7.180 -14.046 1.00 90.81 720 THR A C 1
ATOM 5656 O O . THR A 1 720 ? -7.994 7.380 -15.035 1.00 90.81 720 THR A O 1
ATOM 5659 N N . ASN A 1 721 ? -9.830 6.458 -14.135 1.00 89.75 721 ASN A N 1
ATOM 5660 C CA . ASN A 1 721 ? -10.346 5.934 -15.408 1.00 89.75 721 ASN A CA 1
ATOM 5661 C C . ASN A 1 721 ? -10.910 7.037 -16.320 1.00 89.75 721 ASN A C 1
ATOM 5663 O O . ASN A 1 721 ? -11.108 6.812 -17.513 1.00 89.75 721 ASN A O 1
ATOM 5667 N N . GLN A 1 722 ? -11.190 8.223 -15.775 1.00 93.38 722 GLN A N 1
ATOM 5668 C CA . GLN A 1 722 ? -11.662 9.386 -16.524 1.00 93.38 722 GLN A CA 1
ATOM 5669 C C . GLN A 1 722 ? -10.502 10.321 -16.889 1.00 93.38 722 GLN A C 1
ATOM 5671 O O . GLN A 1 722 ? -9.358 10.094 -16.503 1.00 93.38 722 GLN A O 1
ATOM 5676 N N . THR A 1 723 ? -10.762 11.348 -17.697 1.00 93.12 723 THR A N 1
ATOM 5677 C CA . THR A 1 723 ? -9.744 12.321 -18.139 1.00 93.12 723 THR A CA 1
ATOM 5678 C C . THR A 1 723 ? -9.484 13.384 -17.065 1.00 93.12 723 THR A C 1
ATOM 5680 O O . THR A 1 723 ? -10.455 13.835 -16.446 1.00 93.12 723 THR A O 1
ATOM 5683 N N . PRO A 1 724 ? -8.221 13.819 -16.859 1.00 96.81 724 PRO A N 1
ATOM 5684 C CA . PRO A 1 724 ? -7.929 14.986 -16.029 1.00 96.81 724 PRO A CA 1
ATOM 5685 C C . PRO A 1 724 ? -8.731 16.212 -16.489 1.00 96.81 724 PRO A C 1
ATOM 5687 O O . PRO A 1 724 ? -8.903 16.425 -17.687 1.00 96.81 724 PRO A O 1
ATOM 5690 N N . GLN A 1 725 ? -9.221 17.017 -15.551 1.00 97.75 725 GLN A N 1
ATOM 5691 C CA . GLN A 1 725 ? -10.173 18.103 -15.816 1.00 97.75 725 GLN A CA 1
ATOM 5692 C C . GLN A 1 725 ? -9.525 19.456 -16.159 1.00 97.75 725 GLN A C 1
ATOM 5694 O O . GLN A 1 725 ? -10.234 20.431 -16.394 1.00 97.75 725 GLN A O 1
ATOM 5699 N N . VAL A 1 726 ? -8.193 19.527 -16.240 1.00 97.19 726 VAL A N 1
ATOM 5700 C CA . VAL A 1 726 ? -7.489 20.694 -16.804 1.00 97.19 726 VAL A CA 1
ATOM 5701 C C . VAL A 1 726 ? -7.907 20.915 -18.263 1.00 97.19 726 VAL A C 1
ATOM 5703 O O . VAL A 1 726 ? -8.080 19.949 -19.014 1.00 97.19 726 VAL A O 1
ATOM 5706 N N . SER A 1 727 ? -8.077 22.173 -18.686 1.00 95.88 727 SER A N 1
ATOM 5707 C CA . SER A 1 727 ? -8.627 22.475 -20.019 1.00 95.88 727 SER A CA 1
ATOM 5708 C C . SER A 1 727 ? -7.645 22.206 -21.156 1.00 95.88 727 SER A C 1
ATOM 5710 O O . SER A 1 727 ? -8.061 21.855 -22.261 1.00 95.88 727 SER A O 1
ATOM 5712 N N . SER A 1 728 ? -6.342 22.350 -20.897 1.00 94.50 728 SER A N 1
ATOM 5713 C CA . SER A 1 728 ? -5.304 22.118 -21.900 1.00 94.50 728 SER A CA 1
ATOM 5714 C C . SER A 1 728 ? -5.048 20.620 -22.107 1.00 94.50 728 SER A C 1
ATOM 5716 O O . SER A 1 728 ? -4.625 19.936 -21.168 1.00 94.50 728 SER A O 1
ATOM 5718 N N . PRO A 1 729 ? -5.190 20.103 -23.343 1.00 91.56 729 PRO A N 1
ATOM 5719 C CA . PRO A 1 729 ? -4.830 18.726 -23.659 1.00 91.56 729 PRO A CA 1
ATOM 5720 C C . PRO A 1 729 ? -3.359 18.395 -23.372 1.00 91.56 729 PRO A C 1
ATOM 5722 O O . PRO A 1 729 ? -3.054 17.247 -23.065 1.00 91.56 729 PRO A O 1
ATOM 5725 N N . ASP A 1 730 ? -2.443 19.366 -23.457 1.00 90.00 730 ASP A N 1
ATOM 5726 C CA . ASP A 1 730 ? -1.024 19.145 -23.142 1.00 90.00 730 ASP A CA 1
ATOM 5727 C C . ASP A 1 730 ? -0.834 18.875 -21.642 1.00 90.00 730 ASP A C 1
ATOM 5729 O O . ASP A 1 730 ? -0.134 17.936 -21.262 1.00 90.00 730 ASP A O 1
ATOM 5733 N N . LYS A 1 731 ? -1.540 19.626 -20.785 1.00 93.81 731 LYS A N 1
ATOM 5734 C CA . LYS A 1 731 ? -1.532 19.412 -19.329 1.00 93.81 731 LYS A CA 1
ATOM 5735 C C . LYS A 1 731 ? -2.153 18.064 -18.960 1.00 93.81 731 LYS A C 1
ATOM 5737 O O . LYS A 1 731 ? -1.603 17.345 -18.132 1.00 93.81 731 LYS A O 1
ATOM 5742 N N . GLN A 1 732 ? -3.253 17.671 -19.613 1.00 94.94 732 GLN A N 1
ATOM 5743 C CA . GLN A 1 732 ? -3.863 16.348 -19.405 1.00 94.94 732 GLN A CA 1
ATOM 5744 C C . GLN A 1 732 ? -2.861 15.223 -19.692 1.00 94.94 732 GLN A C 1
ATOM 5746 O O . GLN A 1 732 ? -2.744 14.275 -18.917 1.00 94.94 732 GLN A O 1
ATOM 5751 N N . ARG A 1 733 ? -2.114 15.333 -20.796 1.00 92.44 733 ARG A N 1
ATOM 5752 C CA . ARG A 1 733 ? -1.090 14.352 -21.181 1.00 92.44 733 ARG A CA 1
ATOM 5753 C C . ARG A 1 733 ? 0.081 14.319 -20.208 1.00 92.44 733 ARG A C 1
ATOM 5755 O O . ARG A 1 733 ? 0.556 13.223 -19.912 1.00 92.44 733 ARG A O 1
ATOM 5762 N N . PHE A 1 734 ? 0.516 15.479 -19.713 1.00 91.38 734 PHE A N 1
ATOM 5763 C CA . PHE A 1 734 ? 1.542 15.576 -18.677 1.00 91.38 734 PHE A CA 1
ATOM 5764 C C . PHE A 1 734 ? 1.110 14.829 -17.411 1.00 91.38 734 PHE A C 1
ATOM 5766 O O . PHE A 1 734 ? 1.801 13.906 -16.999 1.00 91.38 734 PHE A O 1
ATOM 5773 N N . ILE A 1 735 ? -0.080 15.129 -16.874 1.00 95.56 735 ILE A N 1
ATOM 5774 C CA . ILE A 1 735 ? -0.625 14.465 -15.676 1.00 95.56 735 ILE A CA 1
ATOM 5775 C C . ILE A 1 735 ? -0.668 12.941 -15.861 1.00 95.56 735 ILE A C 1
ATOM 5777 O O . ILE A 1 735 ? -0.246 12.191 -14.985 1.00 95.56 735 ILE A O 1
ATOM 5781 N N . LEU A 1 736 ? -1.142 12.464 -17.017 1.00 95.69 736 LEU A N 1
ATOM 5782 C CA . LEU A 1 736 ? -1.177 11.032 -17.325 1.00 95.69 736 LEU A CA 1
ATOM 5783 C C . LEU A 1 736 ? 0.231 10.414 -17.404 1.00 95.69 736 LEU A C 1
ATOM 5785 O O . LEU A 1 736 ? 0.442 9.315 -16.898 1.00 95.69 736 LEU A O 1
ATOM 5789 N N . ASN A 1 737 ? 1.194 11.104 -18.022 1.00 91.88 737 ASN A N 1
ATOM 5790 C CA . ASN A 1 737 ? 2.575 10.628 -18.102 1.00 91.88 737 ASN A CA 1
ATOM 5791 C C . ASN A 1 737 ? 3.227 10.546 -16.716 1.00 91.88 737 ASN A C 1
ATOM 5793 O O . ASN A 1 737 ? 3.841 9.529 -16.399 1.00 91.88 737 ASN A O 1
ATOM 5797 N N . GLU A 1 738 ? 3.066 11.578 -15.889 1.00 92.38 738 GLU A N 1
ATOM 5798 C CA . GLU A 1 738 ? 3.642 11.614 -14.542 1.00 92.38 738 GLU A CA 1
ATOM 5799 C C . GLU A 1 738 ? 3.020 10.556 -13.627 1.00 92.38 738 GLU A C 1
ATOM 5801 O O . GLU A 1 738 ? 3.748 9.867 -12.919 1.00 92.38 738 GLU A O 1
ATOM 5806 N N . ILE A 1 739 ? 1.710 10.294 -13.722 1.00 94.25 739 ILE A N 1
ATOM 5807 C CA . ILE A 1 739 ? 1.093 9.165 -13.004 1.00 94.25 739 ILE A CA 1
ATOM 5808 C C . ILE A 1 739 ? 1.717 7.831 -13.430 1.00 94.25 739 ILE A C 1
ATOM 5810 O O . ILE A 1 739 ? 2.072 7.021 -12.571 1.00 94.25 739 ILE A O 1
ATOM 5814 N N . GLY A 1 740 ? 1.884 7.598 -14.737 1.00 92.50 740 GLY A N 1
ATOM 5815 C CA . GLY A 1 740 ? 2.548 6.392 -15.245 1.00 92.50 740 GLY A CA 1
ATOM 5816 C C . GLY A 1 740 ? 3.983 6.255 -14.722 1.00 92.50 740 GLY A C 1
ATOM 5817 O O . GLY A 1 740 ? 4.387 5.173 -14.291 1.00 92.50 740 GLY A O 1
ATOM 5818 N N . LEU A 1 741 ? 4.724 7.367 -14.679 1.00 87.94 741 LEU A N 1
ATOM 5819 C CA . LEU A 1 741 ? 6.091 7.428 -14.162 1.00 87.94 741 LEU A CA 1
ATOM 5820 C C . LEU A 1 741 ? 6.147 7.137 -12.661 1.00 87.94 741 LEU A C 1
ATOM 5822 O O . LEU A 1 741 ? 6.965 6.323 -12.225 1.00 87.94 741 LEU A O 1
ATOM 5826 N N . SER A 1 742 ? 5.276 7.759 -11.875 1.00 88.12 742 SER A N 1
ATOM 5827 C CA . SER A 1 742 ? 5.181 7.561 -10.432 1.00 88.12 742 SER A CA 1
ATOM 5828 C C . SER A 1 742 ? 4.819 6.109 -10.099 1.00 88.12 742 SER A C 1
ATOM 5830 O O . SER A 1 742 ? 5.498 5.484 -9.282 1.00 88.12 742 SER A O 1
ATOM 5832 N N . LEU A 1 743 ? 3.850 5.511 -10.802 1.00 87.75 743 LEU A N 1
ATOM 5833 C CA . LEU A 1 743 ? 3.505 4.090 -10.659 1.00 87.75 743 LEU A CA 1
ATOM 5834 C C . LEU A 1 743 ? 4.682 3.168 -11.006 1.00 87.75 743 LEU A C 1
ATOM 5836 O O . LEU A 1 743 ? 4.997 2.263 -10.233 1.00 87.75 743 LEU A O 1
ATOM 5840 N N . MET A 1 744 ? 5.374 3.406 -12.123 1.00 86.00 744 MET A N 1
ATOM 5841 C CA . MET A 1 744 ? 6.523 2.589 -12.527 1.00 86.00 744 MET A CA 1
ATOM 5842 C C . MET A 1 744 ? 7.666 2.655 -11.503 1.00 86.00 744 MET A C 1
ATOM 5844 O O . MET A 1 744 ? 8.217 1.621 -11.126 1.00 86.00 744 MET A O 1
ATOM 5848 N N . ASN A 1 745 ? 8.020 3.850 -11.018 1.00 80.56 745 ASN A N 1
ATOM 5849 C CA . ASN A 1 745 ? 9.138 4.015 -10.083 1.00 80.56 745 ASN A CA 1
ATOM 5850 C C . ASN A 1 745 ? 8.825 3.478 -8.680 1.00 80.56 745 ASN A C 1
ATOM 5852 O O . ASN A 1 745 ? 9.736 2.977 -8.022 1.00 80.56 745 ASN A O 1
ATOM 5856 N N . MET A 1 746 ? 7.559 3.516 -8.251 1.00 78.38 746 MET A N 1
ATOM 5857 C CA . MET A 1 746 ? 7.103 2.903 -6.996 1.00 78.38 746 MET A CA 1
ATOM 5858 C C . MET A 1 746 ? 7.013 1.371 -7.051 1.00 78.38 746 MET A C 1
ATOM 5860 O O . MET A 1 746 ? 6.771 0.746 -6.020 1.00 78.38 746 MET A O 1
ATOM 5864 N N . GLY A 1 747 ? 7.202 0.755 -8.223 1.00 79.75 747 GLY A N 1
ATOM 5865 C CA . GLY A 1 747 ? 7.005 -0.681 -8.397 1.00 79.75 747 GLY A CA 1
ATOM 5866 C C . GLY A 1 747 ? 5.529 -1.068 -8.450 1.00 79.75 747 GLY A C 1
ATOM 5867 O O . GLY A 1 747 ? 5.150 -2.076 -7.885 1.00 79.75 747 GLY A O 1
ATOM 5868 N N . ARG A 1 748 ? 4.671 -0.270 -9.092 1.00 83.88 748 ARG A N 1
ATOM 5869 C CA . ARG A 1 748 ? 3.255 -0.580 -9.374 1.00 83.88 748 ARG A CA 1
ATOM 5870 C C . ARG A 1 748 ? 3.025 -0.689 -10.885 1.00 83.88 748 ARG A C 1
ATOM 5872 O O . ARG A 1 748 ? 2.118 -0.074 -11.443 1.00 83.88 748 ARG A O 1
ATOM 5879 N N . LEU A 1 749 ? 3.885 -1.445 -11.576 1.00 87.88 749 LEU A N 1
ATOM 5880 C CA . LEU A 1 749 ? 3.980 -1.408 -13.043 1.00 87.88 749 LEU A CA 1
ATOM 5881 C C . LEU A 1 749 ? 2.710 -1.881 -13.736 1.00 87.88 749 LEU A C 1
ATOM 5883 O O . LEU A 1 749 ? 2.393 -1.377 -14.802 1.00 87.88 749 LEU A O 1
ATOM 5887 N N . ILE A 1 750 ? 1.975 -2.820 -13.142 1.00 84.75 750 ILE A N 1
ATOM 5888 C CA . ILE A 1 750 ? 0.744 -3.373 -13.727 1.00 84.75 750 ILE A CA 1
ATOM 5889 C C . ILE A 1 750 ? -0.343 -2.292 -13.876 1.00 84.75 750 ILE A C 1
ATOM 5891 O O . ILE A 1 750 ? -1.206 -2.397 -14.744 1.00 84.75 750 ILE A O 1
ATOM 5895 N N . GLU A 1 751 ? -0.295 -1.234 -13.064 1.00 87.88 751 GLU A N 1
ATOM 5896 C CA . GLU A 1 751 ? -1.264 -0.134 -13.099 1.00 87.88 751 GLU A CA 1
ATOM 5897 C C . GLU A 1 751 ? -0.883 0.976 -14.089 1.00 87.88 751 GLU A C 1
ATOM 5899 O O . GLU A 1 751 ? -1.735 1.775 -14.466 1.00 87.88 751 GLU A O 1
ATOM 5904 N N . ALA A 1 752 ? 0.378 1.036 -14.526 1.00 92.19 752 ALA A N 1
ATOM 5905 C CA . ALA A 1 752 ? 0.904 2.115 -15.360 1.00 92.19 752 ALA A CA 1
ATOM 5906 C C . ALA A 1 752 ? 0.422 2.138 -16.835 1.00 92.19 752 ALA A C 1
ATOM 5908 O O . ALA A 1 752 ? 0.244 3.249 -17.350 1.00 92.19 752 ALA A O 1
ATOM 5909 N N . PRO A 1 753 ? 0.184 1.002 -17.543 1.00 93.19 753 PRO A N 1
ATOM 5910 C CA . PRO A 1 753 ? -0.065 1.015 -18.986 1.00 93.19 753 PRO A CA 1
ATOM 5911 C C . PRO A 1 753 ? -1.230 1.914 -19.414 1.00 93.19 753 PRO A C 1
ATOM 5913 O O . PRO A 1 753 ? -1.004 2.759 -20.282 1.00 93.19 753 PRO A O 1
ATOM 5916 N N . PRO A 1 754 ? -2.422 1.867 -18.776 1.00 93.75 754 PRO A N 1
ATOM 5917 C CA . PRO A 1 754 ? -3.541 2.719 -19.177 1.00 93.75 754 PRO A CA 1
ATOM 5918 C C . PRO A 1 754 ? -3.207 4.216 -19.184 1.00 93.75 754 PRO A C 1
ATOM 5920 O O . PRO A 1 754 ? -3.737 4.963 -20.006 1.00 93.75 754 PRO A O 1
ATOM 5923 N N . PHE A 1 755 ? -2.329 4.679 -18.291 1.00 95.44 755 PHE A N 1
ATOM 5924 C CA . PHE A 1 755 ? -1.947 6.087 -18.204 1.00 95.44 755 PHE A CA 1
ATOM 5925 C C . PHE A 1 755 ? -0.989 6.491 -19.323 1.00 95.44 755 PHE A C 1
ATOM 5927 O O . PHE A 1 755 ? -1.246 7.472 -20.029 1.00 95.44 755 PHE A O 1
ATOM 5934 N N . TYR A 1 756 ? 0.070 5.707 -19.541 1.00 93.50 756 TYR A N 1
ATOM 5935 C CA . TYR A 1 756 ? 1.002 5.972 -20.633 1.00 93.50 756 TYR A CA 1
ATOM 5936 C C . TYR A 1 756 ? 0.348 5.831 -22.004 1.00 93.50 756 TYR A C 1
ATOM 5938 O O . TYR A 1 756 ? 0.579 6.677 -22.862 1.00 93.50 756 TYR A O 1
ATOM 5946 N N . GLU A 1 757 ? -0.513 4.836 -22.214 1.00 94.75 757 GLU A N 1
ATOM 5947 C CA . GLU A 1 757 ? -1.216 4.645 -23.485 1.00 94.75 757 GLU A CA 1
ATOM 5948 C C . GLU A 1 757 ? -2.140 5.819 -23.813 1.00 94.75 757 GLU A C 1
ATOM 5950 O O . GLU A 1 757 ? -2.129 6.328 -24.935 1.00 94.75 757 GLU A O 1
ATOM 5955 N N . ARG A 1 758 ? -2.904 6.306 -22.826 1.00 95.00 758 ARG A N 1
ATOM 5956 C CA . ARG A 1 758 ? -3.767 7.483 -22.999 1.00 95.00 758 ARG A CA 1
ATOM 5957 C C . ARG A 1 758 ? -2.954 8.749 -23.268 1.00 95.00 758 ARG A C 1
ATOM 5959 O O . ARG A 1 758 ? -3.342 9.537 -24.130 1.00 95.00 758 ARG A O 1
ATOM 5966 N N . SER A 1 759 ? -1.826 8.931 -22.577 1.00 94.88 759 SER A N 1
ATOM 5967 C CA . SER A 1 759 ? -0.912 10.051 -22.834 1.00 94.88 759 SER A CA 1
ATOM 5968 C C . SER A 1 759 ? -0.323 9.981 -24.251 1.00 94.88 759 SER A C 1
ATOM 5970 O O . SER A 1 759 ? -0.428 10.947 -25.012 1.00 94.88 759 SER A O 1
ATOM 5972 N N . ALA A 1 760 ? 0.189 8.809 -24.650 1.00 94.31 760 ALA A N 1
ATOM 5973 C CA . ALA A 1 760 ? 0.770 8.534 -25.964 1.00 94.31 760 ALA A CA 1
ATOM 5974 C C . ALA A 1 760 ? -0.236 8.749 -27.109 1.00 94.31 760 ALA A C 1
ATOM 5976 O O . ALA A 1 760 ? 0.077 9.402 -28.106 1.00 94.31 760 ALA A O 1
ATOM 5977 N N . ALA A 1 761 ? -1.469 8.258 -26.961 1.00 94.31 761 ALA A N 1
ATOM 5978 C CA . ALA A 1 761 ? -2.535 8.481 -27.935 1.00 94.31 761 ALA A CA 1
ATOM 5979 C C . ALA A 1 761 ? -2.875 9.975 -28.084 1.00 94.31 761 ALA A C 1
ATOM 5981 O O . ALA A 1 761 ? -3.098 10.458 -29.199 1.00 94.31 761 ALA A O 1
ATOM 5982 N N . GLY A 1 762 ? -2.866 10.720 -26.974 1.00 92.56 762 GLY A N 1
ATOM 5983 C CA . GLY A 1 762 ? -3.090 12.162 -26.966 1.00 92.56 762 GLY A CA 1
ATOM 5984 C C . GLY A 1 762 ? -2.022 12.940 -27.738 1.00 92.56 762 GLY A C 1
ATOM 5985 O O . GLY A 1 762 ? -2.369 13.799 -28.546 1.00 92.56 762 GLY A O 1
ATOM 5986 N N . VAL A 1 763 ? -0.732 12.634 -27.533 1.00 92.69 763 VAL A N 1
ATOM 5987 C CA . VAL A 1 763 ? 0.369 13.370 -28.193 1.00 92.69 763 VAL A CA 1
ATOM 5988 C C . VAL A 1 763 ? 0.436 13.060 -29.687 1.00 92.69 763 VAL A C 1
ATOM 5990 O O . VAL A 1 763 ? 0.691 13.959 -30.481 1.00 92.69 763 VAL A O 1
ATOM 5993 N N . VAL A 1 764 ? 0.120 11.822 -30.086 1.00 94.81 764 VAL A N 1
ATOM 5994 C CA . VAL A 1 764 ? 0.007 11.438 -31.503 1.00 94.81 764 VAL A CA 1
ATOM 5995 C C . VAL A 1 764 ? -1.143 12.178 -32.181 1.00 94.81 764 VAL A C 1
ATOM 5997 O O . VAL A 1 764 ? -0.976 12.684 -33.286 1.00 94.81 764 VAL A O 1
ATOM 6000 N N . SER A 1 765 ? -2.297 12.276 -31.515 1.00 94.06 765 SER A N 1
ATOM 6001 C CA . SER A 1 765 ? -3.467 12.984 -32.055 1.00 94.06 765 SER A CA 1
ATOM 6002 C C . SER A 1 765 ? -3.227 14.488 -32.214 1.00 94.06 765 SER A C 1
ATOM 6004 O O . SER A 1 765 ? -3.828 15.113 -33.081 1.00 94.06 765 SER A O 1
ATOM 6006 N N . ALA A 1 766 ? -2.354 15.062 -31.383 1.00 92.69 766 ALA A N 1
ATOM 6007 C CA . ALA A 1 766 ? -1.949 16.463 -31.449 1.00 92.69 766 ALA A CA 1
ATOM 6008 C C . ALA A 1 766 ? -0.803 16.731 -32.441 1.00 92.69 766 ALA A C 1
ATOM 6010 O O . ALA A 1 766 ? -0.382 17.877 -32.566 1.00 92.69 766 ALA A O 1
ATOM 6011 N N . GLU A 1 767 ? -0.285 15.694 -33.109 1.00 94.75 767 GLU A N 1
ATOM 6012 C CA . GLU A 1 767 ? 0.888 15.776 -33.990 1.00 94.75 767 GLU A CA 1
ATOM 6013 C C . GLU A 1 767 ? 2.148 16.332 -33.292 1.00 94.75 767 GLU A C 1
ATOM 6015 O O . GLU A 1 767 ? 3.070 16.836 -33.932 1.00 94.75 767 GLU A O 1
ATOM 6020 N N . ASP A 1 768 ? 2.236 16.192 -31.964 1.00 93.06 768 ASP A N 1
ATOM 6021 C CA . ASP A 1 768 ? 3.430 16.536 -31.191 1.00 93.06 768 ASP A CA 1
ATOM 6022 C C . ASP A 1 768 ? 4.434 15.382 -31.269 1.00 93.06 768 ASP A C 1
ATOM 6024 O O . ASP A 1 768 ? 4.555 14.538 -30.376 1.00 93.06 768 ASP A O 1
ATOM 6028 N N . TRP A 1 769 ? 5.141 15.310 -32.396 1.00 95.75 769 TRP A N 1
ATOM 6029 C CA . TRP A 1 769 ? 6.006 14.179 -32.733 1.00 95.75 769 TRP A CA 1
ATOM 6030 C C . TRP A 1 769 ? 7.168 13.982 -31.757 1.00 95.75 769 TRP A C 1
ATOM 6032 O O . TRP A 1 769 ? 7.580 12.847 -31.500 1.00 95.75 769 TRP A O 1
ATOM 6042 N N . ARG A 1 770 ? 7.668 15.072 -31.160 1.00 94.06 770 ARG A N 1
ATOM 6043 C CA . ARG A 1 770 ? 8.737 15.020 -30.156 1.00 94.06 770 ARG A CA 1
ATOM 6044 C C . ARG A 1 770 ? 8.262 14.273 -28.914 1.00 94.06 770 ARG A C 1
ATOM 6046 O O . ARG A 1 770 ? 8.975 13.388 -28.427 1.00 94.06 770 ARG A O 1
ATOM 6053 N N . ASN A 1 771 ? 7.094 14.643 -28.393 1.00 91.31 771 ASN A N 1
ATOM 6054 C CA . ASN A 1 771 ? 6.542 14.023 -27.195 1.00 91.31 771 ASN A CA 1
ATOM 6055 C C . ASN A 1 771 ? 5.913 12.659 -27.497 1.00 91.31 771 ASN A C 1
ATOM 6057 O O . ASN A 1 771 ? 6.006 11.769 -26.659 1.00 91.31 771 ASN A O 1
ATOM 6061 N N . ALA A 1 772 ? 5.399 12.432 -28.709 1.00 94.56 772 ALA A N 1
ATOM 6062 C CA . ALA A 1 772 ? 5.002 11.104 -29.172 1.00 94.56 772 ALA A CA 1
ATOM 6063 C C . ALA A 1 772 ? 6.182 10.128 -29.159 1.00 94.56 772 ALA A C 1
ATOM 6065 O O . ALA A 1 772 ? 6.083 9.060 -28.562 1.00 94.56 772 ALA A O 1
ATOM 6066 N N . SER A 1 773 ? 7.332 10.507 -29.725 1.00 96.00 773 SER A N 1
ATOM 6067 C CA . SER A 1 773 ? 8.534 9.669 -29.659 1.00 96.00 773 SER A CA 1
ATOM 6068 C C . SER A 1 773 ? 8.937 9.369 -28.207 1.00 96.00 773 SER A C 1
ATOM 6070 O O . SER A 1 773 ? 9.185 8.215 -27.869 1.00 96.00 773 SER A O 1
ATOM 6072 N N . ALA A 1 774 ? 8.917 10.372 -27.320 1.00 92.31 774 ALA A N 1
ATOM 6073 C CA . ALA A 1 774 ? 9.235 10.189 -25.900 1.00 92.31 774 ALA A CA 1
ATOM 6074 C C . ALA A 1 774 ? 8.252 9.253 -25.166 1.00 92.31 774 ALA A C 1
ATOM 6076 O O . ALA A 1 774 ? 8.680 8.360 -24.442 1.00 92.31 774 ALA A O 1
ATOM 6077 N N . ALA A 1 775 ? 6.944 9.418 -25.376 1.00 92.81 775 ALA A N 1
ATOM 6078 C CA . ALA A 1 775 ? 5.920 8.599 -24.730 1.00 92.81 775 ALA A CA 1
ATOM 6079 C C . ALA A 1 775 ? 6.041 7.119 -25.126 1.00 92.81 775 ALA A C 1
ATOM 6081 O O . ALA A 1 775 ? 5.922 6.231 -24.284 1.00 92.81 775 ALA A O 1
ATOM 6082 N N . TYR A 1 776 ? 6.348 6.844 -26.396 1.00 96.38 776 TYR A N 1
ATOM 6083 C CA . TYR A 1 776 ? 6.565 5.477 -26.867 1.00 96.38 776 TYR A CA 1
ATOM 6084 C C . TYR A 1 776 ? 7.911 4.880 -26.415 1.00 96.38 776 TYR A C 1
ATOM 6086 O O . TYR A 1 776 ? 7.998 3.663 -26.271 1.00 96.38 776 TYR A O 1
ATOM 6094 N N . GLN A 1 777 ? 8.928 5.699 -26.114 1.00 95.06 777 GLN A N 1
ATOM 6095 C CA . GLN A 1 777 ? 10.145 5.237 -25.421 1.00 95.06 777 GLN A CA 1
ATOM 6096 C C . GLN A 1 777 ? 9.817 4.762 -23.996 1.00 95.06 777 GLN A C 1
ATOM 6098 O O . GLN A 1 777 ? 10.216 3.662 -23.618 1.00 95.06 777 GLN A O 1
ATOM 6103 N N . ASN A 1 778 ? 9.016 5.529 -23.245 1.00 92.44 778 ASN A N 1
ATOM 6104 C CA . ASN A 1 778 ? 8.566 5.140 -21.901 1.00 92.44 778 ASN A CA 1
ATOM 6105 C C . ASN A 1 778 ? 7.720 3.853 -21.931 1.00 92.44 778 ASN A C 1
ATOM 6107 O O . ASN A 1 778 ? 7.904 2.972 -21.095 1.00 92.44 778 ASN A O 1
ATOM 6111 N N . LEU A 1 779 ? 6.824 3.703 -22.918 1.00 95.75 779 LEU A N 1
ATOM 6112 C CA . LEU A 1 779 ? 6.064 2.460 -23.119 1.00 95.75 779 LEU A CA 1
ATOM 6113 C C . LEU A 1 779 ? 6.976 1.275 -23.456 1.00 95.75 779 LEU A C 1
ATOM 6115 O O . LEU A 1 779 ? 6.761 0.182 -22.939 1.00 95.75 779 LEU A O 1
ATOM 6119 N N . ALA A 1 780 ? 7.997 1.474 -24.298 1.00 96.81 780 ALA A N 1
ATOM 6120 C CA . ALA A 1 780 ? 8.951 0.420 -24.630 1.00 96.81 780 ALA A CA 1
ATOM 6121 C C . ALA A 1 780 ? 9.702 -0.075 -23.385 1.00 96.81 780 ALA A C 1
ATOM 6123 O O . ALA A 1 780 ? 9.855 -1.286 -23.209 1.00 96.81 780 ALA A O 1
ATOM 6124 N N . GLU A 1 781 ? 10.118 0.847 -22.512 1.00 93.69 781 GLU A N 1
ATOM 6125 C CA . GLU A 1 781 ? 10.735 0.534 -21.223 1.00 93.69 781 GLU A CA 1
ATOM 6126 C C . GLU A 1 781 ? 9.763 -0.206 -20.287 1.00 93.69 781 GLU A C 1
ATOM 6128 O O . GLU A 1 781 ? 10.082 -1.295 -19.807 1.00 93.69 781 GLU A O 1
ATOM 6133 N N . LEU A 1 782 ? 8.554 0.330 -20.081 1.00 94.31 782 LEU A N 1
ATOM 6134 C CA . LEU A 1 782 ? 7.544 -0.279 -19.211 1.00 94.31 782 LEU A CA 1
ATOM 6135 C C . LEU A 1 782 ? 7.209 -1.712 -19.648 1.00 94.31 782 LEU A C 1
ATOM 6137 O O . LEU A 1 782 ? 7.201 -2.627 -18.823 1.00 94.31 782 LEU A O 1
ATOM 6141 N N . TYR A 1 783 ? 6.955 -1.920 -20.942 1.00 96.00 783 TYR A N 1
ATOM 6142 C CA . TYR A 1 783 ? 6.624 -3.241 -21.472 1.00 96.00 783 TYR A CA 1
ATOM 6143 C C . TYR A 1 783 ? 7.791 -4.224 -21.382 1.00 96.00 783 TYR A C 1
ATOM 6145 O O . TYR A 1 783 ? 7.559 -5.411 -21.153 1.00 96.00 783 TYR A O 1
ATOM 6153 N N . ALA A 1 784 ? 9.037 -3.745 -21.482 1.00 95.56 784 ALA A N 1
ATOM 6154 C CA . ALA A 1 784 ? 10.202 -4.585 -21.230 1.00 95.56 784 ALA A CA 1
ATOM 6155 C C . ALA A 1 784 ? 10.212 -5.087 -19.778 1.00 95.56 784 ALA A C 1
ATOM 6157 O O . ALA A 1 784 ? 10.349 -6.289 -19.557 1.00 95.56 784 ALA A O 1
ATOM 6158 N N . TYR A 1 785 ? 9.989 -4.209 -18.793 1.00 93.56 785 TYR A N 1
ATOM 6159 C CA . TYR A 1 785 ? 9.923 -4.617 -17.385 1.00 93.56 785 TYR A CA 1
ATOM 6160 C C . TYR A 1 785 ? 8.750 -5.560 -17.088 1.00 93.56 785 TYR A C 1
ATOM 6162 O O . TYR A 1 785 ? 8.930 -6.529 -16.350 1.00 93.56 785 TYR A O 1
ATOM 6170 N N . LEU A 1 786 ? 7.583 -5.333 -17.701 1.00 92.75 786 LEU A N 1
ATOM 6171 C CA . LEU A 1 786 ? 6.413 -6.219 -17.604 1.00 92.75 786 LEU A CA 1
ATOM 6172 C C . LEU A 1 786 ? 6.604 -7.569 -18.319 1.00 92.75 786 LEU A C 1
ATOM 6174 O O . LEU A 1 786 ? 5.772 -8.460 -18.169 1.00 92.75 786 LEU A O 1
ATOM 6178 N N . GLY A 1 787 ? 7.681 -7.745 -19.089 1.00 94.12 787 GLY A N 1
ATOM 6179 C CA . GLY A 1 787 ? 7.953 -8.976 -19.832 1.00 94.12 787 GLY A CA 1
ATOM 6180 C C . GLY A 1 787 ? 7.164 -9.127 -21.136 1.00 94.12 787 GLY A C 1
ATOM 6181 O O . GLY A 1 787 ? 7.278 -10.167 -21.784 1.00 94.12 787 GLY A O 1
ATOM 6182 N N . ASP A 1 788 ? 6.407 -8.110 -21.563 1.00 95.62 788 ASP A N 1
ATOM 6183 C CA . ASP A 1 788 ? 5.790 -8.079 -22.894 1.00 95.62 788 ASP A CA 1
ATOM 6184 C C . ASP A 1 788 ? 6.792 -7.532 -23.919 1.00 95.62 788 ASP A C 1
ATOM 6186 O O . ASP A 1 788 ? 6.750 -6.382 -24.368 1.00 95.62 788 ASP A O 1
ATOM 6190 N N . LEU A 1 789 ? 7.743 -8.385 -24.298 1.00 96.75 789 LEU A N 1
ATOM 6191 C CA . LEU A 1 789 ? 8.822 -8.007 -25.211 1.00 96.75 789 LEU A CA 1
ATOM 6192 C C . LEU A 1 789 ? 8.322 -7.707 -26.633 1.00 96.75 789 LEU A C 1
ATOM 6194 O O . LEU A 1 789 ? 9.019 -7.056 -27.416 1.00 96.75 789 LEU A O 1
ATOM 6198 N N . SER A 1 790 ? 7.122 -8.167 -26.994 1.00 96.12 790 SER A N 1
ATOM 6199 C CA . SER A 1 790 ? 6.514 -7.857 -28.291 1.00 96.12 790 SER A CA 1
ATOM 6200 C C . SER A 1 790 ? 5.897 -6.461 -28.297 1.00 96.12 790 SER A C 1
ATOM 6202 O O . SER A 1 790 ? 6.156 -5.700 -29.235 1.00 96.12 790 SER A O 1
ATOM 6204 N N . ALA A 1 791 ? 5.161 -6.089 -27.246 1.00 96.31 791 ALA A N 1
ATOM 6205 C CA . ALA A 1 791 ? 4.683 -4.722 -27.064 1.00 96.31 791 ALA A CA 1
ATOM 6206 C C . ALA A 1 791 ? 5.852 -3.738 -26.905 1.00 96.31 791 ALA A C 1
ATOM 6208 O O . ALA A 1 791 ? 5.836 -2.676 -27.526 1.00 96.31 791 ALA A O 1
ATOM 6209 N N . SER A 1 792 ? 6.912 -4.123 -26.184 1.00 97.69 792 SER A N 1
ATOM 6210 C CA . SER A 1 792 ? 8.137 -3.321 -26.053 1.00 97.69 792 SER A CA 1
ATOM 6211 C C . SER A 1 792 ? 8.776 -3.009 -27.413 1.00 97.69 792 SER A C 1
ATOM 6213 O O . SER A 1 792 ? 9.016 -1.844 -27.736 1.00 97.69 792 SER A O 1
ATOM 6215 N N . ALA A 1 793 ? 8.973 -4.027 -28.262 1.00 97.94 793 ALA A N 1
ATOM 6216 C CA . ALA A 1 793 ? 9.516 -3.840 -29.609 1.00 97.94 793 ALA A CA 1
ATOM 6217 C C . ALA A 1 793 ? 8.613 -2.954 -30.488 1.00 97.94 793 ALA A C 1
ATOM 6219 O O . ALA A 1 793 ? 9.097 -2.035 -31.146 1.00 97.94 793 ALA A O 1
ATOM 6220 N N . THR A 1 794 ? 7.296 -3.181 -30.445 1.00 98.25 794 THR A N 1
ATOM 6221 C CA . THR A 1 794 ? 6.309 -2.391 -31.204 1.00 98.25 794 THR A CA 1
ATOM 6222 C C . THR A 1 794 ? 6.307 -0.922 -30.771 1.00 98.25 794 THR A C 1
ATOM 6224 O O . THR A 1 794 ? 6.227 -0.010 -31.602 1.00 98.25 794 THR A O 1
ATOM 6227 N N . ALA A 1 795 ? 6.428 -0.669 -29.465 1.00 97.94 795 ALA A N 1
ATOM 6228 C CA . ALA A 1 795 ? 6.519 0.677 -28.924 1.00 97.94 795 ALA A CA 1
ATOM 6229 C C . ALA A 1 795 ? 7.823 1.365 -29.355 1.00 97.94 795 ALA A C 1
ATOM 6231 O O . ALA A 1 795 ? 7.780 2.508 -29.806 1.00 97.94 795 ALA A O 1
ATOM 6232 N N . ALA A 1 796 ? 8.959 0.662 -29.332 1.00 97.88 796 ALA A N 1
ATOM 6233 C CA . ALA A 1 796 ? 10.235 1.197 -29.807 1.00 97.88 796 ALA A CA 1
ATOM 6234 C C . ALA A 1 796 ? 10.217 1.533 -31.317 1.00 97.88 796 ALA A C 1
ATOM 6236 O O . ALA A 1 796 ? 10.727 2.574 -31.733 1.00 97.88 796 ALA A O 1
ATOM 6237 N N . GLU A 1 797 ? 9.575 0.704 -32.147 1.00 98.06 797 GLU A N 1
ATOM 6238 C CA . GLU A 1 797 ? 9.346 0.990 -33.574 1.00 98.06 797 GLU A CA 1
ATOM 6239 C C . GLU A 1 797 ? 8.463 2.221 -33.800 1.00 98.06 797 GLU A C 1
ATOM 6241 O O . GLU A 1 797 ? 8.752 3.066 -34.657 1.00 98.06 797 GLU A O 1
ATOM 6246 N N . SER A 1 798 ? 7.407 2.357 -33.001 1.00 98.12 798 SER A N 1
ATOM 6247 C CA . SER A 1 798 ? 6.539 3.533 -33.031 1.00 98.12 798 SER A CA 1
ATOM 6248 C C . SER A 1 798 ? 7.306 4.790 -32.613 1.00 98.12 798 SER A C 1
ATOM 6250 O O . SER A 1 798 ? 7.212 5.816 -33.286 1.00 98.12 798 SER A O 1
ATOM 6252 N N . ALA A 1 799 ? 8.140 4.705 -31.572 1.00 97.88 799 ALA A N 1
ATOM 6253 C CA . ALA A 1 799 ? 8.978 5.810 -31.116 1.00 97.88 799 ALA A CA 1
ATOM 6254 C C . ALA A 1 799 ? 9.905 6.338 -32.220 1.00 97.88 799 ALA A C 1
ATOM 6256 O O . ALA A 1 799 ? 9.986 7.557 -32.407 1.00 97.88 799 ALA A O 1
ATOM 6257 N N . LEU A 1 800 ? 10.546 5.442 -32.983 1.00 97.94 800 LEU A N 1
ATOM 6258 C CA . LEU A 1 800 ? 11.393 5.821 -34.119 1.00 97.94 800 LEU A CA 1
ATOM 6259 C C . LEU A 1 800 ? 10.565 6.407 -35.271 1.00 97.94 800 LEU A C 1
ATOM 6261 O O . LEU A 1 800 ? 10.942 7.419 -35.862 1.00 97.94 800 LEU A O 1
ATOM 6265 N N . THR A 1 801 ? 9.401 5.818 -35.558 1.00 98.19 801 THR A N 1
ATOM 6266 C CA . THR A 1 801 ? 8.478 6.323 -36.587 1.00 98.19 801 THR A CA 1
ATOM 6267 C C . THR A 1 801 ? 8.069 7.770 -36.315 1.00 98.19 801 THR A C 1
ATOM 6269 O O . THR A 1 801 ? 8.025 8.579 -37.244 1.00 98.19 801 THR A O 1
ATOM 6272 N N . TYR A 1 802 ? 7.793 8.116 -35.055 1.00 97.75 802 TYR A N 1
ATOM 6273 C CA . TYR A 1 802 ? 7.481 9.490 -34.666 1.00 97.75 802 TYR A CA 1
ATOM 6274 C C . TYR A 1 802 ? 8.724 10.381 -34.612 1.00 97.75 802 TYR A C 1
ATOM 6276 O O . TYR A 1 802 ? 8.636 11.537 -35.016 1.00 97.75 802 TYR A O 1
ATOM 6284 N N . ALA A 1 803 ? 9.888 9.859 -34.212 1.00 97.06 803 ALA A N 1
ATOM 6285 C CA . ALA A 1 803 ? 11.141 10.614 -34.249 1.00 97.06 803 ALA A CA 1
ATOM 6286 C C . ALA A 1 803 ? 11.446 11.151 -35.659 1.00 97.06 803 ALA A C 1
ATOM 6288 O O . ALA A 1 803 ? 11.770 12.326 -35.805 1.00 97.06 803 ALA A O 1
ATOM 6289 N N . HIS A 1 804 ? 11.224 10.345 -36.706 1.00 97.19 804 HIS A N 1
ATOM 6290 C CA . HIS A 1 804 ? 11.415 10.760 -38.103 1.00 97.19 804 HIS A CA 1
ATOM 6291 C C . HIS A 1 804 ? 10.536 11.945 -38.543 1.00 97.19 804 HIS A C 1
ATOM 6293 O O . HIS A 1 804 ? 10.851 12.595 -39.545 1.00 97.19 804 HIS A O 1
ATOM 6299 N N . ARG A 1 805 ? 9.437 12.213 -37.823 1.00 97.06 805 ARG A N 1
ATOM 6300 C CA . ARG A 1 805 ? 8.483 13.297 -38.103 1.00 97.06 805 ARG A CA 1
ATOM 6301 C C . ARG A 1 805 ? 8.775 14.582 -37.327 1.00 97.06 805 ARG A C 1
ATOM 6303 O O . ARG A 1 805 ? 8.065 15.558 -37.516 1.00 97.06 805 ARG A O 1
ATOM 6310 N N . VAL A 1 806 ? 9.778 14.592 -36.450 1.00 96.38 806 VAL A N 1
ATOM 6311 C CA . VAL A 1 806 ? 10.166 15.798 -35.708 1.00 96.38 806 VAL A CA 1
ATOM 6312 C C . VAL A 1 806 ? 10.751 16.832 -36.674 1.00 96.38 806 VAL A C 1
ATOM 6314 O O . VAL A 1 806 ? 11.666 16.515 -37.431 1.00 96.38 806 VAL A O 1
ATOM 6317 N N . ASP A 1 807 ? 10.236 18.063 -36.631 1.00 93.38 807 ASP A N 1
ATOM 6318 C CA . ASP A 1 807 ? 10.633 19.129 -37.563 1.00 93.38 807 ASP A CA 1
ATOM 6319 C C . ASP A 1 807 ? 12.022 19.712 -37.264 1.00 93.38 807 ASP A C 1
ATOM 6321 O O . ASP A 1 807 ? 12.790 20.022 -38.175 1.00 93.38 807 ASP A O 1
ATOM 6325 N N . ASP A 1 808 ? 12.356 19.887 -35.982 1.00 95.12 808 ASP A N 1
ATOM 6326 C CA . ASP A 1 808 ? 13.653 20.422 -35.571 1.00 95.12 808 ASP A CA 1
ATOM 6327 C C . ASP A 1 808 ? 14.745 19.356 -35.721 1.00 95.12 808 ASP A C 1
ATOM 6329 O O . ASP A 1 808 ? 14.751 18.354 -35.009 1.00 95.12 808 ASP A O 1
ATOM 6333 N N . GLU A 1 809 ? 15.695 19.582 -36.629 1.00 93.00 809 GLU A N 1
ATOM 6334 C CA . GLU A 1 809 ? 16.739 18.610 -36.986 1.00 93.00 809 GLU A CA 1
ATOM 6335 C C . GLU A 1 809 ? 17.614 18.169 -35.800 1.00 93.00 809 GLU A C 1
ATOM 6337 O O . GLU A 1 809 ? 18.059 17.021 -35.748 1.00 93.00 809 GLU A O 1
ATOM 6342 N N . GLN A 1 810 ? 17.871 19.048 -34.825 1.00 90.94 810 GLN A N 1
ATOM 6343 C CA . GLN A 1 810 ? 18.658 18.676 -33.648 1.00 90.94 810 GLN A CA 1
ATOM 6344 C C . GLN A 1 810 ? 17.852 17.764 -32.716 1.00 90.94 810 GLN A C 1
ATOM 6346 O O . GLN A 1 810 ? 18.354 16.732 -32.268 1.00 90.94 810 GLN A O 1
ATOM 6351 N N . GLN A 1 811 ? 16.597 18.118 -32.443 1.00 90.81 811 GLN A N 1
ATOM 6352 C CA . GLN A 1 811 ? 15.691 17.300 -31.640 1.00 90.81 811 GLN A CA 1
ATOM 6353 C C . GLN A 1 811 ? 15.375 15.972 -32.322 1.00 90.81 811 GLN A C 1
ATOM 6355 O O . GLN A 1 811 ? 15.324 14.946 -31.648 1.00 90.81 811 GLN A O 1
ATOM 6360 N N . LYS A 1 812 ? 15.210 15.981 -33.645 1.00 94.75 812 LYS A N 1
ATOM 6361 C CA . LYS A 1 812 ? 15.003 14.795 -34.469 1.00 94.75 812 LYS A CA 1
ATOM 6362 C C . LYS A 1 812 ? 16.130 13.792 -34.273 1.00 94.75 812 LYS A C 1
ATOM 6364 O O . LYS A 1 812 ? 15.854 12.681 -33.836 1.00 94.75 812 LYS A O 1
ATOM 6369 N N . LYS A 1 813 ? 17.388 14.202 -34.468 1.00 94.25 813 LYS A N 1
ATOM 6370 C CA . LYS A 1 813 ? 18.554 13.326 -34.252 1.00 94.25 813 LYS A CA 1
ATOM 6371 C C . LYS A 1 813 ? 18.600 12.749 -32.841 1.00 94.25 813 LYS A C 1
ATOM 6373 O O . LYS A 1 813 ? 18.826 11.555 -32.683 1.00 94.25 813 LYS A O 1
ATOM 6378 N N . GLN A 1 814 ? 18.319 13.565 -31.822 1.00 92.19 814 GLN A N 1
ATOM 6379 C CA . GLN A 1 814 ? 18.274 13.079 -30.440 1.00 92.19 814 GLN A CA 1
ATOM 6380 C C . GLN A 1 814 ? 17.169 12.032 -30.230 1.00 92.19 814 GLN A C 1
ATOM 6382 O O . GLN A 1 814 ? 17.375 11.026 -29.551 1.00 92.19 814 GLN A O 1
ATOM 6387 N N . LYS A 1 815 ? 15.975 12.263 -30.788 1.00 94.12 815 LYS A N 1
ATOM 6388 C CA . LYS A 1 815 ? 14.849 11.328 -30.675 1.00 94.12 815 LYS A CA 1
ATOM 6389 C C . LYS A 1 815 ? 15.072 10.056 -31.486 1.00 94.12 815 LYS A C 1
ATOM 6391 O O . LYS A 1 815 ? 14.698 8.987 -31.006 1.00 94.12 815 LYS A O 1
ATOM 6396 N N . GLU A 1 816 ? 15.698 10.152 -32.654 1.00 96.50 816 GLU A N 1
ATOM 6397 C CA . GLU A 1 816 ? 16.109 9.010 -33.475 1.00 96.50 816 GLU A CA 1
ATOM 6398 C C . GLU A 1 816 ? 17.143 8.160 -32.734 1.00 96.50 816 GLU A C 1
ATOM 6400 O O . GLU A 1 816 ? 16.914 6.964 -32.574 1.00 96.50 816 GLU A O 1
ATOM 6405 N N . SER A 1 817 ? 18.202 8.779 -32.196 1.00 96.06 817 SER A N 1
ATOM 6406 C CA . SER A 1 817 ? 19.226 8.108 -31.380 1.00 96.06 817 SER A CA 1
ATOM 6407 C C . SER A 1 817 ? 18.600 7.317 -30.227 1.00 96.06 817 SER A C 1
ATOM 6409 O O . SER A 1 817 ? 18.749 6.095 -30.145 1.00 96.06 817 SER A O 1
ATOM 6411 N N . ASN A 1 818 ? 17.800 7.980 -29.384 1.00 94.31 818 ASN A N 1
ATOM 6412 C CA . ASN A 1 818 ? 17.159 7.321 -28.246 1.00 94.31 818 ASN A CA 1
ATOM 6413 C C . ASN A 1 818 ? 16.226 6.184 -28.687 1.00 94.31 818 ASN A C 1
ATOM 6415 O O . ASN A 1 818 ? 16.227 5.115 -28.084 1.00 94.31 818 ASN A O 1
ATOM 6419 N N . SER A 1 819 ? 15.427 6.396 -29.737 1.00 96.81 819 SER A N 1
ATOM 6420 C CA . SER A 1 819 ? 14.474 5.382 -30.207 1.00 96.81 819 SER A CA 1
ATOM 6421 C C . SER A 1 819 ? 15.187 4.160 -30.792 1.00 96.81 819 SER A C 1
ATOM 6423 O O . SER A 1 819 ? 14.777 3.034 -30.519 1.00 96.81 819 SER A O 1
ATOM 6425 N N . LEU A 1 820 ? 16.284 4.365 -31.529 1.00 98.12 820 LEU A N 1
ATOM 6426 C CA . LEU A 1 820 ? 17.150 3.289 -32.018 1.00 98.12 820 LEU A CA 1
ATOM 6427 C C . LEU A 1 820 ? 17.780 2.507 -30.861 1.00 98.12 820 LEU A C 1
ATOM 6429 O O . LEU A 1 820 ? 17.839 1.281 -30.924 1.00 98.12 820 LEU A O 1
ATOM 6433 N N . ALA A 1 821 ? 18.189 3.174 -29.779 1.00 97.75 821 ALA A N 1
ATOM 6434 C CA . ALA A 1 821 ? 18.694 2.487 -28.592 1.00 97.75 821 ALA A CA 1
ATOM 6435 C C . ALA A 1 821 ? 17.623 1.590 -27.941 1.00 97.75 821 ALA A C 1
ATOM 6437 O O . ALA A 1 821 ? 17.902 0.429 -27.649 1.00 97.75 821 ALA A O 1
ATOM 6438 N N . TYR A 1 822 ? 16.377 2.064 -27.803 1.00 97.81 822 TYR A N 1
ATOM 6439 C CA . TYR A 1 822 ? 15.269 1.238 -27.298 1.00 97.81 822 TYR A CA 1
ATOM 6440 C C . TYR A 1 822 ? 14.909 0.079 -28.237 1.00 97.81 822 TYR A C 1
ATOM 6442 O O . TYR A 1 822 ? 14.614 -1.020 -27.767 1.00 97.81 822 TYR A O 1
ATOM 6450 N N . GLN A 1 823 ? 14.979 0.278 -29.558 1.00 98.00 823 GLN A N 1
ATOM 6451 C CA . GLN A 1 823 ? 14.843 -0.822 -30.518 1.00 98.00 823 GLN A CA 1
ATOM 6452 C C . GLN A 1 823 ? 15.972 -1.843 -30.356 1.00 98.00 823 GLN A C 1
ATOM 6454 O O . GLN A 1 823 ? 15.722 -3.050 -30.360 1.00 98.00 823 GLN A O 1
ATOM 6459 N N . GLY A 1 824 ? 17.205 -1.363 -30.175 1.00 98.12 824 GLY A N 1
ATOM 6460 C CA . GLY A 1 824 ? 18.372 -2.192 -29.903 1.00 98.12 824 GLY A CA 1
ATOM 6461 C C . GLY A 1 824 ? 18.205 -3.014 -28.630 1.00 98.12 824 GLY A C 1
ATOM 6462 O O . GLY A 1 824 ? 18.461 -4.218 -28.631 1.00 98.12 824 GLY A O 1
ATOM 6463 N N . TRP A 1 825 ? 17.682 -2.397 -27.571 1.00 98.31 825 TRP A N 1
ATOM 6464 C CA . TRP A 1 825 ? 17.383 -3.059 -26.307 1.00 98.31 825 TRP A CA 1
ATOM 6465 C C . TRP A 1 825 ? 16.289 -4.125 -26.441 1.00 98.31 825 TRP A C 1
ATOM 6467 O O . TRP A 1 825 ? 16.494 -5.270 -26.037 1.00 98.31 825 TRP A O 1
ATOM 6477 N N . ALA A 1 826 ? 15.165 -3.812 -27.093 1.00 98.06 826 ALA A N 1
ATOM 6478 C CA . ALA A 1 826 ? 14.102 -4.788 -27.339 1.00 98.06 826 ALA A CA 1
ATOM 6479 C C . ALA A 1 826 ? 14.598 -5.975 -28.190 1.00 98.06 826 ALA A C 1
ATOM 6481 O O . ALA A 1 826 ? 14.304 -7.135 -27.891 1.00 98.06 826 ALA A O 1
ATOM 6482 N N . ALA A 1 827 ? 15.408 -5.710 -29.221 1.00 98.25 827 ALA A N 1
ATOM 6483 C CA . ALA A 1 827 ? 16.045 -6.749 -30.026 1.00 98.25 827 ALA A CA 1
ATOM 6484 C C . ALA A 1 827 ? 17.028 -7.600 -29.203 1.00 98.25 827 ALA A C 1
ATOM 6486 O O . ALA A 1 827 ? 17.051 -8.821 -29.358 1.00 98.25 827 ALA A O 1
ATOM 6487 N N . HIS A 1 828 ? 17.797 -6.981 -28.303 1.00 98.06 828 HIS A N 1
ATOM 6488 C CA . HIS A 1 828 ? 18.722 -7.668 -27.402 1.00 98.06 828 HIS A CA 1
ATOM 6489 C C . HIS A 1 828 ? 17.986 -8.626 -26.458 1.00 98.06 828 HIS A C 1
ATOM 6491 O O . HIS A 1 828 ? 18.368 -9.792 -26.373 1.00 98.06 828 HIS A O 1
ATOM 6497 N N . LEU A 1 829 ? 16.903 -8.178 -25.814 1.00 97.94 829 LEU A N 1
ATOM 6498 C CA . LEU A 1 829 ? 16.102 -9.012 -24.908 1.00 97.94 829 LEU A CA 1
ATOM 6499 C C . LEU A 1 829 ? 15.451 -10.206 -25.624 1.00 97.94 829 LEU A C 1
ATOM 6501 O O . LEU A 1 829 ? 15.321 -11.280 -25.037 1.00 97.94 829 LEU A O 1
ATOM 6505 N N . LYS A 1 830 ? 15.084 -10.046 -26.902 1.00 97.62 830 LYS A N 1
ATOM 6506 C CA . LYS A 1 830 ? 14.502 -11.107 -27.746 1.00 97.62 830 LYS A CA 1
ATOM 6507 C C . LYS A 1 830 ? 15.539 -12.027 -28.403 1.00 97.62 830 LYS A C 1
ATOM 6509 O O . LYS A 1 830 ? 15.154 -12.973 -29.082 1.00 97.62 830 LYS A O 1
ATOM 6514 N N . GLY A 1 831 ? 16.837 -11.758 -28.237 1.00 96.88 831 GLY A N 1
ATOM 6515 C CA . GLY A 1 831 ? 17.915 -12.565 -28.825 1.00 96.88 831 GLY A CA 1
ATOM 6516 C C . GLY A 1 831 ? 18.256 -12.238 -30.282 1.00 96.88 831 GLY A C 1
ATOM 6517 O O . GLY A 1 831 ? 19.067 -12.929 -30.895 1.00 96.88 831 GLY A O 1
ATOM 6518 N N . ASN A 1 832 ? 17.710 -11.159 -30.848 1.00 97.31 832 ASN A N 1
ATOM 6519 C CA . ASN A 1 832 ? 18.048 -10.673 -32.189 1.00 97.31 832 ASN A CA 1
ATOM 6520 C C . ASN A 1 832 ? 19.354 -9.855 -32.151 1.00 97.31 832 ASN A C 1
ATOM 6522 O O . ASN A 1 832 ? 19.367 -8.654 -32.424 1.00 97.31 832 ASN A O 1
ATOM 6526 N N . LEU A 1 833 ? 20.460 -10.501 -31.767 1.00 96.88 833 LEU A N 1
ATOM 6527 C CA . LEU A 1 833 ? 21.691 -9.823 -31.339 1.00 96.88 833 LEU A CA 1
ATOM 6528 C C . LEU A 1 833 ? 22.357 -8.963 -32.424 1.00 96.88 833 LEU A C 1
ATOM 6530 O O . LEU A 1 833 ? 22.960 -7.945 -32.094 1.00 96.88 833 LEU A O 1
ATOM 6534 N N . ASP A 1 834 ? 22.261 -9.337 -33.699 1.00 97.12 834 ASP A N 1
ATOM 6535 C CA . ASP A 1 834 ? 22.859 -8.553 -34.792 1.00 97.12 834 ASP A CA 1
ATOM 6536 C C . ASP A 1 834 ? 22.018 -7.318 -35.148 1.00 97.12 834 ASP A C 1
ATOM 6538 O O . ASP A 1 834 ? 22.562 -6.250 -35.441 1.00 97.12 834 ASP A O 1
ATOM 6542 N N . ALA A 1 835 ? 20.689 -7.430 -35.050 1.00 97.38 835 ALA A N 1
ATOM 6543 C CA . ALA A 1 835 ? 19.792 -6.283 -35.177 1.00 97.38 835 ALA A CA 1
ATOM 6544 C C . ALA A 1 835 ? 20.005 -5.300 -34.016 1.00 97.38 835 ALA A C 1
ATOM 6546 O O . ALA A 1 835 ? 20.099 -4.097 -34.245 1.00 97.38 835 ALA A O 1
ATOM 6547 N N . ALA A 1 836 ? 20.168 -5.820 -32.795 1.00 98.00 836 ALA A N 1
ATOM 6548 C CA . ALA A 1 836 ? 20.490 -5.016 -31.623 1.00 98.00 836 ALA A CA 1
ATOM 6549 C C . ALA A 1 836 ? 21.807 -4.244 -31.795 1.00 98.00 836 ALA A C 1
ATOM 6551 O O . ALA A 1 836 ? 21.832 -3.027 -31.622 1.00 98.00 836 ALA A O 1
ATOM 6552 N N . GLN A 1 837 ? 22.876 -4.929 -32.216 1.00 97.44 837 GLN A N 1
ATOM 6553 C CA . GLN A 1 837 ? 24.176 -4.307 -32.470 1.00 97.44 837 GLN A CA 1
ATOM 6554 C C . GLN A 1 837 ? 24.087 -3.201 -33.530 1.00 97.44 837 GLN A C 1
ATOM 6556 O O . GLN A 1 837 ? 24.679 -2.136 -33.363 1.00 97.44 837 GLN A O 1
ATOM 6561 N N . THR A 1 838 ? 23.343 -3.449 -34.612 1.00 98.00 838 THR A N 1
ATOM 6562 C CA . THR A 1 838 ? 23.152 -2.476 -35.696 1.00 98.00 838 THR A CA 1
ATOM 6563 C C . THR A 1 838 ? 22.422 -1.233 -35.191 1.00 98.00 838 THR A C 1
ATOM 6565 O O . THR A 1 838 ? 22.864 -0.117 -35.455 1.00 98.00 838 THR A O 1
ATOM 6568 N N . ALA A 1 839 ? 21.339 -1.413 -34.432 1.00 98.00 839 ALA A N 1
ATOM 6569 C CA . ALA A 1 839 ? 20.554 -0.309 -33.895 1.00 98.00 839 ALA A CA 1
ATOM 6570 C C . ALA A 1 839 ? 21.364 0.549 -32.907 1.00 98.00 839 ALA A C 1
ATOM 6572 O O . ALA A 1 839 ? 21.368 1.772 -33.032 1.00 98.00 839 ALA A O 1
ATOM 6573 N N . PHE A 1 840 ? 22.129 -0.064 -31.993 1.00 97.81 840 PHE A N 1
ATOM 6574 C CA . PHE A 1 840 ? 23.004 0.687 -31.084 1.00 97.81 840 PHE A CA 1
ATOM 6575 C C . PHE A 1 840 ? 24.113 1.452 -31.819 1.00 97.81 840 PHE A C 1
ATOM 6577 O O . PHE A 1 840 ? 24.390 2.598 -31.475 1.00 97.81 840 PHE A O 1
ATOM 6584 N N . GLN A 1 841 ? 24.716 0.869 -32.861 1.00 95.88 841 GLN A N 1
ATOM 6585 C CA . GLN A 1 841 ? 25.718 1.567 -33.677 1.00 95.88 841 GLN A CA 1
ATOM 6586 C C . GLN A 1 841 ? 25.124 2.759 -34.430 1.00 95.88 841 GLN A C 1
ATOM 6588 O O . GLN A 1 841 ? 25.765 3.802 -34.531 1.00 95.88 841 GLN A O 1
ATOM 6593 N N . GLN A 1 842 ? 23.908 2.620 -34.960 1.00 96.75 842 GLN A N 1
ATOM 6594 C CA . GLN A 1 842 ? 23.200 3.724 -35.609 1.00 96.75 842 GLN A CA 1
ATOM 6595 C C . GLN A 1 842 ? 22.834 4.823 -34.607 1.00 96.75 842 GLN A C 1
ATOM 6597 O O . GLN A 1 842 ? 23.003 5.997 -34.920 1.00 96.75 842 GLN A O 1
ATOM 6602 N N . ALA A 1 843 ? 22.394 4.451 -33.402 1.00 96.69 843 ALA A N 1
ATOM 6603 C CA . ALA A 1 843 ? 22.132 5.401 -32.327 1.00 96.69 843 ALA A CA 1
ATOM 6604 C C . ALA A 1 843 ? 23.400 6.190 -31.955 1.00 96.69 843 ALA A C 1
ATOM 6606 O O . ALA A 1 843 ? 23.391 7.417 -31.971 1.00 96.69 843 ALA A O 1
ATOM 6607 N N . GLU A 1 844 ? 24.524 5.505 -31.722 1.00 95.12 844 GLU A N 1
ATOM 6608 C CA . GLU A 1 844 ? 25.799 6.144 -31.367 1.00 95.12 844 GLU A CA 1
ATOM 6609 C C . GLU A 1 844 ? 26.327 7.079 -32.468 1.00 95.12 844 GLU A C 1
ATOM 6611 O O . GLU A 1 844 ? 26.884 8.128 -32.168 1.00 95.12 844 GLU A O 1
ATOM 6616 N N . GLN A 1 845 ? 26.095 6.763 -33.748 1.00 94.75 845 GLN A N 1
ATOM 6617 C CA . GLN A 1 845 ? 26.459 7.645 -34.870 1.00 94.75 845 GLN A CA 1
ATOM 6618 C C . GLN A 1 845 ? 25.661 8.956 -34.913 1.00 94.75 845 GLN A C 1
ATOM 6620 O O . GLN A 1 845 ? 26.119 9.929 -35.517 1.00 94.75 845 GLN A O 1
ATOM 6625 N N . LEU A 1 846 ? 24.460 8.972 -34.332 1.00 92.81 846 LEU A N 1
ATOM 6626 C CA . LEU A 1 846 ? 23.604 10.155 -34.253 1.00 92.81 846 LEU A CA 1
ATOM 6627 C C . LEU A 1 846 ? 23.876 10.991 -32.996 1.00 92.81 846 LEU A C 1
ATOM 6629 O O . LEU A 1 846 ? 23.429 12.141 -32.935 1.00 92.81 846 LEU A O 1
ATOM 6633 N N . GLU A 1 847 ? 24.616 10.452 -32.025 1.00 87.38 847 GLU A N 1
ATOM 6634 C CA . GLU A 1 847 ? 24.995 11.183 -30.822 1.00 87.38 847 GLU A CA 1
ATOM 6635 C C . GLU A 1 847 ? 26.050 12.253 -31.093 1.00 87.38 847 GLU A C 1
ATOM 6637 O O . GLU A 1 847 ? 26.976 12.099 -31.888 1.00 87.38 847 GLU A O 1
ATOM 6642 N N . GLN A 1 848 ? 25.905 13.377 -30.390 1.00 75.94 848 GLN A N 1
ATOM 6643 C CA . GLN A 1 848 ? 26.907 14.447 -30.415 1.00 75.94 848 GLN A CA 1
ATOM 6644 C C . GLN A 1 848 ? 28.088 14.140 -29.488 1.00 75.94 848 GLN A C 1
ATOM 6646 O O . GLN A 1 848 ? 29.189 14.653 -29.691 1.00 75.94 848 GLN A O 1
ATOM 6651 N N . GLN A 1 849 ? 27.842 13.338 -28.451 1.00 73.75 849 GLN A N 1
ATOM 6652 C CA . GLN A 1 849 ? 28.877 12.820 -27.567 1.00 73.75 849 GLN A CA 1
ATOM 6653 C C . GLN A 1 849 ? 29.645 11.688 -28.253 1.00 73.75 849 GLN A C 1
ATOM 6655 O O . GLN A 1 849 ? 29.189 11.114 -29.235 1.00 73.75 849 GLN A O 1
ATOM 6660 N N . GLN A 1 850 ? 30.817 11.339 -27.717 1.00 81.81 850 GLN A N 1
ATOM 6661 C CA . GLN A 1 850 ? 31.601 10.217 -28.242 1.00 81.81 850 GLN A CA 1
ATOM 6662 C C . GLN A 1 850 ? 30.877 8.862 -28.099 1.00 81.81 850 GLN A C 1
ATOM 6664 O O . GLN A 1 850 ? 31.142 7.960 -28.888 1.00 81.81 850 GLN A O 1
ATOM 6669 N N . TYR A 1 851 ? 29.996 8.723 -27.102 1.00 91.50 851 TYR A N 1
ATOM 6670 C CA . TYR A 1 851 ? 29.284 7.488 -26.765 1.00 91.50 851 TYR A CA 1
ATOM 6671 C C . TYR A 1 851 ? 27.824 7.776 -26.411 1.00 91.50 851 TYR A C 1
ATOM 6673 O O . TYR A 1 851 ? 27.499 8.878 -25.956 1.00 91.50 851 TYR A O 1
ATOM 6681 N N . LEU A 1 852 ? 26.969 6.753 -26.521 1.00 92.31 852 LEU A N 1
ATOM 6682 C CA . LEU A 1 852 ? 25.655 6.768 -25.871 1.00 92.31 852 LEU A CA 1
ATOM 6683 C C . LEU A 1 852 ? 25.820 6.962 -24.351 1.00 92.31 852 LEU A C 1
ATOM 6685 O O . LEU A 1 852 ? 26.707 6.374 -23.731 1.00 92.31 852 LEU A O 1
ATOM 6689 N N . TYR A 1 853 ? 24.944 7.755 -23.735 1.00 91.31 853 TYR A N 1
ATOM 6690 C CA . TYR A 1 853 ? 24.964 8.054 -22.297 1.00 91.31 853 TYR A CA 1
ATOM 6691 C C . TYR A 1 853 ? 23.565 7.893 -21.680 1.00 91.31 853 TYR A C 1
ATOM 6693 O O . TYR A 1 853 ? 22.607 7.558 -22.376 1.00 91.31 853 TYR A O 1
ATOM 6701 N N . SER A 1 854 ? 23.429 8.101 -20.365 1.00 89.75 854 SER A N 1
ATOM 6702 C CA . SER A 1 854 ? 22.204 7.821 -19.602 1.00 89.75 854 SER A CA 1
ATOM 6703 C C . SER A 1 854 ? 21.766 6.350 -19.757 1.00 89.75 854 SER A C 1
ATOM 6705 O O . SER A 1 854 ? 22.621 5.466 -19.855 1.00 89.75 854 SER A O 1
ATOM 6707 N N . VAL A 1 855 ? 20.460 6.067 -19.760 1.00 90.62 855 VAL A N 1
ATOM 6708 C CA . VAL A 1 855 ? 19.890 4.718 -19.938 1.00 90.62 855 VAL A CA 1
ATOM 6709 C C . VAL A 1 855 ? 20.341 4.056 -21.256 1.00 90.62 855 VAL A C 1
ATOM 6711 O O . VAL A 1 855 ? 20.828 2.926 -21.179 1.00 90.62 855 VAL A O 1
ATOM 6714 N N . PRO A 1 856 ? 20.299 4.721 -22.435 1.00 94.19 856 PRO A N 1
ATOM 6715 C CA . PRO A 1 856 ? 20.826 4.152 -23.683 1.00 94.19 856 PRO A CA 1
ATOM 6716 C C . PRO A 1 856 ? 22.283 3.678 -23.598 1.00 94.19 856 PRO A C 1
ATOM 6718 O O . PRO A 1 856 ? 22.623 2.620 -24.126 1.00 94.19 856 PRO A O 1
ATOM 6721 N N . GLY A 1 857 ? 23.139 4.437 -22.904 1.00 95.31 857 GLY A N 1
ATOM 6722 C CA . GLY A 1 857 ? 24.541 4.069 -22.690 1.00 95.31 857 GLY A CA 1
ATOM 6723 C C . GLY A 1 857 ? 24.702 2.783 -21.880 1.00 95.31 857 GLY A C 1
ATOM 6724 O O . GLY A 1 857 ? 25.484 1.914 -22.259 1.00 95.31 857 GLY A O 1
ATOM 6725 N N . ILE A 1 858 ? 23.919 2.626 -20.806 1.00 96.12 858 ILE A N 1
ATOM 6726 C CA . ILE A 1 858 ? 23.901 1.393 -20.000 1.00 96.12 858 ILE A CA 1
ATOM 6727 C C . ILE A 1 858 ? 23.410 0.203 -20.831 1.00 96.12 858 ILE A C 1
ATOM 6729 O O . ILE A 1 858 ? 24.050 -0.844 -20.828 1.00 96.12 858 ILE A O 1
ATOM 6733 N N . GLN A 1 859 ? 22.317 0.366 -21.581 1.00 96.69 859 GLN A N 1
ATOM 6734 C CA . GLN A 1 859 ? 21.752 -0.696 -22.423 1.00 96.69 859 GLN A CA 1
ATOM 6735 C C . GLN A 1 859 ? 22.739 -1.164 -23.505 1.00 96.69 859 GLN A C 1
ATOM 6737 O O . GLN A 1 859 ? 22.881 -2.365 -23.742 1.00 96.69 859 GLN A O 1
ATOM 6742 N N . HIS A 1 860 ? 23.454 -0.229 -24.138 1.00 97.69 860 HIS A N 1
ATOM 6743 C CA . HIS A 1 860 ? 24.477 -0.557 -25.129 1.00 97.69 860 HIS A CA 1
ATOM 6744 C C . HIS A 1 860 ? 25.674 -1.271 -24.493 1.00 97.69 860 HIS A C 1
ATOM 6746 O O . HIS A 1 860 ? 26.136 -2.288 -25.010 1.00 97.69 860 HIS A O 1
ATOM 6752 N N . ALA A 1 861 ? 26.157 -0.781 -23.351 1.00 97.62 861 ALA A N 1
ATOM 6753 C CA . ALA A 1 861 ? 27.275 -1.398 -22.651 1.00 97.62 861 ALA A CA 1
ATOM 6754 C C . ALA A 1 861 ? 26.929 -2.812 -22.135 1.00 97.62 861 ALA A C 1
ATOM 6756 O O . ALA A 1 861 ? 27.747 -3.719 -22.271 1.00 97.62 861 ALA A O 1
ATOM 6757 N N . GLU A 1 862 ? 25.707 -3.039 -21.642 1.00 96.94 862 GLU A N 1
ATOM 6758 C CA . GLU A 1 862 ? 25.198 -4.369 -21.269 1.00 96.94 862 GLU A CA 1
ATOM 6759 C C . GLU A 1 862 ? 25.139 -5.311 -22.487 1.00 96.94 862 GLU A C 1
ATOM 6761 O O . GLU A 1 862 ? 25.590 -6.458 -22.424 1.00 96.94 862 GLU A O 1
ATOM 6766 N N . HIS A 1 863 ? 24.659 -4.817 -23.635 1.00 97.62 863 HIS A N 1
ATOM 6767 C CA . HIS A 1 863 ? 24.663 -5.576 -24.887 1.00 97.62 863 HIS A CA 1
ATOM 6768 C C . HIS A 1 863 ? 26.079 -6.029 -25.279 1.00 97.62 863 HIS A C 1
ATOM 6770 O O . HIS A 1 863 ? 26.298 -7.205 -25.583 1.00 97.62 863 HIS A O 1
ATOM 6776 N N . LEU A 1 864 ? 27.047 -5.110 -25.242 1.00 97.44 864 LEU A N 1
ATOM 6777 C CA . LEU A 1 864 ? 28.450 -5.382 -25.562 1.00 97.44 864 LEU A CA 1
ATOM 6778 C C . LEU A 1 864 ? 29.088 -6.355 -24.563 1.00 97.44 864 LEU A C 1
ATOM 6780 O O . LEU A 1 864 ? 29.761 -7.302 -24.977 1.00 97.44 864 LEU A O 1
ATOM 6784 N N . TYR A 1 865 ? 28.815 -6.185 -23.266 1.00 96.56 865 TYR A N 1
ATOM 6785 C CA . TYR A 1 865 ? 29.251 -7.100 -22.211 1.00 96.56 865 TYR A CA 1
ATOM 6786 C C . TYR A 1 865 ? 28.786 -8.535 -22.488 1.00 96.56 865 TYR A C 1
ATOM 6788 O O . TYR A 1 865 ? 29.603 -9.461 -22.541 1.00 96.56 865 TYR A O 1
ATOM 6796 N N . ARG A 1 866 ? 27.490 -8.721 -22.770 1.00 95.06 866 ARG A N 1
ATOM 6797 C CA . ARG A 1 866 ? 26.905 -10.029 -23.106 1.00 95.06 866 ARG A CA 1
ATOM 6798 C C . ARG A 1 866 ? 27.462 -10.616 -24.412 1.00 95.06 866 ARG A C 1
ATOM 6800 O O . ARG A 1 866 ? 27.540 -11.836 -24.546 1.00 95.06 866 ARG A O 1
ATOM 6807 N N . ARG A 1 867 ? 27.919 -9.776 -25.351 1.00 94.25 867 ARG A N 1
ATOM 6808 C CA . ARG A 1 867 ? 28.642 -10.183 -26.575 1.00 94.25 867 ARG A CA 1
ATOM 6809 C C . ARG A 1 867 ? 30.153 -10.377 -26.391 1.00 94.25 867 ARG A C 1
ATOM 6811 O O . ARG A 1 867 ? 30.823 -10.732 -27.359 1.00 94.25 867 ARG A O 1
ATOM 6818 N N . ARG A 1 868 ? 30.676 -10.220 -25.168 1.00 94.12 868 ARG A N 1
ATOM 6819 C CA . ARG A 1 868 ? 32.103 -10.333 -24.805 1.00 94.12 868 ARG A CA 1
ATOM 6820 C C . ARG A 1 868 ? 33.006 -9.217 -25.358 1.00 94.12 868 ARG A C 1
ATOM 6822 O O . ARG A 1 868 ? 34.220 -9.391 -25.378 1.00 94.12 868 ARG A O 1
ATOM 6829 N N . ASP A 1 869 ? 32.451 -8.067 -25.738 1.00 94.94 869 ASP A N 1
ATOM 6830 C CA . ASP A 1 869 ? 33.223 -6.850 -26.046 1.00 94.94 869 ASP A CA 1
ATOM 6831 C C . ASP A 1 869 ? 33.383 -5.982 -24.784 1.00 94.94 869 ASP A C 1
ATOM 6833 O O . ASP A 1 869 ? 32.789 -4.911 -24.624 1.00 94.94 869 ASP A O 1
ATOM 6837 N N . THR A 1 870 ? 34.146 -6.502 -23.820 1.00 94.88 870 THR A N 1
ATOM 6838 C CA . THR A 1 870 ? 34.257 -5.927 -22.470 1.00 94.88 870 THR A CA 1
ATOM 6839 C C . THR A 1 870 ? 35.027 -4.607 -22.436 1.00 94.88 870 THR A C 1
ATOM 6841 O O . THR A 1 870 ? 34.717 -3.736 -21.624 1.00 94.88 870 THR A O 1
ATOM 6844 N N . ASP A 1 871 ? 36.005 -4.424 -23.328 1.00 95.50 871 ASP A N 1
ATOM 6845 C CA . ASP A 1 871 ? 36.833 -3.212 -23.375 1.00 95.50 871 ASP A CA 1
ATOM 6846 C C . ASP A 1 871 ? 36.053 -2.004 -23.906 1.00 95.50 871 ASP A C 1
ATOM 6848 O O . ASP A 1 871 ? 36.266 -0.871 -23.462 1.00 95.50 871 ASP A O 1
ATOM 6852 N N . TYR A 1 872 ? 35.159 -2.209 -24.880 1.00 95.69 872 TYR A N 1
ATOM 6853 C CA . TYR A 1 872 ? 34.289 -1.134 -25.349 1.00 95.69 872 TYR A CA 1
ATOM 6854 C C . TYR A 1 872 ? 33.162 -0.851 -24.351 1.00 95.69 872 TYR A C 1
ATOM 6856 O O . TYR A 1 872 ? 32.941 0.313 -24.013 1.00 95.69 872 TYR A O 1
ATOM 6864 N N . ALA A 1 873 ? 32.549 -1.896 -23.779 1.00 96.94 873 ALA A N 1
ATOM 6865 C CA . ALA A 1 873 ? 31.546 -1.756 -22.721 1.00 96.94 873 ALA A CA 1
ATOM 6866 C C . ALA A 1 873 ? 32.060 -0.926 -21.529 1.00 96.94 873 ALA A C 1
ATOM 6868 O O . ALA A 1 873 ? 31.373 -0.012 -21.064 1.00 96.94 873 ALA A O 1
ATOM 6869 N N . ARG A 1 874 ? 33.296 -1.182 -21.071 1.00 96.81 874 ARG A N 1
ATOM 6870 C CA . ARG A 1 874 ? 33.931 -0.411 -19.991 1.00 96.81 874 ARG A CA 1
ATOM 6871 C C . ARG A 1 874 ? 34.072 1.069 -20.342 1.00 96.81 874 ARG A C 1
ATOM 6873 O O . ARG A 1 874 ? 33.669 1.913 -19.549 1.00 96.81 874 ARG A O 1
ATOM 6880 N N . ARG A 1 875 ? 34.582 1.391 -21.537 1.00 96.50 875 ARG A N 1
ATOM 6881 C CA . ARG A 1 875 ? 34.780 2.785 -21.981 1.00 96.50 875 ARG A CA 1
ATOM 6882 C C . ARG A 1 875 ? 33.476 3.580 -22.031 1.00 96.50 875 ARG A C 1
ATOM 6884 O O . ARG A 1 875 ? 33.457 4.721 -21.576 1.00 96.50 875 ARG A O 1
ATOM 6891 N N . ILE A 1 876 ? 32.401 2.979 -22.545 1.00 95.62 876 ILE A N 1
ATOM 6892 C CA . ILE A 1 876 ? 31.068 3.603 -22.557 1.00 95.62 876 ILE A CA 1
ATOM 6893 C C . ILE A 1 876 ? 30.590 3.842 -21.122 1.00 95.62 876 ILE A C 1
ATOM 6895 O O . ILE A 1 876 ? 30.140 4.938 -20.796 1.00 95.62 876 ILE A O 1
ATOM 6899 N N . THR A 1 877 ? 30.732 2.841 -20.251 1.00 96.75 877 THR A N 1
ATOM 6900 C CA . THR A 1 877 ? 30.260 2.917 -18.860 1.00 96.75 877 THR A CA 1
ATOM 6901 C C . THR A 1 877 ? 30.999 3.990 -18.057 1.00 96.75 877 THR A C 1
ATOM 6903 O O . THR A 1 877 ? 30.361 4.796 -17.382 1.00 96.75 877 THR A O 1
ATOM 6906 N N . GLU A 1 878 ? 32.327 4.065 -18.173 1.00 95.94 878 GLU A N 1
ATOM 6907 C CA . GLU A 1 878 ? 33.153 5.082 -17.504 1.00 95.94 878 GLU A CA 1
ATOM 6908 C C . GLU A 1 878 ? 32.853 6.494 -18.034 1.00 95.94 878 GLU A C 1
ATOM 6910 O O . GLU A 1 878 ? 32.721 7.437 -17.252 1.00 95.94 878 GLU A O 1
ATOM 6915 N N . ALA A 1 879 ? 32.666 6.655 -19.350 1.00 94.31 879 ALA A N 1
ATOM 6916 C CA . ALA A 1 879 ? 32.259 7.936 -19.928 1.00 94.31 879 ALA A CA 1
ATOM 6917 C C . ALA A 1 879 ? 30.869 8.372 -19.434 1.00 94.31 879 ALA A C 1
ATOM 6919 O O . ALA A 1 879 ? 30.662 9.539 -19.091 1.00 94.31 879 ALA A O 1
ATOM 6920 N N . ASN A 1 880 ? 29.930 7.426 -19.346 1.00 93.19 880 ASN A N 1
ATOM 6921 C CA . ASN A 1 880 ? 28.592 7.674 -18.827 1.00 93.19 880 ASN A CA 1
ATOM 6922 C C . ASN A 1 880 ? 28.631 8.069 -17.343 1.00 93.19 880 ASN A C 1
ATOM 6924 O O . ASN A 1 880 ? 27.966 9.025 -16.941 1.00 93.19 880 ASN A O 1
ATOM 6928 N N . GLN A 1 881 ? 29.463 7.398 -16.538 1.00 93.38 881 GLN A N 1
ATOM 6929 C CA . GLN A 1 881 ? 29.665 7.727 -15.128 1.00 93.38 881 GLN A CA 1
ATOM 6930 C C . GLN A 1 881 ? 30.115 9.184 -14.948 1.00 93.38 881 GLN A C 1
ATOM 6932 O O . GLN A 1 881 ? 29.500 9.906 -14.167 1.00 93.38 881 GLN A O 1
ATOM 6937 N N . VAL A 1 882 ? 31.105 9.656 -15.717 1.00 92.94 882 VAL A N 1
ATOM 6938 C CA . VAL A 1 882 ? 31.600 11.045 -15.630 1.00 92.94 882 VAL A CA 1
ATOM 6939 C C . VAL A 1 882 ? 30.486 12.065 -15.890 1.00 92.94 882 VAL A C 1
ATOM 6941 O O . VAL A 1 882 ? 30.338 13.032 -15.138 1.00 92.94 882 VAL A O 1
ATOM 6944 N N . ILE A 1 883 ? 29.672 11.848 -16.929 1.00 87.69 883 ILE A N 1
ATOM 6945 C CA . ILE A 1 883 ? 28.529 12.719 -17.247 1.00 87.69 883 ILE A CA 1
ATOM 6946 C C . ILE A 1 883 ? 27.515 12.702 -16.095 1.00 87.69 883 ILE A C 1
ATOM 6948 O O . ILE A 1 883 ? 27.017 13.750 -15.673 1.00 87.69 883 ILE A O 1
ATOM 6952 N N . CYS A 1 884 ? 27.219 11.521 -15.560 1.00 85.62 884 CYS A N 1
ATOM 6953 C CA . CYS A 1 884 ? 26.222 11.352 -14.511 1.00 85.62 884 CYS A CA 1
ATOM 6954 C C . CYS A 1 884 ? 26.675 11.925 -13.161 1.00 85.62 884 CYS A C 1
ATOM 6956 O O . CYS A 1 884 ? 25.840 12.449 -12.426 1.00 85.62 884 CYS A O 1
ATOM 6958 N N . GLU A 1 885 ? 27.972 11.897 -12.842 1.00 84.38 885 GLU A N 1
ATOM 6959 C CA . GLU A 1 885 ? 28.537 12.527 -11.641 1.00 84.38 885 GLU A CA 1
ATOM 6960 C C . GLU A 1 885 ? 28.398 14.051 -11.706 1.00 84.38 885 GLU A C 1
ATOM 6962 O O . GLU A 1 885 ? 27.933 14.674 -10.749 1.00 84.38 885 GLU A O 1
ATOM 6967 N N . GLN A 1 886 ? 28.713 14.650 -12.860 1.00 83.31 886 GLN A N 1
ATOM 6968 C CA . GLN A 1 886 ? 28.582 16.095 -13.085 1.00 83.31 886 GLN A CA 1
ATOM 6969 C C . GLN A 1 886 ? 27.131 16.575 -12.948 1.00 83.31 886 GLN A C 1
ATOM 6971 O O . GLN A 1 886 ? 26.884 17.642 -12.385 1.00 83.31 886 GLN A O 1
ATOM 6976 N N . ASN A 1 887 ? 26.175 15.769 -13.418 1.00 74.81 887 ASN A N 1
ATOM 6977 C CA . ASN A 1 887 ? 24.744 16.083 -13.385 1.00 74.81 887 ASN A CA 1
ATOM 6978 C C . ASN A 1 887 ? 24.010 15.521 -12.152 1.00 74.81 887 ASN A C 1
ATOM 6980 O O . ASN A 1 887 ? 22.806 15.724 -12.006 1.00 74.81 887 ASN A O 1
ATOM 6984 N N . ARG A 1 888 ? 24.720 14.827 -11.250 1.00 77.69 888 ARG A N 1
ATOM 6985 C CA . ARG A 1 888 ? 24.189 14.182 -10.033 1.00 77.69 888 ARG A CA 1
ATOM 6986 C C . ARG A 1 888 ? 23.070 13.156 -10.283 1.00 77.69 888 ARG A C 1
ATOM 6988 O O . ARG A 1 888 ? 22.189 12.983 -9.442 1.00 77.69 888 ARG A O 1
ATOM 6995 N N . TRP A 1 889 ? 23.115 12.424 -11.395 1.00 81.25 889 TRP A N 1
ATOM 6996 C CA . TRP A 1 889 ? 22.125 11.394 -11.744 1.00 81.25 889 TRP A CA 1
ATOM 6997 C C . TRP A 1 889 ? 22.372 10.077 -10.993 1.00 81.25 889 TRP A C 1
ATOM 6999 O O . TRP A 1 889 ? 22.850 9.096 -11.560 1.00 81.25 889 TRP A O 1
ATOM 7009 N N . GLN A 1 890 ? 22.021 10.047 -9.703 1.00 83.62 890 GLN A N 1
ATOM 7010 C CA . GLN A 1 890 ? 22.311 8.933 -8.780 1.00 83.62 890 GLN A CA 1
ATOM 7011 C C . GLN A 1 890 ? 21.868 7.555 -9.299 1.00 83.62 890 GLN A C 1
ATOM 7013 O O . GLN A 1 890 ? 22.570 6.565 -9.107 1.00 83.62 890 GLN A O 1
ATOM 7018 N N . PHE A 1 891 ? 20.722 7.481 -9.981 1.00 85.44 891 PHE A N 1
ATOM 7019 C CA . PHE A 1 891 ? 20.203 6.207 -10.477 1.00 85.44 891 PHE A CA 1
ATOM 7020 C C . PHE A 1 891 ? 21.036 5.636 -11.631 1.00 85.44 891 PHE A C 1
ATOM 7022 O O . PHE A 1 891 ? 21.287 4.436 -11.648 1.00 85.44 891 PHE A O 1
ATOM 7029 N N . ILE A 1 892 ? 21.538 6.478 -12.543 1.00 89.81 892 ILE A N 1
ATOM 7030 C CA . ILE A 1 892 ? 22.452 6.017 -13.598 1.00 89.81 892 ILE A CA 1
ATOM 7031 C C . ILE A 1 892 ? 23.816 5.670 -13.003 1.00 89.81 892 ILE A C 1
ATOM 7033 O O . ILE A 1 892 ? 24.408 4.679 -13.409 1.00 89.81 892 ILE A O 1
ATOM 7037 N N . LEU A 1 893 ? 24.293 6.417 -12.000 1.00 92.50 893 LEU A N 1
ATOM 7038 C CA . LEU A 1 893 ? 25.544 6.084 -11.306 1.00 92.50 893 LEU A CA 1
ATOM 7039 C C . LEU A 1 893 ? 25.500 4.696 -10.666 1.00 92.50 893 LEU A C 1
ATOM 7041 O O . LEU A 1 893 ? 26.469 3.946 -10.766 1.00 92.50 893 LEU A O 1
ATOM 7045 N N . SER A 1 894 ? 24.367 4.333 -10.063 1.00 94.31 894 SER A N 1
ATOM 7046 C CA . SER A 1 894 ? 24.154 2.982 -9.545 1.00 94.31 894 SER A CA 1
ATOM 7047 C C . SER A 1 894 ? 24.286 1.924 -10.648 1.00 94.31 894 SER A C 1
ATOM 7049 O O . SER A 1 894 ? 25.025 0.956 -10.473 1.00 94.31 894 SER A O 1
ATOM 7051 N N . LEU A 1 895 ? 23.656 2.141 -11.809 1.00 96.06 895 LEU A N 1
ATOM 7052 C CA . LEU A 1 895 ? 23.741 1.233 -12.960 1.00 96.06 895 LEU A CA 1
ATOM 7053 C C . LEU A 1 895 ? 25.156 1.160 -13.560 1.00 96.06 895 LEU A C 1
ATOM 7055 O O . LEU A 1 895 ? 25.607 0.074 -13.918 1.00 96.06 895 LEU A O 1
ATOM 7059 N N . CYS A 1 896 ? 25.888 2.280 -13.623 1.00 97.38 896 CYS A N 1
ATOM 7060 C CA . CYS A 1 896 ? 27.296 2.285 -14.032 1.00 97.38 896 CYS A CA 1
ATOM 7061 C C . CYS A 1 896 ? 28.132 1.411 -13.093 1.00 97.38 896 CYS A C 1
ATOM 7063 O O . CYS A 1 896 ? 28.869 0.544 -13.552 1.00 97.38 896 CYS A O 1
ATOM 7065 N N . HIS A 1 897 ? 27.994 1.601 -11.778 1.00 97.75 897 HIS A N 1
ATOM 7066 C CA . HIS A 1 897 ? 28.707 0.786 -10.800 1.00 97.75 897 HIS A CA 1
ATOM 7067 C C . HIS A 1 897 ? 28.312 -0.689 -10.873 1.00 97.75 897 HIS A C 1
ATOM 7069 O O . HIS A 1 897 ? 29.197 -1.535 -10.807 1.00 97.75 897 HIS A O 1
ATOM 7075 N N . ARG A 1 898 ? 27.030 -1.019 -11.078 1.00 97.50 898 ARG A N 1
ATOM 7076 C CA . ARG A 1 898 ? 26.602 -2.406 -11.310 1.00 97.50 898 ARG A CA 1
ATOM 7077 C C . ARG A 1 898 ? 27.398 -3.032 -12.457 1.00 97.50 898 ARG A C 1
ATOM 7079 O O . ARG A 1 898 ? 28.049 -4.052 -12.257 1.00 97.50 898 ARG A O 1
ATOM 7086 N N . LEU A 1 899 ? 27.381 -2.389 -13.624 1.00 97.56 899 LEU A N 1
ATOM 7087 C CA . LEU A 1 899 ? 27.990 -2.930 -14.836 1.00 97.56 899 LEU A CA 1
ATOM 7088 C C . LEU A 1 899 ? 29.525 -2.973 -14.766 1.00 97.56 899 LEU A C 1
ATOM 7090 O O . LEU A 1 899 ? 30.139 -3.920 -15.252 1.00 97.56 899 LEU A O 1
ATOM 7094 N N . LEU A 1 900 ? 30.166 -1.992 -14.119 1.00 97.94 900 LEU A N 1
ATOM 7095 C CA . LEU A 1 900 ? 31.604 -2.057 -13.822 1.00 97.94 900 LEU A CA 1
ATOM 7096 C C . LEU A 1 900 ? 31.926 -3.245 -12.907 1.00 97.94 900 LEU A C 1
ATOM 7098 O O . LEU A 1 900 ? 32.909 -3.945 -13.140 1.00 97.94 900 LEU A O 1
ATOM 7102 N N . GLY A 1 901 ? 31.062 -3.524 -11.926 1.00 97.25 901 GLY A N 1
ATOM 7103 C CA . GLY A 1 901 ? 31.142 -4.727 -11.102 1.00 97.25 901 GLY A CA 1
ATOM 7104 C C . GLY A 1 901 ? 31.094 -6.013 -11.931 1.00 97.25 901 GLY A C 1
ATOM 7105 O O . GLY A 1 901 ? 31.960 -6.875 -11.765 1.00 97.25 901 GLY A O 1
ATOM 7106 N N . ASP A 1 902 ? 30.151 -6.108 -12.874 1.00 96.25 902 ASP A N 1
ATOM 7107 C CA . ASP A 1 902 ? 29.997 -7.259 -13.779 1.00 96.25 902 ASP A CA 1
ATOM 7108 C C . ASP A 1 902 ? 31.223 -7.453 -14.695 1.00 96.25 902 ASP A C 1
ATOM 7110 O O . ASP A 1 902 ? 31.645 -8.584 -14.964 1.00 96.25 902 ASP A O 1
ATOM 7114 N N . LEU A 1 903 ? 31.836 -6.351 -15.145 1.00 96.12 903 LEU A N 1
ATOM 7115 C CA . LEU A 1 903 ? 33.058 -6.345 -15.958 1.00 96.12 903 LEU A CA 1
ATOM 7116 C C . LEU A 1 903 ? 34.303 -6.765 -15.154 1.00 96.12 903 LEU A C 1
ATOM 7118 O O . LEU A 1 903 ? 35.198 -7.419 -15.699 1.00 96.12 903 LEU A O 1
ATOM 7122 N N . ASP A 1 904 ? 34.371 -6.410 -13.869 1.00 95.94 904 ASP A N 1
ATOM 7123 C CA . ASP A 1 904 ? 35.481 -6.756 -12.973 1.00 95.94 904 ASP A CA 1
ATOM 7124 C C . ASP A 1 904 ? 35.338 -8.137 -12.319 1.00 95.94 904 ASP A C 1
ATOM 7126 O O . ASP A 1 904 ? 36.339 -8.715 -11.892 1.00 95.94 904 ASP A O 1
ATOM 7130 N N . ALA A 1 905 ? 34.132 -8.711 -12.285 1.00 93.19 905 ALA A N 1
ATOM 7131 C CA . ALA A 1 905 ? 33.798 -9.923 -11.533 1.00 93.19 905 ALA A CA 1
ATOM 7132 C C . ALA A 1 905 ? 34.761 -11.105 -11.745 1.00 93.19 905 ALA A C 1
ATOM 7134 O O . ALA A 1 905 ? 35.080 -11.810 -10.785 1.00 93.19 905 ALA A O 1
ATOM 7135 N N . ALA A 1 906 ? 35.231 -11.313 -12.980 1.00 87.69 906 ALA A N 1
ATOM 7136 C CA . ALA A 1 906 ? 36.106 -12.430 -13.341 1.00 87.69 906 ALA A CA 1
ATOM 7137 C C . ALA A 1 906 ? 37.607 -12.165 -13.104 1.00 87.69 906 ALA A C 1
ATOM 7139 O O . ALA A 1 906 ? 38.367 -13.113 -12.915 1.00 87.69 906 ALA A O 1
ATOM 7140 N N . HIS A 1 907 ? 38.049 -10.903 -13.119 1.00 90.94 907 HIS A N 1
ATOM 7141 C CA . HIS A 1 907 ? 39.477 -10.549 -13.190 1.00 90.94 907 HIS A CA 1
ATOM 7142 C C . HIS A 1 907 ? 39.961 -9.728 -11.988 1.00 90.94 907 HIS A C 1
ATOM 7144 O O . HIS A 1 907 ? 41.138 -9.788 -11.635 1.00 90.94 907 HIS A O 1
ATOM 7150 N N . ASN A 1 908 ? 39.064 -8.978 -11.346 1.00 94.12 908 ASN A N 1
ATOM 7151 C CA . ASN A 1 908 ? 39.344 -8.146 -10.182 1.00 94.12 908 ASN A CA 1
ATOM 7152 C C . ASN A 1 908 ? 38.195 -8.225 -9.153 1.00 94.12 908 ASN A C 1
ATOM 7154 O O . ASN A 1 908 ? 37.401 -7.292 -9.015 1.00 94.12 908 ASN A O 1
ATOM 7158 N N . PRO A 1 909 ? 38.106 -9.329 -8.386 1.00 91.69 909 PRO A N 1
ATOM 7159 C CA . PRO A 1 909 ? 36.994 -9.556 -7.464 1.00 91.69 909 PRO A CA 1
ATOM 7160 C C . PRO A 1 909 ? 36.858 -8.498 -6.361 1.00 91.69 909 PRO A C 1
ATOM 7162 O O . PRO A 1 909 ? 35.760 -8.295 -5.851 1.00 91.69 909 PRO A O 1
ATOM 7165 N N . GLN A 1 910 ? 37.957 -7.835 -5.984 1.00 93.06 910 GLN A N 1
ATOM 7166 C CA . GLN A 1 910 ? 37.923 -6.754 -5.001 1.00 93.06 910 GLN A CA 1
ATOM 7167 C C . GLN A 1 910 ? 37.232 -5.512 -5.578 1.00 93.06 910 GLN A C 1
ATOM 7169 O O . GLN A 1 910 ? 36.296 -5.005 -4.963 1.00 93.06 910 GLN A O 1
ATOM 7174 N N . ALA A 1 911 ? 37.645 -5.061 -6.768 1.00 94.44 911 ALA A N 1
ATOM 7175 C CA . ALA A 1 911 ? 36.994 -3.931 -7.434 1.00 94.44 911 ALA A CA 1
ATOM 7176 C C . ALA A 1 911 ? 35.521 -4.233 -7.739 1.00 94.44 911 ALA A C 1
ATOM 7178 O O . ALA A 1 911 ? 34.663 -3.382 -7.516 1.00 94.44 911 ALA A O 1
ATOM 7179 N N . ALA A 1 912 ? 35.209 -5.468 -8.150 1.00 94.75 912 ALA A N 1
ATOM 7180 C CA . ALA A 1 912 ? 33.830 -5.899 -8.362 1.00 94.75 912 ALA A CA 1
ATOM 7181 C C . ALA A 1 912 ? 32.975 -5.735 -7.095 1.00 94.75 912 ALA A C 1
ATOM 7183 O O . ALA A 1 912 ? 31.894 -5.150 -7.138 1.00 94.75 912 ALA A O 1
ATOM 7184 N N . GLN A 1 913 ? 33.482 -6.184 -5.943 1.00 92.50 913 GLN A N 1
ATOM 7185 C CA . GLN A 1 913 ? 32.788 -6.039 -4.664 1.00 92.50 913 GLN A CA 1
ATOM 7186 C C . GLN A 1 913 ? 32.575 -4.570 -4.269 1.00 92.50 913 GLN A C 1
ATOM 7188 O O . GLN A 1 913 ? 31.501 -4.216 -3.780 1.00 92.50 913 GLN A O 1
ATOM 7193 N N . GLU A 1 914 ? 33.584 -3.716 -4.460 1.00 94.38 914 GLU A N 1
ATOM 7194 C CA . GLU A 1 914 ? 33.494 -2.274 -4.193 1.00 94.38 914 GLU A CA 1
ATOM 7195 C C . GLU A 1 914 ? 32.414 -1.623 -5.067 1.00 94.38 914 GLU A C 1
ATOM 7197 O O . GLU A 1 914 ? 31.548 -0.910 -4.555 1.00 94.38 914 GLU A O 1
ATOM 7202 N N . HIS A 1 915 ? 32.398 -1.951 -6.358 1.00 97.12 915 HIS A N 1
ATOM 7203 C CA . HIS A 1 915 ? 31.403 -1.478 -7.310 1.00 97.12 915 HIS A CA 1
ATOM 7204 C C . HIS A 1 915 ? 29.983 -1.954 -6.986 1.00 97.12 915 HIS A C 1
ATOM 7206 O O . HIS A 1 915 ? 29.079 -1.124 -6.916 1.00 97.12 915 HIS A O 1
ATOM 7212 N N . TYR A 1 916 ? 29.761 -3.237 -6.690 1.00 95.56 916 TYR A N 1
ATOM 7213 C CA . TYR A 1 916 ? 28.427 -3.716 -6.304 1.00 95.56 916 TYR A CA 1
ATOM 7214 C C . TYR A 1 916 ? 27.917 -3.084 -5.005 1.00 95.56 916 TYR A C 1
ATOM 7216 O O . TYR A 1 916 ? 26.730 -2.777 -4.880 1.00 95.56 916 TYR A O 1
ATOM 7224 N N . ASN A 1 917 ? 28.799 -2.868 -4.026 1.00 88.31 917 ASN A N 1
ATOM 7225 C CA . ASN A 1 917 ? 28.422 -2.199 -2.784 1.00 88.31 917 ASN A CA 1
ATOM 7226 C C . ASN A 1 917 ? 28.040 -0.738 -3.021 1.00 88.31 917 ASN A C 1
ATOM 7228 O O . ASN A 1 917 ? 27.052 -0.273 -2.453 1.00 88.31 917 ASN A O 1
ATOM 7232 N N . GLU A 1 918 ? 28.780 -0.030 -3.873 1.00 91.50 918 GLU A N 1
ATOM 7233 C CA . GLU A 1 918 ? 28.461 1.351 -4.223 1.00 91.50 918 GLU A CA 1
ATOM 7234 C C . GLU A 1 918 ? 27.177 1.448 -5.056 1.00 91.50 918 GLU A C 1
ATOM 7236 O O . GLU A 1 918 ? 26.325 2.292 -4.770 1.00 91.50 918 GLU A O 1
ATOM 7241 N N . ALA A 1 919 ? 26.968 0.526 -6.003 1.00 94.25 919 ALA A N 1
ATOM 7242 C CA . ALA A 1 919 ? 25.727 0.410 -6.761 1.00 94.25 919 ALA A CA 1
ATOM 7243 C C . ALA A 1 919 ? 24.521 0.261 -5.827 1.00 94.25 919 ALA A C 1
ATOM 7245 O O . ALA A 1 919 ? 23.560 1.026 -5.939 1.00 94.25 919 ALA A O 1
ATOM 7246 N N . LEU A 1 920 ? 24.592 -0.659 -4.857 1.00 88.94 920 LEU A N 1
ATOM 7247 C CA . LEU A 1 920 ? 23.519 -0.863 -3.887 1.00 88.94 920 LEU A CA 1
ATOM 7248 C C . LEU A 1 920 ? 23.344 0.336 -2.947 1.00 88.94 920 LEU A C 1
ATOM 7250 O O . LEU A 1 920 ? 22.211 0.689 -2.615 1.00 88.94 920 LEU A O 1
ATOM 7254 N N . ARG A 1 921 ? 24.437 0.981 -2.517 1.00 85.81 921 ARG A N 1
ATOM 7255 C CA . ARG A 1 921 ? 24.382 2.188 -1.677 1.00 85.81 921 ARG A CA 1
ATOM 7256 C C . ARG A 1 921 ? 23.618 3.305 -2.384 1.00 85.81 921 ARG A C 1
ATOM 7258 O O . ARG A 1 921 ? 22.721 3.902 -1.790 1.00 85.81 921 ARG A O 1
ATOM 7265 N N . LEU A 1 922 ? 23.956 3.562 -3.646 1.00 84.56 922 LEU A N 1
ATOM 7266 C CA . LEU A 1 922 ? 23.277 4.546 -4.485 1.00 84.56 922 LEU A CA 1
ATOM 7267 C C . LEU A 1 922 ? 21.817 4.153 -4.722 1.00 84.56 922 LEU A C 1
ATOM 7269 O O . LEU A 1 922 ? 20.930 4.972 -4.489 1.00 84.56 922 LEU A O 1
ATOM 7273 N N . ALA A 1 923 ? 21.546 2.899 -5.092 1.00 85.62 923 ALA A N 1
ATOM 7274 C CA . ALA A 1 923 ? 20.188 2.421 -5.335 1.00 85.62 923 ALA A CA 1
ATOM 7275 C C . ALA A 1 923 ? 19.282 2.556 -4.101 1.00 85.62 923 ALA A C 1
ATOM 7277 O O . ALA A 1 923 ? 18.141 2.992 -4.213 1.00 85.62 923 ALA A O 1
ATOM 7278 N N . ARG A 1 924 ? 19.794 2.250 -2.902 1.00 79.50 924 ARG A N 1
ATOM 7279 C CA . ARG A 1 924 ? 19.036 2.410 -1.651 1.00 79.50 924 ARG A CA 1
ATOM 7280 C C . ARG A 1 924 ? 18.747 3.868 -1.317 1.00 79.50 924 ARG A C 1
ATOM 7282 O O . ARG A 1 924 ? 17.758 4.125 -0.643 1.00 79.50 924 ARG A O 1
ATOM 7289 N N . SER A 1 925 ? 19.569 4.806 -1.793 1.00 71.94 925 SER A N 1
ATOM 7290 C CA . SER A 1 925 ? 19.370 6.247 -1.584 1.00 71.94 925 SER A CA 1
ATOM 7291 C C . SER A 1 925 ? 18.287 6.870 -2.471 1.00 71.94 925 SER A C 1
ATOM 7293 O O . SER A 1 925 ? 17.921 8.015 -2.239 1.00 71.94 925 SER A O 1
ATOM 7295 N N . ILE A 1 926 ? 17.739 6.141 -3.450 1.00 76.31 926 ILE A N 1
ATOM 7296 C CA . ILE A 1 926 ? 16.719 6.641 -4.387 1.00 76.31 926 ILE A CA 1
ATOM 7297 C C . ILE A 1 926 ? 15.433 5.809 -4.323 1.00 76.31 926 ILE A C 1
ATOM 7299 O O . ILE A 1 926 ? 15.421 4.707 -3.783 1.00 76.31 926 ILE A O 1
ATOM 7303 N N . SER A 1 927 ? 14.333 6.340 -4.861 1.00 72.62 927 SER A N 1
ATOM 7304 C CA . SER A 1 927 ? 13.016 5.677 -4.814 1.00 72.62 927 SER A CA 1
ATOM 7305 C C . SER A 1 927 ? 12.763 4.706 -5.978 1.00 72.62 927 SER A C 1
ATOM 7307 O O . SER A 1 927 ? 11.723 4.059 -6.001 1.00 72.62 927 SER A O 1
ATOM 7309 N N . LYS A 1 928 ? 13.687 4.587 -6.946 1.00 81.12 928 LYS A N 1
ATOM 7310 C CA . LYS A 1 928 ? 13.508 3.761 -8.155 1.00 81.12 928 LYS A CA 1
ATOM 7311 C C . LYS A 1 928 ? 13.727 2.271 -7.870 1.00 81.12 928 LYS A C 1
ATOM 7313 O O . LYS A 1 928 ? 14.870 1.828 -7.736 1.00 81.12 928 LYS A O 1
ATOM 7318 N N . LYS A 1 929 ? 12.644 1.489 -7.808 1.00 84.44 929 LYS A N 1
ATOM 7319 C CA . LYS A 1 929 ? 12.702 0.065 -7.421 1.00 84.44 929 LYS A CA 1
ATOM 7320 C C . LYS A 1 929 ? 13.462 -0.824 -8.410 1.00 84.44 929 LYS A C 1
ATOM 7322 O O . LYS A 1 929 ? 14.200 -1.692 -7.958 1.00 84.44 929 LYS A O 1
ATOM 7327 N N . ASN A 1 930 ? 13.368 -0.588 -9.720 1.00 87.25 930 ASN A N 1
ATOM 7328 C CA . ASN A 1 930 ? 14.126 -1.351 -10.726 1.00 87.25 930 ASN A CA 1
ATOM 7329 C C . ASN A 1 930 ? 15.646 -1.290 -10.488 1.00 87.25 930 ASN A C 1
ATOM 7331 O O . ASN A 1 930 ? 16.315 -2.316 -10.499 1.00 87.25 930 ASN A O 1
ATOM 7335 N N . VAL A 1 931 ? 16.179 -0.107 -10.170 1.00 90.88 931 VAL A N 1
ATOM 7336 C CA . VAL A 1 931 ? 17.619 0.082 -9.917 1.00 90.88 931 VAL A CA 1
ATOM 7337 C C . VAL A 1 931 ? 18.068 -0.649 -8.647 1.00 90.88 931 VAL A C 1
ATOM 7339 O O . VAL A 1 931 ? 19.146 -1.241 -8.618 1.00 90.88 931 VAL A O 1
ATOM 7342 N N . LEU A 1 932 ? 17.229 -0.663 -7.604 1.00 89.00 932 LEU A N 1
ATOM 7343 C CA . LEU A 1 932 ? 17.481 -1.452 -6.395 1.00 89.00 932 LEU A CA 1
ATOM 7344 C C . LEU A 1 932 ? 17.474 -2.955 -6.683 1.00 89.00 932 LEU A C 1
ATOM 7346 O O . LEU A 1 932 ? 18.375 -3.659 -6.226 1.00 89.00 932 LEU A O 1
ATOM 7350 N N . ILE A 1 933 ? 16.496 -3.430 -7.456 1.00 92.38 933 ILE A N 1
ATOM 7351 C CA . ILE A 1 933 ? 16.400 -4.832 -7.872 1.00 92.38 933 ILE A CA 1
ATOM 7352 C C . ILE A 1 933 ? 17.662 -5.248 -8.632 1.00 92.38 933 ILE A C 1
ATOM 7354 O O . ILE A 1 933 ? 18.261 -6.264 -8.290 1.00 92.38 933 ILE A O 1
ATOM 7358 N N . GLU A 1 934 ? 18.104 -4.458 -9.611 1.00 95.25 934 GLU A N 1
ATOM 7359 C CA . GLU A 1 934 ? 19.306 -4.754 -10.395 1.00 95.25 934 GLU A CA 1
ATOM 7360 C C . GLU A 1 934 ? 20.582 -4.798 -9.540 1.00 95.25 934 GLU A C 1
ATOM 7362 O O . GLU A 1 934 ? 21.403 -5.702 -9.705 1.00 95.25 934 GLU A O 1
ATOM 7367 N N . ALA A 1 935 ? 20.751 -3.859 -8.604 1.00 95.50 935 ALA A N 1
ATOM 7368 C CA . ALA A 1 935 ? 21.919 -3.832 -7.724 1.00 95.50 935 ALA A CA 1
ATOM 7369 C C . ALA A 1 935 ? 21.961 -5.040 -6.768 1.00 95.50 935 ALA A C 1
ATOM 7371 O O . ALA A 1 935 ? 23.021 -5.646 -6.585 1.00 95.50 935 ALA A O 1
ATOM 7372 N N . LEU A 1 936 ? 20.814 -5.409 -6.180 1.00 93.81 936 LEU A N 1
ATOM 7373 C CA . LEU A 1 936 ? 20.679 -6.600 -5.333 1.00 93.81 936 LEU A CA 1
ATOM 7374 C C . LEU A 1 936 ? 20.918 -7.885 -6.137 1.00 93.81 936 LEU A C 1
ATOM 7376 O O . LEU A 1 936 ? 21.687 -8.745 -5.710 1.00 93.81 936 LEU A O 1
ATOM 7380 N N . LEU A 1 937 ? 20.311 -7.993 -7.323 1.00 97.31 937 LEU A N 1
ATOM 7381 C CA . LEU A 1 937 ? 20.481 -9.125 -8.231 1.00 97.31 937 LEU A CA 1
ATOM 7382 C C . LEU A 1 937 ? 21.951 -9.332 -8.599 1.00 97.31 937 LEU A C 1
ATOM 7384 O O . LEU A 1 937 ? 22.452 -10.444 -8.452 1.00 97.31 937 LEU A O 1
ATOM 7388 N N . ALA A 1 938 ? 22.646 -8.290 -9.060 1.00 96.56 938 ALA A N 1
ATOM 7389 C CA . ALA A 1 938 ? 24.031 -8.412 -9.510 1.00 96.56 938 ALA A CA 1
ATOM 7390 C C . ALA A 1 938 ? 24.953 -8.884 -8.376 1.00 96.56 938 ALA A C 1
ATOM 7392 O O . ALA A 1 938 ? 25.680 -9.871 -8.522 1.00 96.56 938 ALA A O 1
ATOM 7393 N N . ARG A 1 939 ? 24.849 -8.252 -7.198 1.00 95.38 939 ARG A N 1
ATOM 7394 C CA . ARG A 1 939 ? 25.660 -8.623 -6.032 1.00 95.38 939 ARG A CA 1
ATOM 7395 C C . ARG A 1 939 ? 25.328 -10.026 -5.516 1.00 95.38 939 ARG A C 1
ATOM 7397 O O . ARG A 1 939 ? 26.241 -10.808 -5.247 1.00 95.38 939 ARG A O 1
ATOM 7404 N N . GLY A 1 940 ? 24.040 -10.357 -5.417 1.00 93.88 940 GLY A N 1
ATOM 7405 C CA . GLY A 1 940 ? 23.566 -11.662 -4.961 1.00 93.88 940 GLY A CA 1
ATOM 7406 C C . GLY A 1 940 ? 23.955 -12.795 -5.912 1.00 93.88 940 GLY A C 1
ATOM 7407 O O . GLY A 1 940 ? 24.454 -13.830 -5.471 1.00 93.88 940 GLY A O 1
ATOM 7408 N N . ARG A 1 941 ? 23.815 -12.584 -7.227 1.00 95.56 941 ARG A N 1
ATOM 7409 C CA . ARG A 1 941 ? 24.245 -13.530 -8.267 1.00 95.56 941 ARG A CA 1
ATOM 7410 C C . ARG A 1 941 ? 25.748 -13.782 -8.197 1.00 95.56 941 ARG A C 1
ATOM 7412 O O . ARG A 1 941 ? 26.169 -14.937 -8.222 1.00 95.56 941 ARG A O 1
ATOM 7419 N N . TRP A 1 942 ? 26.546 -12.724 -8.070 1.00 94.88 942 TRP A N 1
ATOM 7420 C CA . TRP A 1 942 ? 27.998 -12.838 -7.960 1.00 94.88 942 TRP A CA 1
ATOM 7421 C C . TRP A 1 942 ? 28.428 -13.631 -6.716 1.00 94.88 942 TRP A C 1
ATOM 7423 O O . TRP A 1 942 ? 29.278 -14.518 -6.813 1.00 94.88 942 TRP A O 1
ATOM 7433 N N . ALA A 1 943 ? 27.797 -13.385 -5.563 1.00 91.62 943 ALA A N 1
ATOM 7434 C CA . ALA A 1 943 ? 28.029 -14.168 -4.348 1.00 91.62 943 ALA A CA 1
ATOM 7435 C C . ALA A 1 943 ? 27.633 -15.649 -4.530 1.00 91.62 943 ALA A C 1
ATOM 7437 O O . ALA A 1 943 ? 28.397 -16.548 -4.169 1.00 91.62 943 ALA A O 1
ATOM 7438 N N . ALA A 1 944 ? 26.480 -15.923 -5.150 1.00 91.75 944 ALA A N 1
ATOM 7439 C CA . ALA A 1 944 ? 26.003 -17.282 -5.404 1.00 91.75 944 ALA A CA 1
ATOM 7440 C C . ALA A 1 944 ? 26.979 -18.089 -6.277 1.00 91.75 944 ALA A C 1
ATOM 7442 O O . ALA A 1 944 ? 27.336 -19.215 -5.929 1.00 91.75 944 ALA A O 1
ATOM 7443 N N . GLN A 1 945 ? 27.476 -17.492 -7.365 1.00 89.25 945 GLN A N 1
ATOM 7444 C CA . GLN A 1 945 ? 28.440 -18.125 -8.276 1.00 89.25 945 GLN A CA 1
ATOM 7445 C C . GLN A 1 945 ? 29.792 -18.429 -7.613 1.00 89.25 945 GLN A C 1
ATOM 7447 O O . GLN A 1 945 ? 30.503 -19.338 -8.035 1.00 89.25 945 GLN A O 1
ATOM 7452 N N . ARG A 1 946 ? 30.140 -17.709 -6.543 1.00 89.06 946 ARG A N 1
ATOM 7453 C CA . ARG A 1 946 ? 31.352 -17.942 -5.744 1.00 89.06 946 ARG A CA 1
ATOM 7454 C C . ARG A 1 946 ? 31.175 -18.983 -4.636 1.00 89.06 946 ARG A C 1
ATOM 7456 O O . ARG A 1 946 ? 32.100 -19.208 -3.860 1.00 89.06 946 ARG A O 1
ATOM 7463 N N . GLY A 1 947 ? 30.004 -19.609 -4.540 1.00 85.69 947 GLY A N 1
ATOM 7464 C CA . GLY A 1 947 ? 29.689 -20.550 -3.467 1.00 85.69 947 GLY A CA 1
ATOM 7465 C C . GLY A 1 947 ? 29.292 -19.873 -2.149 1.00 85.69 947 GLY A C 1
ATOM 7466 O O . GLY A 1 947 ? 29.135 -20.546 -1.133 1.00 85.69 947 GLY A O 1
ATOM 7467 N N . GLU A 1 948 ? 29.098 -18.552 -2.133 1.00 86.44 948 GLU A N 1
ATOM 7468 C CA . GLU A 1 948 ? 28.766 -17.769 -0.936 1.00 86.44 948 GLU A CA 1
ATOM 7469 C C . GLU A 1 948 ? 27.238 -17.718 -0.724 1.00 86.44 948 GLU A C 1
ATOM 7471 O O . GLU A 1 948 ? 26.630 -16.656 -0.585 1.00 86.44 948 GLU A O 1
ATOM 7476 N N . GLY A 1 949 ? 26.591 -18.891 -0.706 1.00 79.25 949 GLY A N 1
ATOM 7477 C CA . GLY A 1 949 ? 25.128 -19.017 -0.754 1.00 79.25 949 GLY A CA 1
ATOM 7478 C C . GLY A 1 949 ? 24.373 -18.310 0.381 1.00 79.25 949 GLY A C 1
ATOM 7479 O O . GLY A 1 949 ? 23.257 -17.847 0.172 1.00 79.25 949 GLY A O 1
ATOM 7480 N N . ALA A 1 950 ? 24.967 -18.179 1.571 1.00 73.88 950 ALA A N 1
ATOM 7481 C CA . ALA A 1 950 ? 24.352 -17.443 2.681 1.00 73.88 950 ALA A CA 1
ATOM 7482 C C . ALA A 1 950 ? 24.358 -15.918 2.462 1.00 73.88 950 ALA A C 1
ATOM 7484 O O . ALA A 1 950 ? 23.402 -15.243 2.832 1.00 73.88 950 ALA A O 1
ATOM 7485 N N . ALA A 1 951 ? 25.418 -15.376 1.852 1.00 75.31 951 ALA A N 1
ATOM 7486 C CA . ALA A 1 951 ? 25.496 -13.953 1.523 1.00 75.31 951 ALA A CA 1
ATOM 7487 C C . ALA A 1 951 ? 24.548 -13.601 0.366 1.00 75.31 951 ALA A C 1
ATOM 7489 O O . ALA A 1 951 ? 23.913 -12.551 0.390 1.00 75.31 951 ALA A O 1
ATOM 7490 N N . ALA A 1 952 ? 24.410 -14.509 -0.605 1.00 84.62 952 ALA A N 1
ATOM 7491 C CA . ALA A 1 952 ? 23.510 -14.352 -1.743 1.00 84.62 952 ALA A CA 1
ATOM 7492 C C . ALA A 1 952 ? 22.022 -14.349 -1.352 1.00 84.62 952 ALA A C 1
ATOM 7494 O O . ALA A 1 952 ? 21.260 -13.556 -1.902 1.00 84.62 952 ALA A O 1
ATOM 7495 N N . ALA A 1 953 ? 21.611 -15.193 -0.397 1.00 77.31 953 ALA A N 1
ATOM 7496 C CA . ALA A 1 953 ? 20.202 -15.368 -0.032 1.00 77.31 953 ALA A CA 1
ATOM 7497 C C . ALA A 1 953 ? 19.508 -14.053 0.341 1.00 77.31 953 ALA A C 1
ATOM 7499 O O . ALA A 1 953 ? 18.453 -13.742 -0.201 1.00 77.31 953 ALA A O 1
ATOM 7500 N N . SER A 1 954 ? 20.141 -13.234 1.189 1.00 76.38 954 SER A N 1
ATOM 7501 C CA . SER A 1 954 ? 19.543 -11.971 1.637 1.00 76.38 954 SER A CA 1
ATOM 7502 C C . SER A 1 954 ? 19.250 -11.015 0.481 1.00 76.38 954 SER A C 1
ATOM 7504 O O . SER A 1 954 ? 18.192 -10.393 0.470 1.00 76.38 954 SER A O 1
ATOM 7506 N N . ASP A 1 955 ? 20.182 -10.867 -0.464 1.00 83.88 955 ASP A N 1
ATOM 7507 C CA . ASP A 1 955 ? 20.012 -9.927 -1.573 1.00 83.88 955 ASP A CA 1
ATOM 7508 C C . ASP A 1 955 ? 18.999 -10.454 -2.595 1.00 83.88 955 ASP A C 1
ATOM 7510 O O . ASP A 1 955 ? 18.154 -9.703 -3.078 1.00 83.88 955 ASP A O 1
ATOM 7514 N N . LEU A 1 956 ? 19.063 -11.751 -2.909 1.00 89.31 956 LEU A N 1
ATOM 7515 C CA . LEU A 1 956 ? 18.214 -12.366 -3.927 1.00 89.31 956 LEU A CA 1
ATOM 7516 C C . LEU A 1 956 ? 16.760 -12.507 -3.473 1.00 89.31 956 LEU A C 1
ATOM 7518 O O . LEU A 1 956 ? 15.857 -12.282 -4.274 1.00 89.31 956 LEU A O 1
ATOM 7522 N N . GLU A 1 957 ? 16.512 -12.826 -2.204 1.00 81.12 957 GLU A N 1
ATOM 7523 C CA . GLU A 1 957 ? 15.154 -12.864 -1.652 1.00 81.12 957 GLU A CA 1
ATOM 7524 C C . GLU A 1 957 ? 14.545 -11.457 -1.564 1.00 81.12 957 GLU A C 1
ATOM 7526 O O . GLU A 1 957 ? 13.377 -11.267 -1.912 1.00 81.12 957 GLU A O 1
ATOM 7531 N N . GLU A 1 958 ? 15.331 -10.449 -1.158 1.00 80.88 958 GLU A N 1
ATOM 7532 C CA . GLU A 1 958 ? 14.897 -9.045 -1.168 1.00 80.88 958 GLU A CA 1
ATOM 7533 C C . GLU A 1 958 ? 14.550 -8.595 -2.598 1.00 80.88 958 GLU A C 1
ATOM 7535 O O . GLU A 1 958 ? 13.466 -8.053 -2.831 1.00 80.88 958 GLU A O 1
ATOM 7540 N N . ALA A 1 959 ? 15.425 -8.880 -3.569 1.00 87.75 959 ALA A N 1
ATOM 7541 C CA . ALA A 1 959 ? 15.192 -8.569 -4.975 1.00 87.75 959 ALA A CA 1
ATOM 7542 C C . ALA A 1 959 ? 13.949 -9.281 -5.521 1.00 87.75 959 ALA A C 1
ATOM 7544 O O . ALA A 1 959 ? 13.140 -8.647 -6.199 1.00 87.75 959 ALA A O 1
ATOM 7545 N N . LEU A 1 960 ? 13.770 -10.575 -5.217 1.00 87.06 960 LEU A N 1
ATOM 7546 C CA . LEU A 1 960 ? 12.624 -11.355 -5.686 1.00 87.06 960 LEU A CA 1
ATOM 7547 C C . LEU A 1 960 ? 11.314 -10.767 -5.160 1.00 87.06 960 LEU A C 1
ATOM 7549 O O . LEU A 1 960 ? 10.351 -10.653 -5.914 1.00 87.06 960 LEU A O 1
ATOM 7553 N N . ASN A 1 961 ? 11.272 -10.361 -3.890 1.00 77.00 961 ASN A N 1
ATOM 7554 C CA . ASN A 1 961 ? 10.077 -9.755 -3.311 1.00 77.00 961 ASN A CA 1
ATOM 7555 C C . ASN A 1 961 ? 9.682 -8.479 -4.060 1.00 77.00 961 ASN A C 1
ATOM 7557 O O . ASN A 1 961 ? 8.544 -8.382 -4.515 1.00 77.00 961 ASN A O 1
ATOM 7561 N N . TYR A 1 962 ? 10.620 -7.550 -4.275 1.00 82.31 962 TYR A N 1
ATOM 7562 C CA . TYR A 1 962 ? 10.336 -6.335 -5.046 1.00 82.31 962 TYR A CA 1
ATOM 7563 C C . TYR A 1 962 ? 9.976 -6.631 -6.503 1.00 82.31 962 TYR A C 1
ATOM 7565 O O . TYR A 1 962 ? 9.051 -6.021 -7.039 1.00 82.31 962 TYR A O 1
ATOM 7573 N N . ALA A 1 963 ? 10.685 -7.564 -7.145 1.00 88.06 963 ALA A N 1
ATOM 7574 C CA . ALA A 1 963 ? 10.444 -7.904 -8.539 1.00 88.06 963 ALA A CA 1
ATOM 7575 C C . ALA A 1 963 ? 9.037 -8.466 -8.735 1.00 88.06 963 ALA A C 1
ATOM 7577 O O . ALA A 1 963 ? 8.319 -8.033 -9.635 1.00 88.06 963 ALA A O 1
ATOM 7578 N N . VAL A 1 964 ? 8.616 -9.383 -7.865 1.00 81.31 964 VAL A N 1
ATOM 7579 C CA . VAL A 1 964 ? 7.311 -10.013 -8.011 1.00 81.31 964 VAL A CA 1
ATOM 7580 C C . VAL A 1 964 ? 6.173 -9.095 -7.568 1.00 81.31 964 VAL A C 1
ATOM 7582 O O . VAL A 1 964 ? 5.160 -9.030 -8.257 1.00 81.31 964 VAL A O 1
ATOM 7585 N N . GLU A 1 965 ? 6.318 -8.381 -6.446 1.00 76.12 965 GLU A N 1
ATOM 7586 C CA . GLU A 1 965 ? 5.293 -7.426 -6.000 1.00 76.12 965 GLU A CA 1
ATOM 7587 C C . GLU A 1 965 ? 5.092 -6.307 -7.023 1.00 76.12 965 GLU A C 1
ATOM 7589 O O . GLU A 1 965 ? 3.956 -5.906 -7.267 1.00 76.12 965 GLU A O 1
ATOM 7594 N N . GLY A 1 966 ? 6.175 -5.853 -7.664 1.00 79.50 966 GLY A N 1
ATOM 7595 C CA . GLY A 1 966 ? 6.099 -4.785 -8.650 1.00 79.50 966 GLY A CA 1
ATOM 7596 C C . GLY A 1 966 ? 5.855 -5.202 -10.091 1.00 79.50 966 GLY A C 1
ATOM 7597 O O . GLY A 1 966 ? 5.684 -4.329 -10.938 1.00 79.50 966 GLY A O 1
ATOM 7598 N N . GLY A 1 967 ? 5.805 -6.503 -10.386 1.00 83.75 967 GLY A N 1
ATOM 7599 C CA . GLY A 1 967 ? 5.579 -7.007 -11.742 1.00 83.75 967 GLY A CA 1
ATOM 7600 C C . GLY A 1 967 ? 6.783 -6.859 -12.683 1.00 83.75 967 GLY A C 1
ATOM 7601 O O . GLY A 1 967 ? 6.601 -6.787 -13.896 1.00 83.75 967 GLY A O 1
ATOM 7602 N N . TYR A 1 968 ? 8.009 -6.827 -12.155 1.00 91.50 968 TYR A N 1
ATOM 7603 C CA . TYR A 1 968 ? 9.255 -6.781 -12.929 1.00 91.50 968 TYR A CA 1
ATOM 7604 C C . TYR A 1 968 ? 9.644 -8.175 -13.446 1.00 91.50 968 TYR A C 1
ATOM 7606 O O . TYR A 1 968 ? 10.564 -8.821 -12.941 1.00 91.50 968 TYR A O 1
ATOM 7614 N N . ARG A 1 969 ? 8.934 -8.657 -14.463 1.00 91.69 969 ARG A N 1
ATOM 7615 C CA . ARG A 1 969 ? 8.981 -10.049 -14.935 1.00 91.69 969 ARG A CA 1
ATOM 7616 C C . ARG A 1 969 ? 10.344 -10.487 -15.477 1.00 91.69 969 ARG A C 1
ATOM 7618 O O . ARG A 1 969 ? 10.758 -11.616 -15.213 1.00 91.69 969 ARG A O 1
ATOM 7625 N N . ILE A 1 970 ? 11.059 -9.613 -16.192 1.00 94.69 970 ILE A N 1
ATOM 7626 C CA . ILE A 1 970 ? 12.411 -9.935 -16.691 1.00 94.69 970 ILE A CA 1
ATOM 7627 C C . ILE A 1 970 ? 13.406 -10.097 -15.536 1.00 94.69 970 ILE A C 1
ATOM 7629 O O . ILE A 1 970 ? 14.147 -11.077 -15.490 1.00 94.69 970 ILE A O 1
ATOM 7633 N N . HIS A 1 971 ? 13.351 -9.195 -14.550 1.00 95.31 971 HIS A N 1
ATOM 7634 C CA . HIS A 1 971 ? 14.215 -9.258 -13.377 1.00 95.31 971 HIS A CA 1
ATOM 7635 C C . HIS A 1 971 ? 13.855 -10.455 -12.504 1.00 95.31 971 HIS A C 1
ATOM 7637 O O . HIS A 1 971 ? 14.746 -11.119 -11.992 1.00 95.31 971 HIS A O 1
ATOM 7643 N N . GLU A 1 972 ? 12.568 -10.783 -12.376 1.00 94.62 972 GLU A N 1
ATOM 7644 C CA . GLU A 1 972 ? 12.127 -11.980 -11.669 1.00 94.62 972 GLU A CA 1
ATOM 7645 C C . GLU A 1 972 ? 12.770 -13.246 -12.254 1.00 94.62 972 GLU A C 1
ATOM 7647 O O . GLU A 1 972 ? 13.340 -14.041 -11.508 1.00 94.62 972 GLU A O 1
ATOM 7652 N N . ALA A 1 973 ? 12.741 -13.419 -13.579 1.00 95.81 973 ALA A N 1
ATOM 7653 C CA . ALA A 1 973 ? 13.387 -14.557 -14.231 1.00 95.81 973 ALA A CA 1
ATOM 7654 C C . ALA A 1 973 ? 14.900 -14.592 -13.943 1.00 95.81 973 ALA A C 1
ATOM 7656 O O . ALA A 1 973 ? 15.434 -15.630 -13.548 1.00 95.81 973 ALA A O 1
ATOM 7657 N N . ASP A 1 974 ? 15.573 -13.448 -14.054 1.00 97.50 974 ASP A N 1
ATOM 7658 C CA . ASP A 1 974 ? 17.008 -13.316 -13.793 1.00 97.50 974 ASP A CA 1
ATOM 7659 C C . ASP A 1 974 ? 17.399 -13.597 -12.329 1.00 97.50 974 ASP A C 1
ATOM 7661 O O . ASP A 1 974 ? 18.476 -14.151 -12.068 1.00 97.50 974 ASP A O 1
ATOM 7665 N N . ILE A 1 975 ? 16.538 -13.226 -11.376 1.00 97.81 975 ILE A N 1
ATOM 7666 C CA . ILE A 1 975 ? 16.700 -13.501 -9.942 1.00 97.81 975 ILE A CA 1
ATOM 7667 C C . ILE A 1 975 ? 16.491 -14.981 -9.657 1.00 97.81 975 ILE A C 1
ATOM 7669 O O . ILE A 1 975 ? 17.266 -15.558 -8.901 1.00 97.81 975 ILE A O 1
ATOM 7673 N N . ARG A 1 976 ? 15.506 -15.628 -10.286 1.00 95.69 976 ARG A N 1
ATOM 7674 C CA . ARG A 1 976 ? 15.285 -17.075 -10.135 1.00 95.69 976 ARG A CA 1
ATOM 7675 C C . ARG A 1 976 ? 16.466 -17.895 -10.636 1.00 95.69 976 ARG A C 1
ATOM 7677 O O . ARG A 1 976 ? 16.879 -18.836 -9.965 1.00 95.69 976 ARG A O 1
ATOM 7684 N N . VAL A 1 977 ? 17.094 -17.486 -11.739 1.00 97.44 977 VAL A N 1
ATOM 7685 C CA . VAL A 1 977 ? 18.373 -18.075 -12.173 1.00 97.44 977 VAL A CA 1
ATOM 7686 C C . VAL A 1 977 ? 19.451 -17.910 -11.093 1.00 97.44 977 VAL A C 1
ATOM 7688 O O . VAL A 1 977 ? 20.166 -18.859 -10.774 1.00 97.44 977 VAL A O 1
ATOM 7691 N N . ALA A 1 978 ? 19.565 -16.728 -10.484 1.00 97.19 978 ALA A N 1
ATOM 7692 C CA . ALA A 1 978 ? 20.529 -16.495 -9.408 1.00 97.19 978 ALA A CA 1
ATOM 7693 C C . ALA A 1 978 ? 20.215 -17.309 -8.134 1.00 97.19 978 ALA A C 1
ATOM 7695 O O . ALA A 1 978 ? 21.133 -17.829 -7.499 1.00 97.19 978 ALA A O 1
ATOM 7696 N N . LEU A 1 979 ? 18.936 -17.483 -7.785 1.00 95.06 979 LEU A N 1
ATOM 7697 C CA . LEU A 1 979 ? 18.490 -18.343 -6.684 1.00 95.06 979 LEU A CA 1
ATOM 7698 C C . LEU A 1 979 ? 18.797 -19.816 -6.959 1.00 95.06 979 LEU A C 1
ATOM 7700 O O . LEU A 1 979 ? 19.201 -20.534 -6.047 1.00 95.06 979 LEU A O 1
ATOM 7704 N N . ALA A 1 980 ? 18.692 -20.262 -8.213 1.00 95.00 980 ALA A N 1
ATOM 7705 C CA . ALA A 1 980 ? 19.105 -21.605 -8.597 1.00 95.00 980 ALA A CA 1
ATOM 7706 C C . ALA A 1 980 ? 20.606 -21.830 -8.337 1.00 95.00 980 ALA A C 1
ATOM 7708 O O . ALA A 1 980 ? 20.987 -22.830 -7.720 1.00 95.00 980 ALA A O 1
ATOM 7709 N N . TRP A 1 981 ? 21.459 -20.867 -8.708 1.00 94.94 981 TRP A N 1
ATOM 7710 C CA . TRP A 1 981 ? 22.886 -20.899 -8.363 1.00 94.94 981 TRP A CA 1
ATOM 7711 C C . TRP A 1 981 ? 23.130 -20.896 -6.854 1.00 94.94 981 TRP A C 1
ATOM 7713 O O . TRP A 1 981 ? 23.974 -21.647 -6.366 1.00 94.94 981 TRP A O 1
ATOM 7723 N N . MET A 1 982 ? 22.380 -20.089 -6.105 1.00 94.81 982 MET A N 1
ATOM 7724 C CA . MET A 1 982 ? 22.485 -20.017 -4.649 1.00 94.81 982 MET A CA 1
ATOM 7725 C C . MET A 1 982 ? 22.114 -21.354 -3.994 1.00 94.81 982 MET A C 1
ATOM 7727 O O . MET A 1 982 ? 22.870 -21.854 -3.162 1.00 94.81 982 MET A O 1
ATOM 7731 N N . HIS A 1 983 ? 20.991 -21.967 -4.376 1.00 89.94 983 HIS A N 1
ATOM 7732 C CA . HIS A 1 983 ? 20.584 -23.272 -3.854 1.00 89.94 983 HIS A CA 1
ATOM 7733 C C . HIS A 1 983 ? 21.585 -24.364 -4.210 1.00 89.94 983 HIS A C 1
ATOM 7735 O O . HIS A 1 983 ? 21.901 -25.202 -3.365 1.00 89.94 983 HIS A O 1
ATOM 7741 N N . ARG A 1 984 ? 22.154 -24.322 -5.419 1.00 90.06 984 ARG A N 1
ATOM 7742 C CA . ARG A 1 984 ? 23.249 -25.216 -5.800 1.00 90.06 984 ARG A CA 1
ATOM 7743 C C . ARG A 1 984 ? 24.469 -25.021 -4.898 1.00 90.06 984 ARG A C 1
ATOM 7745 O O . ARG A 1 984 ? 25.006 -26.007 -4.404 1.00 90.06 984 ARG A O 1
ATOM 7752 N N . ALA A 1 985 ? 24.877 -23.778 -4.637 1.00 87.75 985 ALA A N 1
ATOM 7753 C CA . ALA A 1 985 ? 25.975 -23.462 -3.720 1.00 87.75 985 ALA A CA 1
ATOM 7754 C C . ALA A 1 985 ? 25.713 -23.950 -2.282 1.00 87.75 985 ALA A C 1
ATOM 7756 O O . ALA A 1 985 ? 26.649 -24.294 -1.565 1.00 87.75 985 ALA A O 1
ATOM 7757 N N . GLN A 1 986 ? 24.445 -24.019 -1.871 1.00 87.50 986 GLN A N 1
ATOM 7758 C CA . GLN A 1 986 ? 24.008 -24.574 -0.585 1.00 87.50 986 GLN A CA 1
ATOM 7759 C C . GLN A 1 986 ? 23.851 -26.110 -0.595 1.00 87.50 986 GLN A C 1
ATOM 7761 O O . GLN A 1 986 ? 23.526 -26.691 0.437 1.00 87.50 986 GLN A O 1
ATOM 7766 N N . GLY A 1 987 ? 24.060 -26.781 -1.734 1.00 86.38 987 GLY A N 1
ATOM 7767 C CA . GLY A 1 987 ? 23.902 -28.232 -1.881 1.00 86.38 987 GLY A CA 1
ATOM 7768 C C . GLY A 1 987 ? 22.457 -28.717 -2.064 1.00 86.38 987 GLY A C 1
ATOM 7769 O O . GLY A 1 987 ? 22.210 -29.919 -2.006 1.00 86.38 987 GLY A O 1
ATOM 7770 N N . ASN A 1 988 ? 21.493 -27.821 -2.300 1.00 85.31 988 ASN A N 1
ATOM 7771 C CA . ASN A 1 988 ? 20.082 -28.163 -2.495 1.00 85.31 988 ASN A CA 1
ATOM 7772 C C . ASN A 1 988 ? 19.728 -28.268 -3.989 1.00 85.31 988 ASN A C 1
ATOM 7774 O O . ASN A 1 988 ? 19.099 -27.377 -4.565 1.00 85.31 988 ASN A O 1
ATOM 7778 N N . SER A 1 989 ? 20.135 -29.370 -4.627 1.00 84.81 989 SER A N 1
ATOM 7779 C CA . SER A 1 989 ? 19.937 -29.593 -6.069 1.00 84.81 989 SER A CA 1
ATOM 7780 C C . SER A 1 989 ? 18.467 -29.589 -6.496 1.00 84.81 989 SER A C 1
ATOM 7782 O O . SER A 1 989 ? 18.151 -29.086 -7.570 1.00 84.81 989 SER A O 1
ATOM 7784 N N . GLY A 1 990 ? 17.557 -30.094 -5.654 1.00 79.94 990 GLY A N 1
ATOM 7785 C CA . GLY A 1 990 ? 16.123 -30.101 -5.955 1.00 79.94 990 GLY A CA 1
ATOM 7786 C C . GLY A 1 990 ? 15.531 -28.691 -6.015 1.00 79.94 990 GLY A C 1
ATOM 7787 O O . GLY A 1 990 ? 14.807 -28.366 -6.954 1.00 79.94 990 GLY A O 1
ATOM 7788 N N . ALA A 1 991 ? 15.866 -27.827 -5.049 1.00 80.00 991 ALA A N 1
ATOM 7789 C CA . ALA A 1 991 ? 15.446 -26.424 -5.082 1.00 80.00 991 ALA A CA 1
ATOM 7790 C C . ALA A 1 991 ? 16.102 -25.656 -6.239 1.00 80.00 991 ALA A C 1
ATOM 7792 O O . ALA A 1 991 ? 15.430 -24.877 -6.912 1.00 80.00 991 ALA A O 1
ATOM 7793 N N . ALA A 1 992 ? 17.381 -25.930 -6.517 1.00 88.50 992 ALA A N 1
ATOM 7794 C CA . ALA A 1 992 ? 18.090 -25.333 -7.642 1.00 88.50 992 ALA A CA 1
ATOM 7795 C C . ALA A 1 992 ? 17.423 -25.665 -8.986 1.00 88.50 992 ALA A C 1
ATOM 7797 O O . ALA A 1 992 ? 17.178 -24.768 -9.792 1.00 88.50 992 ALA A O 1
ATOM 7798 N N . GLN A 1 993 ? 17.073 -26.937 -9.204 1.00 88.19 993 GLN A N 1
ATOM 7799 C CA . GLN A 1 993 ? 16.387 -27.374 -10.418 1.00 88.19 993 GLN A CA 1
ATOM 7800 C C . GLN A 1 993 ? 15.022 -26.693 -10.569 1.00 88.19 993 GLN A C 1
ATOM 7802 O O . GLN A 1 993 ? 14.720 -26.179 -11.643 1.00 88.19 993 GLN A O 1
ATOM 7807 N N . ARG A 1 994 ? 14.223 -26.615 -9.496 1.00 84.31 994 ARG A N 1
ATOM 7808 C CA . ARG A 1 994 ? 12.903 -25.963 -9.536 1.00 84.31 994 ARG A CA 1
ATOM 7809 C C . ARG A 1 994 ? 12.981 -24.486 -9.920 1.00 84.31 994 ARG A C 1
ATOM 7811 O O . ARG A 1 994 ? 12.212 -24.050 -10.776 1.00 84.31 994 ARG A O 1
ATOM 7818 N N . GLU A 1 995 ? 13.896 -23.723 -9.321 1.00 90.06 995 GLU A N 1
ATOM 7819 C CA . GLU A 1 995 ? 14.052 -22.301 -9.657 1.00 90.06 995 GLU A CA 1
ATOM 7820 C C . GLU A 1 995 ? 14.535 -22.104 -11.100 1.00 90.06 995 GLU A C 1
ATOM 7822 O O . GLU A 1 995 ? 14.001 -21.254 -11.816 1.00 90.06 995 GLU A O 1
ATOM 7827 N N . ALA A 1 996 ? 15.469 -22.936 -11.572 1.00 93.81 996 ALA A N 1
ATOM 7828 C CA . ALA A 1 996 ? 15.953 -22.871 -12.949 1.00 93.81 996 ALA A CA 1
ATOM 7829 C C . ALA A 1 996 ? 14.860 -23.239 -13.970 1.00 93.81 996 ALA A C 1
ATOM 7831 O O . ALA A 1 996 ? 14.652 -22.515 -14.942 1.00 93.81 996 ALA A O 1
ATOM 7832 N N . GLU A 1 997 ? 14.094 -24.309 -13.741 1.00 88.31 997 GLU A N 1
ATOM 7833 C CA . GLU A 1 997 ? 12.973 -24.688 -14.610 1.00 88.31 997 GLU A CA 1
ATOM 7834 C C . GLU A 1 997 ? 11.862 -23.631 -14.621 1.00 88.31 997 GLU A C 1
ATOM 7836 O O . GLU A 1 997 ? 11.251 -23.367 -15.660 1.00 88.31 997 GLU A O 1
ATOM 7841 N N . ARG A 1 998 ? 11.602 -22.992 -13.477 1.00 87.62 998 ARG A N 1
ATOM 7842 C CA . ARG A 1 998 ? 10.642 -21.892 -13.389 1.00 87.62 998 ARG A CA 1
ATOM 7843 C C . ARG A 1 998 ? 11.111 -20.684 -14.192 1.00 87.62 998 ARG A C 1
ATOM 7845 O O . ARG A 1 998 ? 10.335 -20.167 -14.999 1.00 87.62 998 ARG A O 1
ATOM 7852 N N . ALA A 1 999 ? 12.372 -20.279 -14.034 1.00 93.62 999 ALA A N 1
ATOM 7853 C CA . ALA A 1 999 ? 12.975 -19.221 -14.839 1.00 93.62 999 ALA A CA 1
ATOM 7854 C C . ALA A 1 999 ? 12.918 -19.551 -16.338 1.00 93.62 999 ALA A C 1
ATOM 7856 O O . ALA A 1 999 ? 12.565 -18.683 -17.138 1.00 93.62 999 ALA A O 1
ATOM 7857 N N . GLN A 1 1000 ? 13.158 -20.811 -16.719 1.00 94.38 1000 GLN A N 1
ATOM 7858 C CA . GLN A 1 1000 ? 13.051 -21.289 -18.098 1.00 94.38 1000 GLN A CA 1
ATOM 7859 C C . GLN A 1 1000 ? 11.628 -21.106 -18.649 1.00 94.38 1000 GLN A C 1
ATOM 7861 O O . GLN A 1 1000 ? 11.456 -20.488 -19.701 1.00 94.38 1000 GLN A O 1
ATOM 7866 N N . ARG A 1 1001 ? 10.602 -21.601 -17.937 1.00 90.44 1001 ARG A N 1
ATOM 7867 C CA . ARG A 1 1001 ? 9.191 -21.501 -18.358 1.00 90.44 1001 ARG A CA 1
ATOM 7868 C C . ARG A 1 1001 ? 8.734 -20.050 -18.479 1.00 90.44 1001 ARG A C 1
ATOM 7870 O O . ARG A 1 1001 ? 8.111 -19.680 -19.473 1.00 90.44 1001 ARG A O 1
ATOM 7877 N N . MET A 1 1002 ? 9.075 -19.213 -17.500 1.00 90.25 1002 MET A N 1
ATOM 7878 C CA . MET A 1 1002 ? 8.763 -17.781 -17.535 1.00 90.25 1002 MET A CA 1
ATOM 7879 C C . MET A 1 1002 ? 9.412 -17.096 -18.736 1.00 90.25 1002 MET A C 1
ATOM 7881 O O . MET A 1 1002 ? 8.749 -16.375 -19.480 1.00 90.25 1002 MET A O 1
ATOM 7885 N N . SER A 1 1003 ? 10.702 -17.350 -18.947 1.00 95.50 1003 SER A N 1
ATOM 7886 C CA . SER A 1 1003 ? 11.460 -16.754 -20.045 1.00 95.50 1003 SER A CA 1
ATOM 7887 C C . SER A 1 1003 ? 10.937 -17.201 -21.411 1.00 95.50 1003 SER A C 1
ATOM 7889 O O . SER A 1 1003 ? 10.886 -16.396 -22.337 1.00 95.50 1003 SER A O 1
ATOM 7891 N N . GLN A 1 1004 ? 10.480 -18.450 -21.540 1.00 92.81 1004 GLN A N 1
ATOM 7892 C CA . GLN A 1 1004 ? 9.803 -18.940 -22.744 1.00 92.81 1004 GLN A CA 1
ATOM 7893 C C . GLN A 1 1004 ? 8.478 -18.216 -22.994 1.00 92.81 1004 GLN A C 1
ATOM 7895 O O . GLN A 1 1004 ? 8.242 -17.768 -24.114 1.00 92.81 1004 GLN A O 1
ATOM 7900 N N . ALA A 1 1005 ? 7.645 -18.050 -21.961 1.00 87.94 1005 ALA A N 1
ATOM 7901 C CA . ALA A 1 1005 ? 6.363 -17.357 -22.079 1.00 87.94 1005 ALA A CA 1
ATOM 7902 C C . ALA A 1 1005 ? 6.521 -15.887 -22.512 1.00 87.94 1005 ALA A C 1
ATOM 7904 O O . ALA A 1 1005 ? 5.722 -15.391 -23.300 1.00 87.94 1005 ALA A O 1
ATOM 7905 N N . MET A 1 1006 ? 7.572 -15.207 -22.042 1.00 93.69 1006 MET A N 1
ATOM 7906 C CA . MET A 1 1006 ? 7.888 -13.819 -22.417 1.00 93.69 1006 MET A CA 1
ATOM 7907 C C . MET A 1 1006 ? 8.607 -13.689 -23.770 1.00 93.69 1006 MET A C 1
ATOM 7909 O O . MET A 1 1006 ? 8.714 -12.592 -24.317 1.00 93.69 1006 MET A O 1
ATOM 7913 N N . GLY A 1 1007 ? 9.170 -14.782 -24.298 1.00 94.31 1007 GLY A N 1
ATOM 7914 C CA . GLY A 1 1007 ? 10.142 -14.719 -25.394 1.00 94.31 1007 GLY A CA 1
ATOM 7915 C C . GLY A 1 1007 ? 11.468 -14.054 -24.991 1.00 94.31 1007 GLY A C 1
ATOM 7916 O O . GLY A 1 1007 ? 12.144 -13.471 -25.836 1.00 94.31 1007 GLY A O 1
ATOM 7917 N N . TYR A 1 1008 ? 11.829 -14.115 -23.705 1.00 98.06 1008 TYR A N 1
ATOM 7918 C CA . TYR A 1 1008 ? 13.056 -13.545 -23.149 1.00 98.06 1008 TYR A CA 1
ATOM 7919 C C . TYR A 1 1008 ? 14.244 -14.479 -23.398 1.00 98.06 1008 TYR A C 1
ATOM 7921 O O . TYR A 1 1008 ? 14.300 -15.586 -22.861 1.00 98.06 1008 TYR A O 1
ATOM 7929 N N . TYR A 1 1009 ? 15.187 -14.042 -24.232 1.00 97.69 1009 TYR A N 1
ATOM 7930 C CA . TYR A 1 1009 ? 16.311 -14.859 -24.690 1.00 97.69 1009 TYR A CA 1
ATOM 7931 C C . TYR A 1 1009 ? 17.329 -15.144 -23.581 1.00 97.69 1009 TYR A C 1
ATOM 7933 O O . TYR A 1 1009 ? 17.685 -16.300 -23.360 1.00 97.69 1009 TYR A O 1
ATOM 7941 N N . TRP A 1 1010 ? 17.774 -14.112 -22.857 1.00 96.38 1010 TRP A N 1
ATOM 7942 C CA . TRP A 1 1010 ? 18.825 -14.269 -21.844 1.00 96.38 1010 TRP A CA 1
ATOM 7943 C C . TRP A 1 1010 ? 18.370 -15.107 -20.656 1.00 96.38 1010 TRP A C 1
ATOM 7945 O O . TRP A 1 1010 ? 19.113 -15.979 -20.227 1.00 96.38 1010 TRP A O 1
ATOM 7955 N N . GLY A 1 1011 ? 17.125 -14.952 -20.202 1.00 96.19 1011 GLY A N 1
ATOM 7956 C CA . GLY A 1 1011 ? 16.587 -15.801 -19.139 1.00 96.19 1011 GLY A CA 1
ATOM 7957 C C . GLY A 1 1011 ? 16.481 -17.277 -19.544 1.00 96.19 1011 GLY A C 1
ATOM 7958 O O . GLY A 1 1011 ? 16.702 -18.152 -18.714 1.00 96.19 1011 GLY A O 1
ATOM 7959 N N . GLN A 1 1012 ? 16.221 -17.582 -20.825 1.00 97.19 1012 GLN A N 1
ATOM 7960 C CA . GLN A 1 1012 ? 16.256 -18.965 -21.324 1.00 97.19 1012 GLN A CA 1
ATOM 7961 C C . GLN A 1 1012 ? 17.681 -19.512 -21.396 1.00 97.19 1012 GLN A C 1
ATOM 7963 O O . GLN A 1 1012 ? 17.905 -20.672 -21.059 1.00 97.19 1012 GLN A O 1
ATOM 7968 N N . HIS A 1 1013 ? 18.620 -18.692 -21.867 1.00 96.06 1013 HIS A N 1
ATOM 7969 C CA . HIS A 1 1013 ? 20.025 -19.057 -21.988 1.00 96.06 1013 HIS A CA 1
ATOM 7970 C C . HIS A 1 1013 ? 20.648 -19.321 -20.610 1.00 96.06 1013 HIS A C 1
ATOM 7972 O O . HIS A 1 1013 ? 21.207 -20.391 -20.377 1.00 96.06 1013 HIS A O 1
ATOM 7978 N N . ASP A 1 1014 ? 20.486 -18.378 -19.683 1.00 96.06 1014 ASP A N 1
ATOM 7979 C CA . ASP A 1 1014 ? 21.091 -18.432 -18.355 1.00 96.06 1014 ASP A CA 1
ATOM 7980 C C . ASP A 1 1014 ? 20.432 -19.532 -17.490 1.00 96.06 1014 ASP A C 1
ATOM 7982 O O . ASP A 1 1014 ? 21.121 -20.208 -16.729 1.00 96.06 1014 ASP A O 1
ATOM 7986 N N . ALA A 1 1015 ? 19.124 -19.798 -17.639 1.00 96.12 1015 ALA A N 1
ATOM 7987 C CA . ALA A 1 1015 ? 18.465 -20.932 -16.974 1.00 96.12 1015 ALA A CA 1
ATOM 7988 C C . ALA A 1 1015 ? 18.956 -22.293 -17.500 1.00 96.12 1015 ALA A C 1
ATOM 7990 O O . ALA A 1 1015 ? 19.215 -23.208 -16.710 1.00 96.12 1015 ALA A O 1
ATOM 7991 N N . ALA A 1 1016 ? 19.131 -22.423 -18.819 1.00 95.56 1016 ALA A N 1
ATOM 7992 C CA . ALA A 1 1016 ? 19.633 -23.647 -19.438 1.00 95.56 1016 ALA A CA 1
ATOM 7993 C C . ALA A 1 1016 ? 21.074 -23.967 -19.006 1.00 95.56 1016 ALA A C 1
ATOM 7995 O O . ALA A 1 1016 ? 21.418 -25.141 -18.840 1.00 95.56 1016 ALA A O 1
ATOM 7996 N N . GLU A 1 1017 ? 21.901 -22.942 -18.784 1.00 94.06 1017 GLU A N 1
ATOM 7997 C CA . GLU A 1 1017 ? 23.249 -23.087 -18.226 1.00 94.06 1017 GLU A CA 1
ATOM 7998 C C . GLU A 1 1017 ? 23.209 -23.768 -16.849 1.00 94.06 1017 GLU A C 1
ATOM 8000 O O . GLU A 1 1017 ? 23.870 -24.792 -16.653 1.00 94.06 1017 GLU A O 1
ATOM 8005 N N . VAL A 1 1018 ? 22.362 -23.287 -15.929 1.00 93.38 1018 VAL A N 1
ATOM 8006 C CA . VAL A 1 1018 ? 22.238 -23.885 -14.585 1.00 93.38 1018 VAL A CA 1
ATOM 8007 C C . VAL A 1 1018 ? 21.737 -25.326 -14.658 1.00 93.38 1018 VAL A C 1
ATOM 8009 O O . VAL A 1 1018 ? 22.293 -26.208 -14.002 1.00 93.38 1018 VAL A O 1
ATOM 8012 N N . LEU A 1 1019 ? 20.707 -25.592 -15.470 1.00 93.25 1019 LEU A N 1
ATOM 8013 C CA . LEU A 1 1019 ? 20.149 -26.940 -15.642 1.00 93.25 1019 LEU A CA 1
ATOM 8014 C C . LEU A 1 1019 ? 21.195 -27.918 -16.189 1.00 93.25 1019 LEU A C 1
ATOM 8016 O O . LEU A 1 1019 ? 21.311 -29.049 -15.709 1.00 93.25 1019 LEU A O 1
ATOM 8020 N N . THR A 1 1020 ? 22.003 -27.472 -17.151 1.00 92.94 1020 THR A N 1
ATOM 8021 C CA . THR A 1 1020 ? 23.098 -28.273 -17.705 1.00 92.94 1020 THR A CA 1
ATOM 8022 C C . THR A 1 1020 ? 24.132 -28.596 -16.626 1.00 92.94 1020 THR A C 1
ATOM 8024 O O . THR A 1 1020 ? 24.520 -29.755 -16.479 1.00 92.94 1020 THR A O 1
ATOM 8027 N N . GLU A 1 1021 ? 24.526 -27.622 -15.802 1.00 87.75 1021 GLU A N 1
ATOM 8028 C CA . GLU A 1 1021 ? 25.456 -27.876 -14.697 1.00 87.75 1021 GLU A CA 1
ATOM 8029 C C . GLU A 1 1021 ? 24.891 -28.818 -13.623 1.00 87.75 1021 GLU A C 1
ATOM 8031 O O . GLU A 1 1021 ? 25.629 -29.651 -13.096 1.00 87.75 1021 GLU A O 1
ATOM 8036 N N . LEU A 1 1022 ? 23.597 -28.728 -13.302 1.00 87.38 1022 LEU A N 1
ATOM 8037 C CA . LEU A 1 1022 ? 22.952 -29.621 -12.331 1.00 87.38 1022 LEU A CA 1
ATOM 8038 C C . LEU A 1 1022 ? 22.925 -31.077 -12.825 1.00 87.38 1022 LEU A C 1
ATOM 8040 O O . LEU A 1 1022 ? 23.206 -31.993 -12.052 1.00 87.38 1022 LEU A O 1
ATOM 8044 N N . THR A 1 1023 ? 22.658 -31.298 -14.117 1.00 82.38 1023 THR A N 1
ATOM 8045 C CA . THR A 1 1023 ? 22.676 -32.651 -14.710 1.00 82.38 1023 THR A CA 1
ATOM 8046 C C . THR A 1 1023 ? 24.083 -33.244 -14.807 1.00 82.38 1023 THR A C 1
ATOM 8048 O O . THR A 1 1023 ? 24.252 -34.443 -14.586 1.00 82.38 1023 THR A O 1
ATOM 8051 N N . ALA A 1 1024 ? 25.104 -32.420 -15.066 1.00 74.75 1024 ALA A N 1
ATOM 8052 C CA . ALA A 1 1024 ? 26.497 -32.866 -15.112 1.00 74.75 1024 ALA A CA 1
ATOM 8053 C C . ALA A 1 1024 ? 27.010 -33.360 -13.747 1.00 74.75 1024 ALA A C 1
ATOM 8055 O O . ALA A 1 1024 ? 27.806 -34.295 -13.701 1.00 74.75 1024 ALA A O 1
ATOM 8056 N N . VAL A 1 1025 ? 26.534 -32.774 -12.641 1.00 60.62 1025 VAL A N 1
ATOM 8057 C CA . VAL A 1 1025 ? 26.873 -33.217 -11.276 1.00 60.62 1025 VAL A CA 1
ATOM 8058 C C . VAL A 1 1025 ? 26.107 -34.483 -10.877 1.00 60.62 1025 VAL A C 1
ATOM 8060 O O . VAL A 1 1025 ? 26.653 -35.304 -10.155 1.00 60.62 1025 VAL A O 1
ATOM 8063 N N . ALA A 1 1026 ? 24.878 -34.686 -11.362 1.00 57.12 1026 ALA A N 1
ATOM 8064 C CA . ALA A 1 1026 ? 24.097 -35.895 -11.069 1.00 57.12 1026 ALA A CA 1
ATOM 8065 C C . ALA A 1 1026 ? 24.608 -37.161 -11.793 1.00 57.12 1026 ALA A C 1
ATOM 8067 O O . ALA A 1 1026 ? 24.261 -38.275 -11.405 1.00 57.12 1026 ALA A O 1
ATOM 8068 N N . GLY A 1 1027 ? 25.396 -36.994 -12.863 1.00 43.94 1027 GLY A N 1
ATOM 8069 C CA . GLY A 1 1027 ? 25.984 -38.088 -13.646 1.00 43.94 1027 GLY A CA 1
ATOM 8070 C C . GLY A 1 1027 ? 27.426 -38.467 -13.277 1.00 43.94 1027 GLY A C 1
ATOM 8071 O O . GLY A 1 1027 ? 27.953 -39.409 -13.872 1.00 43.94 1027 GLY A O 1
ATOM 8072 N N . ALA A 1 1028 ? 28.057 -37.739 -12.349 1.00 42.94 1028 ALA A N 1
ATOM 8073 C CA . ALA A 1 1028 ? 29.402 -37.991 -11.820 1.00 42.94 1028 ALA A CA 1
ATOM 8074 C C . ALA A 1 1028 ? 29.316 -38.593 -10.413 1.00 42.94 1028 ALA A C 1
ATOM 8076 O O . ALA A 1 1028 ? 30.172 -39.455 -10.100 1.00 42.94 1028 ALA A O 1
#

Radius of gyration: 31.08 Å; Cα contacts (8 Å, |Δi|>4): 1888; chains: 1; bounding box: 80×85×74 Å

Mean predicted aligned error: 10.64 Å